Protein AF-0000000065845397 (afdb_homodimer)

pLDDT: mean 84.78, std 12.1, range [24.19, 98.25]

Nearest PDB structures (foldseek):
  8qfi-assembly1_A  TM=8.437E-01  e=6.221E-17  Oscillatoria acuminata PCC 6304
  1wc5-assembly1_A  TM=8.731E-01  e=7.091E-16  Limnospira platensis
  5m2a-assembly1_A  TM=8.513E-01  e=1.008E-14  Beggiatoa sp. PS
  4yut-assembly1_B  TM=5.796E-01  e=1.650E-17  Oscillatoria acuminata PCC 6304
  7r65-assembly1_A  TM=7.921E-01  e=8.008E-10  Burkholderia cepacia

Structure (mmCIF, N/CA/C/O backbone):
data_AF-0000000065845397-model_v1
#
loop_
_entity.id
_entity.type
_entity.pdbx_description
1 polymer 'Adenylate cyclase'
#
loop_
_atom_site.group_PDB
_atom_site.id
_atom_site.type_symbol
_atom_site.label_atom_id
_atom_site.label_alt_id
_atom_site.label_comp_id
_atom_site.label_asym_id
_atom_site.label_entity_id
_atom_site.label_seq_id
_atom_site.pdbx_PDB_ins_code
_atom_site.Cartn_x
_atom_site.Cartn_y
_atom_site.Cartn_z
_atom_site.occupancy
_atom_site.B_iso_or_equiv
_atom_site.auth_seq_id
_atom_site.auth_comp_id
_atom_site.auth_asym_id
_atom_site.auth_atom_id
_atom_site.pdbx_PDB_model_num
ATOM 1 N N . MET A 1 1 ? -15.75 -18.953 -36.594 1 24.19 1 MET A N 1
ATOM 2 C CA . MET A 1 1 ? -15.672 -20.234 -35.875 1 24.19 1 MET A CA 1
ATOM 3 C C . MET A 1 1 ? -14.656 -20.172 -34.75 1 24.19 1 MET A C 1
ATOM 5 O O . MET A 1 1 ? -14.633 -21.031 -33.875 1 24.19 1 MET A O 1
ATOM 9 N N . GLY A 1 2 ? -13.594 -19.281 -34.969 1 28.52 2 GLY A N 1
ATOM 10 C CA . GLY A 1 2 ? -12.391 -19.016 -34.219 1 28.52 2 GLY A CA 1
ATOM 11 C C . GLY A 1 2 ? -12.68 -18.297 -32.906 1 28.52 2 GLY A C 1
ATOM 12 O O . GLY A 1 2 ? -11.844 -18.312 -31.984 1 28.52 2 GLY A O 1
ATOM 13 N N . ASP A 1 3 ? -13.586 -17.359 -32.906 1 33.88 3 ASP A N 1
ATOM 14 C CA . ASP A 1 3 ? -13.891 -16.422 -31.812 1 33.88 3 ASP A CA 1
ATOM 15 C C . ASP A 1 3 ? -14.57 -17.141 -30.656 1 33.88 3 ASP A C 1
ATOM 17 O O . ASP A 1 3 ? -14.672 -16.594 -29.547 1 33.88 3 ASP A O 1
ATOM 21 N N . PHE A 1 4 ? -15.391 -18.156 -30.984 1 29.31 4 PHE A N 1
ATOM 22 C CA . PHE A 1 4 ? -16.297 -18.797 -30.047 1 29.31 4 PHE A CA 1
ATOM 23 C C . PHE A 1 4 ? -15.539 -19.641 -29.031 1 29.31 4 PHE A C 1
ATOM 25 O O . PHE A 1 4 ? -15.945 -19.75 -27.875 1 29.31 4 PHE A O 1
ATOM 32 N N . CYS A 1 5 ? -14.531 -20.375 -29.438 1 28.42 5 CYS A N 1
ATOM 33 C CA . CYS A 1 5 ? -13.82 -21.297 -28.562 1 28.42 5 CYS A CA 1
ATOM 34 C C . CYS A 1 5 ? -13.062 -20.531 -27.469 1 28.42 5 CYS A C 1
ATOM 36 O O . CYS A 1 5 ? -12.43 -21.141 -26.609 1 28.42 5 CYS A O 1
ATOM 38 N N . ARG A 1 6 ? -12.719 -19.25 -27.719 1 33.47 6 ARG A N 1
ATOM 39 C CA . ARG A 1 6 ? -11.938 -18.516 -26.734 1 33.47 6 ARG A CA 1
ATOM 40 C C . ARG A 1 6 ? -12.758 -18.219 -25.484 1 33.47 6 ARG A C 1
ATOM 42 O O . ARG A 1 6 ? -12.211 -18.109 -24.375 1 33.47 6 ARG A O 1
ATOM 49 N N . ARG A 1 7 ? -14.133 -17.969 -25.766 1 36.69 7 ARG A N 1
ATOM 50 C CA . ARG A 1 7 ? -14.961 -17.5 -24.656 1 36.69 7 ARG A CA 1
ATOM 51 C C . ARG A 1 7 ? -15.297 -18.656 -23.703 1 36.69 7 ARG A C 1
ATOM 53 O O . ARG A 1 7 ? -15.508 -18.438 -22.516 1 36.69 7 ARG A O 1
ATOM 60 N N . VAL A 1 8 ? -15.648 -19.719 -24.391 1 34.25 8 VAL A N 1
ATOM 61 C CA . VAL A 1 8 ? -16.188 -20.781 -23.547 1 34.25 8 VAL A CA 1
ATOM 62 C C . VAL A 1 8 ? -15.102 -21.297 -22.609 1 34.25 8 VAL A C 1
ATOM 64 O O . VAL A 1 8 ? -15.375 -21.594 -21.438 1 34.25 8 VAL A O 1
ATOM 67 N N . ASP A 1 9 ? -13.906 -21.625 -23.141 1 36.47 9 ASP A N 1
ATOM 68 C CA . ASP A 1 9 ? -12.867 -22.266 -22.344 1 36.47 9 ASP A CA 1
ATOM 69 C C . ASP A 1 9 ? -12.32 -21.312 -21.281 1 36.47 9 ASP A C 1
ATOM 71 O O . ASP A 1 9 ? -11.812 -21.766 -20.25 1 36.47 9 ASP A O 1
ATOM 75 N N . CYS A 1 10 ? -12.375 -20.016 -21.641 1 35.22 10 CYS A N 1
ATOM 76 C CA . CYS A 1 10 ? -11.938 -19.031 -20.672 1 35.22 10 CYS A CA 1
ATOM 77 C C . CYS A 1 10 ? -12.945 -18.891 -19.531 1 35.22 10 CYS A C 1
ATOM 79 O O . CYS A 1 10 ? -12.586 -18.5 -18.422 1 35.22 10 CYS A O 1
ATOM 81 N N . LYS A 1 11 ? -14.242 -19.125 -19.812 1 40.41 11 LYS A N 1
ATOM 82 C CA . LYS A 1 11 ? -15.273 -19.016 -18.797 1 40.41 11 LYS A CA 1
ATOM 83 C C . LYS A 1 11 ? -15.242 -20.219 -17.844 1 40.41 11 LYS A C 1
ATOM 85 O O . LYS A 1 11 ? -15.539 -20.078 -16.656 1 40.41 11 LYS A O 1
ATOM 90 N N . ALA A 1 12 ? -15.156 -21.344 -18.328 1 38.56 12 ALA A N 1
ATOM 91 C CA . ALA A 1 12 ? -15.188 -22.5 -17.422 1 38.56 12 ALA A CA 1
ATOM 92 C C . ALA A 1 12 ? -14.023 -22.469 -16.438 1 38.56 12 ALA A C 1
ATOM 94 O O . ALA A 1 12 ? -14.195 -22.797 -15.266 1 38.56 12 ALA A O 1
ATOM 95 N N . MET A 1 13 ? -12.82 -22.25 -16.891 1 36.28 13 MET A N 1
ATOM 96 C CA . MET A 1 13 ? -11.695 -22.078 -15.977 1 36.28 13 MET A CA 1
ATOM 97 C C . MET A 1 13 ? -11.906 -20.859 -15.086 1 36.28 13 MET A C 1
ATOM 99 O O . MET A 1 13 ? -11.344 -20.766 -13.992 1 36.28 13 MET A O 1
ATOM 103 N N . LYS A 1 14 ? -12.57 -19.891 -15.609 1 45.41 14 LYS A N 1
ATOM 104 C CA . LYS A 1 14 ? -12.859 -18.719 -14.789 1 45.41 14 LYS A CA 1
ATOM 105 C C . LYS A 1 14 ? -13.734 -19.078 -13.594 1 45.41 14 LYS A C 1
ATOM 107 O O . LYS A 1 14 ? -13.562 -18.531 -12.5 1 45.41 14 LYS A O 1
ATOM 112 N N . PHE A 1 15 ? -14.734 -19.844 -13.836 1 41.88 15 PHE A N 1
ATOM 113 C CA . PHE A 1 15 ? -15.719 -20.094 -12.797 1 41.88 15 PHE A CA 1
ATOM 114 C C . PHE A 1 15 ? -15.062 -20.75 -11.578 1 41.88 15 PHE A C 1
ATOM 116 O O . PHE A 1 15 ? -15.406 -20.438 -10.438 1 41.88 15 PHE A O 1
ATOM 123 N N . PHE A 1 16 ? -14.406 -21.922 -11.734 1 41.47 16 PHE A N 1
ATOM 124 C CA . PHE A 1 16 ? -13.93 -22.562 -10.508 1 41.47 16 PHE A CA 1
ATOM 125 C C . PHE A 1 16 ? -12.836 -21.719 -9.859 1 41.47 16 PHE A C 1
ATOM 127 O O . PHE A 1 16 ? -12.633 -21.781 -8.641 1 41.47 16 PHE A O 1
ATOM 134 N N . ALA A 1 17 ? -11.945 -21.094 -10.578 1 46.97 17 ALA A N 1
ATOM 135 C CA . ALA A 1 17 ? -10.68 -20.5 -10.156 1 46.97 17 ALA A CA 1
ATOM 136 C C . ALA A 1 17 ? -10.914 -19.188 -9.398 1 46.97 17 ALA A C 1
ATOM 138 O O . ALA A 1 17 ? -10.094 -18.797 -8.562 1 46.97 17 ALA A O 1
ATOM 139 N N . LEU A 1 18 ? -11.75 -18.281 -9.797 1 48.84 18 LEU A N 1
ATOM 140 C CA . LEU A 1 18 ? -11.727 -16.859 -9.477 1 48.84 18 LEU A CA 1
ATOM 141 C C . LEU A 1 18 ? -12.062 -16.625 -8.008 1 48.84 18 LEU A C 1
ATOM 143 O O . LEU A 1 18 ? -11.688 -15.594 -7.438 1 48.84 18 LEU A O 1
ATOM 147 N N . ARG A 1 19 ? -12.898 -17.594 -7.562 1 55.25 19 ARG A N 1
ATOM 148 C CA . ARG A 1 19 ? -13.398 -17.172 -6.262 1 55.25 19 ARG A CA 1
ATOM 149 C C . ARG A 1 19 ? -12.594 -17.797 -5.129 1 55.25 19 ARG A C 1
ATOM 151 O O . ARG A 1 19 ? -13 -1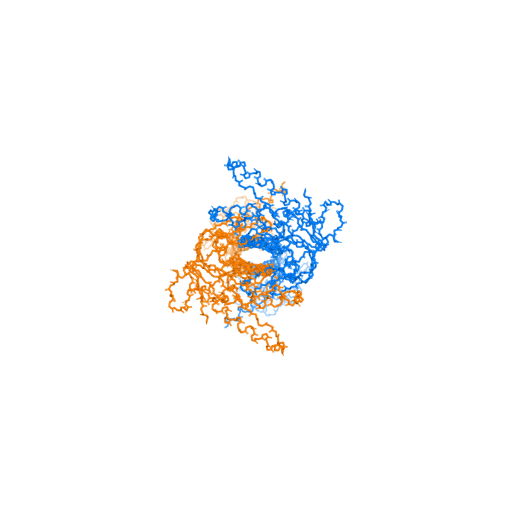7.75 -3.967 1 55.25 19 ARG A O 1
ATOM 158 N N . SER A 1 20 ? -11.477 -18.438 -5.504 1 70.25 20 SER A N 1
ATOM 159 C CA . SER A 1 20 ? -10.852 -19.141 -4.395 1 70.25 20 SER A CA 1
ATOM 160 C C . SER A 1 20 ? -9.43 -18.641 -4.145 1 70.25 20 SER A C 1
ATOM 162 O O . SER A 1 20 ? -8.938 -17.781 -4.879 1 70.25 20 SER A O 1
ATOM 164 N N . SER A 1 21 ? -8.844 -19.125 -3.115 1 76.75 21 SER A N 1
ATOM 165 C CA . SER A 1 21 ? -7.496 -18.797 -2.668 1 76.75 21 SER A CA 1
ATOM 166 C C . SER A 1 21 ? -6.453 -19.156 -3.719 1 76.75 21 SER A C 1
ATOM 168 O O . SER A 1 21 ? -6.727 -19.969 -4.617 1 76.75 21 SER A O 1
ATOM 170 N N . ILE A 1 22 ? -5.406 -18.453 -3.891 1 80.44 22 ILE A N 1
ATOM 171 C CA . ILE A 1 22 ? -4.293 -18.75 -4.781 1 80.44 22 ILE A CA 1
ATOM 172 C C . ILE A 1 22 ? -3.889 -20.219 -4.617 1 80.44 22 ILE A C 1
ATOM 174 O O . ILE A 1 22 ? -3.586 -20.906 -5.602 1 80.44 22 ILE A O 1
ATOM 178 N N . ARG A 1 23 ? -4.055 -20.672 -3.414 1 80.38 23 ARG A N 1
ATOM 179 C CA . ARG A 1 23 ? -3.721 -22.062 -3.129 1 80.38 23 ARG A CA 1
ATOM 180 C C . ARG A 1 23 ? -4.656 -23.016 -3.871 1 80.38 23 ARG A C 1
ATOM 182 O O . ARG A 1 23 ? -4.203 -23.953 -4.516 1 80.38 23 ARG A O 1
ATOM 189 N N . THR A 1 24 ? -5.879 -22.734 -3.783 1 80.94 24 THR A N 1
ATOM 190 C CA . THR A 1 24 ? -6.859 -23.594 -4.43 1 80.94 24 THR A CA 1
ATOM 191 C C . THR A 1 24 ? -6.734 -23.516 -5.949 1 80.94 24 THR A C 1
ATOM 193 O O . THR A 1 24 ? -6.918 -24.5 -6.648 1 80.94 24 THR A O 1
ATOM 196 N N . GLN A 1 25 ? -6.363 -22.375 -6.398 1 80.38 25 GLN A N 1
ATOM 197 C CA . GLN A 1 25 ? -6.211 -22.203 -7.84 1 80.38 25 GLN A CA 1
ATOM 198 C C . GLN A 1 25 ? -5.02 -23 -8.359 1 80.38 25 GLN A C 1
ATOM 200 O O . GLN A 1 25 ? -5.125 -23.688 -9.383 1 80.38 25 GLN A O 1
ATOM 205 N N . ILE A 1 26 ? -3.936 -22.969 -7.617 1 82.19 26 ILE A N 1
ATOM 206 C CA . ILE A 1 26 ? -2.732 -23.688 -8.016 1 82.19 26 ILE A CA 1
ATOM 207 C C . ILE A 1 26 ? -2.975 -25.188 -7.906 1 82.19 26 ILE A C 1
ATOM 209 O O . ILE A 1 26 ? -2.629 -25.953 -8.812 1 82.19 26 ILE A O 1
ATOM 213 N N . MET A 1 27 ? -3.672 -25.578 -6.922 1 81.69 27 MET A N 1
ATOM 214 C CA . MET A 1 27 ? -3.949 -27 -6.715 1 81.69 27 MET A CA 1
ATOM 215 C C . MET A 1 27 ? -4.906 -27.531 -7.781 1 81.69 27 MET A C 1
ATOM 217 O O . MET A 1 27 ? -4.719 -28.625 -8.297 1 81.69 27 MET A O 1
ATOM 221 N N . ALA A 1 28 ? -5.895 -26.734 -8.047 1 80.44 28 ALA A N 1
ATOM 222 C CA . ALA A 1 28 ? -6.875 -27.141 -9.047 1 80.44 28 ALA A CA 1
ATOM 223 C C . ALA A 1 28 ? -6.246 -27.234 -10.438 1 80.44 28 ALA A C 1
ATOM 225 O O . ALA A 1 28 ? -6.492 -28.188 -11.18 1 80.44 28 ALA A O 1
ATOM 226 N N . SER A 1 29 ? -5.406 -26.281 -10.758 1 80.94 29 SER A N 1
ATOM 227 C CA . SER A 1 29 ? -4.762 -26.281 -12.07 1 80.94 29 SER A CA 1
ATOM 228 C C . SER A 1 29 ? -3.791 -27.453 -12.211 1 80.94 29 SER A C 1
ATOM 230 O O . SER A 1 29 ? -3.729 -28.078 -13.266 1 80.94 29 SER A O 1
ATOM 232 N N . THR A 1 30 ? -3.1 -27.734 -11.148 1 80.75 30 THR A N 1
ATOM 233 C CA . THR A 1 30 ? -2.158 -28.844 -11.18 1 80.75 30 THR A CA 1
ATOM 234 C C . THR A 1 30 ? -2.896 -30.172 -11.297 1 80.75 30 THR A C 1
ATOM 236 O O . THR A 1 30 ? -2.471 -31.062 -12.031 1 80.75 30 THR A O 1
ATOM 239 N N . THR A 1 31 ? -4.008 -30.234 -10.555 1 79.88 31 THR A N 1
ATOM 240 C CA . THR A 1 31 ? -4.801 -31.453 -10.609 1 79.88 31 THR A CA 1
ATOM 241 C C . THR A 1 31 ? -5.355 -31.672 -12.016 1 79.88 31 THR A C 1
ATOM 243 O O . THR A 1 31 ? -5.289 -32.781 -12.547 1 79.88 31 THR A O 1
ATOM 246 N N . LEU A 1 32 ? -5.82 -30.656 -12.586 1 79.19 32 LEU A N 1
ATOM 247 C CA . LEU A 1 32 ? -6.391 -30.766 -13.93 1 79.19 32 LEU A CA 1
ATOM 248 C C . LEU A 1 32 ? -5.316 -31.125 -14.953 1 79.19 32 LEU A C 1
ATOM 250 O O . LEU A 1 32 ? -5.562 -31.922 -15.852 1 79.19 32 LEU A O 1
ATOM 254 N N . LEU A 1 33 ? -4.141 -30.562 -14.781 1 79.5 33 LEU A N 1
ATOM 255 C CA . LEU A 1 33 ? -3.033 -30.844 -15.688 1 79.5 33 LEU A CA 1
ATOM 256 C C . LEU A 1 33 ? -2.594 -32.312 -15.586 1 79.5 33 LEU A C 1
ATOM 258 O O . LEU A 1 33 ? -2.402 -32.969 -16.594 1 79.5 33 LEU A O 1
ATOM 262 N N . ILE A 1 34 ? -2.533 -32.781 -14.375 1 80.38 34 ILE A N 1
ATOM 263 C CA . ILE A 1 34 ? -2.072 -34.156 -14.148 1 80.38 34 ILE A CA 1
ATOM 264 C C . ILE A 1 34 ? -3.107 -35.125 -14.68 1 80.38 34 ILE A C 1
ATOM 266 O O . ILE A 1 34 ? -2.756 -36.125 -15.344 1 80.38 34 ILE A O 1
ATOM 270 N N . LEU A 1 35 ? -4.391 -34.844 -14.43 1 79.81 35 LEU A N 1
ATOM 271 C CA . LEU A 1 35 ? -5.453 -35.719 -14.898 1 79.81 35 LEU A CA 1
ATOM 272 C C . LEU A 1 35 ? -5.488 -35.781 -16.422 1 79.81 35 LEU A C 1
ATOM 274 O O . LEU A 1 35 ? -5.676 -36.844 -17 1 79.81 35 LEU A O 1
ATOM 278 N N . ALA A 1 36 ? -5.254 -34.688 -17.031 1 77.62 36 ALA A N 1
ATOM 279 C CA . ALA A 1 36 ? -5.246 -34.625 -18.484 1 77.62 36 ALA A CA 1
ATOM 280 C C . ALA A 1 36 ? -4.055 -35.375 -19.062 1 77.62 36 ALA A C 1
ATOM 282 O O . ALA A 1 36 ? -4.191 -36.125 -20.047 1 77.62 36 ALA A O 1
ATOM 283 N N . LEU A 1 37 ? -2.918 -35.219 -18.406 1 77.25 37 LEU A N 1
ATOM 284 C CA . LEU A 1 37 ? -1.708 -35.875 -18.875 1 77.25 37 LEU A CA 1
ATOM 285 C C . LEU A 1 37 ? -1.805 -37.406 -18.688 1 77.25 37 LEU A C 1
ATOM 287 O O . LEU A 1 37 ? -1.451 -38.156 -19.594 1 77.25 37 LEU A O 1
ATOM 291 N N . ILE A 1 38 ? -2.354 -37.75 -17.547 1 76.44 38 ILE A N 1
ATOM 292 C CA . ILE A 1 38 ? -2.498 -39.188 -17.266 1 76.44 38 ILE A CA 1
ATOM 293 C C . ILE A 1 38 ? -3.531 -39.781 -18.203 1 76.44 38 ILE A C 1
ATOM 295 O O . ILE A 1 38 ? -3.324 -40.875 -18.734 1 76.44 38 ILE A O 1
ATOM 299 N N . GLY A 1 39 ? -4.617 -39.125 -18.375 1 76.44 39 GLY A N 1
ATOM 300 C CA . GLY A 1 39 ? -5.641 -39.594 -19.297 1 76.44 39 GLY A CA 1
ATOM 301 C C . GLY A 1 39 ? -5.137 -39.812 -20.703 1 76.44 39 GLY A C 1
ATOM 302 O O . GLY A 1 39 ? -5.418 -40.812 -21.328 1 76.44 39 GLY A O 1
ATOM 303 N N . ALA A 1 40 ? -4.336 -38.906 -21.188 1 76.69 40 ALA A N 1
ATOM 304 C CA . ALA A 1 40 ? -3.783 -38.969 -22.531 1 76.69 40 ALA A CA 1
ATOM 305 C C . ALA A 1 40 ? -2.787 -40.125 -22.656 1 76.69 40 ALA A C 1
ATOM 307 O O . ALA A 1 40 ? -2.824 -40.906 -23.609 1 76.69 40 ALA A O 1
ATOM 308 N N . ILE A 1 41 ? -1.988 -40.312 -21.656 1 75.19 41 ILE A N 1
ATOM 309 C CA . ILE A 1 41 ? -0.961 -41.344 -21.656 1 75.19 41 ILE A CA 1
ATOM 310 C C . ILE A 1 41 ? -1.618 -42.719 -21.609 1 75.19 41 ILE A C 1
ATOM 312 O O . ILE A 1 41 ? -1.226 -43.625 -22.344 1 75.19 41 ILE A O 1
ATOM 316 N N . VAL A 1 42 ? -2.67 -42.812 -20.797 1 75.19 42 VAL A N 1
ATOM 317 C CA . VAL A 1 42 ? -3.354 -44.094 -20.625 1 75.19 42 VAL A CA 1
ATOM 318 C C . VAL A 1 42 ? -4.059 -44.5 -21.922 1 75.19 42 VAL A C 1
ATOM 320 O O . VAL A 1 42 ? -4.039 -45.656 -22.328 1 75.19 42 VAL A O 1
ATOM 323 N N . THR A 1 43 ? -4.598 -43.531 -22.547 1 76.75 43 THR A N 1
ATOM 324 C CA . THR A 1 43 ? -5.332 -43.812 -23.781 1 76.75 43 THR A CA 1
ATOM 325 C C . THR A 1 43 ? -4.387 -44.281 -24.875 1 76.75 43 THR A C 1
ATOM 327 O O . THR A 1 43 ? -4.66 -45.25 -25.578 1 76.75 43 THR A O 1
ATOM 330 N N . VAL A 1 44 ? -3.281 -43.656 -25.031 1 75.12 44 VAL A N 1
ATOM 331 C CA . VAL A 1 44 ? -2.316 -44 -26.062 1 75.12 44 VAL A CA 1
ATOM 332 C C . VAL A 1 44 ? -1.705 -45.344 -25.766 1 75.12 44 VAL A C 1
ATOM 334 O O . VAL A 1 44 ? -1.539 -46.188 -26.656 1 75.12 44 VAL A O 1
ATOM 337 N N . TRP A 1 45 ? -1.467 -45.562 -24.469 1 75.56 45 TRP A N 1
ATOM 338 C CA . TRP A 1 45 ? -0.873 -46.844 -24.047 1 75.56 45 TRP A CA 1
ATOM 339 C C . TRP A 1 45 ? -1.834 -48 -24.281 1 75.56 45 TRP A C 1
ATOM 341 O O . TRP A 1 45 ? -1.438 -49.062 -24.781 1 75.56 45 TRP A O 1
ATOM 351 N N . ALA A 1 46 ? -3.023 -47.781 -23.953 1 75.5 46 ALA A N 1
ATOM 352 C CA . ALA A 1 46 ? -4.023 -48.844 -24.109 1 75.5 46 ALA A CA 1
ATOM 353 C C . ALA A 1 46 ? -4.227 -49.188 -25.594 1 75.5 46 ALA A C 1
ATOM 355 O O . ALA A 1 46 ? -4.301 -50.344 -25.953 1 75.5 46 ALA A O 1
ATOM 356 N N . LYS A 1 47 ? -4.227 -48.219 -26.406 1 77.12 47 LYS A N 1
ATOM 357 C CA . LYS A 1 47 ? -4.438 -48.438 -27.828 1 77.12 47 LYS A CA 1
ATOM 358 C C . LYS A 1 47 ? -3.223 -49.094 -28.469 1 77.12 47 LYS A C 1
ATOM 360 O O . LYS A 1 47 ? -3.365 -50.031 -29.281 1 77.12 47 LYS A O 1
ATOM 365 N N . SER A 1 48 ? -2.066 -48.688 -28.047 1 75.38 48 SER A N 1
ATOM 366 C CA . SER A 1 48 ? -0.835 -49.25 -28.594 1 75.38 48 SER A CA 1
ATOM 367 C C . SER A 1 48 ? -0.66 -50.719 -28.172 1 75.38 48 SER A C 1
ATOM 369 O O . SER A 1 48 ? -0.315 -51.562 -29 1 75.38 48 SER A O 1
ATOM 371 N N . GLU A 1 49 ? -1.001 -51 -26.953 1 74.38 49 GLU A N 1
ATOM 372 C CA . GLU A 1 49 ? -0.85 -52.375 -26.438 1 74.38 49 GLU A CA 1
ATOM 373 C C . GLU A 1 49 ? -1.844 -53.312 -27.094 1 74.38 49 GLU A C 1
ATOM 375 O O . GLU A 1 49 ? -1.489 -54.438 -27.453 1 74.38 49 GLU A O 1
ATOM 380 N N . SER A 1 50 ? -3.002 -52.938 -27.281 1 77.81 50 SER A N 1
ATOM 381 C CA . SER A 1 50 ? -4.051 -53.75 -27.859 1 77.81 50 SER A CA 1
ATOM 382 C C . SER A 1 50 ? -3.73 -54.094 -29.312 1 77.81 50 SER A C 1
ATOM 384 O O . SER A 1 50 ? -3.848 -55.281 -29.719 1 77.81 50 SER A O 1
ATOM 386 N N . THR A 1 51 ? -3.266 -53.125 -30.031 1 77.19 51 THR A N 1
ATOM 387 C CA . THR A 1 51 ? -2.99 -53.344 -31.453 1 77.19 51 THR A CA 1
ATOM 388 C C . THR A 1 51 ? -1.77 -54.25 -31.641 1 77.19 51 THR A C 1
ATOM 390 O O . THR A 1 51 ? -1.783 -55.156 -32.469 1 77.19 51 THR A O 1
ATOM 393 N N . LEU A 1 52 ? -0.777 -54.031 -30.859 1 74.31 52 LEU A N 1
ATOM 394 C CA . LEU A 1 52 ? 0.449 -54.812 -30.984 1 74.31 52 LEU A CA 1
ATOM 395 C C . LEU A 1 52 ? 0.209 -56.281 -30.594 1 74.31 52 LEU A C 1
ATOM 397 O O . LEU A 1 52 ? 0.636 -57.188 -31.297 1 74.31 52 LEU A O 1
ATOM 401 N N . TYR A 1 53 ? -0.479 -56.469 -29.516 1 76.88 53 TYR A N 1
ATOM 402 C CA . TYR A 1 53 ? -0.74 -57.844 -29.031 1 76.88 53 TYR A CA 1
ATOM 403 C C . TYR A 1 53 ? -1.635 -58.594 -30.016 1 76.88 53 TYR A C 1
ATOM 405 O O . TYR A 1 53 ? -1.412 -59.75 -30.281 1 76.88 53 TYR A O 1
ATOM 413 N N . HIS A 1 54 ? -2.598 -57.938 -30.531 1 81.06 54 HIS A N 1
ATOM 414 C CA . HIS A 1 54 ? -3.512 -58.531 -31.5 1 81.06 54 HIS A CA 1
ATOM 415 C C . HIS A 1 54 ? -2.771 -58.969 -32.75 1 81.06 54 HIS A C 1
ATOM 417 O O . HIS A 1 54 ? -2.951 -60.094 -33.25 1 81.06 54 HIS A O 1
ATOM 423 N N . GLN A 1 55 ? -1.971 -58.094 -33.25 1 80 55 GLN A N 1
ATOM 424 C CA . GLN A 1 55 ? -1.244 -58.375 -34.5 1 80 55 GLN A CA 1
ATOM 425 C C . GLN A 1 55 ? -0.238 -59.5 -34.281 1 80 55 GLN A C 1
ATOM 427 O O . GLN A 1 55 ? -0.061 -60.344 -35.156 1 80 55 GLN A O 1
ATOM 432 N N . GLU A 1 56 ? 0.401 -59.469 -33.188 1 77.44 56 GLU A N 1
ATOM 433 C CA . GLU A 1 56 ? 1.381 -60.531 -32.906 1 77.44 56 GLU A CA 1
ATOM 434 C C . GLU A 1 56 ? 0.711 -61.875 -32.781 1 77.44 56 GLU A C 1
ATOM 436 O O . GLU A 1 56 ? 1.214 -62.875 -33.312 1 77.44 56 GLU A O 1
ATOM 441 N N . LYS A 1 57 ? -0.378 -61.938 -32.094 1 81.25 57 LYS A N 1
ATOM 442 C CA . LYS A 1 57 ? -1.094 -63.188 -31.922 1 81.25 57 LYS A CA 1
ATOM 443 C C . LYS A 1 57 ? -1.587 -63.719 -33.281 1 81.25 57 LYS A C 1
ATOM 445 O O . LYS A 1 57 ? -1.539 -64.938 -33.531 1 81.25 57 LYS A O 1
ATOM 450 N N . LEU A 1 58 ? -2.043 -62.844 -34.094 1 83.31 58 LEU A N 1
ATOM 451 C CA . LEU A 1 58 ? -2.51 -63.219 -35.438 1 83.31 58 LEU A CA 1
ATOM 452 C C . LEU A 1 58 ? -1.375 -63.812 -36.25 1 83.31 58 LEU A C 1
ATOM 454 O O . LEU A 1 58 ? -1.542 -64.875 -36.875 1 83.31 58 LEU A O 1
ATOM 458 N N . ASN A 1 59 ? -0.3 -63.125 -36.188 1 82.25 59 ASN A N 1
ATOM 459 C CA . ASN A 1 59 ? 0.848 -63.594 -36.969 1 82.25 59 ASN A CA 1
ATOM 460 C C . ASN A 1 59 ? 1.337 -64.938 -36.469 1 82.25 59 ASN A C 1
ATOM 462 O O . ASN A 1 59 ? 1.618 -65.812 -37.281 1 82.25 59 ASN A O 1
ATOM 466 N N . ASP A 1 60 ? 1.405 -65.062 -35.188 1 81.31 60 ASP A N 1
ATOM 467 C CA . ASP A 1 60 ? 1.843 -66.312 -34.594 1 81.31 60 ASP A CA 1
ATOM 468 C C . ASP A 1 60 ? 0.883 -67.438 -34.938 1 81.31 60 ASP A C 1
ATOM 470 O O . ASP A 1 60 ? 1.316 -68.562 -35.25 1 81.31 60 ASP A O 1
ATOM 474 N N . ALA A 1 61 ? -0.373 -67.188 -34.875 1 84.56 61 ALA A N 1
ATOM 475 C CA . ALA A 1 61 ? -1.382 -68.188 -35.156 1 84.56 61 ALA A CA 1
ATOM 476 C C . ALA A 1 61 ? -1.304 -68.625 -36.625 1 84.56 61 ALA A C 1
ATOM 478 O O . ALA A 1 61 ? -1.437 -69.812 -36.938 1 84.56 61 ALA A O 1
ATOM 479 N N . LYS A 1 62 ? -1.102 -67.75 -37.5 1 87.94 62 LYS A N 1
ATOM 480 C CA . LYS A 1 62 ? -0.976 -68.062 -38.938 1 87.94 62 LYS A CA 1
ATOM 481 C C . LYS A 1 62 ? 0.216 -68.938 -39.188 1 87.94 62 LYS A C 1
ATOM 483 O O . LYS A 1 62 ? 0.094 -69.938 -39.938 1 87.94 62 LYS A O 1
ATOM 488 N N . ILE A 1 63 ? 1.287 -68.562 -38.562 1 85 63 ILE A N 1
ATOM 489 C CA . ILE A 1 63 ? 2.512 -69.375 -38.781 1 85 63 ILE A CA 1
ATOM 490 C C . ILE A 1 63 ? 2.326 -70.75 -38.25 1 85 63 ILE A C 1
ATOM 492 O O . ILE A 1 63 ? 2.643 -71.75 -38.938 1 85 63 ILE A O 1
ATOM 496 N N . LEU A 1 64 ? 1.862 -70.812 -37.062 1 86.62 64 LEU A N 1
ATOM 497 C CA . LEU A 1 64 ? 1.646 -72.125 -36.469 1 86.62 64 LEU A CA 1
ATOM 498 C C . LEU A 1 64 ? 0.717 -73 -37.312 1 86.62 64 LEU A C 1
ATOM 500 O O . LEU A 1 64 ? 0.991 -74.125 -37.562 1 86.62 64 LEU A O 1
ATOM 504 N N . SER A 1 65 ? -0.354 -72.438 -37.75 1 90.69 65 SER A N 1
ATOM 505 C CA . SER A 1 65 ? -1.316 -73.188 -38.594 1 90.69 65 SER A CA 1
ATOM 506 C C . SER A 1 65 ? -0.676 -73.688 -39.875 1 90.69 65 SER A C 1
ATOM 508 O O . SER A 1 65 ? -0.876 -74.812 -40.281 1 90.69 65 SER A O 1
ATOM 510 N N . LYS A 1 66 ? 0.085 -72.875 -40.5 1 88.38 66 LYS A N 1
ATOM 511 C CA . LYS A 1 66 ? 0.747 -73.188 -41.75 1 88.38 66 LYS A CA 1
ATOM 512 C C . LYS A 1 66 ? 1.745 -74.375 -41.531 1 88.38 66 LYS A C 1
ATOM 514 O O . LYS A 1 66 ? 1.778 -75.312 -42.312 1 88.38 66 LYS A O 1
ATOM 519 N N . VAL A 1 67 ? 2.479 -74.188 -40.5 1 86.19 67 VAL A N 1
ATOM 520 C CA . VAL A 1 67 ? 3.51 -75.188 -40.219 1 86.19 67 VAL A CA 1
ATOM 521 C C . VAL A 1 67 ? 2.859 -76.5 -39.844 1 86.19 67 VAL A C 1
ATOM 523 O O . VAL A 1 67 ? 3.225 -77.562 -40.406 1 86.19 67 VAL A O 1
ATOM 526 N N . LEU A 1 68 ? 1.932 -76.5 -39.094 1 89.5 68 LEU A N 1
ATOM 527 C CA . LEU A 1 68 ? 1.257 -77.688 -38.656 1 89.5 68 LEU A CA 1
ATOM 528 C C . LEU A 1 68 ? 0.554 -78.375 -39.844 1 89.5 68 LEU A C 1
ATOM 530 O O . LEU A 1 68 ? 0.594 -79.562 -40 1 89.5 68 LEU A O 1
ATOM 534 N N . SER A 1 69 ? -0.112 -77.562 -40.625 1 91.44 69 SER A N 1
ATOM 535 C CA . SER A 1 69 ? -0.792 -78.062 -41.812 1 91.44 69 SER A CA 1
ATOM 536 C C . SER A 1 69 ? 0.183 -78.812 -42.719 1 91.44 69 SER A C 1
ATOM 538 O O . SER A 1 69 ? -0.14 -79.875 -43.281 1 91.44 69 SER A O 1
ATOM 540 N N . SER A 1 70 ? 1.324 -78.25 -42.844 1 86.81 70 SER A N 1
ATOM 541 C CA . SER A 1 70 ? 2.344 -78.875 -43.688 1 86.81 70 SER A CA 1
ATOM 542 C C . SER A 1 70 ? 2.861 -80.188 -43.062 1 86.81 70 SER A C 1
ATOM 544 O O . SER A 1 70 ? 3.141 -81.125 -43.781 1 86.81 70 SER A O 1
ATOM 546 N N . THR A 1 71 ? 2.941 -80.188 -41.812 1 87 71 THR A N 1
ATOM 547 C CA . THR A 1 71 ? 3.453 -81.375 -41.125 1 87 71 THR A CA 1
ATOM 548 C C . THR A 1 71 ? 2.434 -82.5 -41.156 1 87 71 THR A C 1
ATOM 550 O O . THR A 1 71 ? 2.805 -83.688 -41.094 1 87 71 THR A O 1
ATOM 553 N N . TYR A 1 72 ? 1.169 -82.188 -41.344 1 90 72 TYR A N 1
ATOM 554 C CA . TYR A 1 72 ? 0.112 -83.188 -41.281 1 90 72 TYR A CA 1
ATOM 555 C C . TYR A 1 72 ? -0.128 -83.75 -42.656 1 90 72 TYR A C 1
ATOM 557 O O . TYR A 1 72 ? -0.919 -84.688 -42.812 1 90 72 TYR A O 1
ATOM 565 N N . ALA A 1 73 ? 0.51 -83.312 -43.656 1 87.62 73 ALA A N 1
ATOM 566 C CA . ALA A 1 73 ? 0.247 -83.75 -45.031 1 87.62 73 ALA A CA 1
ATOM 567 C C . ALA A 1 73 ? 0.418 -85.25 -45.156 1 87.62 73 ALA A C 1
ATOM 569 O O . ALA A 1 73 ? -0.469 -85.938 -45.688 1 87.62 73 ALA A O 1
ATOM 570 N N . ASN A 1 74 ? 1.531 -85.75 -44.625 1 84.62 74 ASN A N 1
ATOM 571 C CA . ASN A 1 74 ? 1.802 -87.188 -44.75 1 84.62 74 ASN A CA 1
ATOM 572 C C . ASN A 1 74 ? 0.824 -88 -43.906 1 84.62 74 ASN A C 1
ATOM 574 O O . ASN A 1 74 ? 0.361 -89.062 -44.344 1 84.62 74 ASN A O 1
ATOM 578 N N . GLU A 1 75 ? 0.54 -87.562 -42.812 1 87.75 75 GLU A N 1
ATOM 579 C CA . GLU A 1 75 ? -0.378 -88.25 -41.938 1 87.75 75 GLU A CA 1
ATOM 580 C C . GLU A 1 75 ? -1.787 -88.312 -42.531 1 87.75 75 GLU A C 1
ATOM 582 O O . GLU A 1 75 ? -2.49 -89.312 -42.375 1 87.75 75 GLU A O 1
ATOM 587 N N . VAL A 1 76 ? -2.213 -87.25 -43.125 1 89.69 76 VAL A N 1
ATOM 588 C CA . VAL A 1 76 ? -3.537 -87.188 -43.719 1 89.69 76 VAL A CA 1
ATOM 589 C C . VAL A 1 76 ? -3.59 -88.125 -44.938 1 89.69 76 VAL A C 1
ATOM 591 O O . VAL A 1 76 ? -4.582 -88.812 -45.156 1 89.69 76 VAL A O 1
ATOM 594 N N . SER A 1 77 ? -2.541 -88.125 -45.688 1 87 77 SER A N 1
ATOM 595 C CA . SER A 1 77 ? -2.473 -89 -46.844 1 87 77 SER A CA 1
ATOM 596 C C . SER A 1 77 ? -2.537 -90.438 -46.469 1 87 77 SER A C 1
ATOM 598 O O . SER A 1 77 ? -3.146 -91.25 -47.188 1 87 77 SER A O 1
ATOM 600 N N . GLU A 1 78 ? -1.956 -90.75 -45.344 1 87.5 78 GLU A N 1
ATOM 601 C CA . GLU A 1 78 ? -1.921 -92.125 -44.875 1 87.5 78 GLU A CA 1
ATOM 602 C C . GLU A 1 78 ? -3.104 -92.438 -43.969 1 87.5 78 GLU A C 1
ATOM 604 O O . GLU A 1 78 ? -3.215 -93.562 -43.438 1 87.5 78 GLU A O 1
ATOM 609 N N . GLU A 1 79 ? -4.008 -91.5 -43.719 1 89.75 79 GLU A N 1
ATOM 610 C CA . GLU A 1 79 ? -5.195 -91.562 -42.875 1 89.75 79 GLU A CA 1
ATOM 611 C C . GLU A 1 79 ? -4.824 -92 -41.438 1 89.75 79 GLU A C 1
ATOM 613 O O . GLU A 1 79 ? -5.48 -92.812 -40.844 1 89.75 79 GLU A O 1
ATOM 618 N N . ASN A 1 80 ? -3.695 -91.5 -41 1 88.75 80 ASN A N 1
ATOM 619 C CA . ASN A 1 80 ? -3.287 -91.688 -39.625 1 88.75 80 ASN A CA 1
ATOM 620 C C . ASN A 1 80 ? -3.926 -90.625 -38.688 1 88.75 80 ASN A C 1
ATOM 622 O O . ASN A 1 80 ? -3.229 -89.812 -38.125 1 88.75 80 ASN A O 1
ATOM 626 N N . TRP A 1 81 ? -5.203 -90.812 -38.531 1 90.94 81 TRP A N 1
ATOM 627 C CA . TRP A 1 81 ? -5.977 -89.812 -37.812 1 90.94 81 TRP A CA 1
ATOM 628 C C . TRP A 1 81 ? -5.641 -89.812 -36.344 1 90.94 81 TRP A C 1
ATOM 630 O O . TRP A 1 81 ? -5.68 -88.75 -35.656 1 90.94 81 TRP A O 1
ATOM 640 N N . SER A 1 82 ? -5.266 -90.938 -35.781 1 88.06 82 SER A N 1
ATOM 641 C CA . SER A 1 82 ? -4.949 -91.062 -34.375 1 88.06 82 SER A CA 1
ATOM 642 C C . SER A 1 82 ? -3.732 -90.188 -34 1 88.06 82 SER A C 1
ATOM 644 O O . SER A 1 82 ? -3.721 -89.562 -32.969 1 88.06 82 SER A O 1
ATOM 646 N N . GLN A 1 83 ? -2.736 -90.188 -34.906 1 85.81 83 GLN A N 1
ATOM 647 C CA . GLN A 1 83 ? -1.539 -89.438 -34.656 1 85.81 83 GLN A CA 1
ATOM 648 C C . GLN A 1 83 ? -1.847 -87.938 -34.719 1 85.81 83 GLN A C 1
ATOM 650 O O . GLN A 1 83 ? -1.349 -87.125 -33.906 1 85.81 83 GLN A O 1
ATOM 655 N N . ILE A 1 84 ? -2.617 -87.5 -35.656 1 90.5 84 ILE A N 1
ATOM 656 C CA . ILE A 1 84 ? -2.992 -86.125 -35.781 1 90.5 84 ILE A CA 1
ATOM 657 C C . ILE A 1 84 ? -3.764 -85.688 -34.531 1 90.5 84 ILE A C 1
ATOM 659 O O . ILE A 1 84 ? -3.5 -84.625 -34 1 90.5 84 ILE A O 1
ATOM 663 N N . ARG A 1 85 ? -4.699 -86.5 -34.125 1 91.81 85 ARG A N 1
ATOM 664 C CA . ARG A 1 85 ? -5.488 -86.188 -32.938 1 91.81 85 ARG A CA 1
ATOM 665 C C . ARG A 1 85 ? -4.598 -86.062 -31.703 1 91.81 85 ARG A C 1
ATOM 667 O O . ARG A 1 85 ? -4.832 -85.188 -30.875 1 91.81 85 ARG A O 1
ATOM 674 N N . LEU A 1 86 ? -3.637 -86.812 -31.562 1 87.94 86 LEU A N 1
ATOM 675 C CA . LEU A 1 86 ? -2.707 -86.75 -30.438 1 87.94 86 LEU A CA 1
ATOM 676 C C . LEU A 1 86 ? -1.938 -85.438 -30.484 1 87.94 86 LEU A C 1
ATOM 678 O O . LEU A 1 86 ? -1.744 -84.812 -29.453 1 87.94 86 LEU A O 1
ATOM 682 N N . ASN A 1 87 ? -1.556 -85.125 -31.656 1 87.19 87 ASN A N 1
ATOM 683 C CA . ASN A 1 87 ? -0.792 -83.875 -31.812 1 87.19 87 ASN A CA 1
ATOM 684 C C . ASN A 1 87 ? -1.639 -82.625 -31.5 1 87.19 87 ASN A C 1
ATOM 686 O O . ASN A 1 87 ? -1.181 -81.75 -30.812 1 87.19 87 ASN A O 1
ATOM 690 N N . ILE A 1 88 ? -2.811 -82.562 -32.031 1 91.94 88 ILE A N 1
ATOM 691 C CA . ILE A 1 88 ? -3.662 -81.375 -31.797 1 91.94 88 ILE A CA 1
ATOM 692 C C . ILE A 1 88 ? -4.098 -81.312 -30.344 1 91.94 88 ILE A C 1
ATOM 694 O O . ILE A 1 88 ? -4.23 -80.25 -29.75 1 91.94 88 ILE A O 1
ATOM 698 N N . ASP A 1 89 ? -4.293 -82.5 -29.75 1 91.5 89 ASP A N 1
ATOM 699 C CA . ASP A 1 89 ? -4.598 -82.562 -28.312 1 91.5 89 ASP A CA 1
ATOM 700 C C . ASP A 1 89 ? -3.445 -82 -27.5 1 91.5 89 ASP A C 1
ATOM 702 O O . ASP A 1 89 ? -3.668 -81.312 -26.5 1 91.5 89 ASP A O 1
ATOM 706 N N . LEU A 1 90 ? -2.238 -82.25 -27.875 1 87.75 90 LEU A N 1
ATOM 707 C CA . LEU A 1 90 ? -1.062 -81.75 -27.188 1 87.75 90 LEU A CA 1
ATOM 708 C C . LEU A 1 90 ? -1.004 -80.25 -27.312 1 87.75 90 LEU A C 1
ATOM 710 O O . LEU A 1 90 ? -0.629 -79.5 -26.375 1 87.75 90 LEU A O 1
ATOM 714 N N . LEU A 1 91 ? -1.341 -79.75 -28.453 1 88.56 91 LEU A N 1
ATOM 715 C CA . LEU A 1 91 ? -1.377 -78.312 -28.688 1 88.56 91 LEU A CA 1
ATOM 716 C C . LEU A 1 91 ? -2.318 -77.625 -27.703 1 88.56 91 LEU A C 1
ATOM 718 O O . LEU A 1 91 ? -1.953 -76.625 -27.078 1 88.56 91 LEU A O 1
ATOM 722 N N . LEU A 1 92 ? -3.502 -78.125 -27.516 1 91.69 92 LEU A N 1
ATOM 723 C CA . LEU A 1 92 ? -4.488 -77.562 -26.625 1 91.69 92 LEU A CA 1
ATOM 724 C C . LEU A 1 92 ? -4.059 -77.75 -25.172 1 91.69 92 LEU A C 1
ATOM 726 O O . LEU A 1 92 ? -4.316 -76.875 -24.328 1 91.69 92 LEU A O 1
ATOM 730 N N . ARG A 1 93 ? -3.426 -78.812 -24.859 1 89.62 93 ARG A N 1
ATOM 731 C CA . ARG A 1 93 ? -3.018 -79.062 -23.484 1 89.62 93 ARG A CA 1
ATOM 732 C C . ARG A 1 93 ? -1.889 -78.125 -23.047 1 89.62 93 ARG A C 1
ATOM 734 O O . ARG A 1 93 ? -1.855 -77.688 -21.906 1 89.62 93 ARG A O 1
ATOM 741 N N . GLU A 1 94 ? -0.996 -77.875 -23.938 1 85.69 94 GLU A N 1
ATOM 742 C CA . GLU A 1 94 ? 0.191 -77.062 -23.609 1 85.69 94 GLU A CA 1
ATOM 743 C C . GLU A 1 94 ? -0.121 -75.562 -23.594 1 85.69 94 GLU A C 1
ATOM 745 O O . GLU A 1 94 ? 0.573 -74.812 -22.938 1 85.69 94 GLU A O 1
ATOM 750 N N . ASN A 1 95 ? -1.079 -75.25 -24.359 1 86.62 95 ASN A N 1
ATOM 751 C CA . ASN A 1 95 ? -1.396 -73.812 -24.422 1 86.62 95 ASN A CA 1
ATOM 752 C C . ASN A 1 95 ? -2.893 -73.562 -24.25 1 86.62 95 ASN A C 1
ATOM 754 O O . ASN A 1 95 ? -3.691 -73.938 -25.109 1 86.62 95 ASN A O 1
ATOM 758 N N . GLU A 1 96 ? -3.186 -72.812 -23.328 1 86.75 96 GLU A N 1
ATOM 759 C CA . GLU A 1 96 ? -4.582 -72.562 -22.984 1 86.75 96 GLU A CA 1
ATOM 760 C C . GLU A 1 96 ? -5.207 -71.562 -23.953 1 86.75 96 GLU A C 1
ATOM 762 O O . GLU A 1 96 ? -6.43 -71.438 -24 1 86.75 96 GLU A O 1
ATOM 767 N N . ASP A 1 97 ? -4.434 -71 -24.812 1 86.75 97 ASP A N 1
ATOM 768 C CA . ASP A 1 97 ? -4.973 -70 -25.75 1 86.75 97 ASP A CA 1
ATOM 769 C C . ASP A 1 97 ? -5.664 -70.688 -26.922 1 86.75 97 ASP A C 1
ATOM 771 O O . ASP A 1 97 ? -6.5 -70.062 -27.594 1 86.75 97 ASP A O 1
ATOM 775 N N . PHE A 1 98 ? -5.301 -71.875 -27.188 1 90.38 98 PHE A N 1
ATOM 776 C CA . PHE A 1 98 ? -5.918 -72.625 -28.266 1 90.38 98 PHE A CA 1
ATOM 777 C C . PHE A 1 98 ? -7.203 -73.312 -27.797 1 90.38 98 PHE A C 1
ATOM 779 O O . PHE A 1 98 ? -7.188 -74.125 -26.875 1 90.38 98 PHE A O 1
ATOM 786 N N . LEU A 1 99 ? -8.234 -73.062 -28.422 1 93.06 99 LEU A N 1
ATOM 787 C CA . LEU A 1 99 ? -9.547 -73.5 -27.984 1 93.06 99 LEU A CA 1
ATOM 788 C C . LEU A 1 99 ? -9.953 -74.75 -28.688 1 93.06 99 LEU A C 1
ATOM 790 O O . LEU A 1 99 ? -10.531 -75.688 -28.062 1 93.06 99 LEU A O 1
ATOM 794 N N . TYR A 1 100 ? -9.688 -74.75 -29.938 1 94 100 TYR A N 1
ATOM 795 C CA . TYR A 1 100 ? -10.016 -75.938 -30.719 1 94 100 TYR A CA 1
ATOM 796 C C . TYR A 1 100 ? -9.125 -76.062 -31.953 1 94 100 TYR A C 1
ATOM 798 O O . TYR A 1 100 ? -8.5 -75.062 -32.344 1 94 100 TYR A O 1
ATOM 806 N N . ALA A 1 101 ? -8.977 -77.188 -32.375 1 94.88 101 ALA A N 1
ATOM 807 C CA . ALA A 1 101 ? -8.281 -77.5 -33.625 1 94.88 101 ALA A CA 1
ATOM 808 C C . ALA A 1 101 ? -9.031 -78.562 -34.406 1 94.88 101 ALA A C 1
ATOM 810 O O . ALA A 1 101 ? -9.406 -79.625 -33.844 1 94.88 101 ALA A O 1
ATOM 811 N N . LEU A 1 102 ? -9.32 -78.312 -35.625 1 95.31 102 LEU A N 1
ATOM 812 C CA . LEU A 1 102 ? -10.094 -79.188 -36.5 1 95.31 102 LEU A CA 1
ATOM 813 C C . LEU A 1 102 ? -9.328 -79.5 -37.781 1 95.31 102 LEU A C 1
ATOM 815 O O . LEU A 1 102 ? -8.742 -78.625 -38.375 1 95.31 102 LEU A O 1
ATOM 819 N N . VAL A 1 103 ? -9.305 -80.75 -38.062 1 94.88 103 VAL A N 1
ATOM 820 C CA . VAL A 1 103 ? -8.727 -81.188 -39.312 1 94.88 103 VAL A CA 1
ATOM 821 C C . VAL A 1 103 ? -9.797 -81.812 -40.188 1 94.88 103 VAL A C 1
ATOM 823 O O . VAL A 1 103 ? -10.375 -82.875 -39.812 1 94.88 103 VAL A O 1
ATOM 826 N N . SER A 1 104 ? -10.016 -81.25 -41.312 1 93.56 104 SER A N 1
ATOM 827 C CA . SER A 1 104 ? -11.023 -81.75 -42.219 1 93.56 104 SER A CA 1
ATOM 828 C C . SER A 1 104 ? -10.375 -82.438 -43.406 1 93.56 104 SER A C 1
ATOM 830 O O . SER A 1 104 ? -9.305 -82.062 -43.875 1 93.56 104 SER A O 1
ATOM 832 N N . ASP A 1 105 ? -11.07 -83.5 -43.875 1 91.38 105 ASP A N 1
ATOM 833 C CA . ASP A 1 105 ? -10.602 -84.25 -45 1 91.38 105 ASP A CA 1
ATOM 834 C C . ASP A 1 105 ? -11.336 -83.875 -46.281 1 91.38 105 ASP A C 1
ATOM 836 O O . ASP A 1 105 ? -12.555 -84 -46.375 1 91.38 105 ASP A O 1
ATOM 840 N N . SER A 1 106 ? -10.578 -83.5 -47.219 1 88.06 106 SER A N 1
ATOM 841 C CA . SER A 1 106 ? -11.18 -83.062 -48.5 1 88.06 106 SER A CA 1
ATOM 842 C C . SER A 1 106 ? -11.781 -84.25 -49.25 1 88.06 106 SER A C 1
ATOM 844 O O . SER A 1 106 ? -12.727 -84.125 -50.031 1 88.06 106 SER A O 1
ATOM 846 N N . ASN A 1 107 ? -11.266 -85.438 -49.031 1 86.94 107 ASN A N 1
ATOM 847 C CA . ASN A 1 107 ? -11.758 -86.625 -49.719 1 86.94 107 ASN A CA 1
ATOM 848 C C . ASN A 1 107 ? -13.102 -87.062 -49.156 1 86.94 107 ASN A C 1
ATOM 850 O O . ASN A 1 107 ? -13.844 -87.812 -49.812 1 86.94 107 ASN A O 1
ATOM 854 N N . GLN A 1 108 ? -13.359 -86.75 -47.969 1 88.44 108 GLN A N 1
ATOM 855 C CA . GLN A 1 108 ? -14.617 -87.125 -47.344 1 88.44 108 GLN A CA 1
ATOM 856 C C . GLN A 1 108 ? -15.523 -85.875 -47.156 1 88.44 108 GLN A C 1
ATOM 858 O O . GLN A 1 108 ? -16.016 -85.625 -46.062 1 88.44 108 GLN A O 1
ATOM 863 N N . LYS A 1 109 ? -15.727 -85.062 -48.25 1 87.12 109 LYS A N 1
ATOM 864 C CA . LYS A 1 109 ? -16.578 -83.875 -48.281 1 87.12 109 LYS A CA 1
ATOM 865 C C . LYS A 1 109 ? -16.281 -82.938 -47.125 1 87.12 109 LYS A C 1
ATOM 867 O O . LYS A 1 109 ? -17.188 -82.375 -46.5 1 87.12 109 LYS A O 1
ATOM 872 N N . ASN A 1 110 ? -15.109 -82.938 -46.719 1 88.75 110 ASN A N 1
ATOM 873 C CA . ASN A 1 110 ? -14.609 -82 -45.688 1 88.75 110 ASN A CA 1
ATOM 874 C C . ASN A 1 110 ? -15.18 -82.312 -44.312 1 88.75 110 ASN A C 1
ATOM 876 O O . ASN A 1 110 ? -15.453 -81.438 -43.531 1 88.75 110 ASN A O 1
ATOM 880 N N . GLN A 1 111 ? -15.375 -83.562 -44.094 1 91.44 111 GLN A N 1
ATOM 881 C CA . GLN A 1 111 ? -15.727 -84 -42.75 1 91.44 111 GLN A CA 1
ATOM 882 C C . GLN A 1 111 ? -14.539 -83.875 -41.781 1 91.44 111 GLN A C 1
ATOM 884 O O . GLN A 1 111 ? -13.391 -84.125 -42.188 1 91.44 111 GLN A O 1
ATOM 889 N N . ILE A 1 112 ? -14.836 -83.5 -40.562 1 93.5 112 ILE A N 1
ATOM 890 C CA . ILE A 1 112 ? -13.781 -83.375 -39.562 1 93.5 112 ILE A CA 1
ATOM 891 C C . ILE A 1 112 ? -13.281 -84.75 -39.156 1 93.5 112 ILE A C 1
ATOM 893 O O . ILE A 1 112 ? -13.984 -85.5 -38.5 1 93.5 112 ILE A O 1
ATOM 897 N N . ALA A 1 113 ? -12.125 -85 -39.594 1 91.44 113 ALA A N 1
ATOM 898 C CA . ALA A 1 113 ? -11.562 -86.375 -39.375 1 91.44 113 ALA A CA 1
ATOM 899 C C . ALA A 1 113 ? -10.859 -86.438 -38.031 1 91.44 113 ALA A C 1
ATOM 901 O O . ALA A 1 113 ? -10.828 -87.5 -37.406 1 91.44 113 ALA A O 1
ATOM 902 N N . ALA A 1 114 ? -10.328 -85.312 -37.625 1 88.62 114 ALA A N 1
ATOM 903 C CA . ALA A 1 114 ? -9.656 -85.188 -36.312 1 88.62 114 ALA A CA 1
ATOM 904 C C . ALA A 1 114 ? -9.945 -83.875 -35.656 1 88.62 114 ALA A C 1
ATOM 906 O O . ALA A 1 114 ? -9.969 -82.812 -36.312 1 88.62 114 ALA A O 1
ATOM 907 N N . SER A 1 115 ? -10.234 -83.938 -34.469 1 91.38 115 SER A N 1
ATOM 908 C CA . SER A 1 115 ? -10.539 -82.688 -33.75 1 91.38 115 SER A CA 1
ATOM 909 C C . SER A 1 115 ? -10.156 -82.812 -32.281 1 91.38 115 SER A C 1
ATOM 911 O O . SER A 1 115 ? -10.047 -83.875 -31.734 1 91.38 115 SER A O 1
ATOM 913 N N . SER A 1 116 ? -9.797 -81.688 -31.75 1 92 116 SER A N 1
ATOM 914 C CA . SER A 1 116 ? -9.664 -81.5 -30.312 1 92 116 SER A CA 1
ATOM 915 C C . SER A 1 116 ? -10.359 -80.25 -29.875 1 92 116 SER A C 1
ATOM 917 O O . SER A 1 116 ? -10.023 -79.125 -30.359 1 92 116 SER A O 1
ATOM 919 N N . PRO A 1 117 ? -11.344 -80.312 -29.031 1 90.25 117 PRO A N 1
ATOM 920 C CA . PRO A 1 117 ? -11.906 -81.5 -28.344 1 90.25 117 PRO A CA 1
ATOM 921 C C . PRO A 1 117 ? -12.484 -82.5 -29.312 1 90.25 117 PRO A C 1
ATOM 923 O O . PRO A 1 117 ? -12.891 -82.188 -30.438 1 90.25 117 PRO A O 1
ATOM 926 N N . ASP A 1 118 ? -12.602 -83.75 -28.859 1 90.25 118 ASP A N 1
ATOM 927 C CA . ASP A 1 118 ? -12.945 -84.875 -29.719 1 90.25 118 ASP A CA 1
ATOM 928 C C . ASP A 1 118 ? -14.422 -84.875 -30.094 1 90.25 118 ASP A C 1
ATOM 930 O O . ASP A 1 118 ? -14.844 -85.562 -31.031 1 90.25 118 ASP A O 1
ATOM 934 N N . GLU A 1 119 ? -15.211 -84.062 -29.469 1 88.56 119 GLU A N 1
ATOM 935 C CA . GLU A 1 119 ? -16.656 -84.062 -29.688 1 88.56 119 GLU A CA 1
ATOM 936 C C . GLU A 1 119 ? -16.984 -83.562 -31.094 1 88.56 119 GLU A C 1
ATOM 938 O O . GLU A 1 119 ? -18.094 -83.812 -31.594 1 88.56 119 GLU A O 1
ATOM 943 N N . PHE A 1 120 ? -16.047 -83.062 -31.766 1 89.56 120 PHE A N 1
ATOM 944 C CA . PHE A 1 120 ? -16.344 -82.5 -33.062 1 89.56 120 PHE A CA 1
ATOM 945 C C . PHE A 1 120 ? -15.984 -83.438 -34.188 1 89.56 120 PHE A C 1
ATOM 947 O O . PHE A 1 120 ? -16.25 -83.188 -35.344 1 89.56 120 PHE A O 1
ATOM 954 N N . GLN A 1 121 ? -15.469 -84.5 -33.781 1 89.69 121 GLN A N 1
ATOM 955 C CA . GLN A 1 121 ? -15.047 -85.5 -34.781 1 89.69 121 GLN A CA 1
ATOM 956 C C . GLN A 1 121 ? -16.234 -86.062 -35.531 1 89.69 121 GLN A C 1
ATOM 958 O O . GLN A 1 121 ? -17.297 -86.312 -34.938 1 89.69 121 GLN A O 1
ATOM 963 N N . ASN A 1 122 ? -16.062 -86.312 -36.781 1 88.19 122 ASN A N 1
ATOM 964 C CA . ASN A 1 122 ? -17.031 -86.938 -37.656 1 88.19 122 ASN A CA 1
ATOM 965 C C . ASN A 1 122 ? -18.219 -86 -37.938 1 88.19 122 ASN A C 1
ATOM 967 O O . ASN A 1 122 ? -19.281 -86.438 -38.344 1 88.19 122 ASN A O 1
ATOM 971 N N . ASN A 1 123 ? -18.047 -84.812 -37.594 1 88.44 123 ASN A N 1
ATOM 972 C CA . ASN A 1 123 ? -19.031 -83.75 -37.938 1 88.44 123 ASN A CA 1
ATOM 973 C C . ASN A 1 123 ? -18.531 -82.875 -39.094 1 88.44 123 ASN A C 1
ATOM 975 O O . ASN A 1 123 ? -17.344 -82.875 -39.406 1 88.44 123 ASN A O 1
ATOM 979 N N . TYR A 1 124 ? -19.484 -82.312 -39.75 1 83.94 124 TYR A N 1
ATOM 980 C CA . TYR A 1 124 ? -19.109 -81.438 -40.875 1 83.94 124 TYR A CA 1
ATOM 981 C C . TYR A 1 124 ? -18.969 -80 -40.406 1 83.94 124 TYR A C 1
ATOM 983 O O . TYR A 1 124 ? -18.062 -79.25 -40.812 1 83.94 124 TYR A O 1
ATOM 991 N N . ILE A 1 125 ? -19.922 -79.562 -39.562 1 82.06 125 ILE A N 1
ATOM 992 C CA . ILE A 1 125 ? -19.938 -78.25 -39.031 1 82.06 125 ILE A CA 1
ATOM 993 C C . ILE A 1 125 ? -19.844 -78.25 -37.531 1 82.06 125 ILE A C 1
ATOM 995 O O . ILE A 1 125 ? -20.719 -78.812 -36.844 1 82.06 125 ILE A O 1
ATOM 999 N N . PRO A 1 126 ? -18.734 -77.688 -37.094 1 83.69 126 PRO A N 1
ATOM 1000 C CA . PRO A 1 126 ? -18.688 -77.625 -35.625 1 83.69 126 PRO A CA 1
ATOM 1001 C C . PRO A 1 126 ? -19.672 -76.562 -35.062 1 83.69 126 PRO A C 1
ATOM 1003 O O . PRO A 1 126 ? -19.922 -75.562 -35.656 1 83.69 126 PRO A O 1
ATOM 1006 N N . ASP A 1 127 ? -20.406 -76.875 -34.031 1 87.06 127 ASP A N 1
ATOM 1007 C CA . ASP A 1 127 ? -21.453 -76 -33.438 1 87.06 127 ASP A CA 1
ATOM 1008 C C . ASP A 1 127 ? -20.844 -74.938 -32.5 1 87.06 127 ASP A C 1
ATOM 1010 O O . ASP A 1 127 ? -21.562 -74.312 -31.719 1 87.06 127 ASP A O 1
ATOM 1014 N N . ILE A 1 128 ? -19.625 -74.688 -32.656 1 90.88 128 ILE A N 1
ATOM 1015 C CA . ILE A 1 128 ? -18.969 -73.75 -31.75 1 90.88 128 ILE A CA 1
ATOM 1016 C C . ILE A 1 128 ? -18.766 -72.375 -32.438 1 90.88 128 ILE A C 1
ATOM 1018 O O . ILE A 1 128 ? -18.562 -71.375 -31.766 1 90.88 128 ILE A O 1
ATOM 1022 N N . VAL A 1 129 ? -18.766 -72.375 -33.781 1 90.31 129 VAL A N 1
ATOM 1023 C CA . VAL A 1 129 ? -18.625 -71.188 -34.531 1 90.31 129 VAL A CA 1
ATOM 1024 C C . VAL A 1 129 ? -19.734 -71.062 -35.594 1 90.31 129 VAL A C 1
ATOM 1026 O O . VAL A 1 129 ? -20.391 -72.062 -35.906 1 90.31 129 VAL A O 1
ATOM 1029 N N . SER A 1 130 ? -19.953 -69.875 -36.094 1 90.94 130 SER A N 1
ATOM 1030 C CA . SER A 1 130 ? -21 -69.688 -37.094 1 90.94 130 SER A CA 1
ATOM 1031 C C . SER A 1 130 ? -20.688 -70.375 -38.406 1 90.94 130 SER A C 1
ATOM 1033 O O . SER A 1 130 ? -19.531 -70.625 -38.719 1 90.94 130 SER A O 1
ATOM 1035 N N . LEU A 1 131 ? -21.734 -70.75 -39.125 1 89.56 131 LEU A N 1
ATOM 1036 C CA . LEU A 1 131 ? -21.625 -71.438 -40.406 1 89.56 131 LEU A CA 1
ATOM 1037 C C . LEU A 1 131 ? -20.828 -70.562 -41.406 1 89.56 131 LEU A C 1
ATOM 1039 O O . LEU A 1 131 ? -20.094 -71.125 -42.219 1 89.56 131 LEU A O 1
ATOM 1043 N N . SER A 1 132 ? -20.969 -69.312 -41.219 1 90.25 132 SER A N 1
ATOM 1044 C CA . SER A 1 132 ? -20.266 -68.438 -42.156 1 90.25 132 SER A CA 1
ATOM 1045 C C . SER A 1 132 ? -18.766 -68.562 -42 1 90.25 132 SER A C 1
ATOM 1047 O O . SER A 1 132 ? -18.016 -68.5 -42.969 1 90.25 132 SER A O 1
ATOM 1049 N N . VAL A 1 133 ? -18.312 -68.875 -40.781 1 90.81 133 VAL A N 1
ATOM 1050 C CA . VAL A 1 133 ? -16.891 -69 -40.5 1 90.81 133 VAL A CA 1
ATOM 1051 C C . VAL A 1 133 ? -16.375 -70.312 -41.094 1 90.81 133 VAL A C 1
ATOM 1053 O O . VAL A 1 133 ? -15.312 -70.312 -41.75 1 90.81 133 VAL A O 1
ATOM 1056 N N . THR A 1 134 ? -17.109 -71.375 -40.969 1 89.25 134 THR A N 1
ATOM 1057 C CA . THR A 1 134 ? -16.75 -72.688 -41.531 1 89.25 134 THR A CA 1
ATOM 1058 C C . THR A 1 134 ? -16.703 -72.625 -43.031 1 89.25 134 THR A C 1
ATOM 1060 O O . THR A 1 134 ? -15.758 -73.062 -43.656 1 89.25 134 THR A O 1
ATOM 1063 N N . ASN A 1 135 ? -17.734 -72 -43.562 1 88.94 135 ASN A N 1
ATOM 1064 C CA . ASN A 1 135 ? -17.797 -71.875 -45.031 1 88.94 135 ASN A CA 1
ATOM 1065 C C . ASN A 1 135 ? -16.625 -71.062 -45.562 1 88.94 135 ASN A C 1
ATOM 1067 O O . ASN A 1 135 ? -16.047 -71.438 -46.594 1 88.94 135 ASN A O 1
ATOM 1071 N N . ALA A 1 136 ? -16.359 -70.125 -44.875 1 89.62 136 ALA A N 1
ATOM 1072 C CA . ALA A 1 136 ? -15.242 -69.25 -45.312 1 89.62 136 ALA A CA 1
ATOM 1073 C C . ALA A 1 136 ? -13.922 -70 -45.281 1 89.62 136 ALA A C 1
ATOM 1075 O O . ALA A 1 136 ? -13.07 -69.875 -46.156 1 89.62 136 ALA A O 1
ATOM 1076 N N . ALA A 1 137 ? -13.75 -70.812 -44.25 1 88.94 137 ALA A N 1
ATOM 1077 C CA . ALA A 1 137 ? -12.523 -71.562 -44.094 1 88.94 137 ALA A CA 1
ATOM 1078 C C . ALA A 1 137 ? -12.398 -72.625 -45.188 1 88.94 137 ALA A C 1
ATOM 1080 O O . ALA A 1 137 ? -11.328 -72.812 -45.812 1 88.94 137 ALA A O 1
ATOM 1081 N N . ILE A 1 138 ? -13.461 -73.312 -45.469 1 86.62 138 ILE A N 1
ATOM 1082 C CA . ILE A 1 138 ? -13.453 -74.438 -46.375 1 86.62 138 ILE A CA 1
ATOM 1083 C C . ILE A 1 138 ? -13.359 -73.938 -47.812 1 86.62 138 ILE A C 1
ATOM 1085 O O . ILE A 1 138 ? -12.625 -74.438 -48.625 1 86.62 138 ILE A O 1
ATOM 1089 N N . ASN A 1 139 ? -14.016 -72.75 -48.094 1 83.75 139 ASN A N 1
ATOM 1090 C CA . ASN A 1 139 ? -14.117 -72.312 -49.469 1 83.75 139 ASN A CA 1
ATOM 1091 C C . ASN A 1 139 ? -13.031 -71.25 -49.812 1 83.75 139 ASN A C 1
ATOM 1093 O O . ASN A 1 139 ? -12.953 -70.812 -50.938 1 83.75 139 ASN A O 1
ATOM 1097 N N . SER A 1 140 ? -12.289 -71 -48.844 1 84.25 140 SER A N 1
ATOM 1098 C CA . SER A 1 140 ? -11.273 -70 -49.094 1 84.25 140 SER A CA 1
ATOM 1099 C C . SER A 1 140 ? -10.25 -70.438 -50.125 1 84.25 140 SER A C 1
ATOM 1101 O O . SER A 1 140 ? -9.852 -71.625 -50.125 1 84.25 140 SER A O 1
ATOM 1103 N N . SER A 1 141 ? -9.891 -69.5 -51 1 78.81 141 SER A N 1
ATOM 1104 C CA . SER A 1 141 ? -8.875 -69.812 -52 1 78.81 141 SER A CA 1
ATOM 1105 C C . SER A 1 141 ? -7.469 -69.625 -51.469 1 78.81 141 SER A C 1
ATOM 1107 O O . SER A 1 141 ? -6.496 -70.062 -52.031 1 78.81 141 SER A O 1
ATOM 1109 N N . GLU A 1 142 ? -7.473 -68.938 -50.344 1 82.94 142 GLU A N 1
ATOM 1110 C CA . GLU A 1 142 ? -6.168 -68.625 -49.75 1 82.94 142 GLU A CA 1
ATOM 1111 C C . GLU A 1 142 ? -5.648 -69.875 -48.969 1 82.94 142 GLU A C 1
ATOM 1113 O O . GLU A 1 142 ? -6.426 -70.562 -48.344 1 82.94 142 GLU A O 1
ATOM 1118 N N . LYS A 1 143 ? -4.391 -70 -48.969 1 85.38 143 LYS A N 1
ATOM 1119 C CA . LYS A 1 143 ? -3.766 -71.125 -48.25 1 85.38 143 LYS A CA 1
ATOM 1120 C C . LYS A 1 143 ? -3.951 -71 -46.75 1 85.38 143 LYS A C 1
ATOM 1122 O O . LYS A 1 143 ? -4.094 -72 -46.031 1 85.38 143 LYS A O 1
ATOM 1127 N N . THR A 1 144 ? -3.93 -69.75 -46.344 1 89.31 144 THR A N 1
ATOM 1128 C CA . THR A 1 144 ? -4.18 -69.438 -44.938 1 89.31 144 THR A CA 1
ATOM 1129 C C . THR A 1 144 ? -5.18 -68.312 -44.781 1 89.31 144 THR A C 1
ATOM 1131 O O . THR A 1 144 ? -5.004 -67.25 -45.375 1 89.31 144 THR A O 1
ATOM 1134 N N . HIS A 1 145 ? -6.23 -68.5 -44.031 1 92.12 145 HIS A N 1
ATOM 1135 C CA . HIS A 1 145 ? -7.301 -67.562 -43.844 1 92.12 145 HIS A CA 1
ATOM 1136 C C . HIS A 1 145 ? -7.562 -67.312 -42.375 1 92.12 145 HIS A C 1
ATOM 1138 O O . HIS A 1 145 ? -7.539 -68.25 -41.562 1 92.12 145 HIS A O 1
ATOM 1144 N N . VAL A 1 146 ? -7.754 -66.062 -42.062 1 91.94 146 VAL A N 1
ATOM 1145 C CA . VAL A 1 146 ? -8.008 -65.688 -40.688 1 91.94 146 VAL A CA 1
ATOM 1146 C C . VAL A 1 146 ? -9.359 -65 -40.562 1 91.94 146 VAL A C 1
ATOM 1148 O O . VAL A 1 146 ? -9.672 -64.125 -41.375 1 91.94 146 VAL A O 1
ATOM 1151 N N . VAL A 1 147 ? -10.172 -65.375 -39.594 1 92.19 147 VAL A N 1
ATOM 1152 C CA . VAL A 1 147 ? -11.461 -64.75 -39.344 1 92.19 147 VAL A CA 1
ATOM 1153 C C . VAL A 1 147 ? -11.656 -64.562 -37.812 1 92.19 147 VAL A C 1
ATOM 1155 O O . VAL A 1 147 ? -11.344 -65.438 -37.031 1 92.19 147 VAL A O 1
ATOM 1158 N N . GLU A 1 148 ? -12.008 -63.406 -37.5 1 90.81 148 GLU A N 1
ATOM 1159 C CA . GLU A 1 148 ? -12.383 -63.156 -36.125 1 90.81 148 GLU A CA 1
ATOM 1160 C C . GLU A 1 148 ? -13.867 -63.406 -35.906 1 90.81 148 GLU A C 1
ATOM 1162 O O . GLU A 1 148 ? -14.703 -63.031 -36.719 1 90.81 148 GLU A O 1
ATOM 1167 N N . THR A 1 149 ? -14.133 -64.125 -34.844 1 92 149 THR A N 1
ATOM 1168 C CA . THR A 1 149 ? -15.508 -64.5 -34.5 1 92 149 THR A CA 1
ATOM 1169 C C . THR A 1 149 ? -15.695 -64.688 -33 1 92 149 THR A C 1
ATOM 1171 O O . THR A 1 149 ? -14.898 -64.188 -32.219 1 92 149 THR A O 1
ATOM 1174 N N . PHE A 1 150 ? -16.859 -65.188 -32.625 1 93.06 150 PHE A N 1
ATOM 1175 C CA . PHE A 1 150 ? -17.156 -65.5 -31.234 1 93.06 150 PHE A CA 1
ATOM 1176 C C . PHE A 1 150 ? -17.672 -66.938 -31.078 1 93.06 150 PHE A C 1
ATOM 1178 O O . PHE A 1 150 ? -18.219 -67.5 -32.031 1 93.06 150 PHE A O 1
ATOM 1185 N N . ILE A 1 151 ? -17.391 -67.375 -29.922 1 93 151 ILE A N 1
ATOM 1186 C CA . ILE A 1 151 ? -17.781 -68.812 -29.641 1 93 151 ILE A CA 1
ATOM 1187 C C . ILE A 1 151 ? -19.266 -68.812 -29.328 1 93 151 ILE A C 1
ATOM 1189 O O . ILE A 1 151 ? -19.797 -68 -28.609 1 93 151 ILE A O 1
ATOM 1193 N N . LEU A 1 152 ? -19.984 -69.875 -29.938 1 93.19 152 LEU A N 1
ATOM 1194 C CA . LEU A 1 152 ? -21.438 -69.938 -29.859 1 93.19 152 LEU A CA 1
ATOM 1195 C C . LEU A 1 152 ? -21.859 -70.75 -28.641 1 93.19 152 LEU A C 1
ATOM 1197 O O . LEU A 1 152 ? -23 -70.688 -28.188 1 93.19 152 LEU A O 1
ATOM 1201 N N . ARG A 1 153 ? -20.984 -71.625 -28.188 1 92.25 153 ARG A N 1
ATOM 1202 C CA . ARG A 1 153 ? -21.281 -72.438 -27 1 92.25 153 ARG A CA 1
ATOM 1203 C C . ARG A 1 153 ? -20.016 -72.625 -26.172 1 92.25 153 ARG A C 1
ATOM 1205 O O . ARG A 1 153 ? -18.906 -72.375 -26.656 1 92.25 153 ARG A O 1
ATOM 1212 N N . ASP A 1 154 ? -20.25 -73.125 -24.953 1 92.56 154 ASP A N 1
ATOM 1213 C CA . ASP A 1 154 ? -19.109 -73.438 -24.078 1 92.56 154 ASP A CA 1
ATOM 1214 C C . ASP A 1 154 ? -18.266 -74.562 -24.641 1 92.56 154 ASP A C 1
ATOM 1216 O O . ASP A 1 154 ? -18.797 -75.562 -25.172 1 92.56 154 ASP A O 1
ATOM 1220 N N . ILE A 1 155 ? -17.016 -74.312 -24.562 1 92.25 155 ILE A N 1
ATOM 1221 C CA . ILE A 1 155 ? -16.078 -75.375 -24.969 1 92.25 155 ILE A CA 1
ATOM 1222 C C . ILE A 1 155 ? -15.367 -75.938 -23.75 1 92.25 155 ILE A C 1
ATOM 1224 O O . ILE A 1 155 ? -14.812 -75.125 -22.953 1 92.25 155 ILE A O 1
ATOM 1228 N N . TYR A 1 156 ? -15.438 -77.25 -23.656 1 91.81 156 TYR A N 1
ATOM 1229 C CA . TYR A 1 156 ? -14.75 -77.938 -22.562 1 91.81 156 TYR A CA 1
ATOM 1230 C C . TYR A 1 156 ? -13.594 -78.75 -23.078 1 91.81 156 TYR A C 1
ATOM 1232 O O . TYR A 1 156 ? -13.68 -79.375 -24.141 1 91.81 156 TYR A O 1
ATOM 1240 N N . PHE A 1 157 ? -12.43 -78.688 -22.469 1 89.69 157 PHE A N 1
ATOM 1241 C CA . PHE A 1 157 ? -11.273 -79.5 -22.75 1 89.69 157 PHE A CA 1
ATOM 1242 C C . PHE A 1 157 ? -10.695 -80.062 -21.469 1 89.69 157 PHE A C 1
ATOM 1244 O O . PHE A 1 157 ? -10.359 -79.312 -20.547 1 89.69 157 PHE A O 1
ATOM 1251 N N . ALA A 1 158 ? -10.531 -81.375 -21.391 1 88.31 158 ALA A N 1
ATOM 1252 C CA . ALA A 1 158 ? -10.039 -82.062 -20.219 1 88.31 158 ALA A CA 1
ATOM 1253 C C . ALA A 1 158 ? -10.836 -81.688 -18.969 1 88.31 158 ALA A C 1
ATOM 1255 O O . ALA A 1 158 ? -10.266 -81.375 -17.938 1 88.31 158 ALA A O 1
ATOM 1256 N N . ASP A 1 159 ? -12.219 -81.438 -19.047 1 86.06 159 ASP A N 1
ATOM 1257 C CA . ASP A 1 159 ? -13.18 -81.188 -17.984 1 86.06 159 ASP A CA 1
ATOM 1258 C C . ASP A 1 159 ? -13.016 -79.812 -17.422 1 86.06 159 ASP A C 1
ATOM 1260 O O . ASP A 1 159 ? -13.43 -79.5 -16.297 1 86.06 159 ASP A O 1
ATOM 1264 N N . LYS A 1 160 ? -12.32 -79.125 -18.125 1 91.12 160 LYS A N 1
ATOM 1265 C CA . LYS A 1 160 ? -12.172 -77.688 -17.719 1 91.12 160 LYS A CA 1
ATOM 1266 C C . LYS A 1 160 ? -12.742 -76.75 -18.766 1 91.12 160 LYS A C 1
ATOM 1268 O O . LYS A 1 160 ? -12.602 -77 -19.969 1 91.12 160 LYS A O 1
ATOM 1273 N N . LEU A 1 161 ? -13.414 -75.75 -18.328 1 90.94 161 LEU A N 1
ATOM 1274 C CA . LEU A 1 161 ? -13.984 -74.75 -19.219 1 90.94 161 LEU A CA 1
ATOM 1275 C C . LEU A 1 161 ? -12.883 -74 -19.922 1 90.94 161 LEU A C 1
ATOM 1277 O O . LEU A 1 161 ? -12.055 -73.312 -19.25 1 90.94 161 LEU A O 1
ATOM 1281 N N . ARG A 1 162 ? -12.773 -74.062 -21.219 1 90.31 162 ARG A N 1
ATOM 1282 C CA . ARG A 1 162 ? -11.742 -73.375 -22 1 90.31 162 ARG A CA 1
ATOM 1283 C C . ARG A 1 162 ? -12.234 -72 -22.5 1 90.31 162 ARG A C 1
ATOM 1285 O O . ARG A 1 162 ? -11.477 -71.062 -22.5 1 90.31 162 ARG A O 1
ATOM 1292 N N . ALA A 1 163 ? -13.461 -72 -22.953 1 92.44 163 ALA A N 1
ATOM 1293 C CA . ALA A 1 163 ? -14.031 -70.75 -23.453 1 92.44 163 ALA A CA 1
ATOM 1294 C C . ALA A 1 163 ? -15.523 -70.688 -23.172 1 92.44 163 ALA A C 1
ATOM 1296 O O . ALA A 1 163 ? -16.234 -71.688 -23.266 1 92.44 163 ALA A O 1
ATOM 1297 N N . LYS A 1 164 ? -15.961 -69.562 -22.797 1 92.38 164 LYS A N 1
ATOM 1298 C CA . LYS A 1 164 ? -17.375 -69.312 -22.531 1 92.38 164 LYS A CA 1
ATOM 1299 C C . LYS A 1 164 ? -18.078 -68.75 -23.766 1 92.38 164 LYS A C 1
ATOM 1301 O O . LYS A 1 164 ? -17.438 -68.125 -24.625 1 92.38 164 LYS A O 1
ATOM 1306 N N . ARG A 1 165 ? -19.312 -68.938 -23.75 1 92.94 165 ARG A N 1
ATOM 1307 C CA . ARG A 1 165 ? -20.141 -68.438 -24.828 1 92.94 165 ARG A CA 1
ATOM 1308 C C . ARG A 1 165 ? -19.953 -66.938 -24.938 1 92.94 165 ARG A C 1
ATOM 1310 O O . ARG A 1 165 ? -19.984 -66.188 -23.922 1 92.94 165 ARG A O 1
ATOM 1317 N N . GLY A 1 166 ? -19.641 -66.562 -26.156 1 91.19 166 GLY A N 1
ATOM 1318 C CA . GLY A 1 166 ? -19.531 -65.125 -26.391 1 91.19 166 GLY A CA 1
ATOM 1319 C C . GLY A 1 166 ? -18.094 -64.625 -26.406 1 91.19 166 GLY A C 1
ATOM 1320 O O . GLY A 1 166 ? -17.844 -63.469 -26.734 1 91.19 166 GLY A O 1
ATOM 1321 N N . GLU A 1 167 ? -17.234 -65.5 -26.062 1 91.94 167 GLU A N 1
ATOM 1322 C CA . GLU A 1 167 ? -15.836 -65.062 -26.062 1 91.94 167 GLU A CA 1
ATOM 1323 C C . GLU A 1 167 ? -15.305 -64.875 -27.469 1 91.94 167 GLU A C 1
ATOM 1325 O O . GLU A 1 167 ? -15.648 -65.625 -28.391 1 91.94 167 GLU A O 1
ATOM 1330 N N . LYS A 1 168 ? -14.539 -63.781 -27.578 1 90.94 168 LYS A N 1
ATOM 1331 C CA . LYS A 1 168 ? -13.984 -63.5 -28.906 1 90.94 168 LYS A CA 1
ATOM 1332 C C . LYS A 1 168 ? -12.844 -64.5 -29.234 1 90.94 168 LYS A C 1
ATOM 1334 O O . LYS A 1 168 ? -12.023 -64.812 -28.375 1 90.94 168 LYS A O 1
ATOM 1339 N N . VAL A 1 169 ? -12.883 -65 -30.469 1 92.56 169 VAL A N 1
ATOM 1340 C CA . VAL A 1 169 ? -11.891 -65.938 -30.922 1 92.56 169 VAL A CA 1
ATOM 1341 C C . VAL A 1 169 ? -11.43 -65.625 -32.344 1 92.56 169 VAL A C 1
ATOM 1343 O O . VAL A 1 169 ? -12.164 -65 -33.094 1 92.56 169 VAL A O 1
ATOM 1346 N N . MET A 1 170 ? -10.25 -65.938 -32.594 1 92.44 170 MET A N 1
ATOM 1347 C CA . MET A 1 170 ? -9.695 -65.812 -33.938 1 92.44 170 MET A CA 1
ATOM 1348 C C . MET A 1 170 ? -9.477 -67.25 -34.5 1 92.44 170 MET A C 1
ATOM 1350 O O . MET A 1 170 ? -8.773 -68.062 -33.906 1 92.44 170 MET A O 1
ATOM 1354 N N . GLU A 1 171 ? -10.078 -67.562 -35.562 1 94.25 171 GLU A N 1
ATOM 1355 C CA . GLU A 1 171 ? -9.883 -68.812 -36.219 1 94.25 171 GLU A CA 1
ATOM 1356 C C . GLU A 1 171 ? -8.945 -68.688 -37.406 1 94.25 171 GLU A C 1
ATOM 1358 O O . GLU A 1 171 ? -9.117 -67.812 -38.25 1 94.25 171 GLU A O 1
ATOM 1363 N N . VAL A 1 172 ? -7.977 -69.5 -37.438 1 94.69 172 VAL A N 1
ATOM 1364 C CA . VAL A 1 172 ? -7.023 -69.562 -38.531 1 94.69 172 VAL A CA 1
ATOM 1365 C C . VAL A 1 172 ? -7.172 -70.875 -39.25 1 94.69 172 VAL A C 1
ATOM 1367 O O . VAL A 1 172 ? -7.207 -71.938 -38.625 1 94.69 172 VAL A O 1
ATOM 1370 N N . SER A 1 173 ? -7.332 -70.875 -40.531 1 95.12 173 SER A N 1
ATOM 1371 C CA . SER A 1 173 ? -7.461 -72.062 -41.344 1 95.12 173 SER A CA 1
ATOM 1372 C C . SER A 1 173 ? -6.359 -72.125 -42.406 1 95.12 173 SER A C 1
ATOM 1374 O O . SER A 1 173 ? -6.016 -71.125 -43.031 1 95.12 173 SER A O 1
ATOM 1376 N N . SER A 1 174 ? -5.762 -73.25 -42.469 1 94.81 174 SER A N 1
ATOM 1377 C CA . SER A 1 174 ? -4.715 -73.5 -43.469 1 94.81 174 SER A CA 1
ATOM 1378 C C . SER A 1 174 ? -4.965 -74.812 -44.25 1 94.81 174 SER A C 1
ATOM 1380 O O . SER A 1 174 ? -5.434 -75.75 -43.688 1 94.81 174 SER A O 1
ATOM 1382 N N . ASP A 1 175 ? -4.574 -74.75 -45.469 1 93.88 175 ASP A N 1
ATOM 1383 C CA . ASP A 1 175 ? -4.73 -75.938 -46.312 1 93.88 175 ASP A CA 1
ATOM 1384 C C . ASP A 1 175 ? -3.641 -77 -46.062 1 93.88 175 ASP A C 1
ATOM 1386 O O . ASP A 1 175 ? -2.48 -76.625 -45.844 1 93.88 175 ASP A O 1
ATOM 1390 N N . ILE A 1 176 ? -4.062 -78.188 -45.938 1 92.75 176 ILE A N 1
ATOM 1391 C CA . ILE A 1 176 ? -3.113 -79.312 -45.906 1 92.75 176 ILE A CA 1
ATOM 1392 C C . ILE A 1 176 ? -2.869 -79.812 -47.312 1 92.75 176 ILE A C 1
ATOM 1394 O O . ILE A 1 176 ? -3.771 -80.375 -47.938 1 92.75 176 ILE A O 1
ATOM 1398 N N . GLN A 1 177 ? -1.709 -79.625 -47.75 1 88.81 177 GLN A N 1
ATOM 1399 C CA . GLN A 1 177 ? -1.416 -80 -49.156 1 88.81 177 GLN A CA 1
ATOM 1400 C C . GLN A 1 177 ? -0.143 -80.812 -49.219 1 88.81 177 GLN A C 1
ATOM 1402 O O . GLN A 1 177 ? 0.735 -80.75 -48.375 1 88.81 177 GLN A O 1
ATOM 1407 N N . THR A 1 178 ? -0.18 -81.688 -50.219 1 81.12 178 THR A N 1
ATOM 1408 C CA . THR A 1 178 ? 1.027 -82.438 -50.531 1 81.12 178 THR A CA 1
ATOM 1409 C C . THR A 1 178 ? 2.066 -81.562 -51.219 1 81.12 178 THR A C 1
ATOM 1411 O O . THR A 1 178 ? 1.782 -80.438 -51.562 1 81.12 178 THR A O 1
ATOM 1414 N N . LEU A 1 179 ? 3.312 -82.062 -51.312 1 75 179 LEU A N 1
ATOM 1415 C CA . LEU A 1 179 ? 4.395 -81.375 -51.969 1 75 179 LEU A CA 1
ATOM 1416 C C . LEU A 1 179 ? 4.035 -81.062 -53.438 1 75 179 LEU A C 1
ATOM 1418 O O . LEU A 1 179 ? 4.52 -80.062 -54 1 75 179 LEU A O 1
ATOM 1422 N N . SER A 1 180 ? 3.117 -81.875 -53.969 1 76.81 180 SER A N 1
ATOM 1423 C CA . SER A 1 180 ? 2.697 -81.75 -55.375 1 76.81 180 SER A CA 1
ATOM 1424 C C . SER A 1 180 ? 1.608 -80.688 -55.5 1 76.81 180 SER A C 1
ATOM 1426 O O . SER A 1 180 ? 1.221 -80.312 -56.594 1 76.81 180 SER A O 1
ATOM 1428 N N . GLY A 1 181 ? 1.094 -80.188 -54.344 1 78.69 181 GLY A N 1
ATOM 1429 C CA . GLY A 1 181 ? 0.097 -79.125 -54.375 1 78.69 181 GLY A CA 1
ATOM 1430 C C . GLY A 1 181 ? -1.324 -79.625 -54.25 1 78.69 181 GLY A C 1
ATOM 1431 O O . GLY A 1 181 ? -2.279 -78.875 -54.312 1 78.69 181 GLY A O 1
ATOM 1432 N N . ARG A 1 182 ? -1.509 -80.875 -54.094 1 86 182 ARG A N 1
ATOM 1433 C CA . ARG A 1 182 ? -2.848 -81.438 -53.969 1 86 182 ARG A CA 1
ATOM 1434 C C . ARG A 1 182 ? -3.406 -81.188 -52.562 1 86 182 ARG A C 1
ATOM 1436 O O . ARG A 1 182 ? -2.748 -81.5 -51.562 1 86 182 ARG A O 1
ATOM 1443 N N . LYS A 1 183 ? -4.555 -80.75 -52.594 1 89.88 183 LYS A N 1
ATOM 1444 C CA . LYS A 1 183 ? -5.219 -80.438 -51.344 1 89.88 183 LYS A CA 1
ATOM 1445 C C . LYS A 1 183 ? -5.758 -81.75 -50.688 1 89.88 183 LYS A C 1
ATOM 1447 O O . LYS A 1 183 ? -6.551 -82.438 -51.312 1 89.88 183 LYS A O 1
ATOM 1452 N N . LEU A 1 184 ? -5.309 -82 -49.5 1 92.5 184 LEU A N 1
ATOM 1453 C CA . LEU A 1 184 ? -5.715 -83.188 -48.812 1 92.5 184 LEU A CA 1
ATOM 1454 C C . LEU A 1 184 ? -6.77 -82.875 -47.75 1 92.5 184 LEU A C 1
ATOM 1456 O O . LEU A 1 184 ? -7.594 -83.75 -47.406 1 92.5 184 LEU A O 1
ATOM 1460 N N . GLY A 1 185 ? -6.648 -81.688 -47.25 1 92.69 185 GLY A N 1
ATOM 1461 C CA . GLY A 1 185 ? -7.543 -81.312 -46.156 1 92.69 185 GLY A CA 1
ATOM 1462 C C . GLY A 1 185 ? -7.301 -79.875 -45.656 1 92.69 185 GLY A C 1
ATOM 1463 O O . GLY A 1 185 ? -6.656 -79.062 -46.344 1 92.69 185 GLY A O 1
ATOM 1464 N N . LYS A 1 186 ? -8.031 -79.562 -44.562 1 94 186 LYS A N 1
ATOM 1465 C CA . LYS A 1 186 ? -7.922 -78.25 -43.969 1 94 186 LYS A CA 1
ATOM 1466 C C . LYS A 1 186 ? -7.734 -78.312 -42.469 1 94 186 LYS A C 1
ATOM 1468 O O . LYS A 1 186 ? -8.383 -79.125 -41.812 1 94 186 LYS A O 1
ATOM 1473 N N . LEU A 1 187 ? -6.793 -77.5 -42 1 95 187 LEU A N 1
ATOM 1474 C CA . LEU A 1 187 ? -6.586 -77.375 -40.562 1 95 187 LEU A CA 1
ATOM 1475 C C . LEU A 1 187 ? -7.188 -76.062 -40.062 1 95 187 LEU A C 1
ATOM 1477 O O . LEU A 1 187 ? -6.914 -75 -40.625 1 95 187 LEU A O 1
ATOM 1481 N N . ARG A 1 188 ? -8.055 -76.062 -39.156 1 95.06 188 ARG A N 1
ATOM 1482 C CA . ARG A 1 188 ? -8.664 -74.938 -38.531 1 95.06 188 ARG A CA 1
ATOM 1483 C C . ARG A 1 188 ? -8.336 -74.875 -37.031 1 95.06 188 ARG A C 1
ATOM 1485 O O . ARG A 1 188 ? -8.555 -75.812 -36.312 1 95.06 188 ARG A O 1
ATOM 1492 N N . ILE A 1 189 ? -7.801 -73.75 -36.625 1 94.38 189 ILE A N 1
ATOM 1493 C CA . ILE A 1 189 ? -7.418 -73.562 -35.219 1 94.38 189 ILE A CA 1
ATOM 1494 C C . ILE A 1 189 ? -8.109 -72.312 -34.656 1 94.38 189 ILE A C 1
ATOM 1496 O O . ILE A 1 189 ? -8.094 -71.25 -35.281 1 94.38 189 ILE A O 1
ATOM 1500 N N . GLY A 1 190 ? -8.695 -72.438 -33.5 1 93.88 190 GLY A N 1
ATOM 1501 C CA . GLY A 1 190 ? -9.297 -71.312 -32.812 1 93.88 190 GLY A CA 1
ATOM 1502 C C . GLY A 1 190 ? -8.461 -70.875 -31.641 1 93.88 190 GLY A C 1
ATOM 1503 O O . GLY A 1 190 ? -8.102 -71.625 -30.75 1 93.88 190 GLY A O 1
ATOM 1504 N N . ILE A 1 191 ? -8.195 -69.5 -31.578 1 92.5 191 ILE A N 1
ATOM 1505 C CA . ILE A 1 191 ? -7.359 -68.938 -30.531 1 92.5 191 ILE A CA 1
ATOM 1506 C C . ILE A 1 191 ? -8.164 -67.875 -29.75 1 92.5 191 ILE A C 1
ATOM 1508 O O . ILE A 1 191 ? -8.852 -67.062 -30.344 1 92.5 191 ILE A O 1
ATOM 1512 N N . SER A 1 192 ? -7.906 -67.938 -28.453 1 91.12 192 SER A N 1
ATOM 1513 C CA . SER A 1 192 ? -8.617 -67 -27.578 1 91.12 192 SER A CA 1
ATOM 1514 C C . SER A 1 192 ? -7.969 -65.625 -27.578 1 91.12 192 SER A C 1
ATOM 1516 O O . SER A 1 192 ? -6.742 -65.5 -27.578 1 91.12 192 SER A O 1
ATOM 1518 N N . LEU A 1 193 ? -8.805 -64.625 -27.547 1 88.31 193 LEU A N 1
ATOM 1519 C CA . LEU A 1 193 ? -8.312 -63.25 -27.469 1 88.31 193 LEU A CA 1
ATOM 1520 C C . LEU A 1 193 ? -8.438 -62.688 -26.047 1 88.31 193 LEU A C 1
ATOM 1522 O O . LEU A 1 193 ? -8.312 -61.5 -25.828 1 88.31 193 LEU A O 1
ATOM 1526 N N . ARG A 1 194 ? -8.656 -63.594 -25.156 1 83.88 194 ARG A N 1
ATOM 1527 C CA . ARG A 1 194 ? -8.805 -63.219 -23.75 1 83.88 194 ARG A CA 1
ATOM 1528 C C . ARG A 1 194 ? -7.516 -62.594 -23.219 1 83.88 194 ARG A C 1
ATOM 1530 O O . ARG A 1 194 ? -7.555 -61.594 -22.484 1 83.88 194 ARG A O 1
ATOM 1537 N N . LYS A 1 195 ? -6.371 -63.125 -23.547 1 77.12 195 LYS A N 1
ATOM 1538 C CA . LYS A 1 195 ? -5.09 -62.656 -23.031 1 77.12 195 LYS A CA 1
ATOM 1539 C C . LYS A 1 195 ? -4.766 -61.25 -23.578 1 77.12 195 LYS A C 1
ATOM 1541 O O . LYS A 1 195 ? -4.082 -60.469 -22.922 1 77.12 195 LYS A O 1
ATOM 1546 N N . VAL A 1 196 ? -5.344 -60.969 -24.797 1 77.06 196 VAL A N 1
ATOM 1547 C CA . VAL A 1 196 ? -5.16 -59.656 -25.344 1 77.06 196 VAL A CA 1
ATOM 1548 C C . VAL A 1 196 ? -5.883 -58.625 -24.469 1 77.06 196 VAL A C 1
ATOM 1550 O O . VAL A 1 196 ? -5.324 -57.562 -24.125 1 77.06 196 VAL A O 1
ATOM 1553 N N . ASN A 1 197 ? -7.078 -59 -24 1 78.69 197 ASN A N 1
ATOM 1554 C CA . ASN A 1 197 ? -7.863 -58.094 -23.172 1 78.69 197 ASN A CA 1
ATOM 1555 C C . ASN A 1 197 ? -7.258 -57.969 -21.766 1 78.69 197 ASN A C 1
ATOM 1557 O O . ASN A 1 197 ? -7.289 -56.875 -21.188 1 78.69 197 ASN A O 1
ATOM 1561 N N . LEU A 1 198 ? -6.637 -59.031 -21.312 1 77.56 198 LEU A N 1
ATOM 1562 C CA . LEU A 1 198 ? -5.996 -58.969 -20 1 77.56 198 LEU A CA 1
ATOM 1563 C C . LEU A 1 198 ? -4.762 -58.094 -20.031 1 77.56 198 LEU A C 1
ATOM 1565 O O . LEU A 1 198 ? -4.492 -57.344 -19.078 1 77.56 198 LEU A O 1
ATOM 1569 N N . ALA A 1 199 ? -4.113 -58.094 -21.141 1 73 199 ALA A N 1
ATOM 1570 C CA . ALA A 1 199 ? -2.949 -57.219 -21.312 1 73 199 ALA A CA 1
ATOM 1571 C C . ALA A 1 199 ? -3.352 -55.75 -21.266 1 73 199 ALA A C 1
ATOM 1573 O O . ALA A 1 199 ? -2.658 -54.938 -20.672 1 73 199 ALA A O 1
ATOM 1574 N N . VAL A 1 200 ? -4.496 -55.5 -21.812 1 77.44 200 VAL A N 1
ATOM 1575 C CA . VAL A 1 200 ? -4.996 -54.125 -21.844 1 77.44 200 VAL A CA 1
ATOM 1576 C C . VAL A 1 200 ? -5.414 -53.688 -20.438 1 77.44 200 VAL A C 1
ATOM 1578 O O . VAL A 1 200 ? -5.094 -52.594 -20 1 77.44 200 VAL A O 1
ATOM 1581 N N . THR A 1 201 ? -6.09 -54.562 -19.75 1 81.5 201 THR A N 1
ATOM 1582 C CA . THR A 1 201 ? -6.539 -54.219 -18.406 1 81.5 201 THR A CA 1
ATOM 1583 C C . THR A 1 201 ? -5.352 -54.031 -17.469 1 81.5 201 THR A C 1
ATOM 1585 O O . THR A 1 201 ? -5.371 -53.125 -16.625 1 81.5 201 THR A O 1
ATOM 1588 N N . ASN A 1 202 ? -4.332 -54.812 -17.656 1 76.12 202 ASN A N 1
ATOM 1589 C CA . ASN A 1 202 ? -3.127 -54.625 -16.859 1 76.12 202 ASN A CA 1
ATOM 1590 C C . ASN A 1 202 ? -2.426 -53.312 -17.156 1 76.12 202 ASN A C 1
ATOM 1592 O O . ASN A 1 202 ? -1.931 -52.656 -16.25 1 76.12 202 ASN A O 1
ATOM 1596 N N . ALA A 1 203 ? -2.482 -52.938 -18.391 1 73.31 203 ALA A N 1
ATOM 1597 C CA . ALA A 1 203 ? -1.894 -51.656 -18.797 1 73.31 203 ALA A CA 1
ATOM 1598 C C . ALA A 1 203 ? -2.65 -50.5 -18.188 1 73.31 203 ALA A C 1
ATOM 1600 O O . ALA A 1 203 ? -2.037 -49.531 -17.703 1 73.31 203 ALA A O 1
ATOM 1601 N N . VAL A 1 204 ? -3.967 -50.625 -18.156 1 78.31 204 VAL A N 1
ATOM 1602 C CA . VAL A 1 204 ? -4.801 -49.562 -17.594 1 78.31 204 VAL A CA 1
ATOM 1603 C C . VAL A 1 204 ? -4.559 -49.469 -16.094 1 78.31 204 VAL A C 1
ATOM 1605 O O . VAL A 1 204 ? -4.426 -48.344 -15.555 1 78.31 204 VAL A O 1
ATOM 1608 N N . ASN A 1 205 ? -4.445 -50.625 -15.461 1 82.19 205 ASN A N 1
ATOM 1609 C CA . ASN A 1 205 ? -4.215 -50.625 -14.023 1 82.19 205 ASN A CA 1
ATOM 1610 C C . ASN A 1 205 ? -2.855 -50.031 -13.672 1 82.19 205 ASN A C 1
ATOM 1612 O O . ASN A 1 205 ? -2.736 -49.25 -12.703 1 82.19 205 ASN A O 1
ATOM 1616 N N . GLN A 1 206 ? -1.871 -50.312 -14.391 1 77.31 206 GLN A N 1
ATOM 1617 C CA . GLN A 1 206 ? -0.553 -49.75 -14.164 1 77.31 206 GLN A CA 1
ATOM 1618 C C . GLN A 1 206 ? -0.572 -48.219 -14.383 1 77.31 206 GLN A C 1
ATOM 1620 O O . GLN A 1 206 ? 0.044 -47.469 -13.625 1 77.31 206 GLN A O 1
ATOM 1625 N N . ALA A 1 207 ? -1.303 -47.781 -15.398 1 74.19 207 ALA A N 1
ATOM 1626 C CA . ALA A 1 207 ? -1.416 -46.375 -15.688 1 74.19 207 ALA A CA 1
ATOM 1627 C C . ALA A 1 207 ? -2.121 -45.625 -14.547 1 74.19 207 ALA A C 1
ATOM 1629 O O . ALA A 1 207 ? -1.741 -44.531 -14.188 1 74.19 207 ALA A O 1
ATOM 1630 N N . LEU A 1 208 ? -3.102 -46.312 -13.969 1 77.88 208 LEU A N 1
ATOM 1631 C CA . LEU A 1 208 ? -3.844 -45.688 -12.867 1 77.88 208 LEU A CA 1
ATOM 1632 C C . LEU A 1 208 ? -2.969 -45.562 -11.633 1 77.88 208 LEU A C 1
ATOM 1634 O O . LEU A 1 208 ? -3.047 -44.562 -10.914 1 77.88 208 LEU A O 1
ATOM 1638 N N . VAL A 1 209 ? -2.092 -46.531 -11.43 1 82.19 209 VAL A N 1
ATOM 1639 C CA . VAL A 1 209 ? -1.193 -46.469 -10.281 1 82.19 209 VAL A CA 1
ATOM 1640 C C . VAL A 1 209 ? -0.185 -45.344 -10.461 1 82.19 209 VAL A C 1
ATOM 1642 O O . VAL A 1 209 ? 0.049 -44.562 -9.539 1 82.19 209 VAL A O 1
ATOM 1645 N N . VAL A 1 210 ? 0.366 -45.219 -11.625 1 75.62 210 VAL A N 1
ATOM 1646 C CA . VAL A 1 210 ? 1.324 -44.156 -11.906 1 75.62 210 VAL A CA 1
ATOM 1647 C C . VAL A 1 210 ? 0.625 -42.781 -11.836 1 75.62 210 VAL A C 1
ATOM 1649 O O . VAL A 1 210 ? 1.192 -41.812 -11.328 1 75.62 210 VAL A O 1
ATOM 1652 N N . GLY A 1 211 ? -0.61 -42.812 -12.367 1 76.44 211 GLY A N 1
ATOM 1653 C CA . GLY A 1 211 ? -1.383 -41.562 -12.289 1 76.44 211 GLY A CA 1
ATOM 1654 C C . GLY A 1 211 ? -1.671 -41.125 -10.867 1 76.44 211 GLY A C 1
ATOM 1655 O O . GLY A 1 211 ? -1.556 -39.969 -10.539 1 76.44 211 GLY A O 1
ATOM 1656 N N . PHE A 1 212 ? -1.996 -42.062 -10.031 1 83.31 212 PHE A N 1
ATOM 1657 C CA . PHE A 1 212 ? -2.277 -41.781 -8.633 1 83.31 212 PHE A CA 1
ATOM 1658 C C . PHE A 1 212 ? -1.025 -41.25 -7.926 1 83.31 212 PHE A C 1
ATOM 1660 O O . PHE A 1 212 ? -1.085 -40.312 -7.152 1 83.31 212 PHE A O 1
ATOM 1667 N N . ALA A 1 213 ? 0.077 -41.906 -8.18 1 81.25 213 ALA A N 1
ATOM 1668 C CA . ALA A 1 213 ? 1.342 -41.469 -7.602 1 81.25 213 ALA A CA 1
ATOM 1669 C C . ALA A 1 213 ? 1.701 -40.062 -8.102 1 81.25 213 ALA A C 1
ATOM 1671 O O . ALA A 1 213 ? 2.137 -39.219 -7.32 1 81.25 213 ALA A O 1
ATOM 1672 N N . GLY A 1 214 ? 1.472 -39.875 -9.422 1 78.19 214 GLY A N 1
ATOM 1673 C CA . GLY A 1 214 ? 1.733 -38.562 -9.992 1 78.19 214 GLY A CA 1
ATOM 1674 C C . GLY A 1 214 ? 0.856 -37.469 -9.398 1 78.19 214 GLY A C 1
ATOM 1675 O O . GLY A 1 214 ? 1.321 -36.344 -9.164 1 78.19 214 GLY A O 1
ATOM 1676 N N . LEU A 1 215 ? -0.36 -37.812 -9.094 1 83.19 215 LEU A N 1
ATOM 1677 C CA . LEU A 1 215 ? -1.289 -36.875 -8.5 1 83.19 215 LEU A CA 1
ATOM 1678 C C . LEU A 1 215 ? -0.846 -36.5 -7.09 1 83.19 215 LEU A C 1
ATOM 1680 O O . LEU A 1 215 ? -0.896 -35.312 -6.719 1 83.19 215 LEU A O 1
ATOM 1684 N N . ASN A 1 216 ? -0.422 -37.406 -6.332 1 85.31 216 ASN A N 1
ATOM 1685 C CA . ASN A 1 216 ? 0.023 -37.156 -4.973 1 85.31 216 ASN A CA 1
ATOM 1686 C C . ASN A 1 216 ? 1.278 -36.281 -4.953 1 85.31 216 ASN A C 1
ATOM 1688 O O . ASN A 1 216 ? 1.358 -35.312 -4.199 1 85.31 216 ASN A O 1
ATOM 1692 N N . ILE A 1 217 ? 2.168 -36.625 -5.797 1 79.81 217 ILE A N 1
ATOM 1693 C CA . ILE A 1 217 ? 3.396 -35.844 -5.875 1 79.81 217 ILE A CA 1
ATOM 1694 C C . ILE A 1 217 ? 3.078 -34.438 -6.363 1 79.81 217 ILE A C 1
ATOM 1696 O O . ILE A 1 217 ? 3.609 -33.438 -5.84 1 79.81 217 ILE A O 1
ATOM 1700 N N . GLY A 1 218 ? 2.189 -34.406 -7.414 1 81 218 GLY A N 1
ATOM 1701 C CA . GLY A 1 218 ? 1.76 -33.125 -7.914 1 81 218 GLY A CA 1
ATOM 1702 C C . GLY A 1 218 ? 1.095 -32.25 -6.855 1 81 218 GLY A C 1
ATOM 1703 O O . GLY A 1 218 ? 1.345 -31.047 -6.777 1 81 218 GLY A O 1
ATOM 1704 N N . TRP A 1 219 ? 0.373 -32.938 -6.016 1 84.06 219 TRP A N 1
ATOM 1705 C CA . TRP A 1 219 ? -0.33 -32.219 -4.957 1 84.06 219 TRP A CA 1
ATOM 1706 C C . TRP A 1 219 ? 0.649 -31.688 -3.918 1 84.06 219 TRP A C 1
ATOM 1708 O O . TRP A 1 219 ? 0.484 -30.562 -3.418 1 84.06 219 TRP A O 1
ATOM 1718 N N . ILE A 1 220 ? 1.618 -32.406 -3.602 1 82.75 220 ILE A N 1
ATOM 1719 C CA . ILE A 1 220 ? 2.627 -31.969 -2.639 1 82.75 220 ILE A CA 1
ATOM 1720 C C . ILE A 1 220 ? 3.393 -30.766 -3.191 1 82.75 220 ILE A C 1
ATOM 1722 O O . ILE A 1 220 ? 3.576 -29.766 -2.496 1 82.75 220 ILE A O 1
ATOM 1726 N N . CYS A 1 221 ? 3.707 -30.812 -4.477 1 78.44 221 CYS A N 1
ATOM 1727 C CA . CYS A 1 221 ? 4.434 -29.719 -5.113 1 78.44 221 CYS A CA 1
ATOM 1728 C C . CYS A 1 221 ? 3.561 -28.469 -5.211 1 78.44 221 CYS A C 1
ATOM 1730 O O . CYS A 1 221 ? 4.023 -27.359 -4.938 1 78.44 221 CYS A O 1
ATOM 1732 N N . ALA A 1 222 ? 2.326 -28.734 -5.574 1 81.5 222 ALA A N 1
ATOM 1733 C CA . ALA A 1 222 ? 1.391 -27.625 -5.703 1 81.5 222 ALA A CA 1
ATOM 1734 C C . ALA A 1 222 ? 1.172 -26.938 -4.359 1 81.5 222 ALA A C 1
ATOM 1736 O O . ALA A 1 222 ? 1.062 -25.703 -4.297 1 81.5 222 ALA A O 1
ATOM 1737 N N . TYR A 1 223 ? 1.168 -27.656 -3.312 1 81.06 223 TYR A N 1
ATOM 1738 C CA . TYR A 1 223 ? 0.979 -27.109 -1.975 1 81.06 223 TYR A CA 1
ATOM 1739 C C . TYR A 1 223 ? 2.152 -26.234 -1.577 1 81.06 223 TYR A C 1
ATOM 1741 O O . TYR A 1 223 ? 1.959 -25.125 -1.048 1 81.06 223 TYR A O 1
ATOM 1749 N N . PHE A 1 224 ? 3.273 -26.703 -1.891 1 82.69 224 PHE A N 1
ATOM 1750 C CA . PHE A 1 224 ? 4.461 -25.922 -1.558 1 82.69 224 PHE A CA 1
ATOM 1751 C C . PHE A 1 224 ? 4.52 -24.656 -2.385 1 82.69 224 PHE A C 1
ATOM 1753 O O . PHE A 1 224 ? 4.871 -23.594 -1.867 1 82.69 224 PHE A O 1
ATOM 1760 N N . LEU A 1 225 ? 4.168 -24.797 -3.635 1 80.44 225 LEU A N 1
ATOM 1761 C CA . LEU A 1 225 ? 4.156 -23.609 -4.496 1 80.44 225 LEU A CA 1
ATOM 1762 C C . LEU A 1 225 ? 3.109 -22.609 -4.023 1 80.44 225 LEU A C 1
ATOM 1764 O O . LEU A 1 225 ? 3.371 -21.406 -3.992 1 80.44 225 LEU A O 1
ATOM 1768 N N . ALA A 1 226 ? 2.01 -23.156 -3.684 1 81.38 226 ALA A N 1
ATOM 1769 C CA . ALA A 1 226 ? 0.915 -22.312 -3.207 1 81.38 226 ALA A CA 1
ATOM 1770 C C . ALA A 1 226 ? 1.315 -21.547 -1.944 1 81.38 226 ALA A C 1
ATOM 1772 O O . ALA A 1 226 ? 1.04 -20.359 -1.815 1 81.38 226 ALA A O 1
ATOM 1773 N N . GLN A 1 227 ? 1.938 -22.234 -1.056 1 81.56 227 GLN A N 1
ATOM 1774 C CA . GLN A 1 227 ? 2.365 -21.594 0.19 1 81.56 227 GLN A CA 1
ATOM 1775 C C . GLN A 1 227 ? 3.447 -20.547 -0.062 1 81.56 227 GLN A C 1
ATOM 1777 O O . GLN A 1 227 ? 3.449 -19.484 0.563 1 81.56 227 GLN A O 1
ATOM 1782 N N . HIS A 1 228 ? 4.262 -20.859 -0.979 1 82.06 228 HIS A N 1
ATOM 1783 C CA . HIS A 1 228 ? 5.375 -19.984 -1.298 1 82.06 228 HIS A CA 1
ATOM 1784 C C . HIS A 1 228 ? 4.883 -18.688 -1.955 1 82.06 228 HIS A C 1
ATOM 1786 O O . HIS A 1 228 ? 5.484 -17.625 -1.778 1 82.06 228 HIS A O 1
ATOM 1792 N N . LEU A 1 229 ? 3.783 -18.734 -2.568 1 81.19 229 LEU A N 1
ATOM 1793 C CA . LEU A 1 229 ? 3.279 -17.578 -3.293 1 81.19 229 LEU A CA 1
ATOM 1794 C C . LEU A 1 229 ? 2.188 -16.859 -2.496 1 81.19 229 LEU A C 1
ATOM 1796 O O . LEU A 1 229 ? 2.1 -15.633 -2.512 1 81.19 229 LEU A O 1
ATOM 1800 N N . SER A 1 230 ? 1.363 -17.562 -1.76 1 83 230 SER A N 1
ATOM 1801 C CA . SER A 1 230 ? 0.194 -17.016 -1.085 1 83 230 SER A CA 1
ATOM 1802 C C . SER A 1 230 ? 0.571 -16.391 0.258 1 83 230 SER A C 1
ATOM 1804 O O . SER A 1 230 ? 0.047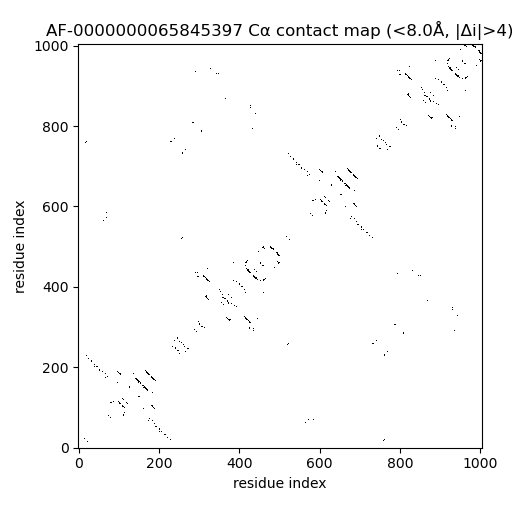 -15.352 0.634 1 83 230 SER A O 1
ATOM 1806 N N . ASP A 1 231 ? 1.545 -16.953 0.964 1 86.06 231 ASP A N 1
ATOM 1807 C CA . ASP A 1 231 ? 1.857 -16.516 2.32 1 86.06 231 ASP A CA 1
ATOM 1808 C C . ASP A 1 231 ? 2.439 -15.102 2.32 1 86.06 231 ASP A C 1
ATOM 1810 O O . ASP A 1 231 ? 1.998 -14.242 3.09 1 86.06 231 ASP A O 1
ATOM 1814 N N . PRO A 1 232 ? 3.396 -14.938 1.432 1 86.31 232 PRO A N 1
ATOM 1815 C CA . PRO A 1 232 ? 3.938 -13.578 1.42 1 86.31 232 PRO A CA 1
ATOM 1816 C C . PRO A 1 232 ? 2.895 -12.531 1.042 1 86.31 232 PRO A C 1
ATOM 1818 O O . PRO A 1 232 ? 2.928 -11.406 1.552 1 86.31 232 PRO A O 1
ATOM 1821 N N . VAL A 1 233 ? 1.984 -12.812 0.245 1 86.94 233 VAL A N 1
ATOM 1822 C CA . VAL A 1 233 ? 0.937 -11.883 -0.171 1 86.94 233 VAL A CA 1
ATOM 1823 C C . VAL A 1 233 ? 0.007 -11.594 1.006 1 86.94 233 VAL A C 1
ATOM 1825 O O . VAL A 1 233 ? -0.392 -10.445 1.221 1 86.94 233 VAL A O 1
ATOM 1828 N N . ARG A 1 234 ? -0.237 -12.586 1.744 1 85.94 234 ARG A N 1
ATOM 1829 C CA . ARG A 1 234 ? -1.084 -12.414 2.92 1 85.94 234 ARG A CA 1
ATOM 1830 C C . ARG A 1 234 ? -0.397 -11.547 3.969 1 85.94 234 ARG A C 1
ATOM 1832 O O . ARG A 1 234 ? -1.035 -10.695 4.594 1 85.94 234 ARG A O 1
ATOM 1839 N N . ARG A 1 235 ? 0.85 -11.758 4.145 1 87.06 235 ARG A N 1
ATOM 1840 C CA . ARG A 1 235 ? 1.607 -10.945 5.094 1 87.06 235 ARG A CA 1
ATOM 1841 C C . ARG A 1 235 ? 1.654 -9.492 4.652 1 87.06 235 ARG A C 1
ATOM 1843 O O . ARG A 1 235 ? 1.582 -8.578 5.484 1 87.06 235 ARG A O 1
ATOM 1850 N N . LEU A 1 236 ? 1.805 -9.305 3.381 1 88.94 236 LEU A N 1
ATOM 1851 C CA . LEU A 1 236 ? 1.803 -7.945 2.842 1 88.94 236 LEU A CA 1
ATOM 1852 C C . LEU A 1 236 ? 0.458 -7.27 3.082 1 88.94 236 LEU A C 1
ATOM 1854 O O . LEU A 1 236 ? 0.407 -6.078 3.398 1 88.94 236 LEU A O 1
ATOM 1858 N N . GLN A 1 237 ? -0.578 -8.062 2.922 1 89.56 237 GLN A N 1
ATOM 1859 C CA . GLN A 1 237 ? -1.918 -7.547 3.178 1 89.56 237 GLN A CA 1
ATOM 1860 C C . GLN A 1 237 ? -2.055 -7.059 4.617 1 89.56 237 GLN A C 1
ATOM 1862 O O . GLN A 1 237 ? -2.615 -5.988 4.867 1 89.56 237 GLN A O 1
ATOM 1867 N N . ILE A 1 238 ? -1.532 -7.805 5.535 1 88.5 238 ILE A N 1
ATOM 1868 C CA . ILE A 1 238 ? -1.598 -7.445 6.945 1 88.5 238 ILE A CA 1
ATOM 1869 C C . ILE A 1 238 ? -0.771 -6.188 7.199 1 88.5 238 ILE A C 1
ATOM 1871 O O . ILE A 1 238 ? -1.202 -5.289 7.926 1 88.5 238 ILE A O 1
ATOM 1875 N N . SER A 1 239 ? 0.369 -6.094 6.562 1 89.44 239 SER A N 1
ATOM 1876 C CA . SER A 1 239 ? 1.231 -4.93 6.723 1 89.44 239 SER A CA 1
ATOM 1877 C C . SER A 1 239 ? 0.558 -3.666 6.195 1 89.44 239 SER A C 1
ATOM 1879 O O . SER A 1 239 ? 0.585 -2.621 6.852 1 89.44 239 SER A O 1
ATOM 1881 N N . VAL A 1 240 ? -0.079 -3.752 5.105 1 90.38 240 VAL A N 1
ATOM 1882 C CA . VAL A 1 240 ? -0.765 -2.617 4.496 1 90.38 240 VAL A CA 1
ATOM 1883 C C . VAL A 1 240 ? -1.93 -2.18 5.379 1 90.38 240 VAL A C 1
ATOM 1885 O O . VAL A 1 240 ? -2.176 -0.982 5.543 1 90.38 240 VAL A O 1
ATOM 1888 N N . ALA A 1 241 ? -2.543 -3.164 5.977 1 87.06 241 ALA A N 1
ATOM 1889 C CA . ALA A 1 241 ? -3.654 -2.848 6.871 1 87.06 241 ALA A CA 1
ATOM 1890 C C . ALA A 1 241 ? -3.166 -2.096 8.102 1 87.06 241 ALA A C 1
ATOM 1892 O O . ALA A 1 241 ? -3.83 -1.17 8.578 1 87.06 241 ALA A O 1
ATOM 1893 N N . LYS A 1 242 ? -2.027 -2.453 8.555 1 88.81 242 LYS A N 1
ATOM 1894 C CA . LYS A 1 242 ? -1.447 -1.769 9.703 1 88.81 242 LYS A CA 1
ATOM 1895 C C . LYS A 1 242 ? -1.053 -0.337 9.352 1 88.81 242 LYS A C 1
ATOM 1897 O O . LYS A 1 242 ? -1.26 0.582 10.148 1 88.81 242 LYS A O 1
ATOM 1902 N N . ILE A 1 243 ? -0.542 -0.124 8.242 1 86.75 243 ILE A N 1
ATOM 1903 C CA . ILE A 1 243 ? -0.174 1.206 7.766 1 86.75 243 ILE A CA 1
ATOM 1904 C C . ILE A 1 243 ? -1.429 2.062 7.605 1 86.75 243 ILE A C 1
ATOM 1906 O O . ILE A 1 243 ? -1.452 3.223 8.023 1 86.75 243 ILE A O 1
ATOM 1910 N N . ALA A 1 244 ? -2.461 1.399 7.117 1 83.12 244 ALA A N 1
ATOM 1911 C CA . ALA A 1 244 ? -3.742 2.084 6.957 1 83.12 244 ALA A CA 1
ATOM 1912 C C . ALA A 1 244 ? -4.316 2.488 8.312 1 83.12 244 ALA A C 1
ATOM 1914 O O . ALA A 1 244 ? -5.004 3.508 8.422 1 83.12 244 ALA A O 1
ATOM 1915 N N . GLY A 1 245 ? -4.023 1.689 9.273 1 82.44 245 GLY A N 1
ATOM 1916 C CA . GLY A 1 245 ? -4.52 1.959 10.617 1 82.44 245 GLY A CA 1
ATOM 1917 C C . GLY A 1 245 ? -3.721 3.023 11.344 1 82.44 245 GLY A C 1
ATOM 1918 O O . GLY A 1 245 ? -4.035 3.371 12.484 1 82.44 245 GLY A O 1
ATOM 1919 N N . GLY A 1 246 ? -2.67 3.525 10.812 1 81.44 246 GLY A N 1
ATOM 1920 C CA . GLY A 1 246 ? -1.966 4.648 11.414 1 81.44 246 GLY A CA 1
ATOM 1921 C C . GLY A 1 246 ? -0.525 4.328 11.766 1 81.44 246 GLY A C 1
ATOM 1922 O O . GLY A 1 246 ? 0.234 5.215 12.164 1 81.44 246 GLY A O 1
ATOM 1923 N N . ASP A 1 247 ? -0.16 3.086 11.641 1 87.06 247 ASP A N 1
ATOM 1924 C CA . ASP A 1 247 ? 1.218 2.709 11.938 1 87.06 247 ASP A CA 1
ATOM 1925 C C . ASP A 1 247 ? 2.121 2.926 10.727 1 87.06 247 ASP A C 1
ATOM 1927 O O . ASP A 1 247 ? 2.484 1.971 10.039 1 87.06 247 ASP A O 1
ATOM 1931 N N . LEU A 1 248 ? 2.549 4.109 10.531 1 87.19 248 LEU A N 1
ATOM 1932 C CA . LEU A 1 248 ? 3.336 4.445 9.352 1 87.19 248 LEU A CA 1
ATOM 1933 C C . LEU A 1 248 ? 4.777 3.965 9.5 1 87.19 248 LEU A C 1
ATOM 1935 O O . LEU A 1 248 ? 5.531 3.934 8.523 1 87.19 248 LEU A O 1
ATOM 1939 N N . GLN A 1 249 ? 5.141 3.5 10.742 1 87.75 249 GLN A N 1
ATOM 1940 C CA . GLN A 1 249 ? 6.5 3.021 10.977 1 87.75 249 GLN A CA 1
ATOM 1941 C C . GLN A 1 249 ? 6.625 1.539 10.633 1 87.75 249 GLN A C 1
ATOM 1943 O O . GLN A 1 249 ? 7.738 1.021 10.492 1 87.75 249 GLN A O 1
ATOM 1948 N N . HIS A 1 250 ? 5.461 0.958 10.406 1 88.69 250 HIS A N 1
ATOM 1949 C CA . HIS A 1 250 ? 5.477 -0.467 10.094 1 88.69 250 HIS A CA 1
ATOM 1950 C C . HIS A 1 250 ? 6.074 -0.724 8.711 1 88.69 250 HIS A C 1
ATOM 1952 O O . HIS A 1 250 ? 5.844 0.049 7.781 1 88.69 250 HIS A O 1
ATOM 1958 N N . ARG A 1 251 ? 6.902 -1.796 8.594 1 89.69 251 ARG A N 1
ATOM 1959 C CA . ARG A 1 251 ? 7.504 -2.225 7.336 1 89.69 251 ARG A CA 1
ATOM 1960 C C . ARG A 1 251 ? 7.164 -3.682 7.035 1 89.69 251 ARG A C 1
ATOM 1962 O O . ARG A 1 251 ? 7.098 -4.508 7.949 1 89.69 251 ARG A O 1
ATOM 1969 N N . ALA A 1 252 ? 6.758 -3.855 5.809 1 85.81 252 ALA A N 1
ATOM 1970 C CA . ALA A 1 252 ? 6.504 -5.238 5.406 1 85.81 252 ALA A CA 1
ATOM 1971 C C . ALA A 1 252 ? 7.781 -6.07 5.477 1 85.81 252 ALA A C 1
ATOM 1973 O O . ALA A 1 252 ? 8.789 -5.73 4.852 1 85.81 252 ALA A O 1
ATOM 1974 N N . ASP A 1 253 ? 7.762 -7.141 6.352 1 81.25 253 ASP A N 1
ATOM 1975 C CA . ASP A 1 253 ? 8.906 -8.023 6.527 1 81.25 253 ASP A CA 1
ATOM 1976 C C . ASP A 1 253 ? 8.867 -9.18 5.531 1 81.25 253 ASP A C 1
ATOM 1978 O O . ASP A 1 253 ? 8.461 -10.289 5.879 1 81.25 253 ASP A O 1
ATOM 1982 N N . ILE A 1 254 ? 8.945 -8.82 4.316 1 76.19 254 ILE A N 1
ATOM 1983 C CA . ILE A 1 254 ? 9.039 -9.852 3.293 1 76.19 254 ILE A CA 1
ATOM 1984 C C . ILE A 1 254 ? 10.492 -10 2.842 1 76.19 254 ILE A C 1
ATOM 1986 O O . ILE A 1 254 ? 11.102 -9.039 2.379 1 76.19 254 ILE A O 1
ATOM 1990 N N . HIS A 1 255 ? 11.109 -11.039 3.309 1 66.12 255 HIS A N 1
ATOM 1991 C CA . HIS A 1 255 ? 12.5 -11.352 3.016 1 66.12 255 HIS A CA 1
ATOM 1992 C C . HIS A 1 255 ? 12.836 -11.062 1.558 1 66.12 255 HIS A C 1
ATOM 1994 O O . HIS A 1 255 ? 11.945 -11.023 0.706 1 66.12 255 HIS A O 1
ATOM 2000 N N . SER A 1 256 ? 14.016 -10.734 1.213 1 66.56 256 SER A N 1
ATOM 2001 C CA . SER A 1 256 ? 14.578 -10.273 -0.055 1 66.56 256 SER A CA 1
ATOM 2002 C C . SER A 1 256 ? 14.195 -11.211 -1.197 1 66.56 256 SER A C 1
ATOM 2004 O O . SER A 1 256 ? 14.891 -12.195 -1.462 1 66.56 256 SER A O 1
ATOM 2006 N N . ARG A 1 257 ? 12.914 -11.133 -1.463 1 77.06 257 ARG A N 1
ATOM 2007 C CA . ARG A 1 257 ? 12.445 -11.828 -2.656 1 77.06 257 ARG A CA 1
ATOM 2008 C C . ARG A 1 257 ? 12.695 -10.992 -3.91 1 77.06 257 ARG A C 1
ATOM 2010 O O . ARG A 1 257 ? 12.586 -9.766 -3.877 1 77.06 257 ARG A O 1
ATOM 2017 N N . ALA A 1 258 ? 13.164 -11.656 -4.906 1 77.38 258 ALA A N 1
ATOM 2018 C CA . ALA A 1 258 ? 13.484 -10.922 -6.129 1 77.38 258 ALA A CA 1
ATOM 2019 C C . ALA A 1 258 ? 12.32 -10.969 -7.113 1 77.38 258 ALA A C 1
ATOM 2021 O O . ALA A 1 258 ? 12.43 -10.477 -8.242 1 77.38 258 ALA A O 1
ATOM 2022 N N . ASP A 1 259 ? 11.141 -11.461 -6.738 1 83.75 259 ASP A N 1
ATOM 2023 C CA . ASP A 1 259 ? 10.008 -11.547 -7.652 1 83.75 259 ASP A CA 1
ATOM 2024 C C . ASP A 1 259 ? 9.07 -10.359 -7.492 1 83.75 259 ASP A C 1
ATOM 2026 O O . ASP A 1 259 ? 9.445 -9.352 -6.887 1 83.75 259 ASP A O 1
ATOM 2030 N N . GLU A 1 260 ? 7.938 -10.406 -8.07 1 85.75 260 GLU A N 1
ATOM 2031 C CA . GLU A 1 260 ? 6.965 -9.32 -8.055 1 85.75 260 GLU A CA 1
ATOM 2032 C C . GLU A 1 260 ? 6.449 -9.062 -6.641 1 85.75 260 GLU A C 1
ATOM 2034 O O . GLU A 1 260 ? 6.121 -7.926 -6.293 1 85.75 260 GLU A O 1
ATOM 2039 N N . ILE A 1 261 ? 6.449 -10.07 -5.859 1 85.94 261 ILE A N 1
ATOM 2040 C CA . ILE A 1 261 ? 5.984 -9.922 -4.484 1 85.94 261 ILE A CA 1
ATOM 2041 C C . ILE A 1 261 ? 7.012 -9.133 -3.676 1 85.94 261 ILE A C 1
ATOM 2043 O O . ILE A 1 261 ? 6.652 -8.258 -2.889 1 85.94 261 ILE A O 1
ATOM 2047 N N . GLY A 1 262 ? 8.211 -9.477 -3.959 1 86.25 262 GLY A N 1
ATOM 2048 C CA . GLY A 1 262 ? 9.266 -8.711 -3.316 1 86.25 262 GLY A CA 1
ATOM 2049 C C . GLY A 1 262 ? 9.273 -7.25 -3.73 1 86.25 262 GLY A C 1
ATOM 2050 O O . GLY A 1 262 ? 9.453 -6.363 -2.893 1 86.25 262 GLY A O 1
ATOM 2051 N N . ALA A 1 263 ? 9.102 -7.027 -4.953 1 84.12 263 ALA A N 1
ATOM 2052 C CA . ALA A 1 263 ? 9.039 -5.66 -5.465 1 84.12 263 ALA A CA 1
ATOM 2053 C C . ALA A 1 263 ? 7.863 -4.898 -4.863 1 84.12 263 ALA A C 1
ATOM 2055 O O . ALA A 1 263 ? 7.98 -3.717 -4.535 1 84.12 263 ALA A O 1
ATOM 2056 N N . LEU A 1 264 ? 6.805 -5.574 -4.723 1 87.69 264 LEU A N 1
ATOM 2057 C CA . LEU A 1 264 ? 5.625 -4.969 -4.105 1 87.69 264 LEU A CA 1
ATOM 2058 C C . LEU A 1 264 ? 5.895 -4.629 -2.645 1 87.69 264 LEU A C 1
ATOM 2060 O O . LEU A 1 264 ? 5.523 -3.551 -2.176 1 87.69 264 LEU A O 1
ATOM 2064 N N . ALA A 1 265 ? 6.492 -5.512 -1.996 1 90.19 265 ALA A N 1
ATOM 2065 C CA . ALA A 1 265 ? 6.832 -5.277 -0.594 1 90.19 265 ALA A CA 1
ATOM 2066 C C . ALA A 1 265 ? 7.727 -4.051 -0.444 1 90.19 265 ALA A C 1
ATOM 2068 O O . ALA A 1 265 ? 7.512 -3.227 0.448 1 90.19 265 ALA A O 1
ATOM 2069 N N . THR A 1 266 ? 8.688 -3.93 -1.336 1 87.62 266 THR A N 1
ATOM 2070 C CA . THR A 1 266 ? 9.578 -2.779 -1.33 1 87.62 266 THR A CA 1
ATOM 2071 C C . THR A 1 266 ? 8.812 -1.492 -1.608 1 87.62 266 THR A C 1
ATOM 2073 O O . THR A 1 266 ? 9.039 -0.471 -0.957 1 87.62 266 THR A O 1
ATOM 2076 N N . SER A 1 267 ? 7.898 -1.563 -2.504 1 87.38 267 SER A N 1
ATOM 2077 C CA . SER A 1 267 ? 7.09 -0.394 -2.834 1 87.38 267 SER A CA 1
ATOM 2078 C C . SER A 1 267 ? 6.203 0.014 -1.663 1 87.38 267 SER A C 1
ATOM 2080 O O . SER A 1 267 ? 6.027 1.205 -1.397 1 87.38 267 SER A O 1
ATOM 2082 N N . VAL A 1 268 ? 5.707 -0.916 -0.99 1 90.25 268 VAL A N 1
ATOM 2083 C CA . VAL A 1 268 ? 4.879 -0.642 0.178 1 90.25 268 VAL A CA 1
ATOM 2084 C C . VAL A 1 268 ? 5.719 0.022 1.266 1 90.25 268 VAL A C 1
ATOM 2086 O O . VAL A 1 268 ? 5.285 0.998 1.884 1 90.25 268 VAL A O 1
ATOM 2089 N N . ASN A 1 269 ? 6.875 -0.478 1.438 1 89.75 269 ASN A N 1
ATOM 2090 C CA . ASN A 1 269 ? 7.77 0.103 2.436 1 89.75 269 ASN A CA 1
ATOM 2091 C C . ASN A 1 269 ? 8.18 1.524 2.062 1 89.75 269 ASN A C 1
ATOM 2093 O O . ASN A 1 269 ? 8.25 2.402 2.924 1 89.75 269 ASN A O 1
ATOM 2097 N N . GLU A 1 270 ? 8.461 1.714 0.842 1 87.25 270 GLU A N 1
ATOM 2098 C CA . GLU A 1 270 ? 8.789 3.053 0.36 1 87.25 270 GLU A CA 1
ATOM 2099 C C . GLU A 1 270 ? 7.617 4.012 0.545 1 87.25 270 GLU A C 1
ATOM 2101 O O . GLU A 1 270 ? 7.809 5.172 0.915 1 87.25 270 GLU A O 1
ATOM 2106 N N . MET A 1 271 ? 6.488 3.598 0.326 1 88.25 271 MET A N 1
ATOM 2107 C CA . MET A 1 271 ? 5.285 4.398 0.525 1 88.25 271 MET A CA 1
ATOM 2108 C C . MET A 1 271 ? 5.113 4.766 1.995 1 88.25 271 MET A C 1
ATOM 2110 O O . MET A 1 271 ? 4.883 5.934 2.322 1 88.25 271 MET A O 1
ATOM 2114 N N . SER A 1 272 ? 5.23 3.771 2.814 1 88.81 272 SER A N 1
ATOM 2115 C CA . SER A 1 272 ? 5.105 4.012 4.25 1 88.81 272 SER A CA 1
ATOM 2116 C C . SER A 1 272 ? 6.125 5.035 4.73 1 88.81 272 SER A C 1
ATOM 2118 O O . SER A 1 272 ? 5.797 5.922 5.523 1 88.81 272 SER A O 1
ATOM 2120 N N . ALA A 1 273 ? 7.285 4.93 4.191 1 88.75 273 ALA A N 1
ATOM 2121 C CA . ALA A 1 273 ? 8.344 5.867 4.555 1 88.75 273 ALA A CA 1
ATOM 2122 C C . ALA A 1 273 ? 8.031 7.273 4.059 1 88.75 273 ALA A C 1
ATOM 2124 O O . ALA A 1 273 ? 8.203 8.25 4.789 1 88.75 273 ALA A O 1
ATOM 2125 N N . ALA A 1 274 ? 7.605 7.367 2.891 1 85.94 274 ALA A N 1
ATOM 2126 C CA . ALA A 1 274 ? 7.266 8.656 2.297 1 85.94 274 ALA A CA 1
ATOM 2127 C C . ALA A 1 274 ? 6.109 9.32 3.045 1 85.94 274 ALA A C 1
ATOM 2129 O O . ALA A 1 274 ? 6.148 10.516 3.324 1 85.94 274 ALA A O 1
ATOM 2130 N N . LEU A 1 275 ? 5.203 8.562 3.385 1 86.38 275 LEU A N 1
ATOM 2131 C CA . LEU A 1 275 ? 4.047 9.07 4.121 1 86.38 275 LEU A CA 1
ATOM 2132 C C . LEU A 1 275 ? 4.449 9.516 5.523 1 86.38 275 LEU A C 1
ATOM 2134 O O . LEU A 1 275 ? 3.967 10.539 6.016 1 86.38 275 LEU A O 1
ATOM 2138 N N . GLN A 1 276 ? 5.285 8.828 6.105 1 87.88 276 GLN A N 1
ATOM 2139 C CA . GLN A 1 276 ? 5.781 9.188 7.43 1 87.88 276 GLN A CA 1
ATOM 2140 C C . GLN A 1 276 ? 6.496 10.531 7.406 1 87.88 276 GLN A C 1
ATOM 2142 O O . GLN A 1 276 ? 6.281 11.375 8.289 1 87.88 276 GLN A O 1
ATOM 2147 N N . ILE A 1 277 ? 7.281 10.711 6.422 1 86.69 277 ILE A N 1
ATOM 2148 C CA . ILE A 1 277 ? 8.016 11.961 6.273 1 86.69 277 ILE A CA 1
ATOM 2149 C C . ILE A 1 277 ? 7.039 13.117 6.059 1 86.69 277 ILE A C 1
ATOM 2151 O O . ILE A 1 277 ? 7.145 14.156 6.711 1 86.69 277 ILE A O 1
ATOM 2155 N N . SER A 1 278 ? 6.086 12.898 5.219 1 85.19 278 SER A N 1
ATOM 2156 C CA . SER A 1 278 ? 5.098 13.93 4.926 1 85.19 278 SER A CA 1
ATOM 2157 C C . SER A 1 278 ? 4.254 14.25 6.152 1 85.19 278 SER A C 1
ATOM 2159 O O . SER A 1 278 ? 4.016 15.422 6.457 1 85.19 278 SER A O 1
ATOM 2161 N N . PHE A 1 279 ? 3.863 13.273 6.941 1 84.75 279 PHE A N 1
ATOM 2162 C CA . PHE A 1 279 ? 3.061 13.461 8.148 1 84.75 279 PHE A CA 1
ATOM 2163 C C . PHE A 1 279 ? 3.861 14.18 9.219 1 84.75 279 PHE A C 1
ATOM 2165 O O . PHE A 1 279 ? 3.334 15.055 9.906 1 84.75 279 PHE A O 1
ATOM 2172 N N . ASN A 1 280 ? 5.055 13.789 9.312 1 86.75 280 ASN A N 1
ATOM 2173 C CA . ASN A 1 280 ? 5.914 14.438 10.297 1 86.75 280 ASN A CA 1
ATOM 2174 C C . ASN A 1 280 ? 6.117 15.914 9.984 1 86.75 280 ASN A C 1
ATOM 2176 O O . ASN A 1 280 ? 6.117 16.75 10.883 1 86.75 280 ASN A O 1
ATOM 2180 N N . LYS A 1 281 ? 6.246 16.172 8.734 1 85.31 281 LYS A N 1
ATOM 2181 C CA . LYS A 1 281 ? 6.402 17.547 8.305 1 85.31 281 LYS A CA 1
ATOM 2182 C C . LYS A 1 281 ? 5.152 18.375 8.617 1 85.31 281 LYS A C 1
ATOM 2184 O O . LYS A 1 281 ? 5.246 19.484 9.141 1 85.31 281 LYS A O 1
ATOM 2189 N N . LEU A 1 282 ? 4.02 17.766 8.336 1 84.88 282 LEU A N 1
ATOM 2190 C CA . LEU A 1 282 ? 2.762 18.453 8.594 1 84.88 282 LEU A CA 1
ATOM 2191 C C . LEU A 1 282 ? 2.541 18.641 10.094 1 84.88 282 LEU A C 1
ATOM 2193 O O . LEU A 1 282 ? 2.104 19.703 10.539 1 84.88 282 LEU A O 1
ATOM 2197 N N . LYS A 1 283 ? 2.875 17.641 10.812 1 86.5 283 LYS A N 1
ATOM 2198 C CA . LYS A 1 283 ? 2.709 17.703 12.266 1 86.5 283 LYS A CA 1
ATOM 2199 C C . LYS A 1 283 ? 3.643 18.75 12.875 1 86.5 283 LYS A C 1
ATOM 2201 O O . LYS A 1 283 ? 3.242 19.5 13.773 1 86.5 283 LYS A O 1
ATOM 2206 N N . LYS A 1 284 ? 4.84 18.812 12.414 1 85.81 284 LYS A N 1
ATOM 2207 C CA . LYS A 1 284 ? 5.793 19.812 12.906 1 85.81 284 LYS A CA 1
ATOM 2208 C C . LYS A 1 284 ? 5.328 21.219 12.578 1 85.81 284 LYS A C 1
ATOM 2210 O O . LYS A 1 284 ? 5.477 22.141 13.398 1 85.81 284 LYS A O 1
ATOM 2215 N N . THR A 1 285 ? 4.789 21.375 11.375 1 83.81 285 THR A N 1
ATOM 2216 C CA . THR A 1 285 ? 4.266 22.672 10.977 1 83.81 285 THR A CA 1
ATOM 2217 C C . THR A 1 285 ? 3.094 23.094 11.859 1 83.81 285 THR A C 1
ATOM 2219 O O . THR A 1 285 ? 3.008 24.234 12.297 1 83.81 285 THR A O 1
ATOM 2222 N N . LEU A 1 286 ? 2.299 22.172 12.164 1 83.75 286 LEU A N 1
ATOM 2223 C CA . LEU A 1 286 ? 1.15 22.438 13.023 1 83.75 286 LEU A CA 1
ATOM 2224 C C . LEU A 1 286 ? 1.6 22.797 14.43 1 83.75 286 LEU A C 1
ATOM 2226 O O . LEU A 1 286 ? 1.054 23.719 15.039 1 83.75 286 LEU A O 1
ATOM 2230 N N . ASP A 1 287 ? 2.582 22.109 14.922 1 82.94 287 ASP A N 1
ATOM 2231 C CA . ASP A 1 287 ? 3.121 22.406 16.25 1 82.94 287 ASP A CA 1
ATOM 2232 C C . ASP A 1 287 ? 3.678 23.828 16.312 1 82.94 287 ASP A C 1
ATOM 2234 O O . ASP A 1 287 ? 3.527 24.5 17.328 1 82.94 287 ASP A O 1
ATOM 2238 N N . SER A 1 288 ? 4.273 24.203 15.258 1 78.25 288 SER A N 1
ATOM 2239 C CA . SER A 1 288 ? 4.852 25.547 15.195 1 78.25 288 SER A CA 1
ATOM 2240 C C . SER A 1 288 ? 3.77 26.609 15.203 1 78.25 288 SER A C 1
ATOM 2242 O O . SER A 1 288 ? 3.906 27.641 15.883 1 78.25 288 SER A O 1
ATOM 2244 N N . PHE A 1 289 ? 2.645 26.375 14.555 1 77 289 PHE A N 1
ATOM 2245 C CA . PHE A 1 289 ? 1.569 27.359 14.445 1 77 289 PHE A CA 1
ATOM 2246 C C . PHE A 1 289 ? 0.754 27.422 15.734 1 77 289 PHE A C 1
ATOM 2248 O O . PHE A 1 289 ? 0.215 28.469 16.078 1 77 289 PHE A O 1
ATOM 2255 N N . GLU A 1 290 ? 0.72 26.344 16.406 1 79.12 290 GLU A N 1
ATOM 2256 C CA . GLU A 1 290 ? -0.023 26.297 17.656 1 79.12 290 GLU A CA 1
ATOM 2257 C C . GLU A 1 290 ? 0.565 27.25 18.688 1 79.12 290 GLU A C 1
ATOM 2259 O O . GLU A 1 290 ? -0.129 27.672 19.609 1 79.12 290 GLU A O 1
ATOM 2264 N N . ARG A 1 291 ? 1.804 27.625 18.484 1 78.62 291 ARG A N 1
ATOM 2265 C CA . ARG A 1 291 ? 2.477 28.516 19.422 1 78.62 291 ARG A CA 1
ATOM 2266 C C . ARG A 1 291 ? 2 29.953 19.25 1 78.62 291 ARG A C 1
ATOM 2268 O O . ARG A 1 291 ? 2.229 30.797 20.109 1 78.62 291 ARG A O 1
ATOM 2275 N N . PHE A 1 292 ? 1.293 30.188 18.188 1 77.19 292 PHE A N 1
ATOM 2276 C CA . PHE A 1 292 ? 0.81 31.531 17.906 1 77.19 292 PHE A CA 1
ATOM 2277 C C . PHE A 1 292 ? -0.588 31.734 18.484 1 77.19 292 PHE A C 1
ATOM 2279 O O . PHE A 1 292 ? -1.066 32.875 18.578 1 77.19 292 PHE A O 1
ATOM 2286 N N . VAL A 1 293 ? -1.244 30.656 18.75 1 76.5 293 VAL A N 1
ATOM 2287 C CA . VAL A 1 293 ? -2.59 30.734 19.312 1 76.5 293 VAL A CA 1
ATOM 2288 C C . VAL A 1 293 ? -2.604 30.141 20.719 1 76.5 293 VAL A C 1
ATOM 2290 O O . VAL A 1 293 ? -2.309 28.953 20.906 1 76.5 293 VAL A O 1
ATOM 2293 N N . PRO A 1 294 ? -2.934 30.969 21.672 1 72.56 294 PRO A N 1
ATOM 2294 C CA . PRO A 1 294 ? -3.006 30.391 23 1 72.56 294 PRO A CA 1
ATOM 2295 C C . PRO A 1 294 ? -4.023 29.25 23.094 1 72.56 294 PRO A C 1
ATOM 2297 O O . PRO A 1 294 ? -5.105 29.344 22.516 1 72.56 294 PRO A O 1
ATOM 2300 N N . ASN A 1 295 ? -3.67 28.172 23.734 1 74.75 295 ASN A N 1
ATOM 2301 C CA . ASN A 1 295 ? -4.465 26.953 23.828 1 74.75 295 ASN A CA 1
ATOM 2302 C C . ASN A 1 295 ? -5.855 27.219 24.391 1 74.75 295 ASN A C 1
ATOM 2304 O O . ASN A 1 295 ? -6.832 26.594 23.984 1 74.75 295 ASN A O 1
ATOM 2308 N N . LYS A 1 296 ? -5.914 28.188 25.297 1 74.88 296 LYS A N 1
ATOM 2309 C CA . LYS A 1 296 ? -7.191 28.453 25.953 1 7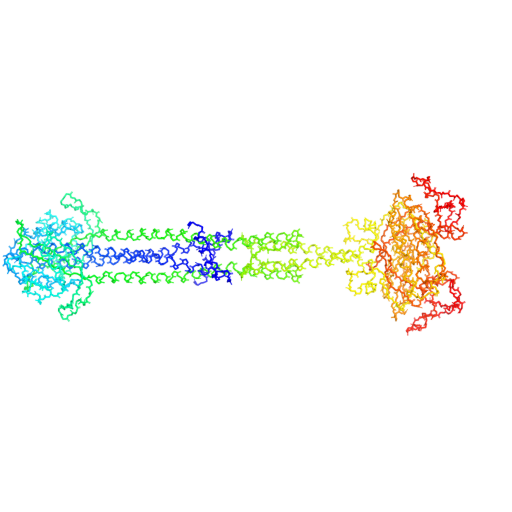4.88 296 LYS A CA 1
ATOM 2310 C C . LYS A 1 296 ? -8.18 29.094 24.984 1 74.88 296 LYS A C 1
ATOM 2312 O O . LYS A 1 296 ? -9.398 29.016 25.188 1 74.88 296 LYS A O 1
ATOM 2317 N N . PHE A 1 297 ? -7.66 29.688 23.953 1 78.06 297 PHE A N 1
ATOM 2318 C CA . PHE A 1 297 ? -8.531 30.297 22.953 1 78.06 297 PHE A CA 1
ATOM 2319 C C . PHE A 1 297 ? -9.133 29.25 22.031 1 78.06 297 PHE A C 1
ATOM 2321 O O . PHE A 1 297 ? -10.234 29.422 21.516 1 78.06 297 PHE A O 1
ATOM 2328 N N . ILE A 1 298 ? -8.406 28.188 21.859 1 77.12 298 ILE A N 1
ATOM 2329 C CA . ILE A 1 298 ? -8.797 27.188 20.891 1 77.12 298 ILE A CA 1
ATOM 2330 C C . ILE A 1 298 ? -10.164 26.609 21.266 1 77.12 298 ILE A C 1
ATOM 2332 O O . ILE A 1 298 ? -11.016 26.406 20.391 1 77.12 298 ILE A O 1
ATOM 2336 N N . SER A 1 299 ? -10.359 26.312 22.484 1 75.56 299 SER A N 1
ATOM 2337 C CA . SER A 1 299 ? -11.625 25.734 22.922 1 75.56 299 SER A CA 1
ATOM 2338 C C . SER A 1 299 ? -12.789 26.688 22.641 1 75.56 299 SER A C 1
ATOM 2340 O O . SER A 1 299 ? -13.922 26.25 22.438 1 75.56 299 SER A O 1
ATOM 2342 N N . VAL A 1 300 ? -12.469 27.938 22.594 1 74.81 300 VAL A N 1
ATOM 2343 C CA . VAL A 1 300 ? -13.508 28.938 22.422 1 74.81 300 VAL A CA 1
ATOM 2344 C C . VAL A 1 300 ? -13.75 29.172 20.938 1 74.81 300 VAL A C 1
ATOM 2346 O O . VAL A 1 300 ? -14.898 29.281 20.484 1 74.81 300 VAL A O 1
ATOM 2349 N N . ILE A 1 301 ? -12.68 29.188 20.234 1 73.88 301 ILE A N 1
ATOM 2350 C CA . ILE A 1 301 ? -12.789 29.656 18.844 1 73.88 301 ILE A CA 1
ATOM 2351 C C . ILE A 1 301 ? -13.062 28.484 17.922 1 73.88 301 ILE A C 1
ATOM 2353 O O . ILE A 1 301 ? -13.531 28.656 16.797 1 73.88 301 ILE A O 1
ATOM 2357 N N . ALA A 1 302 ? -12.711 27.328 18.344 1 76.5 302 ALA A N 1
ATOM 2358 C CA . ALA A 1 302 ? -12.922 26.141 17.531 1 76.5 302 ALA A CA 1
ATOM 2359 C C . ALA A 1 302 ? -13.633 25.047 18.312 1 76.5 302 ALA A C 1
ATOM 2361 O O . ALA A 1 302 ? -13.094 23.953 18.516 1 76.5 302 ALA A O 1
ATOM 2362 N N . PRO A 1 303 ? -14.938 25.344 18.578 1 72.75 303 PRO A N 1
ATOM 2363 C CA . PRO A 1 303 ? -15.656 24.328 19.375 1 72.75 303 PRO A CA 1
ATOM 2364 C C . PRO A 1 303 ? -15.773 22.984 18.656 1 72.75 303 PRO A C 1
ATOM 2366 O O . PRO A 1 303 ? -15.82 21.938 19.312 1 72.75 303 PRO A O 1
ATOM 2369 N N . GLN A 1 304 ? -15.859 23.047 17.359 1 75.31 304 GLN A N 1
ATOM 2370 C CA . GLN A 1 304 ? -16.031 21.812 16.594 1 75.31 304 GLN A CA 1
ATOM 2371 C C . GLN A 1 304 ? -14.68 21.266 16.125 1 75.31 304 GLN A C 1
ATOM 2373 O O . GLN A 1 304 ? -14.625 20.391 15.258 1 75.31 304 GLN A O 1
ATOM 2378 N N . GLY A 1 305 ? -13.734 21.906 16.609 1 74.75 305 GLY A N 1
ATOM 2379 C CA . GLY A 1 305 ? -12.414 21.453 16.219 1 74.75 305 GLY A CA 1
ATOM 2380 C C . GLY A 1 305 ? -11.586 22.531 15.539 1 74.75 305 GLY A C 1
ATOM 2381 O O . GLY A 1 305 ? -12.133 23.469 14.969 1 74.75 305 GLY A O 1
ATOM 2382 N N . ILE A 1 306 ? -10.328 22.359 15.578 1 73.38 306 ILE A N 1
ATOM 2383 C CA . ILE A 1 306 ? -9.359 23.359 15.148 1 73.38 306 ILE A CA 1
ATOM 2384 C C . ILE A 1 306 ? -9.422 23.531 13.633 1 73.38 306 ILE A C 1
ATOM 2386 O O . ILE A 1 306 ? -9.047 24.578 13.102 1 73.38 306 ILE A O 1
ATOM 2390 N N . GLU A 1 307 ? -10.062 22.516 13.016 1 76.56 307 GLU A N 1
ATOM 2391 C CA . GLU A 1 307 ? -10.164 22.578 11.562 1 76.56 307 GLU A CA 1
ATOM 2392 C C . GLU A 1 307 ? -11.234 23.562 11.109 1 76.56 307 GLU A C 1
ATOM 2394 O O . GLU A 1 307 ? -11.211 24.031 9.969 1 76.56 307 GLU A O 1
ATOM 2399 N N . ASN A 1 308 ? -12.086 23.828 12.062 1 77.62 308 ASN A N 1
ATOM 2400 C CA . ASN A 1 308 ? -13.195 24.703 11.719 1 77.62 308 ASN A CA 1
ATOM 2401 C C . ASN A 1 308 ? -13.188 25.969 12.578 1 77.62 308 ASN A C 1
ATOM 2403 O O . ASN A 1 308 ? -14.055 26.141 13.445 1 77.62 308 ASN A O 1
ATOM 2407 N N . ILE A 1 309 ? -12.188 26.797 12.305 1 74.69 309 ILE A N 1
ATOM 2408 C CA . ILE A 1 309 ? -12.156 28.047 13.039 1 74.69 309 ILE A CA 1
ATOM 2409 C C . ILE A 1 309 ? -13.188 29.016 12.453 1 74.69 309 ILE A C 1
ATOM 2411 O O . ILE A 1 309 ? -13.258 29.203 11.234 1 74.69 309 ILE A O 1
ATOM 2415 N N . GLU A 1 310 ? -14.078 29.391 13.242 1 75.56 310 GLU A N 1
ATOM 2416 C CA . GLU A 1 310 ? -15.109 30.344 12.82 1 75.56 310 GLU A CA 1
ATOM 2417 C C . GLU A 1 310 ? -14.742 31.766 13.219 1 75.56 310 GLU A C 1
ATOM 2419 O O . GLU A 1 310 ? -14.469 32.031 14.391 1 75.56 310 GLU A O 1
ATOM 2424 N N . VAL A 1 311 ? -14.703 32.594 12.258 1 77.81 311 VAL A N 1
ATOM 2425 C CA . VAL A 1 311 ? -14.516 34 12.547 1 77.81 311 VAL A CA 1
ATOM 2426 C C . VAL A 1 311 ? -15.75 34.562 13.25 1 77.81 311 VAL A C 1
ATOM 2428 O O . VAL A 1 311 ? -16.875 34.281 12.852 1 77.81 311 VAL A O 1
ATOM 2431 N N . GLY A 1 312 ? -15.547 35.156 14.336 1 81.25 312 GLY A N 1
ATOM 2432 C CA . GLY A 1 312 ? -16.672 35.75 15.047 1 81.25 312 GLY A CA 1
ATOM 2433 C C . GLY A 1 312 ? -17.156 34.906 16.203 1 81.25 312 GLY A C 1
ATOM 2434 O O . GLY A 1 312 ? -18.062 35.312 16.922 1 81.25 312 GLY A O 1
ATOM 2435 N N . ALA A 1 313 ? -16.562 33.75 16.297 1 83.25 313 ALA A N 1
ATOM 2436 C CA . ALA A 1 313 ? -16.922 32.938 17.469 1 83.25 313 ALA A CA 1
ATOM 2437 C C . ALA A 1 313 ? -16.5 33.625 18.75 1 83.25 313 ALA A C 1
ATOM 2439 O O . ALA A 1 313 ? -15.438 34.25 18.828 1 83.25 313 ALA A O 1
ATOM 2440 N N . ALA A 1 314 ? -17.422 33.656 19.75 1 88.12 314 ALA A N 1
ATOM 2441 C CA . ALA A 1 314 ? -17.141 34.375 20.984 1 88.12 314 ALA A CA 1
ATOM 2442 C C . ALA A 1 314 ? -17.828 33.719 22.172 1 88.12 314 ALA A C 1
ATOM 2444 O O . ALA A 1 314 ? -18.797 33 22.016 1 88.12 314 ALA A O 1
ATOM 2445 N N . SER A 1 315 ? -17.234 33.875 23.266 1 89.5 315 SER A N 1
ATOM 2446 C CA . SER A 1 315 ? -17.797 33.406 24.531 1 89.5 315 SER A CA 1
ATOM 2447 C C . SER A 1 315 ? -17.547 34.406 25.656 1 89.5 315 SER A C 1
ATOM 2449 O O . SER A 1 315 ? -16.469 35 25.734 1 89.5 315 SER A O 1
ATOM 2451 N N . THR A 1 316 ? -18.594 34.656 26.469 1 91.62 316 THR A N 1
ATOM 2452 C CA . THR A 1 316 ? -18.453 35.531 27.609 1 91.62 316 THR A CA 1
ATOM 2453 C C . THR A 1 316 ? -17.969 34.781 28.828 1 91.62 316 THR A C 1
ATOM 2455 O O . THR A 1 316 ? -18.438 33.688 29.125 1 91.62 316 THR A O 1
ATOM 2458 N N . ARG A 1 317 ? -16.984 35.344 29.438 1 90.88 317 ARG A N 1
ATOM 2459 C CA . ARG A 1 317 ? -16.422 34.688 30.609 1 90.88 317 ARG A CA 1
ATOM 2460 C C . ARG A 1 317 ? -15.984 35.75 31.641 1 90.88 317 ARG A C 1
ATOM 2462 O O . ARG A 1 317 ? -15.688 36.875 31.297 1 90.88 317 ARG A O 1
ATOM 2469 N N . ARG A 1 318 ? -16 35.375 32.906 1 94.44 318 ARG A N 1
ATOM 2470 C CA . ARG A 1 318 ? -15.367 36.156 33.969 1 94.44 318 ARG A CA 1
ATOM 2471 C C . ARG A 1 318 ? -13.898 35.781 34.125 1 94.44 318 ARG A C 1
ATOM 2473 O O . ARG A 1 318 ? -13.578 34.594 34.281 1 94.44 318 ARG A O 1
ATOM 2480 N N . MET A 1 319 ? -13 36.781 34 1 94.12 319 MET A N 1
ATOM 2481 C CA . MET A 1 319 ? -11.57 36.5 34.062 1 94.12 319 MET A CA 1
ATOM 2482 C C . MET A 1 319 ? -10.82 37.594 34.812 1 94.12 319 MET A C 1
ATOM 2484 O O . MET A 1 319 ? -11.367 38.688 35.031 1 94.12 319 MET A O 1
ATOM 2488 N N . THR A 1 320 ? -9.672 37.281 35.281 1 97.19 320 THR A N 1
ATOM 2489 C CA . THR A 1 320 ? -8.742 38.25 35.812 1 97.19 320 THR A CA 1
ATOM 2490 C C . THR A 1 320 ? -7.715 38.656 34.781 1 97.19 320 THR A C 1
ATOM 2492 O O . THR A 1 320 ? -7.062 37.812 34.156 1 97.19 320 THR A O 1
ATOM 2495 N N . ILE A 1 321 ? -7.66 39.969 34.562 1 97.19 321 ILE A N 1
ATOM 2496 C CA . ILE A 1 321 ? -6.824 40.531 33.5 1 97.19 321 ILE A CA 1
ATOM 2497 C C . ILE A 1 321 ? -5.613 41.219 34.125 1 97.19 321 ILE A C 1
ATOM 2499 O O . ILE A 1 321 ? -5.75 42 35.062 1 97.19 321 ILE A O 1
ATOM 2503 N N . LEU A 1 322 ? -4.457 40.906 33.594 1 98.06 322 LEU A N 1
ATOM 2504 C CA . LEU A 1 322 ? -3.205 41.5 34.031 1 98.06 322 LEU A CA 1
ATOM 2505 C C . LEU A 1 322 ? -2.545 42.281 32.906 1 98.06 322 LEU A C 1
ATOM 2507 O O . LEU A 1 322 ? -2.346 41.75 31.812 1 98.06 322 LEU A O 1
ATOM 2511 N N . PHE A 1 323 ? -2.301 43.5 33.156 1 97.94 323 PHE A N 1
ATOM 2512 C CA . PHE A 1 323 ? -1.525 44.344 32.219 1 97.94 323 PHE A CA 1
ATOM 2513 C C . PHE A 1 323 ? -0.175 44.688 32.844 1 97.94 323 PHE A C 1
ATOM 2515 O O . PHE A 1 323 ? -0.088 45.031 34.031 1 97.94 323 PHE A O 1
ATOM 2522 N N . CYS A 1 324 ? 0.805 44.594 32.062 1 97.94 324 CYS A N 1
ATOM 2523 C CA . CYS A 1 324 ? 2.16 44.938 32.438 1 97.94 324 CYS A CA 1
ATOM 2524 C C . CYS A 1 324 ? 2.828 45.812 31.375 1 97.94 324 CYS A C 1
ATOM 2526 O O . CYS A 1 324 ? 2.758 45.5 30.188 1 97.94 324 CYS A O 1
ATOM 2528 N N . ASP A 1 325 ? 3.486 46.844 31.75 1 96.31 325 ASP A N 1
ATOM 2529 C CA . ASP A 1 325 ? 4.145 47.75 30.812 1 96.31 325 ASP A CA 1
ATOM 2530 C C . ASP A 1 325 ? 5.449 48.281 31.406 1 96.31 325 ASP A C 1
ATOM 2532 O O . ASP A 1 325 ? 5.551 48.469 32.625 1 96.31 325 ASP A O 1
ATOM 2536 N N . ILE A 1 326 ? 6.402 48.531 30.578 1 95.12 326 ILE A N 1
ATOM 2537 C CA . ILE A 1 326 ? 7.699 49.031 31 1 95.12 326 ILE A CA 1
ATOM 2538 C C . ILE A 1 326 ? 7.598 50.562 31.219 1 95.12 326 ILE A C 1
ATOM 2540 O O . ILE A 1 326 ? 7.035 51.281 30.391 1 95.12 326 ILE A O 1
ATOM 2544 N N . ARG A 1 327 ? 8.203 51.031 32.344 1 93 327 ARG A N 1
ATOM 2545 C CA . ARG A 1 327 ? 8.25 52.469 32.594 1 93 327 ARG A CA 1
ATOM 2546 C C . ARG A 1 327 ? 9.305 53.156 31.75 1 93 327 ARG A C 1
ATOM 2548 O O . ARG A 1 327 ? 10.477 52.781 31.766 1 93 327 ARG A O 1
ATOM 2555 N N . GLY A 1 328 ? 8.852 54.094 30.938 1 85.31 328 GLY A N 1
ATOM 2556 C CA . GLY A 1 328 ? 9.781 54.875 30.141 1 85.31 328 GLY A CA 1
ATOM 2557 C C . GLY A 1 328 ? 10.266 54.156 28.906 1 85.31 328 GLY A C 1
ATOM 2558 O O . GLY A 1 328 ? 11.375 54.406 28.422 1 85.31 328 GLY A O 1
ATOM 2559 N N . TYR A 1 329 ? 9.539 53.219 28.375 1 86 329 TYR A N 1
ATOM 2560 C CA . TYR A 1 329 ? 9.914 52.406 27.203 1 86 329 TYR A CA 1
ATOM 2561 C C . TYR A 1 329 ? 10.109 53.281 25.984 1 86 329 TYR A C 1
ATOM 2563 O O . TYR A 1 329 ? 11.039 53.094 25.203 1 86 329 TYR A O 1
ATOM 2571 N N . THR A 1 330 ? 9.172 54.219 25.781 1 80.62 330 THR A N 1
ATOM 2572 C CA . THR A 1 330 ? 9.211 55.062 24.594 1 80.62 330 THR A CA 1
ATOM 2573 C C . THR A 1 330 ? 10.547 55.812 24.5 1 80.62 330 THR A C 1
ATOM 2575 O O . THR A 1 330 ? 11.164 55.875 23.438 1 80.62 330 THR A O 1
ATOM 2578 N N . SER A 1 331 ? 10.969 56.375 25.625 1 81.19 331 SER A N 1
ATOM 2579 C CA . SER A 1 331 ? 12.25 57.094 25.656 1 81.19 331 SER A CA 1
ATOM 2580 C C . SER A 1 331 ? 13.414 56.156 25.375 1 81.19 331 SER A C 1
ATOM 2582 O O . SER A 1 331 ? 14.352 56.5 24.672 1 81.19 331 SER A O 1
ATOM 2584 N N . MET A 1 332 ? 13.305 55 25.875 1 83 332 MET A N 1
ATOM 2585 C CA . MET A 1 332 ? 14.344 54 25.672 1 83 332 MET A CA 1
ATOM 2586 C C . MET A 1 332 ? 14.406 53.562 24.203 1 83 332 MET A C 1
ATOM 2588 O O . MET A 1 332 ? 15.492 53.406 23.656 1 83 332 MET A O 1
ATOM 2592 N N . SER A 1 333 ? 13.305 53.375 23.609 1 82.5 333 SER A N 1
ATOM 2593 C CA . SER A 1 333 ? 13.219 52.906 22.219 1 82.5 333 SER A CA 1
ATOM 2594 C C . SER A 1 333 ? 13.781 53.938 21.266 1 82.5 333 SER A C 1
ATOM 2596 O O . SER A 1 333 ? 14.297 53.594 20.203 1 82.5 333 SER A O 1
ATOM 2598 N N . GLU A 1 334 ? 13.719 55.156 21.609 1 80.06 334 GLU A N 1
ATOM 2599 C CA . GLU A 1 334 ? 14.242 56.219 20.781 1 80.06 334 GLU A CA 1
ATOM 2600 C C . GLU A 1 334 ? 15.766 56.281 20.844 1 80.06 334 GLU A C 1
ATOM 2602 O O . GLU A 1 334 ? 16.422 56.688 19.875 1 80.06 334 GLU A O 1
ATOM 2607 N N . ALA A 1 335 ? 16.234 55.875 21.953 1 79.44 335 ALA A N 1
ATOM 2608 C CA . ALA A 1 335 ? 17.672 56 22.188 1 79.44 335 ALA A CA 1
ATOM 2609 C C . ALA A 1 335 ? 18.453 54.812 21.625 1 79.44 335 ALA A C 1
ATOM 2611 O O . ALA A 1 335 ? 19.656 54.906 21.438 1 79.44 335 ALA A O 1
ATOM 2612 N N . MET A 1 336 ? 17.766 53.812 21.312 1 83.25 336 MET A N 1
ATOM 2613 C CA . MET A 1 336 ? 18.422 52.562 20.875 1 83.25 336 MET A CA 1
ATOM 2614 C C . MET A 1 336 ? 18.156 52.312 19.391 1 83.25 336 MET A C 1
ATOM 2616 O O . MET A 1 336 ? 17.156 52.781 18.844 1 83.25 336 MET A O 1
ATOM 2620 N N . GLU A 1 337 ? 19.016 51.5 18.766 1 87.06 337 GLU A N 1
ATOM 2621 C CA . GLU A 1 337 ? 18.766 51.031 17.422 1 87.06 337 GLU A CA 1
ATOM 2622 C C . GLU A 1 337 ? 17.625 50.031 17.375 1 87.06 337 GLU A C 1
ATOM 2624 O O . GLU A 1 337 ? 17.438 49.281 18.328 1 87.06 337 GLU A O 1
ATOM 2629 N N . PRO A 1 338 ? 16.922 50.031 16.312 1 85.94 338 PRO A N 1
ATOM 2630 C CA . PRO A 1 338 ? 15.742 49.188 16.219 1 85.94 338 PRO A CA 1
ATOM 2631 C C . PRO A 1 338 ? 16.062 47.719 16.562 1 85.94 338 PRO A C 1
ATOM 2633 O O . PRO A 1 338 ? 15.312 47.062 17.312 1 85.94 338 PRO A O 1
ATOM 2636 N N . ILE A 1 339 ? 17.156 47.188 16.109 1 88.25 339 ILE A N 1
ATOM 2637 C CA . ILE A 1 339 ? 17.484 45.781 16.344 1 88.25 339 ILE A CA 1
ATOM 2638 C C . ILE A 1 339 ? 17.859 45.562 17.797 1 88.25 339 ILE A C 1
ATOM 2640 O O . ILE A 1 339 ? 17.578 44.531 18.375 1 88.25 339 ILE A O 1
ATOM 2644 N N . GLU A 1 340 ? 18.516 46.562 18.375 1 88.75 340 GLU A N 1
ATOM 2645 C CA . GLU A 1 340 ? 18.891 46.469 19.781 1 88.75 340 GLU A CA 1
ATOM 2646 C C . GLU A 1 340 ? 17.656 46.469 20.688 1 88.75 340 GLU A C 1
ATOM 2648 O O . GLU A 1 340 ? 17.594 45.688 21.641 1 88.75 340 GLU A O 1
ATOM 2653 N N . ILE A 1 341 ? 16.75 47.281 20.422 1 88.88 341 ILE A N 1
ATOM 2654 C CA . ILE A 1 341 ? 15.523 47.344 21.219 1 88.88 341 ILE A CA 1
ATOM 2655 C C . ILE A 1 341 ? 14.734 46.031 21.047 1 88.88 341 ILE A C 1
ATOM 2657 O O . ILE A 1 341 ? 14.086 45.562 21.984 1 88.88 341 ILE A O 1
ATOM 2661 N N . PHE A 1 342 ? 14.797 45.5 19.891 1 90.31 342 PHE A N 1
ATOM 2662 C CA . PHE A 1 342 ? 14.109 44.25 19.641 1 90.31 342 PHE A CA 1
ATOM 2663 C C . PHE A 1 342 ? 14.695 43.125 20.5 1 90.31 342 PHE A C 1
ATOM 2665 O O . PHE A 1 342 ? 13.953 42.344 21.109 1 90.31 342 PHE A O 1
ATOM 2672 N N . ARG A 1 343 ? 15.969 43.031 20.484 1 89.94 343 ARG A N 1
ATOM 2673 C CA . ARG A 1 343 ? 16.625 42 21.266 1 89.94 343 ARG A CA 1
ATOM 2674 C C . ARG A 1 343 ? 16.328 42.156 22.75 1 89.94 343 ARG A C 1
ATOM 2676 O O . ARG A 1 343 ? 16.062 41.156 23.453 1 89.94 343 ARG A O 1
ATOM 2683 N N . PHE A 1 344 ? 16.359 43.406 23.109 1 89.31 344 PHE A N 1
ATOM 2684 C CA . PHE A 1 344 ? 16.016 43.719 24.5 1 89.31 344 PHE A CA 1
ATOM 2685 C C . PHE A 1 344 ? 14.602 43.25 24.828 1 89.31 344 PHE A C 1
ATOM 2687 O O . PHE A 1 344 ? 14.375 42.562 25.828 1 89.31 344 PHE A O 1
ATOM 2694 N N . LEU A 1 345 ? 13.711 43.688 24.016 1 92 345 LEU A N 1
ATOM 2695 C CA . LEU A 1 345 ? 12.297 43.406 24.234 1 92 345 LEU A CA 1
ATOM 2696 C C . LEU A 1 345 ? 12.039 41.906 24.219 1 92 345 LEU A C 1
ATOM 2698 O O . LEU A 1 345 ? 11.258 41.406 25.031 1 92 345 LEU A O 1
ATOM 2702 N N . ASN A 1 346 ? 12.664 41.281 23.344 1 91.38 346 ASN A N 1
ATOM 2703 C CA . ASN A 1 346 ? 12.492 39.844 23.25 1 91.38 346 ASN A CA 1
ATOM 2704 C C . ASN A 1 346 ? 12.938 39.125 24.516 1 91.38 346 ASN A C 1
ATOM 2706 O O . ASN A 1 346 ? 12.258 38.25 25.016 1 91.38 346 ASN A O 1
ATOM 2710 N N . ASP A 1 347 ? 14.078 39.5 25 1 92 347 ASP A N 1
ATOM 2711 C CA . ASP A 1 347 ? 14.594 38.938 26.25 1 92 347 ASP A CA 1
ATOM 2712 C C . ASP A 1 347 ? 13.672 39.25 27.422 1 92 347 ASP A C 1
ATOM 2714 O O . ASP A 1 347 ? 13.422 38.375 28.266 1 92 347 ASP A O 1
ATOM 2718 N N . TYR A 1 348 ? 13.227 40.438 27.406 1 93.06 348 TYR A N 1
ATOM 2719 C CA . TYR A 1 348 ? 12.32 40.906 28.453 1 93.06 348 TYR A CA 1
ATOM 2720 C C . TYR A 1 348 ? 11.016 40.094 28.438 1 93.06 348 TYR A C 1
ATOM 2722 O O . TYR A 1 348 ? 10.586 39.562 29.453 1 93.06 348 TYR A O 1
ATOM 2730 N N . LEU A 1 349 ? 10.438 40.031 27.297 1 94.44 349 LEU A N 1
ATOM 2731 C CA . LEU A 1 349 ? 9.148 39.344 27.172 1 94.44 349 LEU A CA 1
ATOM 2732 C C . LEU A 1 349 ? 9.281 37.875 27.469 1 94.44 349 LEU A C 1
ATOM 2734 O O . LEU A 1 349 ? 8.359 37.25 28 1 94.44 349 LEU A O 1
ATOM 2738 N N . ALA A 1 350 ? 10.391 37.281 27.094 1 92.06 350 ALA A N 1
ATOM 2739 C CA . ALA A 1 350 ? 10.641 35.875 27.406 1 92.06 350 ALA A CA 1
ATOM 2740 C C . ALA A 1 350 ? 10.656 35.656 28.922 1 92.06 350 ALA A C 1
ATOM 2742 O O . ALA A 1 350 ? 10.078 34.688 29.406 1 92.06 350 ALA A O 1
ATOM 2743 N N . CYS A 1 351 ? 11.297 36.531 29.562 1 94.12 351 CYS A N 1
ATOM 2744 C CA . CYS A 1 351 ? 11.422 36.438 31 1 94.12 351 CYS A CA 1
ATOM 2745 C C . CYS A 1 351 ? 10.062 36.625 31.688 1 94.12 351 CYS A C 1
ATOM 2747 O O . CYS A 1 351 ? 9.695 35.812 32.531 1 94.12 351 CYS A O 1
ATOM 2749 N N . MET A 1 352 ? 9.359 37.625 31.297 1 95.62 352 MET A N 1
ATOM 2750 C CA . MET A 1 352 ? 8.047 37.906 31.875 1 95.62 352 MET A CA 1
ATOM 2751 C C . MET A 1 352 ? 7.043 36.844 31.516 1 95.62 352 MET A C 1
ATOM 2753 O O . MET A 1 352 ? 6.227 36.438 32.344 1 95.62 352 MET A O 1
ATOM 2757 N N . GLY A 1 353 ? 7.113 36.438 30.281 1 93.25 353 GLY A N 1
ATOM 2758 C CA . GLY A 1 353 ? 6.219 35.375 29.828 1 93.25 353 GLY A CA 1
ATOM 2759 C C . GLY A 1 353 ? 6.363 34.094 30.609 1 93.25 353 GLY A C 1
ATOM 2760 O O . GLY A 1 353 ? 5.367 33.438 30.938 1 93.25 353 GLY A O 1
ATOM 2761 N N . LYS A 1 354 ? 7.559 33.688 30.875 1 93.88 354 LYS A N 1
ATOM 2762 C CA . LYS A 1 354 ? 7.828 32.5 31.656 1 93.88 354 LYS A CA 1
ATOM 2763 C C . LYS A 1 354 ? 7.199 32.594 33.062 1 93.88 354 LYS A C 1
ATOM 2765 O O . LYS A 1 354 ? 6.625 31.625 33.531 1 93.88 354 LYS A O 1
ATOM 2770 N N . ALA A 1 355 ? 7.305 33.75 33.625 1 95.75 355 ALA A N 1
ATOM 2771 C CA . ALA A 1 355 ? 6.73 33.969 34.938 1 95.75 355 ALA A CA 1
ATOM 2772 C C . ALA A 1 355 ? 5.215 33.812 34.906 1 95.75 355 ALA A C 1
ATOM 2774 O O . ALA A 1 355 ? 4.625 33.219 35.812 1 95.75 355 ALA A O 1
ATOM 2775 N N . ILE A 1 356 ? 4.59 34.344 33.938 1 95.69 356 ILE A N 1
ATOM 2776 C CA . ILE A 1 356 ? 3.139 34.25 33.812 1 95.69 356 ILE A CA 1
ATOM 2777 C C . ILE A 1 356 ? 2.711 32.812 33.594 1 95.69 356 ILE A C 1
ATOM 2779 O O . ILE A 1 356 ? 1.752 32.344 34.219 1 95.69 356 ILE A O 1
ATOM 2783 N N . ASP A 1 357 ? 3.436 32.125 32.812 1 92.44 357 ASP A N 1
ATOM 2784 C CA . ASP A 1 357 ? 3.137 30.734 32.5 1 92.44 357 ASP A CA 1
ATOM 2785 C C . ASP A 1 357 ? 3.281 29.859 33.75 1 92.44 357 ASP A C 1
ATOM 2787 O O . ASP A 1 357 ? 2.453 28.969 34 1 92.44 357 ASP A O 1
ATOM 2791 N N . GLU A 1 358 ? 4.305 30.062 34.438 1 94 358 GLU A N 1
ATOM 2792 C CA . GLU A 1 358 ? 4.566 29.312 35.656 1 94 358 GLU A CA 1
ATOM 2793 C C . GLU A 1 358 ? 3.453 29.5 36.688 1 94 358 GLU A C 1
ATOM 2795 O O . GLU A 1 358 ? 3.145 28.594 37.438 1 94 358 GLU A O 1
ATOM 2800 N N . ALA A 1 359 ? 2.848 30.672 36.625 1 95.06 359 ALA A N 1
ATOM 2801 C CA . ALA A 1 359 ? 1.791 31 37.594 1 95.06 359 ALA A CA 1
ATOM 2802 C C . ALA A 1 359 ? 0.434 30.516 37.094 1 95.06 359 ALA A C 1
ATOM 2804 O O . ALA A 1 359 ? -0.572 30.625 37.812 1 95.06 359 ALA A O 1
ATOM 2805 N N . GLY A 1 360 ? 0.413 30 35.906 1 90.94 360 GLY A N 1
ATOM 2806 C CA . GLY A 1 360 ? -0.811 29.406 35.406 1 90.94 360 GLY A CA 1
ATOM 2807 C C . GLY A 1 360 ? -1.626 30.359 34.562 1 90.94 360 GLY A C 1
ATOM 2808 O O . GLY A 1 360 ? -2.797 30.094 34.281 1 90.94 360 GLY A O 1
ATOM 2809 N N . GLY A 1 361 ? -1.039 31.469 34.188 1 91.94 361 GLY A N 1
ATOM 2810 C CA . GLY A 1 361 ? -1.705 32.406 33.312 1 91.94 361 GLY A CA 1
ATOM 2811 C C . GLY A 1 361 ? -1.382 32.188 31.844 1 91.94 361 GLY A C 1
ATOM 2812 O O . GLY A 1 361 ? -0.537 31.344 31.516 1 91.94 361 GLY A O 1
ATOM 2813 N N . PHE A 1 362 ? -2.215 32.781 30.969 1 88.88 362 PHE A N 1
ATOM 2814 C CA . PHE A 1 362 ? -1.867 32.719 29.562 1 88.88 362 PHE A CA 1
ATOM 2815 C C . PHE A 1 362 ? -1.851 34.125 28.953 1 88.88 362 PHE A C 1
ATOM 2817 O O . PHE A 1 362 ? -2.652 34.969 29.328 1 88.88 362 PHE A O 1
ATOM 2824 N N . ILE A 1 363 ? -0.914 34.25 28.062 1 90.81 363 ILE A N 1
ATOM 2825 C CA . ILE A 1 363 ? -0.715 35.562 27.438 1 90.81 363 ILE A CA 1
ATOM 2826 C C . ILE A 1 363 ? -1.65 35.719 26.234 1 90.81 363 ILE A C 1
ATOM 2828 O O . ILE A 1 363 ? -1.628 34.906 25.328 1 90.81 363 ILE A O 1
ATOM 2832 N N . ASP A 1 364 ? -2.5 36.688 26.25 1 89.5 364 ASP A N 1
ATOM 2833 C CA . ASP A 1 364 ? -3.363 37 25.125 1 89.5 364 ASP A CA 1
ATOM 2834 C C . ASP A 1 364 ? -2.555 37.562 23.953 1 89.5 364 ASP A C 1
ATOM 2836 O O . ASP A 1 364 ? -2.582 37 22.844 1 89.5 364 ASP A O 1
ATOM 2840 N N . LYS A 1 365 ? -1.85 38.656 24.203 1 88.38 365 LYS A N 1
ATOM 2841 C CA . LYS A 1 365 ? -1.028 39.25 23.156 1 88.38 365 LYS A CA 1
ATOM 2842 C C . LYS A 1 365 ? 0.041 40.156 23.75 1 88.38 365 LYS A C 1
ATOM 2844 O O . LYS A 1 365 ? -0.068 40.594 24.906 1 88.38 365 LYS A O 1
ATOM 2849 N N . TYR A 1 366 ? 1.032 40.375 22.969 1 89.5 366 TYR A N 1
ATOM 2850 C CA . TYR A 1 366 ? 2.057 41.406 23.234 1 89.5 366 TYR A CA 1
ATOM 2851 C C . TYR A 1 366 ? 1.788 42.688 22.453 1 89.5 366 TYR A C 1
ATOM 2853 O O . TYR A 1 366 ? 1.482 42.625 21.266 1 89.5 366 TYR A O 1
ATOM 2861 N N . ILE A 1 367 ? 1.821 43.719 23.078 1 87.69 367 ILE A N 1
ATOM 2862 C CA . ILE A 1 367 ? 1.64 45 22.438 1 87.69 367 ILE A CA 1
ATOM 2863 C C . ILE A 1 367 ? 2.875 45.875 22.672 1 87.69 367 ILE A C 1
ATOM 2865 O O . ILE A 1 367 ? 2.885 46.719 23.562 1 87.69 367 ILE A O 1
ATOM 2869 N N . GLY A 1 368 ? 3.77 45.719 21.859 1 87.62 368 GLY A N 1
ATOM 2870 C CA . GLY A 1 368 ? 5.055 46.344 22.141 1 87.62 368 GLY A CA 1
ATOM 2871 C C . GLY A 1 368 ? 5.711 45.812 23.391 1 87.62 368 GLY A C 1
ATOM 2872 O O . GLY A 1 368 ? 6.027 44.625 23.484 1 87.62 368 GLY A O 1
ATOM 2873 N N . ASP A 1 369 ? 5.809 46.75 24.328 1 90.69 369 ASP A N 1
ATOM 2874 C CA . ASP A 1 369 ? 6.422 46.375 25.594 1 90.69 369 ASP A CA 1
ATOM 2875 C C . ASP A 1 369 ? 5.367 45.906 26.609 1 90.69 369 ASP A C 1
ATOM 2877 O O . ASP A 1 369 ? 5.703 45.406 27.672 1 90.69 369 ASP A O 1
ATOM 2881 N N . ALA A 1 370 ? 4.156 46.062 26.219 1 93.56 370 ALA A N 1
ATOM 2882 C CA . ALA A 1 370 ? 3.068 45.719 27.125 1 93.56 370 ALA A CA 1
ATOM 2883 C C . ALA A 1 370 ? 2.666 44.25 26.984 1 93.56 370 ALA A C 1
ATOM 2885 O O . ALA A 1 370 ? 2.771 43.688 25.891 1 93.56 370 ALA A O 1
ATOM 2886 N N . ILE A 1 371 ? 2.27 43.656 28.062 1 94.81 371 ILE A N 1
ATOM 2887 C CA . ILE A 1 371 ? 1.787 42.281 28.078 1 94.81 371 ILE A CA 1
ATOM 2888 C C . ILE A 1 371 ? 0.364 42.25 28.641 1 94.81 371 ILE A C 1
ATOM 2890 O O . ILE A 1 371 ? 0.072 42.844 29.656 1 94.81 371 ILE A O 1
ATOM 2894 N N . MET A 1 372 ? -0.465 41.594 27.922 1 94.88 372 MET A N 1
ATOM 2895 C CA . MET A 1 372 ? -1.801 41.312 28.438 1 94.88 372 MET A CA 1
ATOM 2896 C C . MET A 1 372 ? -1.959 39.812 28.719 1 94.88 372 MET A C 1
ATOM 2898 O O . MET A 1 372 ? -1.863 39 27.797 1 94.88 372 MET A O 1
ATOM 2902 N N . ALA A 1 373 ? -2.182 39.5 29.922 1 95.38 373 ALA A N 1
ATOM 2903 C CA . ALA A 1 373 ? -2.344 38.094 30.328 1 95.38 373 ALA A CA 1
ATOM 2904 C C . ALA A 1 373 ? -3.695 37.875 31 1 95.38 373 ALA A C 1
ATOM 2906 O O . ALA A 1 373 ? -4.301 38.812 31.531 1 95.38 373 ALA A O 1
ATOM 2907 N N . LEU A 1 374 ? -4.09 36.688 30.906 1 94.56 374 LEU A N 1
ATOM 2908 C CA . LEU A 1 374 ? -5.41 36.344 31.422 1 94.56 374 LEU A CA 1
ATOM 2909 C C . LEU A 1 374 ? -5.324 35.156 32.344 1 94.56 374 LEU A C 1
ATOM 2911 O O . LEU A 1 374 ? -4.465 34.281 32.188 1 94.56 374 LEU A O 1
ATOM 2915 N N . PHE A 1 375 ? -6.176 35.156 33.312 1 95.44 375 PHE A N 1
ATOM 2916 C CA . PHE A 1 375 ? -6.316 34.094 34.281 1 95.44 375 PHE A CA 1
ATOM 2917 C C . PHE A 1 375 ? -7.773 33.688 34.406 1 95.44 375 PHE A C 1
ATOM 2919 O O . PHE A 1 375 ? -8.664 34.531 34.5 1 95.44 375 PHE A O 1
ATOM 2926 N N . ASP A 1 376 ? -8.023 32.375 34.375 1 91.12 376 ASP A N 1
ATOM 2927 C CA . ASP A 1 376 ? -9.375 31.828 34.406 1 91.12 376 ASP A CA 1
ATOM 2928 C C . ASP A 1 376 ? -10.086 32.25 35.688 1 91.12 376 ASP A C 1
ATOM 2930 O O . ASP A 1 376 ? -9.445 32.656 36.656 1 91.12 376 ASP A O 1
ATOM 2934 N N . ASP A 1 377 ? -11.359 31.766 35.5 1 85.06 377 ASP A N 1
ATOM 2935 C CA . ASP A 1 377 ? -12.203 32.062 36.656 1 85.06 377 ASP A CA 1
ATOM 2936 C C . ASP A 1 377 ? -11.742 31.266 37.875 1 85.06 377 ASP A C 1
ATOM 2938 O O . ASP A 1 377 ? -11.422 30.078 37.75 1 85.06 377 ASP A O 1
ATOM 2942 N N . GLY A 1 378 ? -11.484 31.766 38.969 1 86 378 GLY A N 1
ATOM 2943 C CA . GLY A 1 378 ? -11.047 31.109 40.188 1 86 378 GLY A CA 1
ATOM 2944 C C . GLY A 1 378 ? -9.547 31.188 40.406 1 86 378 GLY A C 1
ATOM 2945 O O . GLY A 1 378 ? -9.039 30.766 41.469 1 86 378 GLY A O 1
ATOM 2946 N N . ASN A 1 379 ? -8.844 31.641 39.438 1 91.81 379 ASN A N 1
ATOM 2947 C CA . ASN A 1 379 ? -7.391 31.703 39.562 1 91.81 379 ASN A CA 1
ATOM 2948 C C . ASN A 1 379 ? -6.902 33.125 39.781 1 91.81 379 ASN A C 1
ATOM 2950 O O . ASN A 1 379 ? -5.883 33.531 39.219 1 91.81 379 ASN A O 1
ATOM 2954 N N . THR A 1 380 ? -7.672 33.875 40.469 1 95.31 380 THR A N 1
ATOM 2955 C CA . THR A 1 380 ? -7.305 35.25 40.75 1 95.31 380 THR A CA 1
ATOM 2956 C C . THR A 1 380 ? -6.016 35.312 41.562 1 95.31 380 THR A C 1
ATOM 2958 O O . THR A 1 380 ? -5.188 36.188 41.375 1 95.31 380 THR A O 1
ATOM 2961 N N . ASP A 1 381 ? -5.848 34.344 42.469 1 96.62 381 ASP A N 1
ATOM 2962 C CA . ASP A 1 381 ? -4.625 34.281 43.25 1 96.62 381 ASP A CA 1
ATOM 2963 C C . ASP A 1 381 ? -3.4 34.094 42.344 1 96.62 381 ASP A C 1
ATOM 2965 O O . ASP A 1 381 ? -2.342 34.688 42.625 1 96.62 381 ASP A O 1
ATOM 2969 N N . CYS A 1 382 ? -3.596 33.344 41.344 1 96.38 382 CYS A N 1
ATOM 2970 C CA . CYS A 1 382 ? -2.498 33.094 40.406 1 96.38 382 CYS A CA 1
ATOM 2971 C C . CYS A 1 382 ? -2.047 34.375 39.719 1 96.38 382 CYS A C 1
ATOM 2973 O O . CYS A 1 382 ? -0.863 34.531 39.406 1 96.38 382 CYS A O 1
ATOM 2975 N N . ALA A 1 383 ? -2.975 35.219 39.469 1 97.44 383 ALA A N 1
ATOM 2976 C CA . ALA A 1 383 ? -2.627 36.5 38.844 1 97.44 383 ALA A CA 1
ATOM 2977 C C . ALA A 1 383 ? -1.705 37.312 39.75 1 97.44 383 ALA A C 1
ATOM 2979 O O . ALA A 1 383 ? -0.751 37.938 39.281 1 97.44 383 ALA A O 1
ATOM 2980 N N . LEU A 1 384 ? -2.01 37.312 41 1 97.38 384 LEU A N 1
ATOM 2981 C CA . LEU A 1 384 ? -1.153 38.031 41.938 1 97.38 384 LEU A CA 1
ATOM 2982 C C . LEU A 1 384 ? 0.205 37.344 42.062 1 97.38 384 LEU A C 1
ATOM 2984 O O . LEU A 1 384 ? 1.237 38 42.125 1 97.38 384 LEU A O 1
ATOM 2988 N N . HIS A 1 385 ? 0.122 36.062 42.156 1 97 385 HIS A N 1
ATOM 2989 C CA . HIS A 1 385 ? 1.374 35.312 42.188 1 97 385 HIS A CA 1
ATOM 2990 C C . HIS A 1 385 ? 2.223 35.625 40.938 1 97 385 HIS A C 1
ATOM 2992 O O . HIS A 1 385 ? 3.445 35.75 41.031 1 97 385 HIS A O 1
ATOM 2998 N N . ALA A 1 386 ? 1.579 35.688 39.781 1 97.5 386 ALA A N 1
ATOM 2999 C CA . ALA A 1 386 ? 2.277 36.031 38.531 1 97.5 386 ALA A CA 1
ATOM 3000 C C . ALA A 1 386 ? 2.932 37.406 38.625 1 97.5 386 ALA A C 1
ATOM 3002 O O . ALA A 1 386 ? 4.078 37.562 38.219 1 97.5 386 ALA A O 1
ATOM 3003 N N . ALA A 1 387 ? 2.213 38.344 39.156 1 98 387 ALA A N 1
ATOM 3004 C CA . ALA A 1 387 ? 2.723 39.688 39.312 1 98 387 ALA A CA 1
ATOM 3005 C C . ALA A 1 387 ? 3.977 39.719 40.156 1 98 387 ALA A C 1
ATOM 3007 O O . ALA A 1 387 ? 4.949 40.406 39.844 1 98 387 ALA A O 1
ATOM 3008 N N . ILE A 1 388 ? 3.936 39 41.25 1 96.88 388 ILE A N 1
ATOM 3009 C CA . ILE A 1 388 ? 5.066 38.938 42.156 1 96.88 388 ILE A CA 1
ATOM 3010 C C . ILE A 1 388 ? 6.246 38.25 41.469 1 96.88 388 ILE A C 1
ATOM 3012 O O . ILE A 1 388 ? 7.379 38.719 41.562 1 96.88 388 ILE A O 1
ATOM 3016 N N . LEU A 1 389 ? 5.949 37.156 40.844 1 96.94 389 LEU A N 1
ATOM 3017 C CA . LEU A 1 389 ? 6.988 36.438 40.156 1 96.94 389 LEU A CA 1
ATOM 3018 C C . LEU A 1 389 ? 7.605 37.312 39.062 1 96.94 389 LEU A C 1
ATOM 3020 O O . LEU A 1 389 ? 8.812 37.219 38.781 1 96.94 389 LEU A O 1
ATOM 3024 N N . MET A 1 390 ? 6.816 38.062 38.375 1 97.56 390 MET A N 1
ATOM 3025 C CA . MET A 1 390 ? 7.285 38.969 37.312 1 97.56 390 MET A CA 1
ATOM 3026 C C . MET A 1 390 ? 8.25 40 37.875 1 97.56 390 MET A C 1
ATOM 3028 O O . MET A 1 390 ? 9.281 40.281 37.281 1 97.56 390 MET A O 1
ATOM 3032 N N . GLN A 1 391 ? 7.922 40.5 39.031 1 96.75 391 GLN A N 1
ATOM 3033 C CA . GLN A 1 391 ? 8.797 41.469 39.688 1 96.75 391 GLN A CA 1
ATOM 3034 C C . GLN A 1 391 ? 10.141 40.844 40.062 1 96.75 391 GLN A C 1
ATOM 3036 O O . GLN A 1 391 ? 11.188 41.469 39.875 1 96.75 391 GLN A O 1
ATOM 3041 N N . GLN A 1 392 ? 10.078 39.688 40.531 1 96.12 392 GLN A N 1
ATOM 3042 C CA . GLN A 1 392 ? 11.305 38.969 40.875 1 96.12 392 GLN A CA 1
ATOM 3043 C C . GLN A 1 392 ? 12.141 38.688 39.656 1 96.12 392 GLN A C 1
ATOM 3045 O O . GLN A 1 392 ? 13.359 38.844 39.656 1 96.12 392 GLN A O 1
ATOM 3050 N N . ALA A 1 393 ? 11.461 38.25 38.625 1 95.88 393 ALA A N 1
ATOM 3051 C CA . ALA A 1 393 ? 12.133 37.969 37.375 1 95.88 393 ALA A CA 1
ATOM 3052 C C . ALA A 1 393 ? 12.781 39.219 36.812 1 95.88 393 ALA A C 1
ATOM 3054 O O . ALA A 1 393 ? 13.867 39.156 36.219 1 95.88 393 ALA A O 1
ATOM 3055 N N . LEU A 1 394 ? 12.086 40.312 36.906 1 95.75 394 LEU A N 1
ATOM 3056 C CA . LEU A 1 394 ? 12.602 41.594 36.406 1 95.75 394 LEU A CA 1
ATOM 3057 C C . LEU A 1 394 ? 13.875 41.969 37.156 1 95.75 394 LEU A C 1
ATOM 3059 O O . LEU A 1 394 ? 14.82 42.5 36.562 1 95.75 394 LEU A O 1
ATOM 3063 N N . ASP A 1 395 ? 13.867 41.75 38.438 1 94.62 395 ASP A N 1
ATOM 3064 C CA . ASP A 1 395 ? 15.055 42.062 39.219 1 94.62 395 ASP A CA 1
ATOM 3065 C C . ASP A 1 395 ? 16.25 41.25 38.75 1 94.62 395 ASP A C 1
ATOM 3067 O O . ASP A 1 395 ? 17.359 41.781 38.625 1 94.62 395 ASP A O 1
ATOM 3071 N N . LYS A 1 396 ? 16.031 40.062 38.562 1 94.25 396 LYS A N 1
ATOM 3072 C CA . LYS A 1 396 ? 17.094 39.188 38.062 1 94.25 396 LYS A CA 1
ATOM 3073 C C . LYS A 1 396 ? 17.562 39.625 36.688 1 94.25 396 LYS A C 1
ATOM 3075 O O . LYS A 1 396 ? 18.75 39.594 36.375 1 94.25 396 LYS A O 1
ATOM 3080 N N . PHE A 1 397 ? 16.641 39.969 35.844 1 93.62 397 PHE A N 1
ATOM 3081 C CA . PHE A 1 397 ? 16.922 40.438 34.5 1 93.62 397 PHE A CA 1
ATOM 3082 C C . PHE A 1 397 ? 17.812 41.688 34.531 1 93.62 397 PHE A C 1
ATOM 3084 O O . PHE A 1 397 ? 18.781 41.781 33.781 1 93.62 397 PHE A O 1
ATOM 3091 N N . ASN A 1 398 ? 17.469 42.594 35.375 1 93.62 398 ASN A N 1
ATOM 3092 C CA . ASN A 1 398 ? 18.234 43.812 35.531 1 93.62 398 ASN A CA 1
ATOM 3093 C C . ASN A 1 398 ? 19.656 43.531 36.031 1 93.62 398 ASN A C 1
ATOM 3095 O O . ASN A 1 398 ? 20.609 44.156 35.562 1 93.62 398 ASN A O 1
ATOM 3099 N N . ASP A 1 399 ? 19.75 42.656 36.906 1 91.5 399 ASP A N 1
ATOM 3100 C CA . ASP A 1 399 ? 21.047 42.281 37.469 1 91.5 399 ASP A CA 1
ATOM 3101 C C . ASP A 1 399 ? 21.938 41.656 36.406 1 91.5 399 ASP A C 1
ATOM 3103 O O . ASP A 1 399 ? 23.125 41.969 36.312 1 91.5 399 ASP A O 1
ATOM 3107 N N . GLU A 1 400 ? 21.406 40.812 35.625 1 90.12 400 GLU A N 1
ATOM 3108 C CA . GLU A 1 400 ? 22.156 40.156 34.562 1 90.12 400 GLU A CA 1
ATOM 3109 C C . GLU A 1 400 ? 22.594 41.156 33.5 1 90.12 400 GLU A C 1
ATOM 3111 O O . GLU A 1 400 ? 23.703 41.031 32.969 1 90.12 400 GLU A O 1
ATOM 3116 N N . ARG A 1 401 ? 21.703 41.969 33.125 1 86.62 401 ARG A N 1
ATOM 3117 C CA . ARG A 1 401 ? 22.016 42.969 32.125 1 86.62 401 ARG A CA 1
ATOM 3118 C C . ARG A 1 401 ? 23.172 43.875 32.594 1 86.62 401 ARG A C 1
ATOM 3120 O O . ARG A 1 401 ? 24.031 44.25 31.812 1 86.62 401 ARG A O 1
ATOM 3127 N N . SER A 1 402 ? 23.203 44.156 33.812 1 84 402 SER A N 1
ATOM 3128 C CA . SER A 1 402 ? 24.266 44.969 34.375 1 84 402 SER A CA 1
ATOM 3129 C C . SER A 1 402 ? 25.594 44.25 34.406 1 84 402 SER A C 1
ATOM 3131 O O . SER A 1 402 ? 26.641 44.875 34.188 1 84 402 SER A O 1
ATOM 3133 N N . MET A 1 403 ? 25.609 43.094 34.594 1 81.94 403 MET A N 1
ATOM 3134 C CA . MET A 1 403 ? 26.812 42.281 34.656 1 81.94 403 MET A CA 1
ATOM 3135 C C . MET A 1 403 ? 27.422 42.094 33.25 1 81.94 403 MET A C 1
ATOM 3137 O O . MET A 1 403 ? 28.641 42.094 33.094 1 81.94 403 MET A O 1
ATOM 3141 N N . GLN A 1 404 ? 26.688 41.812 32.25 1 75.06 404 GLN A N 1
ATOM 3142 C CA . GLN A 1 404 ? 27.141 41.531 30.906 1 75.06 404 GLN A CA 1
ATOM 3143 C C . GLN A 1 404 ? 27.719 42.781 30.25 1 75.06 404 GLN A C 1
ATOM 3145 O O . GLN A 1 404 ? 28.672 42.719 29.469 1 75.06 404 GLN A O 1
ATOM 3150 N N . THR A 1 405 ? 27.062 43.906 30.234 1 66.19 405 THR A N 1
ATOM 3151 C CA . THR A 1 405 ? 27.516 45.094 29.531 1 66.19 405 THR A CA 1
ATOM 3152 C C . THR A 1 405 ? 28.641 45.781 30.297 1 66.19 405 THR A C 1
ATOM 3154 O O . THR A 1 405 ? 29.375 46.594 29.734 1 66.19 405 THR A O 1
ATOM 3157 N N . GLY A 1 406 ? 29.109 45.281 31.391 1 58.16 406 GLY A N 1
ATOM 3158 C CA . GLY A 1 406 ? 30.156 45.875 32.188 1 58.16 406 GLY A CA 1
ATOM 3159 C C . GLY A 1 406 ? 29.875 47.312 32.594 1 58.16 406 GLY A C 1
ATOM 3160 O O . GLY A 1 406 ? 30.703 47.969 33.25 1 58.16 406 GLY A O 1
ATOM 3161 N N . LYS A 1 407 ? 28.922 48 31.922 1 56.78 407 LYS A N 1
ATOM 3162 C CA . LYS A 1 407 ? 28.656 49.406 32.188 1 56.78 407 LYS A CA 1
ATOM 3163 C C . LYS A 1 407 ? 27.656 49.594 33.312 1 56.78 407 LYS A C 1
ATOM 3165 O O . LYS A 1 407 ? 26.5 49.188 33.219 1 56.78 407 LYS A O 1
ATOM 3170 N N . THR A 1 408 ? 28.172 49.656 34.438 1 53.31 408 THR A N 1
ATOM 3171 C CA . THR A 1 408 ? 27.438 49.969 35.688 1 53.31 408 THR A CA 1
ATOM 3172 C C . THR A 1 408 ? 26.406 51.062 35.438 1 53.31 408 THR A C 1
ATOM 3174 O O . THR A 1 408 ? 25.641 51.406 36.344 1 53.31 408 THR A O 1
ATOM 3177 N N . GLY A 1 409 ? 26.109 51.406 34.188 1 56.59 409 GLY A N 1
ATOM 3178 C CA . GLY A 1 409 ? 25.344 52.625 34.031 1 56.59 409 GLY A CA 1
ATOM 3179 C C . GLY A 1 409 ? 24.078 52.438 33.219 1 56.59 409 GLY A C 1
ATOM 3180 O O . GLY A 1 409 ? 23.469 53.406 32.781 1 56.59 409 GLY A O 1
ATOM 3181 N N . LEU A 1 410 ? 23.734 51.125 32.969 1 67.31 410 LEU A N 1
ATOM 3182 C CA . LEU A 1 410 ? 22.484 51.094 32.219 1 67.31 410 LEU A CA 1
ATOM 3183 C C . LEU A 1 410 ? 21.297 51.312 33.125 1 67.31 410 LEU A C 1
ATOM 3185 O O . LEU A 1 410 ? 21.25 50.781 34.25 1 67.31 410 LEU A O 1
ATOM 3189 N N . PRO A 1 411 ? 20.453 52.156 32.781 1 74.94 411 PRO A N 1
ATOM 3190 C CA . PRO A 1 411 ? 19.281 52.406 33.625 1 74.94 411 PRO A CA 1
ATOM 3191 C C . PRO A 1 411 ? 18.438 51.188 33.844 1 74.94 411 PRO A C 1
ATOM 3193 O O . PRO A 1 411 ? 18.203 50.375 32.938 1 74.94 411 PRO A O 1
ATOM 3196 N N . ARG A 1 412 ? 18.234 50.844 35.219 1 87.31 412 ARG A N 1
ATOM 3197 C CA . ARG A 1 412 ? 17.359 49.719 35.594 1 87.31 412 ARG A CA 1
ATOM 3198 C C . ARG A 1 412 ? 15.945 49.938 35.062 1 87.31 412 ARG A C 1
ATOM 3200 O O . ARG A 1 412 ? 15.43 51.062 35.062 1 87.31 412 ARG A O 1
ATOM 3207 N N . ILE A 1 413 ? 15.383 48.906 34.594 1 91 413 ILE A N 1
ATOM 3208 C CA . ILE A 1 413 ? 14.039 48.938 34.031 1 91 413 ILE A CA 1
ATOM 3209 C C . ILE A 1 413 ? 13.016 48.656 35.125 1 91 413 ILE A C 1
ATOM 3211 O O . ILE A 1 413 ? 13.258 47.812 36.031 1 91 413 ILE A O 1
ATOM 3215 N N . SER A 1 414 ? 11.992 49.406 35.188 1 94.31 414 SER A N 1
ATOM 3216 C CA . SER A 1 414 ? 10.867 49.156 36.062 1 94.31 414 SER A CA 1
ATOM 3217 C C . SER A 1 414 ? 9.57 48.938 35.281 1 94.31 414 SER A C 1
ATOM 3219 O O . SER A 1 414 ? 9.43 49.438 34.156 1 94.31 414 SER A O 1
ATOM 3221 N N . VAL A 1 415 ? 8.688 48.219 35.906 1 96.38 415 VAL A N 1
ATOM 3222 C CA . VAL A 1 415 ? 7.426 47.969 35.219 1 96.38 415 VAL A CA 1
ATOM 3223 C C . VAL A 1 415 ? 6.262 48.281 36.156 1 96.38 415 VAL A C 1
ATOM 3225 O O . VAL A 1 415 ? 6.43 48.281 37.406 1 96.38 415 VAL A O 1
ATOM 3228 N N . GLY A 1 416 ? 5.152 48.594 35.594 1 97.19 416 GLY A N 1
ATOM 3229 C CA . GLY A 1 416 ? 3.877 48.688 36.281 1 97.19 416 GLY A CA 1
ATOM 3230 C C . GLY A 1 416 ? 2.92 47.562 35.938 1 97.19 416 GLY A C 1
ATOM 3231 O O . GLY A 1 416 ? 2.811 47.188 34.781 1 97.19 416 GLY A O 1
ATOM 3232 N N . ILE A 1 417 ? 2.318 47.031 37 1 98.25 417 ILE A N 1
ATOM 3233 C CA . ILE A 1 417 ? 1.371 45.938 36.781 1 98.25 417 ILE A CA 1
ATOM 3234 C C . ILE A 1 417 ? 0.002 46.344 37.344 1 98.25 417 ILE A C 1
ATOM 3236 O O . ILE A 1 417 ? -0.113 46.75 38.5 1 98.25 417 ILE A O 1
ATOM 3240 N N . GLY A 1 418 ? -0.951 46.25 36.469 1 97.88 418 GLY A N 1
ATOM 3241 C CA . GLY A 1 418 ? -2.334 46.438 36.875 1 97.88 418 GLY A CA 1
ATOM 3242 C C . GLY A 1 418 ? -3.201 45.219 36.688 1 97.88 418 GLY A C 1
ATOM 3243 O O . GLY A 1 418 ? -3.121 44.531 35.656 1 97.88 418 GLY A O 1
ATOM 3244 N N . ILE A 1 419 ? -4.027 44.906 37.719 1 98.06 419 ILE A N 1
ATOM 3245 C CA . ILE A 1 419 ? -4.855 43.719 37.656 1 98.06 419 ILE A CA 1
ATOM 3246 C C . ILE A 1 419 ? -6.301 44.062 38 1 98.06 419 ILE A C 1
ATOM 3248 O O . ILE A 1 419 ? -6.562 44.781 38.969 1 98.06 419 ILE A O 1
ATOM 3252 N N . HIS A 1 420 ? -7.133 43.562 37.188 1 96.75 420 HIS A N 1
ATOM 3253 C CA . HIS A 1 420 ? -8.562 43.75 37.375 1 96.75 420 HIS A CA 1
ATOM 3254 C C . HIS A 1 420 ? -9.344 42.5 37.031 1 96.75 420 HIS A C 1
ATOM 3256 O O . HIS A 1 420 ? -8.906 41.688 36.188 1 96.75 420 HIS A O 1
ATOM 3262 N N . ARG A 1 421 ? -10.406 42.25 37.719 1 96.62 421 ARG A N 1
ATOM 3263 C CA . ARG A 1 421 ? -11.281 41.125 37.438 1 96.62 421 ARG A CA 1
ATOM 3264 C C . ARG A 1 421 ? -12.648 41.594 36.969 1 96.62 421 ARG A C 1
ATOM 3266 O O . ARG A 1 421 ? -13.234 42.531 37.531 1 96.62 421 ARG A O 1
ATOM 3273 N N . GLY A 1 422 ? -13.07 41.031 35.844 1 93.38 422 GLY A N 1
ATOM 3274 C CA . GLY A 1 422 ? -14.391 41.344 35.344 1 93.38 422 GLY A CA 1
ATOM 3275 C C . GLY A 1 422 ? -14.828 40.469 34.188 1 93.38 422 GLY A C 1
ATOM 3276 O O . GLY A 1 422 ? -14.188 39.438 33.906 1 93.38 422 GLY A O 1
ATOM 3277 N N . THR A 1 423 ? -16 40.844 33.625 1 93 423 THR A N 1
ATOM 3278 C CA . THR A 1 423 ? -16.547 40.062 32.5 1 93 423 THR A CA 1
ATOM 3279 C C . THR A 1 423 ? -15.945 40.531 31.188 1 93 423 THR A C 1
ATOM 3281 O O . THR A 1 423 ? -15.836 41.75 30.922 1 93 423 THR A O 1
ATOM 3284 N N . VAL A 1 424 ? -15.461 39.5 30.406 1 91.94 424 VAL A N 1
ATOM 3285 C CA . VAL A 1 424 ? -14.875 39.812 29.094 1 91.94 424 VAL A CA 1
ATOM 3286 C C . VAL A 1 424 ? -15.469 38.875 28.031 1 91.94 424 VAL A C 1
ATOM 3288 O O . VAL A 1 424 ? -16.109 37.875 28.375 1 91.94 424 VAL A O 1
ATOM 3291 N N . VAL A 1 425 ? -15.414 39.25 26.812 1 92.31 425 VAL A N 1
ATOM 3292 C CA . VAL A 1 425 ? -15.75 38.375 25.688 1 92.31 425 VAL A CA 1
ATOM 3293 C C . VAL A 1 425 ? -14.477 37.938 24.969 1 92.31 425 VAL A C 1
ATOM 3295 O O . VAL A 1 425 ? -13.672 38.75 24.547 1 92.31 425 VAL A O 1
ATOM 3298 N N . MET A 1 426 ? -14.258 36.656 25 1 89.62 426 MET A N 1
ATOM 3299 C CA . MET A 1 426 ? -13.141 36.062 24.297 1 89.62 426 MET A CA 1
ATOM 3300 C C . MET A 1 426 ? -13.602 35.5 22.953 1 89.62 426 MET A C 1
ATOM 3302 O O . MET A 1 426 ? -14.609 34.781 22.875 1 89.62 426 MET A O 1
ATOM 3306 N N . GLY A 1 427 ? -12.914 35.844 21.953 1 87.25 427 GLY A N 1
ATOM 3307 C CA . GLY A 1 427 ? -13.305 35.375 20.641 1 87.25 427 GLY A CA 1
ATOM 3308 C C . GLY A 1 427 ? -12.297 35.719 19.562 1 87.25 427 GLY A C 1
ATOM 3309 O O . GLY A 1 427 ? -11.148 36.031 19.859 1 87.25 427 GLY A O 1
ATOM 3310 N N . THR A 1 428 ? -12.695 35.438 18.344 1 86.38 428 THR A N 1
ATOM 3311 C CA . THR A 1 428 ? -11.875 35.75 17.172 1 86.38 428 THR A CA 1
ATOM 3312 C C . THR A 1 428 ? -12.461 36.938 16.406 1 86.38 428 THR A C 1
ATOM 3314 O O . THR A 1 428 ? -13.68 37.094 16.297 1 86.38 428 THR A O 1
ATOM 3317 N N . VAL A 1 429 ? -11.5 37.781 16.016 1 86.44 429 VAL A N 1
ATOM 3318 C CA . VAL A 1 429 ? -11.93 38.969 15.258 1 86.44 429 VAL A CA 1
ATOM 3319 C C . VAL A 1 429 ? -11.125 39.062 13.953 1 86.44 429 VAL A C 1
ATOM 3321 O O . VAL A 1 429 ? -10.086 38.406 13.82 1 86.44 429 VAL A O 1
ATOM 3324 N N . GLY A 1 430 ? -11.742 39.844 13.078 1 83.75 430 GLY A N 1
ATOM 3325 C CA . GLY A 1 430 ? -11.039 40.094 11.828 1 83.75 430 GLY A CA 1
ATOM 3326 C C . GLY A 1 430 ? -11.812 39.625 10.609 1 83.75 430 GLY A C 1
ATOM 3327 O O . GLY A 1 430 ? -13.047 39.562 10.641 1 83.75 430 GLY A O 1
ATOM 3328 N N . PHE A 1 431 ? -11.023 39.562 9.547 1 78.5 431 PHE A N 1
ATOM 3329 C CA . PHE A 1 431 ? -11.648 39.156 8.289 1 78.5 431 PHE A CA 1
ATOM 3330 C C . PHE A 1 431 ? -11.016 37.875 7.758 1 78.5 431 PHE A C 1
ATOM 3332 O O . PHE A 1 431 ? -10.031 37.406 8.305 1 78.5 431 PHE A O 1
ATOM 3339 N N . THR A 1 432 ? -11.641 37.312 6.707 1 71.69 432 THR A N 1
ATOM 3340 C CA . THR A 1 432 ? -11.398 35.969 6.211 1 71.69 432 THR A CA 1
ATOM 3341 C C . THR A 1 432 ? -9.914 35.75 5.961 1 71.69 432 THR A C 1
ATOM 3343 O O . THR A 1 432 ? -9.398 34.656 6.199 1 71.69 432 THR A O 1
ATOM 3346 N N . SER A 1 433 ? -9.18 36.75 5.766 1 76.75 433 SER A N 1
ATOM 3347 C CA . SER A 1 433 ? -7.781 36.531 5.406 1 76.75 433 SER A CA 1
ATOM 3348 C C . SER A 1 433 ? -6.855 36.781 6.594 1 76.75 433 SER A C 1
ATOM 3350 O O . SER A 1 433 ? -5.684 36.406 6.57 1 76.75 433 SER A O 1
ATOM 3352 N N . ARG A 1 434 ? -7.375 37.406 7.664 1 83.62 434 ARG A N 1
ATOM 3353 C CA . ARG A 1 434 ? -6.586 37.719 8.859 1 83.62 434 ARG A CA 1
ATOM 3354 C C . ARG A 1 434 ? -7.461 37.688 10.109 1 83.62 434 ARG A C 1
ATOM 3356 O O . ARG A 1 434 ? -8.266 38.594 10.32 1 83.62 434 ARG A O 1
ATOM 3363 N N . ILE A 1 435 ? -7.223 36.594 10.828 1 82.31 435 ILE A N 1
ATOM 3364 C CA . ILE A 1 435 ? -8.008 36.438 12.047 1 82.31 435 ILE A CA 1
ATOM 3365 C C . ILE A 1 435 ? -7.098 36.562 13.266 1 82.31 435 ILE A C 1
ATOM 3367 O O . ILE A 1 435 ? -5.895 36.312 13.18 1 82.31 435 ILE A O 1
ATOM 3371 N N . ASP A 1 436 ? -7.609 37.156 14.289 1 85.38 436 ASP A N 1
ATOM 3372 C CA . ASP A 1 436 ? -6.875 37.281 15.547 1 85.38 436 ASP A CA 1
ATOM 3373 C C . ASP A 1 436 ? -7.746 36.906 16.734 1 85.38 436 ASP A C 1
ATOM 3375 O O . ASP A 1 436 ? -8.969 37.031 16.688 1 85.38 436 ASP A O 1
ATOM 3379 N N . SER A 1 437 ? -7.047 36.281 17.672 1 83.44 437 SER A N 1
ATOM 3380 C CA . SER A 1 437 ? -7.723 36.062 18.953 1 83.44 437 SER A CA 1
ATOM 3381 C C . SER A 1 437 ? -7.699 37.344 19.797 1 83.44 437 SER A C 1
ATOM 3383 O O . SER A 1 437 ? -6.711 38.094 19.797 1 83.44 437 SER A O 1
ATOM 3385 N N . THR A 1 438 ? -8.867 37.562 20.406 1 85.12 438 THR A N 1
ATOM 3386 C CA . THR A 1 438 ? -8.914 38.781 21.188 1 85.12 438 THR A CA 1
ATOM 3387 C C . THR A 1 438 ? -9.812 38.625 22.406 1 85.12 438 THR A C 1
ATOM 3389 O O . THR A 1 438 ? -10.586 37.656 22.484 1 85.12 438 THR A O 1
ATOM 3392 N N . VAL A 1 439 ? -9.539 39.438 23.312 1 89.75 439 VAL A N 1
ATOM 3393 C CA . VAL A 1 439 ? -10.383 39.594 24.484 1 89.75 439 VAL A CA 1
ATOM 3394 C C . VAL A 1 439 ? -10.859 41.031 24.594 1 89.75 439 VAL A C 1
ATOM 3396 O O . VAL A 1 439 ? -10.047 41.969 24.578 1 89.75 439 VAL A O 1
ATOM 3399 N N . ILE A 1 440 ? -12.18 41.062 24.625 1 88.31 440 ILE A N 1
ATOM 3400 C CA . ILE A 1 440 ? -12.758 42.406 24.625 1 88.31 440 ILE A CA 1
ATOM 3401 C C . ILE A 1 440 ? -13.703 42.562 25.812 1 88.31 440 ILE A C 1
ATOM 3403 O O . ILE A 1 440 ? -14.344 41.594 26.234 1 88.31 440 ILE A O 1
ATOM 3407 N N . GLY A 1 441 ? -13.758 43.875 26.281 1 87.88 441 GLY A N 1
ATOM 3408 C CA . GLY A 1 441 ? -14.656 44.188 27.375 1 87.88 441 GLY A CA 1
ATOM 3409 C C . GLY A 1 441 ? -14.195 45.406 28.188 1 87.88 441 GLY A C 1
ATOM 3410 O O . GLY A 1 441 ? -13.031 45.781 28.125 1 87.88 441 GLY A O 1
ATOM 3411 N N . ASP A 1 442 ? -15.086 45.906 28.906 1 87.75 442 ASP A N 1
ATOM 3412 C CA . ASP A 1 442 ? -14.773 47.031 29.781 1 87.75 442 ASP A CA 1
ATOM 3413 C C . ASP A 1 442 ? -13.711 46.656 30.812 1 87.75 442 ASP A C 1
ATOM 3415 O O . ASP A 1 442 ? -12.883 47.5 31.188 1 87.75 442 ASP A O 1
ATOM 3419 N N . ALA A 1 443 ? -13.797 45.5 31.234 1 91.38 443 ALA A N 1
ATOM 3420 C CA . ALA A 1 443 ? -12.844 45.031 32.219 1 91.38 443 ALA A CA 1
ATOM 3421 C C . ALA A 1 443 ? -11.414 45.125 31.719 1 91.38 443 ALA A C 1
ATOM 3423 O O . ALA A 1 443 ? -10.492 45.406 32.5 1 91.38 443 ALA A O 1
ATOM 3424 N N . VAL A 1 444 ? -11.234 44.938 30.469 1 92.88 444 VAL A N 1
ATOM 3425 C CA . VAL A 1 444 ? -9.914 45.031 29.859 1 92.88 444 VAL A CA 1
ATOM 3426 C C . VAL A 1 444 ? -9.422 46.469 29.938 1 92.88 444 VAL A C 1
ATOM 3428 O O . VAL A 1 444 ? -8.266 46.75 30.281 1 92.88 444 VAL A O 1
ATOM 3431 N N . ASN A 1 445 ? -10.281 47.375 29.656 1 89.19 445 ASN A N 1
ATOM 3432 C CA . ASN A 1 445 ? -9.93 48.781 29.703 1 89.19 445 ASN A CA 1
ATOM 3433 C C . ASN A 1 445 ? -9.555 49.219 31.125 1 89.19 445 ASN A C 1
ATOM 3435 O O . ASN A 1 445 ? -8.609 50 31.312 1 89.19 445 ASN A O 1
ATOM 3439 N N . VAL A 1 446 ? -10.305 48.719 31.984 1 92 446 VAL A N 1
ATOM 3440 C CA . VAL A 1 446 ? -10.039 49.062 33.375 1 92 446 VAL A CA 1
ATOM 3441 C C . VAL A 1 446 ? -8.664 48.562 33.781 1 92 446 VAL A C 1
ATOM 3443 O O . VAL A 1 446 ? -7.871 49.281 34.406 1 92 446 VAL A O 1
ATOM 3446 N N . ALA A 1 447 ? -8.406 47.375 33.469 1 94.81 447 ALA A N 1
ATOM 3447 C CA . ALA A 1 447 ? -7.113 46.781 33.812 1 94.81 447 ALA A CA 1
ATOM 3448 C C . ALA A 1 447 ? -5.969 47.594 33.219 1 94.81 447 ALA A C 1
ATOM 3450 O O . ALA A 1 447 ? -4.949 47.812 33.875 1 94.81 447 ALA A O 1
ATOM 3451 N N . SER A 1 448 ? -6.113 47.906 31.984 1 93.31 448 SER A N 1
ATOM 3452 C CA . SER A 1 448 ? -5.102 48.719 31.312 1 93.31 448 SER A CA 1
ATOM 3453 C C . SER A 1 448 ? -4.902 50.062 32 1 93.31 448 SER A C 1
ATOM 3455 O O . SER A 1 448 ? -3.77 50.5 32.188 1 93.31 448 SER A O 1
ATOM 3457 N N . ARG A 1 449 ? -5.922 50.625 32.438 1 91.31 449 ARG A N 1
ATOM 3458 C CA . ARG A 1 449 ? -5.855 51.938 33.094 1 91.31 449 ARG A CA 1
ATOM 3459 C C . ARG A 1 449 ? -5.203 51.781 34.469 1 91.31 449 ARG A C 1
ATOM 3461 O O . ARG A 1 449 ? -4.539 52.719 34.938 1 91.31 449 ARG A O 1
ATOM 3468 N N . ILE A 1 450 ? -5.559 50.781 35.125 1 94.69 450 ILE A N 1
ATOM 3469 C CA . ILE A 1 450 ? -4.965 50.531 36.438 1 94.69 450 ILE A CA 1
ATOM 3470 C C . ILE A 1 450 ? -3.447 50.406 36.312 1 94.69 450 ILE A C 1
ATOM 3472 O O . ILE A 1 450 ? -2.701 50.906 37.156 1 94.69 450 ILE A O 1
ATOM 3476 N N . GLU A 1 451 ? -3.062 49.719 35.281 1 95.69 451 GLU A N 1
ATOM 3477 C CA . GLU A 1 451 ? -1.632 49.656 35 1 95.69 451 GLU A CA 1
ATOM 3478 C C . GLU A 1 451 ? -1.044 51.062 34.812 1 95.69 451 GLU A C 1
ATOM 3480 O O . GLU A 1 451 ? 0.033 51.375 35.344 1 95.69 451 GLU A O 1
ATOM 3485 N N . GLY A 1 452 ? -1.68 51.906 34.125 1 92.75 452 GLY A N 1
ATOM 3486 C CA . GLY A 1 452 ? -1.231 53.281 33.938 1 92.75 452 GLY A CA 1
ATOM 3487 C C . GLY A 1 452 ? -1.125 54.062 35.25 1 92.75 452 GLY A C 1
ATOM 3488 O O . GLY A 1 452 ? -0.236 54.906 35.406 1 92.75 452 GLY A O 1
ATOM 3489 N N . LEU A 1 453 ? -1.977 53.781 36.125 1 93.44 453 LEU A N 1
ATOM 3490 C CA . LEU A 1 453 ? -2.027 54.469 37.406 1 93.44 453 LEU A CA 1
ATOM 3491 C C . LEU A 1 453 ? -0.824 54.125 38.281 1 93.44 453 LEU A C 1
ATOM 3493 O O . LEU A 1 453 ? -0.493 54.844 39.219 1 93.44 453 LEU A O 1
ATOM 3497 N N . THR A 1 454 ? -0.239 53.062 37.969 1 94.81 454 THR A N 1
ATOM 3498 C CA . THR A 1 454 ? 0.941 52.656 38.75 1 94.81 454 THR A CA 1
ATOM 3499 C C . THR A 1 454 ? 2.014 53.75 38.656 1 94.81 454 THR A C 1
ATOM 3501 O O . THR A 1 454 ? 2.783 53.938 39.594 1 94.81 454 THR A O 1
ATOM 3504 N N . LYS A 1 455 ? 2.066 54.406 37.562 1 91.5 455 LYS A N 1
ATOM 3505 C CA . LYS A 1 455 ? 3.033 55.5 37.375 1 91.5 455 LYS A CA 1
ATOM 3506 C C . LYS A 1 455 ? 2.703 56.688 38.281 1 91.5 455 LYS A C 1
ATOM 3508 O O . LYS A 1 455 ? 3.6 57.312 38.844 1 91.5 455 LYS A O 1
ATOM 3513 N N . GLN A 1 456 ? 1.521 56.938 38.406 1 90.5 456 GLN A N 1
ATOM 3514 C CA . GLN A 1 456 ? 1.061 58.094 39.156 1 90.5 456 GLN A CA 1
ATOM 3515 C C . GLN A 1 456 ? 1.251 57.875 40.656 1 90.5 456 GLN A C 1
ATOM 3517 O O . GLN A 1 456 ? 1.607 58.781 41.375 1 90.5 456 GLN A O 1
ATOM 3522 N N . TYR A 1 457 ? 0.994 56.688 41.062 1 92.88 457 TYR A N 1
ATOM 3523 C CA . TYR A 1 457 ? 1.041 56.406 42.5 1 92.88 457 TYR A CA 1
ATOM 3524 C C . TYR A 1 457 ? 2.408 55.844 42.906 1 92.88 457 TYR A C 1
ATOM 3526 O O . TYR A 1 457 ? 2.678 55.656 44.094 1 92.88 457 TYR A O 1
ATOM 3534 N N . GLY A 1 458 ? 3.268 55.625 41.969 1 92.25 458 GLY A N 1
ATOM 3535 C CA . GLY A 1 458 ? 4.605 55.125 42.25 1 92.25 458 GLY A CA 1
ATOM 3536 C C . GLY A 1 458 ? 4.621 53.719 42.781 1 92.25 458 GLY A C 1
ATOM 3537 O O . GLY A 1 458 ? 5.418 53.406 43.688 1 92.25 458 GLY A O 1
ATOM 3538 N N . CYS A 1 459 ? 3.605 52.938 42.375 1 93.81 459 CYS A N 1
ATOM 3539 C CA . CYS A 1 459 ? 3.504 51.531 42.781 1 93.81 459 CYS A CA 1
ATOM 3540 C C . CYS A 1 459 ? 3.869 50.594 41.656 1 93.81 459 CYS A C 1
ATOM 3542 O O . CYS A 1 459 ? 3.705 50.938 40.469 1 93.81 459 CYS A O 1
ATOM 3544 N N . ASN A 1 460 ? 4.344 49.438 42.125 1 95.56 460 ASN A N 1
ATOM 3545 C CA . ASN A 1 460 ? 4.715 48.469 41.125 1 95.56 460 ASN A CA 1
ATOM 3546 C C . ASN A 1 460 ? 3.531 47.594 40.719 1 95.56 460 ASN A C 1
ATOM 3548 O O . ASN A 1 460 ? 3.436 47.156 39.562 1 95.56 460 ASN A O 1
ATOM 3552 N N . ILE A 1 461 ? 2.693 47.312 41.688 1 97.56 461 ILE A N 1
ATOM 3553 C CA . ILE A 1 461 ? 1.539 46.469 41.438 1 97.56 461 ILE A CA 1
ATOM 3554 C C . ILE A 1 461 ? 0.286 47.094 42.062 1 97.56 461 ILE A C 1
ATOM 3556 O O . ILE A 1 461 ? 0.234 47.375 43.25 1 97.56 461 ILE A O 1
ATOM 3560 N N . LEU A 1 462 ? -0.674 47.281 41.219 1 97.62 462 LEU A N 1
ATOM 3561 C CA . LEU A 1 462 ? -1.964 47.781 41.656 1 97.62 462 LEU A CA 1
ATOM 3562 C C . LEU A 1 462 ? -3.09 46.844 41.281 1 97.62 462 LEU A C 1
ATOM 3564 O O . LEU A 1 462 ? -3.092 46.281 40.188 1 97.62 462 LEU A O 1
ATOM 3568 N N . ILE A 1 463 ? -4.023 46.625 42.188 1 97.25 463 ILE A N 1
ATOM 3569 C CA . ILE A 1 463 ? -5.168 45.781 41.906 1 97.25 463 ILE A CA 1
ATOM 3570 C C . ILE A 1 463 ? -6.457 46.469 42.312 1 97.25 463 ILE A C 1
ATOM 3572 O O . ILE A 1 463 ? -6.43 47.406 43.125 1 97.25 463 ILE A O 1
ATOM 3576 N N . THR A 1 464 ? -7.492 46.062 41.75 1 96.12 464 THR A N 1
ATOM 3577 C CA . THR A 1 464 ? -8.781 46.656 42.062 1 96.12 464 THR A CA 1
ATOM 3578 C C . THR A 1 464 ? -9.484 45.875 43.188 1 96.12 464 THR A C 1
ATOM 3580 O O . THR A 1 464 ? -9.078 44.781 43.531 1 96.12 464 THR A O 1
ATOM 3583 N N . GLU A 1 465 ? -10.562 46.5 43.625 1 94.69 465 GLU A N 1
ATOM 3584 C CA . GLU A 1 465 ? -11.375 45.875 44.656 1 94.69 465 GLU A CA 1
ATOM 3585 C C . GLU A 1 465 ? -11.969 44.562 44.188 1 94.69 465 GLU A C 1
ATOM 3587 O O . GLU A 1 465 ? -12.094 43.625 44.969 1 94.69 465 GLU A O 1
ATOM 3592 N N . SER A 1 466 ? -12.312 44.5 42.938 1 94.44 466 SER A N 1
ATOM 3593 C CA . SER A 1 466 ? -12.891 43.312 42.406 1 94.44 466 SER A CA 1
ATOM 3594 C C . SER A 1 466 ? -11.938 42.125 42.531 1 94.44 466 SER A C 1
ATOM 3596 O O . SER A 1 466 ? -12.375 40.969 42.719 1 94.44 466 SER A O 1
ATOM 3598 N N . VAL A 1 467 ? -10.672 42.375 42.438 1 96.94 467 VAL A N 1
ATOM 3599 C CA . VAL A 1 467 ? -9.656 41.312 42.594 1 96.94 467 VAL A CA 1
ATOM 3600 C C . VAL A 1 467 ? -9.555 40.906 44.062 1 96.94 467 VAL A C 1
ATOM 3602 O O . VAL A 1 467 ? -9.547 39.719 44.375 1 96.94 467 VAL A O 1
ATOM 3605 N N . VAL A 1 468 ? -9.555 41.844 44.938 1 95.44 468 VAL A N 1
ATOM 3606 C CA . VAL A 1 468 ? -9.398 41.594 46.375 1 95.44 468 VAL A CA 1
ATOM 3607 C C . VAL A 1 468 ? -10.562 40.75 46.875 1 95.44 468 VAL A C 1
ATOM 3609 O O . VAL A 1 468 ? -10.359 39.812 47.656 1 95.44 468 VAL A O 1
ATOM 3612 N N . ARG A 1 469 ? -11.703 41.062 46.406 1 94.06 469 ARG A N 1
ATOM 3613 C CA . ARG A 1 469 ? -12.914 40.375 46.875 1 94.06 469 ARG A CA 1
ATOM 3614 C C . ARG A 1 469 ? -12.953 38.938 46.375 1 94.06 469 ARG A C 1
ATOM 3616 O O . ARG A 1 469 ? -13.672 38.125 46.938 1 94.06 469 ARG A O 1
ATOM 3623 N N . ASN A 1 470 ? -12.164 38.625 45.406 1 95.25 470 ASN A N 1
ATOM 3624 C CA . ASN A 1 470 ? -12.25 37.281 44.781 1 95.25 470 ASN A CA 1
ATOM 3625 C C . ASN A 1 470 ? -10.977 36.5 45.031 1 95.25 470 ASN A C 1
ATOM 3627 O O . ASN A 1 470 ? -10.727 35.5 44.344 1 95.25 470 ASN A O 1
ATOM 3631 N N . LEU A 1 471 ? -10.188 36.875 45.969 1 95.31 471 LEU A N 1
ATOM 3632 C CA . LEU A 1 471 ? -9.008 36.125 46.375 1 95.31 471 LEU A CA 1
ATOM 3633 C C . LEU A 1 471 ? -9.398 34.938 47.25 1 95.31 471 LEU A C 1
ATOM 3635 O O . LEU A 1 471 ? -10.25 35.062 48.125 1 95.31 471 LEU A O 1
ATOM 3639 N N . SER A 1 472 ? -8.883 33.844 47.031 1 93.94 472 SER A N 1
ATOM 3640 C CA . SER A 1 472 ? -9.133 32.688 47.844 1 93.94 472 SER A CA 1
ATOM 3641 C C . SER A 1 472 ? -8.352 32.75 49.156 1 93.94 472 SER A C 1
ATOM 3643 O O . SER A 1 472 ? -8.844 32.344 50.219 1 93.94 472 SER A O 1
ATOM 3645 N N . CYS A 1 473 ? -7.117 33.25 49.094 1 92.44 473 CYS A N 1
ATOM 3646 C CA . CYS A 1 473 ? -6.27 33.375 50.25 1 92.44 473 CYS A CA 1
ATOM 3647 C C . CYS A 1 473 ? -5.703 34.781 50.375 1 92.44 473 CYS A C 1
ATOM 3649 O O . CYS A 1 473 ? -4.5 35 50.188 1 92.44 473 CYS A O 1
ATOM 3651 N N . PRO A 1 474 ? -6.449 35.688 50.781 1 91.31 474 PRO A N 1
ATOM 3652 C CA . PRO A 1 474 ? -5.992 37.094 50.844 1 91.31 474 PRO A CA 1
ATOM 3653 C C . PRO A 1 474 ? -4.844 37.281 51.812 1 91.31 474 PRO A C 1
ATOM 3655 O O . PRO A 1 474 ? -4.012 38.188 51.625 1 91.31 474 PRO A O 1
ATOM 3658 N N . GLU A 1 475 ? -4.703 36.438 52.781 1 91.06 475 GLU A N 1
ATOM 3659 C CA . GLU A 1 475 ? -3.684 3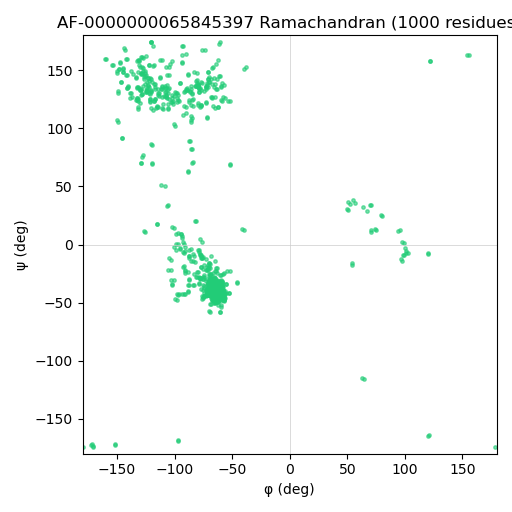6.562 53.844 1 91.06 475 GLU A CA 1
ATOM 3660 C C . GLU A 1 475 ? -2.295 36.25 53.281 1 91.06 475 GLU A C 1
ATOM 3662 O O . GLU A 1 475 ? -1.286 36.656 53.875 1 91.06 475 GLU A O 1
ATOM 3667 N N . SER A 1 476 ? -2.289 35.625 52.25 1 91.88 476 SER A N 1
ATOM 3668 C CA . SER A 1 476 ? -1.01 35.219 51.656 1 91.88 476 SER A CA 1
ATOM 3669 C C . SER A 1 476 ? -0.339 36.406 50.969 1 91.88 476 SER A C 1
ATOM 3671 O O . SER A 1 476 ? 0.837 36.344 50.594 1 91.88 476 SER A O 1
ATOM 3673 N N . PHE A 1 477 ? -1.111 37.5 50.812 1 94.31 477 PHE A N 1
ATOM 3674 C CA . PHE A 1 477 ? -0.588 38.656 50.125 1 94.31 477 PHE A CA 1
ATOM 3675 C C . PHE A 1 477 ? -0.606 39.875 51 1 94.31 477 PHE A C 1
ATOM 3677 O O . PHE A 1 477 ? -1.484 40.031 51.875 1 94.31 477 PHE A O 1
ATOM 3684 N N . SER A 1 478 ? 0.418 40.688 50.875 1 94.56 478 SER A N 1
ATOM 3685 C CA . SER A 1 478 ? 0.46 41.969 51.594 1 94.56 478 SER A CA 1
ATOM 3686 C C . SER A 1 478 ? -0.259 43.062 50.812 1 94.56 478 SER A C 1
ATOM 3688 O O . SER A 1 478 ? 0.291 43.625 49.844 1 94.56 478 SER A O 1
ATOM 3690 N N . LEU A 1 479 ? -1.485 43.469 51.25 1 94.69 479 LEU A N 1
ATOM 3691 C CA . LEU A 1 479 ? -2.322 44.438 50.531 1 94.69 479 LEU A CA 1
ATOM 3692 C C . LEU A 1 479 ? -2.434 45.719 51.312 1 94.69 479 LEU A C 1
ATOM 3694 O O . LEU A 1 479 ? -2.598 45.719 52.531 1 94.69 479 LEU A O 1
ATOM 3698 N N . ARG A 1 480 ? -2.248 46.812 50.594 1 94.94 480 ARG A N 1
ATOM 3699 C CA . ARG A 1 480 ? -2.393 48.125 51.188 1 94.94 480 ARG A CA 1
ATOM 3700 C C . ARG A 1 480 ? -3.342 49 50.344 1 94.94 480 ARG A C 1
ATOM 3702 O O . ARG A 1 480 ? -3.148 49.156 49.156 1 94.94 480 ARG A O 1
ATOM 3709 N N . LEU A 1 481 ? -4.344 49.625 51 1 94.44 481 LEU A N 1
ATOM 3710 C CA . LEU A 1 481 ? -5.27 50.5 50.312 1 94.44 481 LEU A CA 1
ATOM 3711 C C . LEU A 1 481 ? -4.586 51.812 49.938 1 94.44 481 LEU A C 1
ATOM 3713 O O . LEU A 1 481 ? -4.016 52.5 50.812 1 94.44 481 LEU A O 1
ATOM 3717 N N . ILE A 1 482 ? -4.566 52.156 48.688 1 93.06 482 ILE A N 1
ATOM 3718 C CA . ILE A 1 482 ? -3.885 53.344 48.188 1 93.06 482 ILE A CA 1
ATOM 3719 C C . ILE A 1 482 ? -4.898 54.469 47.969 1 93.06 482 ILE A C 1
ATOM 3721 O O . ILE A 1 482 ? -4.656 55.625 48.375 1 93.06 482 ILE A O 1
ATOM 3725 N N . ASP A 1 483 ? -6.008 54.094 47.312 1 92.19 483 ASP A N 1
ATOM 3726 C CA . ASP A 1 483 ? -7.051 55.062 47 1 92.19 483 ASP A CA 1
ATOM 3727 C C . ASP A 1 483 ? -8.43 54.406 46.969 1 92.19 483 ASP A C 1
ATOM 3729 O O . ASP A 1 483 ? -8.625 53.406 46.281 1 92.19 483 ASP A O 1
ATOM 3733 N N . LYS A 1 484 ? -9.367 55 47.656 1 87.06 484 LYS A N 1
ATOM 3734 C CA . LYS A 1 484 ? -10.695 54.406 47.812 1 87.06 484 LYS A CA 1
ATOM 3735 C C . LYS A 1 484 ? -11.578 54.719 46.594 1 87.06 484 LYS A C 1
ATOM 3737 O O . LYS A 1 484 ? -12.555 54 46.344 1 87.06 484 LYS A O 1
ATOM 3742 N N . SER A 1 485 ? -11.25 55.781 45.969 1 87.06 485 SER A N 1
ATOM 3743 C CA . SER A 1 485 ? -12.141 56.156 44.875 1 87.06 485 SER A CA 1
ATOM 3744 C C . SER A 1 485 ? -11.367 56.812 43.719 1 87.06 485 SER A C 1
ATOM 3746 O O . SER A 1 485 ? -11.125 58.031 43.781 1 87.06 485 SER A O 1
ATOM 3748 N N . VAL A 1 486 ? -10.961 56 42.812 1 86.31 486 VAL A N 1
ATOM 3749 C CA . VAL A 1 486 ? -10.234 56.562 41.656 1 86.31 486 VAL A CA 1
ATOM 3750 C C . VAL A 1 486 ? -11.125 56.531 40.406 1 86.31 486 VAL A C 1
ATOM 3752 O O . VAL A 1 486 ? -11.805 55.531 40.156 1 86.31 486 VAL A O 1
ATOM 3755 N N . LYS A 1 487 ? -11.188 57.688 39.812 1 79.06 487 LYS A N 1
ATOM 3756 C CA . LYS A 1 487 ? -11.93 57.75 38.562 1 79.06 487 LYS A CA 1
ATOM 3757 C C . LYS A 1 487 ? -11.062 57.375 37.375 1 79.06 487 LYS A C 1
ATOM 3759 O O . LYS A 1 487 ? -10.008 57.969 37.156 1 79.06 487 LYS A O 1
ATOM 3764 N N . VAL A 1 488 ? -11.352 56.344 36.875 1 70.81 488 VAL A N 1
ATOM 3765 C CA . VAL A 1 488 ? -10.648 55.875 35.688 1 70.81 488 VAL A CA 1
ATOM 3766 C C . VAL A 1 488 ? -11.305 56.469 34.438 1 70.81 488 VAL A C 1
ATOM 3768 O O . VAL A 1 488 ? -12.523 56.625 34.406 1 70.81 488 VAL A O 1
ATOM 3771 N N . LYS A 1 489 ? -10.477 56.938 33.594 1 62.91 489 LYS A N 1
ATOM 3772 C CA . LYS A 1 489 ? -10.992 57.594 32.375 1 62.91 489 LYS A CA 1
ATOM 3773 C C . LYS A 1 489 ? -11.992 56.688 31.656 1 62.91 489 LYS A C 1
ATOM 3775 O O . LYS A 1 489 ? -11.703 55.5 31.391 1 62.91 489 LYS A O 1
ATOM 3780 N N . GLY A 1 490 ? -13.227 57.188 31.438 1 58.59 490 GLY A N 1
ATOM 3781 C CA . GLY A 1 490 ? -14.258 56.5 30.688 1 58.59 490 GLY A CA 1
ATOM 3782 C C . GLY A 1 490 ? -15.25 55.75 31.562 1 58.59 490 GLY A C 1
ATOM 3783 O O . GLY A 1 490 ? -16.266 55.25 31.078 1 58.59 490 GLY A O 1
ATOM 3784 N N . LYS A 1 491 ? -14.781 55.625 32.875 1 65.44 491 LYS A N 1
ATOM 3785 C CA . LYS A 1 491 ? -15.695 54.938 33.781 1 65.44 491 LYS A CA 1
ATOM 3786 C C . LYS A 1 491 ? -16.391 55.906 34.719 1 65.44 491 LYS A C 1
ATOM 3788 O O . LYS A 1 491 ? -15.766 56.812 35.281 1 65.44 491 LYS A O 1
ATOM 3793 N N . ASP A 1 492 ? -17.594 55.719 34.844 1 61.94 492 ASP A N 1
ATOM 3794 C CA . ASP A 1 492 ? -18.375 56.562 35.719 1 61.94 492 ASP A CA 1
ATOM 3795 C C . ASP A 1 492 ? -18.203 56.156 37.188 1 61.94 492 ASP A C 1
ATOM 3797 O O . ASP A 1 492 ? -18.141 57.031 38.062 1 61.94 492 ASP A O 1
ATOM 3801 N N . GLU A 1 493 ? -18.047 54.875 37.344 1 72.12 493 GLU A N 1
ATOM 3802 C CA . GLU A 1 493 ? -18.016 54.438 38.719 1 72.12 493 GLU A CA 1
ATOM 3803 C C . GLU A 1 493 ? -16.578 54.438 39.25 1 72.12 493 GLU A C 1
ATOM 3805 O O . GLU A 1 493 ? -15.648 54 38.562 1 72.12 493 GLU A O 1
ATOM 3810 N N . ALA A 1 494 ? -16.406 55 40.406 1 83.81 494 ALA A N 1
ATOM 3811 C CA . ALA A 1 494 ? -15.102 55.031 41.062 1 83.81 494 ALA A CA 1
ATOM 3812 C C . ALA A 1 494 ? -14.719 53.656 41.562 1 83.81 494 ALA A C 1
ATOM 3814 O O . ALA A 1 494 ? -15.586 52.875 41.969 1 83.81 494 ALA A O 1
ATOM 3815 N N . ILE A 1 495 ? -13.43 53.312 41.469 1 88.38 495 ILE A N 1
ATOM 3816 C CA . ILE A 1 495 ? -12.93 52 41.875 1 88.38 495 ILE A CA 1
ATOM 3817 C C . ILE A 1 495 ? -11.844 52.156 42.906 1 88.38 495 ILE A C 1
ATOM 3819 O O . ILE A 1 495 ? -11.031 53.094 42.844 1 88.38 495 ILE A O 1
ATOM 3823 N N . SER A 1 496 ? -11.93 51.281 43.969 1 93.31 496 SER A N 1
ATOM 3824 C CA . SER A 1 496 ? -10.867 51.25 44.969 1 93.31 496 SER A CA 1
ATOM 3825 C C . SER A 1 496 ? -9.648 50.5 44.438 1 93.31 496 SER A C 1
ATOM 3827 O O . SER A 1 496 ? -9.797 49.469 43.781 1 93.31 496 SER A O 1
ATOM 3829 N N . ILE A 1 497 ? -8.484 51.031 44.75 1 95.38 497 ILE A N 1
ATOM 3830 C CA . ILE A 1 497 ? -7.266 50.375 44.281 1 95.38 497 ILE A CA 1
ATOM 3831 C C . ILE A 1 497 ? -6.363 50.031 45.438 1 95.38 497 ILE A C 1
ATOM 3833 O O . ILE A 1 497 ? -6.32 50.75 46.438 1 95.38 497 ILE A O 1
ATOM 3837 N N . TYR A 1 498 ? -5.719 48.938 45.344 1 96.56 498 TYR A N 1
ATOM 3838 C CA . TYR A 1 498 ? -4.828 48.406 46.375 1 96.56 498 TYR A CA 1
ATOM 3839 C C . TYR A 1 498 ? -3.438 48.125 45.781 1 96.56 498 TYR A C 1
ATOM 3841 O O . TYR A 1 498 ? -3.299 47.781 44.625 1 96.56 498 TYR A O 1
ATOM 3849 N N . GLU A 1 499 ? -2.422 48.344 46.594 1 96.94 499 GLU A N 1
ATOM 3850 C CA . GLU A 1 499 ? -1.054 47.969 46.25 1 96.94 499 GLU A CA 1
ATOM 3851 C C . GLU A 1 499 ? -0.679 46.625 46.812 1 96.94 499 GLU A C 1
ATOM 3853 O O . GLU A 1 499 ? -1.043 46.281 47.938 1 96.94 499 GLU A O 1
ATOM 3858 N N . VAL A 1 500 ? 0.022 45.844 46 1 95.31 500 VAL A N 1
ATOM 3859 C CA . VAL A 1 500 ? 0.562 44.562 46.469 1 95.31 500 VAL A CA 1
ATOM 3860 C C . VAL A 1 500 ? 2.072 44.688 46.656 1 95.31 500 VAL A C 1
ATOM 3862 O O . VAL A 1 50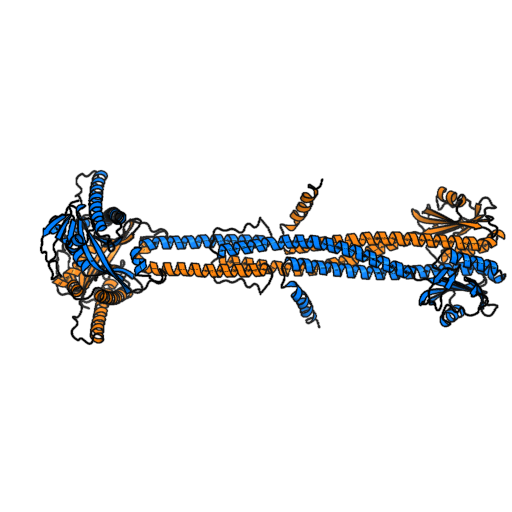0 ? 2.795 45.094 45.75 1 95.31 500 VAL A O 1
ATOM 3865 N N . LYS A 1 501 ? 2.541 44.375 47.75 1 88.5 501 LYS A N 1
ATOM 3866 C CA . LYS A 1 501 ? 3.977 44.438 48.031 1 88.5 501 LYS A CA 1
ATOM 3867 C C . LYS A 1 501 ? 4.641 43.094 47.719 1 88.5 501 LYS A C 1
ATOM 3869 O O . LYS A 1 501 ? 4.141 42.031 48.125 1 88.5 501 LYS A O 1
ATOM 3874 N N . ALA A 1 502 ? 5.555 43.125 46.812 1 75.81 502 ALA A N 1
ATOM 3875 C CA . ALA A 1 502 ? 6.305 41.938 46.375 1 75.81 502 ALA A CA 1
ATOM 3876 C C . ALA A 1 502 ? 7.324 41.531 47.438 1 75.81 502 ALA A C 1
ATOM 3878 O O . ALA A 1 502 ? 7.816 42.375 48.188 1 75.81 502 ALA A O 1
ATOM 3879 N N . MET B 1 1 ? 20.141 -38.906 10.172 1 24.34 1 MET B N 1
ATOM 3880 C CA . MET B 1 1 ? 20.094 -39.188 8.734 1 24.34 1 MET B CA 1
ATOM 3881 C C . MET B 1 1 ? 19 -38.344 8.078 1 24.34 1 MET B C 1
ATOM 3883 O O . MET B 1 1 ? 18.969 -38.219 6.852 1 24.34 1 MET B O 1
ATOM 3887 N N . GLY B 1 2 ? 17.891 -38.094 8.898 1 28.47 2 GLY B N 1
ATOM 3888 C CA . GLY B 1 2 ? 16.609 -37.469 8.594 1 28.47 2 GLY B CA 1
ATOM 3889 C C . GLY B 1 2 ? 16.734 -35.969 8.312 1 28.47 2 GLY B C 1
ATOM 3890 O O . GLY B 1 2 ? 15.859 -35.375 7.684 1 28.47 2 GLY B O 1
ATOM 3891 N N . ASP B 1 3 ? 17.547 -35.281 9.078 1 34.16 3 ASP B N 1
ATOM 3892 C CA . ASP B 1 3 ? 17.672 -33.812 9.117 1 34.16 3 ASP B CA 1
ATOM 3893 C C . ASP B 1 3 ? 18.328 -33.281 7.844 1 34.16 3 ASP B C 1
ATOM 3895 O O . ASP B 1 3 ? 18.281 -32.094 7.578 1 34.16 3 ASP B O 1
ATOM 3899 N N . PHE B 1 4 ? 19.266 -34.094 7.289 1 28.94 4 PHE B N 1
ATOM 3900 C CA . PHE B 1 4 ? 20.156 -33.656 6.223 1 28.94 4 PHE B CA 1
ATOM 3901 C C . PHE B 1 4 ? 19.391 -33.5 4.91 1 28.94 4 PHE B C 1
ATOM 3903 O O . PHE B 1 4 ? 19.703 -32.625 4.113 1 28.94 4 PHE B O 1
ATOM 3910 N N . CYS B 1 5 ? 18.516 -34.438 4.582 1 28.33 5 CYS B N 1
ATOM 3911 C CA . CYS B 1 5 ? 17.828 -34.406 3.293 1 28.33 5 CYS B CA 1
ATOM 3912 C C . CYS B 1 5 ? 16.922 -33.219 3.162 1 28.33 5 CYS B C 1
ATOM 3914 O O . CYS B 1 5 ? 16.281 -33 2.127 1 28.33 5 CYS B O 1
ATOM 3916 N N . ARG B 1 6 ? 16.484 -32.625 4.301 1 33.75 6 ARG B N 1
ATOM 3917 C CA . ARG B 1 6 ? 15.555 -31.516 4.207 1 33.75 6 ARG B CA 1
ATOM 3918 C C . ARG B 1 6 ? 16.234 -30.266 3.654 1 33.75 6 ARG B C 1
ATOM 3920 O O . ARG B 1 6 ? 15.602 -29.422 3.02 1 33.75 6 ARG B O 1
ATOM 3927 N N . ARG B 1 7 ? 17.609 -30.156 4.082 1 37.06 7 ARG B N 1
ATOM 3928 C CA . ARG B 1 7 ? 18.281 -28.906 3.754 1 37.06 7 ARG B CA 1
ATOM 3929 C C . ARG B 1 7 ? 18.641 -28.859 2.273 1 37.06 7 ARG B C 1
ATOM 3931 O O . ARG B 1 7 ? 18.719 -27.766 1.687 1 37.06 7 ARG B O 1
ATOM 3938 N N . VAL B 1 8 ? 19.172 -30 1.909 1 34 8 VAL B N 1
ATOM 3939 C CA . VAL B 1 8 ? 19.734 -29.953 0.569 1 34 8 VAL B CA 1
ATOM 3940 C C . VAL B 1 8 ? 18.641 -29.688 -0.458 1 34 8 VAL B C 1
ATOM 3942 O O . VAL B 1 8 ? 18.844 -28.938 -1.413 1 34 8 VAL B O 1
ATOM 3945 N N . ASP B 1 9 ? 17.531 -30.453 -0.399 1 36.69 9 ASP B N 1
ATOM 3946 C CA . ASP B 1 9 ? 16.516 -30.391 -1.438 1 36.69 9 ASP B CA 1
ATOM 3947 C C . ASP B 1 9 ? 15.781 -29.047 -1.4 1 36.69 9 ASP B C 1
ATOM 3949 O O . ASP B 1 9 ? 15.273 -28.578 -2.422 1 36.69 9 ASP B O 1
ATOM 3953 N N . CYS B 1 10 ? 15.742 -28.5 -0.166 1 35.44 10 CYS B N 1
ATOM 3954 C CA . CYS B 1 10 ? 15.117 -27.188 -0.034 1 35.44 10 CYS B CA 1
ATOM 3955 C C . CYS B 1 10 ? 16.016 -26.094 -0.589 1 35.44 10 CYS B C 1
ATOM 3957 O O . CYS B 1 10 ? 15.539 -25.031 -1.004 1 35.44 10 CYS B O 1
ATOM 3959 N N . LYS B 1 11 ? 17.328 -26.297 -0.563 1 41.38 11 LYS B N 1
ATOM 3960 C CA . LYS B 1 11 ? 18.266 -25.312 -1.08 1 41.38 11 LYS B CA 1
ATOM 3961 C C . LYS B 1 11 ? 18.297 -25.312 -2.605 1 41.38 11 LYS B C 1
ATOM 3963 O O . LYS B 1 11 ? 18.469 -24.266 -3.236 1 41.38 11 LYS B O 1
ATOM 3968 N N . ALA B 1 12 ? 18.375 -26.391 -3.188 1 38.88 12 ALA B N 1
ATOM 3969 C CA . ALA B 1 12 ? 18.469 -26.406 -4.645 1 38.88 12 ALA B CA 1
ATOM 3970 C C . ALA B 1 12 ? 17.219 -25.797 -5.277 1 38.88 12 ALA B C 1
ATOM 3972 O O . ALA B 1 12 ? 17.328 -25.047 -6.262 1 38.88 12 ALA B O 1
ATOM 3973 N N . MET B 1 13 ? 16.031 -26.172 -4.852 1 36.47 13 MET B N 1
ATOM 3974 C CA . MET B 1 13 ? 14.82 -25.531 -5.34 1 36.47 13 MET B CA 1
ATOM 3975 C C . MET B 1 13 ? 14.781 -24.062 -4.949 1 36.47 13 MET B C 1
ATOM 3977 O O . MET B 1 13 ? 14.117 -23.25 -5.605 1 36.47 13 MET B O 1
ATOM 3981 N N . LYS B 1 14 ? 15.375 -23.797 -3.852 1 46.69 14 LYS B N 1
ATOM 3982 C CA . LYS B 1 14 ? 15.445 -22.406 -3.445 1 46.69 14 LYS B CA 1
ATOM 3983 C C . LYS B 1 14 ? 16.297 -21.578 -4.422 1 46.69 14 LYS B C 1
ATOM 3985 O O . LYS B 1 14 ? 16.016 -20.406 -4.652 1 46.69 14 LYS B O 1
ATOM 3990 N N . PHE B 1 15 ? 17.375 -22.094 -4.805 1 42.06 15 PHE B N 1
ATOM 3991 C CA . PHE B 1 15 ? 18.328 -21.359 -5.637 1 42.06 15 PHE B CA 1
ATOM 3992 C C . PHE B 1 15 ? 17.688 -20.953 -6.957 1 42.06 15 PHE B C 1
ATOM 3994 O O . PHE B 1 15 ? 17.906 -19.844 -7.438 1 42.06 15 PHE B O 1
ATOM 4001 N N . PHE B 1 16 ? 17.172 -21.844 -7.793 1 43.66 16 PHE B N 1
ATOM 4002 C CA . PHE B 1 16 ? 16.656 -21.438 -9.102 1 43.66 16 PHE B CA 1
ATOM 4003 C C . PHE B 1 16 ? 15.43 -20.547 -8.953 1 43.66 16 PHE B C 1
ATOM 4005 O O . PHE B 1 16 ? 15.195 -19.656 -9.773 1 43.66 16 PHE B O 1
ATOM 4012 N N . ALA B 1 17 ? 14.531 -20.797 -8.078 1 47.25 17 ALA B N 1
ATOM 4013 C CA . ALA B 1 17 ? 13.188 -20.25 -7.926 1 47.25 17 ALA B CA 1
ATOM 4014 C C . ALA B 1 17 ? 13.242 -18.828 -7.383 1 47.25 17 ALA B C 1
ATOM 4016 O O . ALA B 1 17 ? 12.367 -18 -7.684 1 47.25 17 ALA B O 1
ATOM 4017 N N . LEU B 1 18 ? 14.094 -18.484 -6.508 1 48.72 18 LEU B N 1
ATOM 4018 C CA . LEU B 1 18 ? 13.938 -17.328 -5.629 1 48.72 18 LEU B CA 1
ATOM 4019 C C . LEU B 1 18 ? 14.203 -16.031 -6.387 1 48.72 18 LEU B C 1
ATOM 4021 O O . LEU B 1 18 ? 13.75 -14.961 -5.977 1 48.72 18 LEU B O 1
ATOM 4025 N N . ARG B 1 19 ? 15.055 -16.25 -7.402 1 55.16 19 ARG B N 1
ATOM 4026 C CA . ARG B 1 19 ? 15.5 -14.969 -7.938 1 55.16 19 ARG B CA 1
ATOM 4027 C C . ARG B 1 19 ? 14.711 -14.594 -9.188 1 55.16 19 ARG B C 1
ATOM 4029 O O . ARG B 1 19 ? 15.078 -13.664 -9.906 1 55.16 19 ARG B O 1
ATOM 4036 N N . SER B 1 20 ? 13.648 -15.375 -9.469 1 70.44 20 SER B N 1
ATOM 4037 C CA . SER B 1 20 ? 13.047 -15.055 -10.758 1 70.44 20 SER B CA 1
ATOM 4038 C C . SER B 1 20 ? 11.586 -14.648 -10.594 1 70.44 20 SER B C 1
ATOM 4040 O O . SER B 1 20 ? 11.047 -14.688 -9.492 1 70.44 20 SER B O 1
ATOM 4042 N N . SER B 1 21 ? 11.016 -14.242 -11.664 1 76.69 21 SER B N 1
ATOM 4043 C CA . SER B 1 21 ? 9.633 -13.789 -11.758 1 76.69 21 SER B CA 1
ATOM 4044 C C . SER B 1 21 ? 8.664 -14.906 -11.383 1 76.69 21 SER B C 1
ATOM 4046 O O . SER B 1 21 ? 9.023 -16.078 -11.391 1 76.69 21 SER B O 1
ATOM 4048 N N . ILE B 1 22 ? 7.566 -14.656 -10.766 1 80.62 22 ILE B N 1
ATOM 4049 C CA . ILE B 1 22 ? 6.508 -15.617 -10.461 1 80.62 22 ILE B CA 1
ATOM 4050 C C . ILE B 1 22 ? 6.215 -16.469 -11.688 1 80.62 22 ILE B C 1
ATOM 4052 O O . ILE B 1 22 ? 6.004 -17.688 -11.57 1 80.62 22 ILE B O 1
ATOM 4056 N N . ARG B 1 23 ? 6.387 -15.852 -12.812 1 80.25 23 ARG B N 1
ATOM 4057 C CA . ARG B 1 23 ? 6.156 -16.562 -14.062 1 80.25 23 ARG B CA 1
ATOM 4058 C C . ARG B 1 23 ? 7.188 -17.672 -14.258 1 80.25 23 ARG B C 1
ATOM 4060 O O . ARG B 1 23 ? 6.832 -18.812 -14.57 1 80.25 23 ARG B O 1
ATOM 4067 N N . THR B 1 24 ? 8.367 -17.328 -14.055 1 80.75 24 THR B N 1
ATOM 4068 C CA . THR B 1 24 ? 9.438 -18.312 -14.242 1 80.75 24 THR B CA 1
ATOM 4069 C C . THR B 1 24 ? 9.359 -19.406 -13.195 1 80.75 24 THR B C 1
ATOM 4071 O O . THR B 1 24 ? 9.641 -20.578 -13.484 1 80.75 24 THR B O 1
ATOM 4074 N N . GLN B 1 25 ? 8.906 -19.047 -12.062 1 80.19 25 GLN B N 1
ATOM 4075 C CA . GLN B 1 25 ? 8.789 -20.031 -11 1 80.19 25 GLN B CA 1
ATOM 4076 C C . GLN B 1 25 ? 7.684 -21.047 -11.305 1 80.19 25 GLN B C 1
ATOM 4078 O O . GLN B 1 25 ? 7.879 -22.25 -11.156 1 80.19 25 GLN B O 1
ATOM 4083 N N . ILE B 1 26 ? 6.578 -20.531 -11.805 1 82.31 26 ILE B N 1
ATOM 4084 C CA . ILE B 1 26 ? 5.453 -21.406 -12.141 1 82.31 26 ILE B CA 1
ATOM 4085 C C . ILE B 1 26 ? 5.812 -22.281 -13.344 1 82.31 26 ILE B C 1
ATOM 4087 O O . ILE B 1 26 ? 5.562 -23.484 -13.336 1 82.31 26 ILE B O 1
ATOM 4091 N N . MET B 1 27 ? 6.5 -21.734 -14.258 1 81.44 27 MET B N 1
ATOM 4092 C CA . MET B 1 27 ? 6.883 -22.469 -15.453 1 81.44 27 MET B CA 1
ATOM 4093 C C . MET B 1 27 ? 7.914 -23.547 -15.125 1 81.44 27 MET B C 1
ATOM 4095 O O . MET B 1 27 ? 7.832 -24.672 -15.625 1 81.44 27 MET B O 1
ATOM 4099 N N . ALA B 1 28 ? 8.844 -23.156 -14.312 1 80.19 28 ALA B N 1
ATOM 4100 C CA . ALA B 1 28 ? 9.891 -24.109 -13.938 1 80.19 28 ALA B CA 1
ATOM 4101 C C . ALA B 1 28 ? 9.312 -25.266 -13.125 1 80.19 28 ALA B C 1
ATOM 4103 O O . ALA B 1 28 ? 9.664 -26.422 -13.344 1 80.19 28 ALA B O 1
ATOM 4104 N N . SER B 1 29 ? 8.422 -24.953 -12.227 1 80.69 29 SER B N 1
ATOM 4105 C CA . SER B 1 29 ? 7.824 -26 -11.391 1 80.69 29 SER B CA 1
ATOM 4106 C C . SER B 1 29 ? 6.953 -26.938 -12.219 1 80.69 29 SER B C 1
ATOM 4108 O O . SER B 1 29 ? 6.977 -28.156 -12.016 1 80.69 29 SER B O 1
ATOM 4110 N N . THR B 1 30 ? 6.25 -26.375 -13.156 1 80.56 30 THR B N 1
ATOM 4111 C CA . THR B 1 30 ? 5.402 -27.188 -14.016 1 80.56 30 THR B CA 1
ATOM 4112 C C . THR B 1 30 ? 6.246 -28.078 -14.922 1 80.56 30 THR B C 1
ATOM 4114 O O . THR B 1 30 ? 5.918 -29.25 -15.141 1 80.56 30 THR B O 1
ATOM 4117 N N . THR B 1 31 ? 7.324 -27.469 -15.406 1 79.81 31 THR B N 1
ATOM 4118 C CA . THR B 1 31 ? 8.211 -28.25 -16.266 1 79.81 31 THR B CA 1
ATOM 4119 C C . THR B 1 31 ? 8.836 -29.406 -15.5 1 79.81 31 THR B C 1
ATOM 4121 O O . THR B 1 31 ? 8.875 -30.531 -15.992 1 79.81 31 THR B O 1
ATOM 4124 N N . LEU B 1 32 ? 9.242 -29.141 -14.336 1 79.25 32 LEU B N 1
ATOM 4125 C CA . LEU B 1 32 ? 9.859 -30.172 -13.523 1 79.25 32 LEU B CA 1
ATOM 4126 C C . LEU B 1 32 ? 8.859 -31.266 -13.172 1 79.25 32 LEU B C 1
ATOM 4128 O O . LEU B 1 32 ? 9.195 -32.469 -13.18 1 79.25 32 LEU B O 1
ATOM 4132 N N . LEU B 1 33 ? 7.633 -30.875 -12.906 1 79.5 33 LEU B N 1
ATOM 4133 C CA . LEU B 1 33 ? 6.586 -31.828 -12.562 1 79.5 33 LEU B CA 1
ATOM 4134 C C . LEU B 1 33 ? 6.258 -32.719 -13.758 1 79.5 33 LEU B C 1
ATOM 4136 O O . LEU B 1 33 ? 6.156 -33.938 -13.609 1 79.5 33 LEU B O 1
ATOM 4140 N N . ILE B 1 34 ? 6.199 -32.156 -14.906 1 80.38 34 ILE B N 1
ATOM 4141 C CA . ILE B 1 34 ? 5.84 -32.906 -16.109 1 80.38 34 ILE B CA 1
ATOM 4142 C C . ILE B 1 34 ? 6.969 -33.844 -16.469 1 80.38 34 ILE B C 1
ATOM 4144 O O . ILE B 1 34 ? 6.719 -35.031 -16.797 1 80.38 34 ILE B O 1
ATOM 4148 N N . LEU B 1 35 ? 8.219 -33.375 -16.359 1 80 35 LEU B N 1
ATOM 4149 C CA . LEU B 1 35 ? 9.359 -34.219 -16.688 1 80 35 LEU B CA 1
ATOM 4150 C C . LEU B 1 35 ? 9.445 -35.406 -15.727 1 80 35 LEU B C 1
ATOM 4152 O O . LEU B 1 35 ? 9.734 -36.531 -16.141 1 80 35 LEU B O 1
ATOM 4156 N N . ALA B 1 36 ? 9.141 -35.156 -14.516 1 77.56 36 ALA B N 1
ATOM 4157 C CA . ALA B 1 36 ? 9.18 -36.25 -13.516 1 77.56 36 ALA B CA 1
ATOM 4158 C C . ALA B 1 36 ? 8.07 -37.25 -13.758 1 77.56 36 ALA B C 1
ATOM 4160 O O . ALA B 1 36 ? 8.297 -38.469 -13.664 1 77.56 36 ALA B O 1
ATOM 4161 N N . LEU B 1 37 ? 6.918 -36.75 -14.117 1 77.25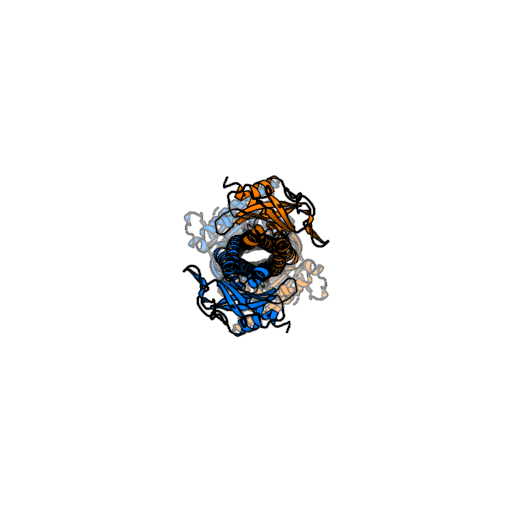 37 LEU B N 1
ATOM 4162 C CA . LEU B 1 37 ? 5.777 -37.625 -14.352 1 77.25 37 LEU B CA 1
ATOM 4163 C C . LEU B 1 37 ? 5.988 -38.438 -15.617 1 77.25 37 LEU B C 1
ATOM 4165 O O . LEU B 1 37 ? 5.727 -39.656 -15.625 1 77.25 37 LEU B O 1
ATOM 4169 N N . ILE B 1 38 ? 6.52 -37.781 -16.609 1 76.44 38 ILE B N 1
ATOM 4170 C CA . ILE B 1 38 ? 6.766 -38.469 -17.875 1 76.44 38 ILE B CA 1
ATOM 4171 C C . ILE B 1 38 ? 7.871 -39.5 -17.688 1 76.44 38 ILE B C 1
ATOM 4173 O O . ILE B 1 38 ? 7.766 -40.625 -18.172 1 76.44 38 ILE B O 1
ATOM 4177 N N . GLY B 1 39 ? 8.906 -39.125 -17.016 1 76.31 39 GLY B N 1
ATOM 4178 C CA . GLY B 1 39 ? 10 -40.031 -16.75 1 76.31 39 GLY B CA 1
ATOM 4179 C C . GLY B 1 39 ? 9.555 -41.281 -16 1 76.31 39 GLY B C 1
ATOM 4180 O O . GLY B 1 39 ? 9.93 -42.406 -16.359 1 76.31 39 GLY B O 1
ATOM 4181 N N . ALA B 1 40 ? 8.703 -41.125 -15.031 1 76.56 40 ALA B N 1
ATOM 4182 C CA . ALA B 1 40 ? 8.203 -42.25 -14.234 1 76.56 40 ALA B CA 1
ATOM 4183 C C . ALA B 1 40 ? 7.305 -43.156 -15.07 1 76.56 40 ALA B C 1
ATOM 4185 O O . ALA B 1 40 ? 7.434 -44.375 -15.023 1 76.56 40 ALA B O 1
ATOM 4186 N N . ILE B 1 41 ? 6.496 -42.562 -15.883 1 75.12 41 ILE B N 1
ATOM 4187 C CA . ILE B 1 41 ? 5.555 -43.312 -16.703 1 75.12 41 ILE B CA 1
ATOM 4188 C C . ILE B 1 41 ? 6.316 -44.125 -17.766 1 75.12 41 ILE B C 1
ATOM 4190 O O . ILE B 1 41 ? 6.023 -45.312 -17.984 1 75.12 41 ILE B O 1
ATOM 4194 N N . VAL B 1 42 ? 7.348 -43.5 -18.328 1 75 42 VAL B N 1
ATOM 4195 C CA . VAL B 1 42 ? 8.125 -44.156 -19.375 1 75 42 VAL B CA 1
ATOM 4196 C C . VAL B 1 42 ? 8.898 -45.344 -18.797 1 75 42 VAL B C 1
ATOM 4198 O O . VAL B 1 42 ? 8.984 -46.406 -19.422 1 75 42 VAL B O 1
ATOM 4201 N N . THR B 1 43 ? 9.383 -45.156 -17.656 1 76.69 43 THR B N 1
ATOM 4202 C CA . THR B 1 43 ? 10.18 -46.219 -17.047 1 76.69 43 THR B CA 1
ATOM 4203 C C . THR B 1 43 ? 9.305 -47.406 -16.703 1 76.69 43 THR B C 1
ATOM 4205 O O . THR B 1 43 ? 9.68 -48.562 -16.969 1 76.69 43 THR B O 1
ATOM 4208 N N . VAL B 1 44 ? 8.148 -47.219 -16.172 1 75.12 44 VAL B N 1
ATOM 4209 C CA . VAL B 1 44 ? 7.25 -48.281 -15.805 1 75.12 44 VAL B CA 1
ATOM 4210 C C . VAL B 1 44 ? 6.742 -49 -17.062 1 75.12 44 VAL B C 1
ATOM 4212 O O . VAL B 1 44 ? 6.672 -50.219 -17.109 1 75.12 44 VAL B O 1
ATOM 4215 N N . TRP B 1 45 ? 6.477 -48.156 -18.062 1 75.44 45 TRP B N 1
ATOM 4216 C CA . TRP B 1 45 ? 5.969 -48.688 -19.328 1 75.44 45 TRP B CA 1
ATOM 4217 C C . TRP B 1 45 ? 7.027 -49.562 -20.016 1 75.44 45 TRP B C 1
ATOM 4219 O O . TRP B 1 45 ? 6.73 -50.656 -20.5 1 75.44 45 TRP B O 1
ATOM 4229 N N . ALA B 1 46 ? 8.188 -49.094 -20.016 1 75.44 46 ALA B N 1
ATOM 4230 C CA . ALA B 1 46 ? 9.273 -49.812 -20.672 1 75.44 46 ALA B CA 1
ATOM 4231 C C . ALA B 1 46 ? 9.547 -51.156 -19.984 1 75.44 46 ALA B C 1
ATOM 4233 O O . ALA B 1 46 ? 9.727 -52.188 -20.641 1 75.44 46 ALA B O 1
ATOM 4234 N N . LYS B 1 47 ? 9.492 -51.125 -18.703 1 77 47 LYS B N 1
ATOM 4235 C CA . LYS B 1 47 ? 9.766 -52.344 -17.953 1 77 47 LYS B CA 1
ATOM 4236 C C . LYS B 1 47 ? 8.625 -53.375 -18.094 1 77 47 LYS B C 1
ATOM 4238 O O . LYS B 1 47 ? 8.867 -54.562 -18.266 1 77 47 LYS B O 1
ATOM 4243 N N . SER B 1 48 ? 7.441 -52.844 -18.109 1 75.38 48 SER B N 1
ATOM 4244 C CA . SER B 1 48 ? 6.277 -53.719 -18.219 1 75.38 48 SER B CA 1
ATOM 4245 C C . SER B 1 48 ? 6.199 -54.375 -19.609 1 75.38 48 SER B C 1
ATOM 4247 O O . SER B 1 48 ? 5.945 -55.562 -19.719 1 75.38 48 SER B O 1
ATOM 4249 N N . GLU B 1 49 ? 6.516 -53.625 -20.625 1 74.38 49 GLU B N 1
ATOM 4250 C CA . GLU B 1 49 ? 6.453 -54.125 -22 1 74.38 49 GLU B CA 1
ATOM 4251 C C . GLU B 1 49 ? 7.539 -55.156 -22.25 1 74.38 49 GLU B C 1
ATOM 4253 O O . GLU B 1 49 ? 7.281 -56.188 -22.891 1 74.38 49 GLU B O 1
ATOM 4258 N N . SER B 1 50 ? 8.664 -54.969 -21.781 1 77.56 50 SER B N 1
ATOM 4259 C CA . SER B 1 50 ? 9.797 -55.844 -22 1 77.56 50 SER B CA 1
ATOM 4260 C C . SER B 1 50 ? 9.547 -57.219 -21.328 1 77.56 50 SER B C 1
ATOM 4262 O O . SER B 1 50 ? 9.766 -58.25 -21.953 1 77.56 50 SER B O 1
ATOM 4264 N N . THR B 1 51 ? 9.047 -57.156 -20.141 1 76.94 51 THR B N 1
ATOM 4265 C CA . THR B 1 51 ? 8.836 -58.406 -19.391 1 76.94 51 THR B CA 1
ATOM 4266 C C . THR B 1 51 ? 7.695 -59.219 -20 1 76.94 51 THR B C 1
ATOM 4268 O O . THR B 1 51 ? 7.805 -60.438 -20.141 1 76.94 51 THR B O 1
ATOM 4271 N N . LEU B 1 52 ? 6.676 -58.562 -20.391 1 74.31 52 LEU B N 1
ATOM 4272 C CA . LEU B 1 52 ? 5.516 -59.25 -20.938 1 74.31 52 LEU B CA 1
ATOM 4273 C C . LEU B 1 52 ? 5.848 -59.875 -22.281 1 74.31 52 LEU B C 1
ATOM 4275 O O . LEU B 1 52 ? 5.516 -61.031 -22.531 1 74.31 52 LEU B O 1
ATOM 4279 N N . TYR B 1 53 ? 6.496 -59.125 -23.125 1 76.88 53 TYR B N 1
ATOM 4280 C CA . TYR B 1 53 ? 6.84 -59.625 -24.453 1 76.88 53 TYR B CA 1
ATOM 4281 C C . TYR B 1 53 ? 7.82 -60.781 -24.359 1 76.88 53 TYR B C 1
ATOM 4283 O O . TYR B 1 53 ? 7.691 -61.781 -25.094 1 76.88 53 TYR B O 1
ATOM 4291 N N . HIS B 1 54 ? 8.758 -60.719 -23.484 1 80.75 54 HIS B N 1
ATOM 4292 C CA . HIS B 1 54 ? 9.742 -61.75 -23.281 1 80.75 54 HIS B CA 1
ATOM 4293 C C . HIS B 1 54 ? 9.078 -63.062 -22.812 1 80.75 54 HIS B C 1
ATOM 4295 O O . HIS B 1 54 ? 9.352 -64.125 -23.359 1 80.75 54 HIS B O 1
ATOM 4301 N N . GLN B 1 55 ? 8.227 -62.906 -21.875 1 79.75 55 GLN B N 1
ATOM 4302 C CA . GLN B 1 55 ? 7.566 -64.062 -21.312 1 79.75 55 GLN B CA 1
ATOM 4303 C C . GLN B 1 55 ? 6.637 -64.75 -22.344 1 79.75 55 GLN B C 1
ATOM 4305 O O . GLN B 1 55 ? 6.547 -65.938 -22.422 1 79.75 55 GLN B O 1
ATOM 4310 N N . GLU B 1 56 ? 5.965 -63.938 -23.047 1 77.38 56 GLU B N 1
ATOM 4311 C CA . GLU B 1 56 ? 5.055 -64.438 -24.062 1 77.38 56 GLU B CA 1
ATOM 4312 C C . GLU B 1 56 ? 5.812 -65.188 -25.156 1 77.38 56 GLU B C 1
ATOM 4314 O O . GLU B 1 56 ? 5.402 -66.25 -25.578 1 77.38 56 GLU B O 1
ATOM 4319 N N . LYS B 1 57 ? 6.883 -64.625 -25.609 1 81.25 57 LYS B N 1
ATOM 4320 C CA . LYS B 1 57 ? 7.684 -65.25 -26.656 1 81.25 57 LYS B CA 1
ATOM 4321 C C . LYS B 1 57 ? 8.258 -66.562 -26.172 1 81.25 57 LYS B C 1
ATOM 4323 O O . LYS B 1 57 ? 8.297 -67.562 -26.938 1 81.25 57 LYS B O 1
ATOM 4328 N N . LEU B 1 58 ? 8.672 -66.625 -24.953 1 83.31 58 LEU B N 1
ATOM 4329 C CA . LEU B 1 58 ? 9.203 -67.812 -24.375 1 83.31 58 LEU B CA 1
ATOM 4330 C C . LEU B 1 58 ? 8.148 -68.938 -24.328 1 83.31 58 LEU B C 1
ATOM 4332 O O . LEU B 1 58 ? 8.406 -70.062 -24.734 1 83.31 58 LEU B O 1
ATOM 4336 N N . ASN B 1 59 ? 7.023 -68.5 -23.859 1 82.25 59 ASN B N 1
ATOM 4337 C CA . ASN B 1 59 ? 5.938 -69.5 -23.75 1 82.25 59 ASN B CA 1
ATOM 4338 C C . ASN B 1 59 ? 5.531 -70 -25.125 1 82.25 59 ASN B C 1
ATOM 4340 O O . ASN B 1 59 ? 5.344 -71.25 -25.297 1 82.25 59 ASN B O 1
ATOM 4344 N N . ASP B 1 60 ? 5.422 -69.125 -26.047 1 81.12 60 ASP B N 1
ATOM 4345 C CA . ASP B 1 60 ? 5.055 -69.5 -27.406 1 81.12 60 ASP B CA 1
ATOM 4346 C C . ASP B 1 60 ? 6.105 -70.438 -28.016 1 81.12 60 ASP B C 1
ATOM 4348 O O . ASP B 1 60 ? 5.762 -71.438 -28.656 1 81.12 60 ASP B O 1
ATOM 4352 N N . ALA B 1 61 ? 7.336 -70.125 -27.828 1 84.38 61 ALA B N 1
ATOM 4353 C CA . ALA B 1 61 ? 8.422 -70.938 -28.359 1 84.38 61 ALA B CA 1
ATOM 4354 C C . ALA B 1 61 ? 8.422 -72.312 -27.75 1 84.38 61 ALA B C 1
ATOM 4356 O O . ALA B 1 61 ? 8.648 -73.312 -28.438 1 84.38 61 ALA B O 1
ATOM 4357 N N . LYS B 1 62 ? 8.195 -72.438 -26.5 1 87.88 62 LYS B N 1
ATOM 4358 C CA . LYS B 1 62 ? 8.133 -73.75 -25.812 1 87.88 62 LYS B CA 1
ATOM 4359 C C . LYS B 1 62 ? 7.02 -74.625 -26.375 1 87.88 62 LYS B C 1
ATOM 4361 O O . LYS B 1 62 ? 7.238 -75.812 -26.656 1 87.88 62 LYS B O 1
ATOM 4366 N N . ILE B 1 63 ? 5.902 -73.938 -26.531 1 84.88 63 ILE B N 1
ATOM 4367 C CA . ILE B 1 63 ? 4.746 -74.688 -27.031 1 84.88 63 ILE B CA 1
ATOM 4368 C C . ILE B 1 63 ? 5.012 -75.188 -28.453 1 84.88 63 ILE B C 1
ATOM 4370 O O . ILE B 1 63 ? 4.793 -76.375 -28.75 1 84.88 63 ILE B O 1
ATOM 4374 N N . LEU B 1 64 ? 5.438 -74.312 -29.234 1 86.69 64 LEU B N 1
ATOM 4375 C CA . LEU B 1 64 ? 5.727 -74.688 -30.609 1 86.69 64 LEU B CA 1
ATOM 4376 C C . LEU B 1 64 ? 6.742 -75.812 -30.672 1 86.69 64 LEU B C 1
ATOM 4378 O O . LEU B 1 64 ? 6.562 -76.75 -31.422 1 86.69 64 LEU B O 1
ATOM 4382 N N . SER B 1 65 ? 7.797 -75.688 -29.953 1 90.56 65 SER B N 1
ATOM 4383 C CA . SER B 1 65 ? 8.836 -76.75 -29.938 1 90.56 65 SER B CA 1
ATOM 4384 C C . SER B 1 65 ? 8.273 -78.062 -29.484 1 90.56 65 SER B C 1
ATOM 4386 O O . SER B 1 65 ? 8.562 -79.125 -30.094 1 90.56 65 SER B O 1
ATOM 4388 N N . LYS B 1 66 ? 7.469 -78.062 -28.531 1 88.38 66 LYS B N 1
ATOM 4389 C CA . LYS B 1 66 ? 6.875 -79.312 -28 1 88.38 66 LYS B CA 1
ATOM 4390 C C . LYS B 1 66 ? 5.957 -79.938 -29.031 1 88.38 66 LYS B C 1
ATOM 4392 O O . LYS B 1 66 ? 6.02 -81.188 -29.25 1 88.38 66 LYS B O 1
ATOM 4397 N N . VAL B 1 67 ? 5.18 -79.125 -29.594 1 86.06 67 VAL B N 1
ATOM 4398 C CA . VAL B 1 67 ? 4.211 -79.625 -30.562 1 86.06 67 VAL B CA 1
ATOM 4399 C C . VAL B 1 67 ? 4.945 -80.125 -31.797 1 86.06 67 VAL B C 1
ATOM 4401 O O . VAL B 1 67 ? 4.672 -81.25 -32.25 1 86.06 67 VAL B O 1
ATOM 4404 N N . LEU B 1 68 ? 5.84 -79.5 -32.25 1 89.44 68 LEU B N 1
ATOM 4405 C CA . LEU B 1 68 ? 6.586 -79.875 -33.438 1 89.44 68 LEU B CA 1
ATOM 4406 C C . LEU B 1 68 ? 7.371 -81.188 -33.125 1 89.44 68 LEU B C 1
ATOM 4408 O O . LEU B 1 68 ? 7.426 -82.062 -33.969 1 89.44 68 LEU B O 1
ATOM 4412 N N . SER B 1 69 ? 8 -81.188 -32 1 91.38 69 SER B N 1
ATOM 4413 C CA . SER B 1 69 ? 8.75 -82.375 -31.625 1 91.38 69 SER B CA 1
ATOM 4414 C C . SER B 1 69 ? 7.863 -83.625 -31.625 1 91.38 69 SER B C 1
ATOM 4416 O O . SER B 1 69 ? 8.273 -84.688 -32.062 1 91.38 69 SER B O 1
ATOM 4418 N N . SER B 1 70 ? 6.691 -83.438 -31.156 1 86.69 70 SER B N 1
ATOM 4419 C CA . SER B 1 70 ? 5.746 -84.562 -31.125 1 86.69 70 SER B CA 1
ATOM 4420 C C . SER B 1 70 ? 5.301 -84.938 -32.531 1 86.69 70 SER B C 1
ATOM 4422 O O . SER B 1 70 ? 5.109 -86.125 -32.812 1 86.69 70 SER B O 1
ATOM 4424 N N . THR B 1 71 ? 5.176 -84 -33.344 1 86.94 71 THR B N 1
ATOM 4425 C CA . THR B 1 71 ? 4.727 -84.25 -34.719 1 86.94 71 THR B CA 1
ATOM 4426 C C . THR B 1 71 ? 5.82 -84.938 -35.531 1 86.94 71 THR B C 1
ATOM 4428 O O . THR B 1 71 ? 5.531 -85.688 -36.469 1 86.94 71 THR B O 1
ATOM 4431 N N . TYR B 1 72 ? 7.059 -84.812 -35.125 1 90.06 72 TYR B N 1
ATOM 4432 C CA . TYR B 1 72 ? 8.18 -85.312 -35.875 1 90.06 72 TYR B CA 1
ATOM 4433 C C . TYR B 1 72 ? 8.508 -86.75 -35.438 1 90.06 72 TYR B C 1
ATOM 4435 O O . TYR B 1 72 ? 9.367 -87.438 -36.031 1 90.06 72 TYR B O 1
ATOM 4443 N N . ALA B 1 73 ? 7.887 -87.25 -34.469 1 87.62 73 ALA B N 1
ATOM 4444 C CA . ALA B 1 73 ? 8.227 -88.562 -33.906 1 87.62 73 ALA B CA 1
ATOM 4445 C C . ALA B 1 73 ? 8.164 -89.625 -34.969 1 87.62 73 ALA B C 1
ATOM 4447 O O . ALA B 1 73 ? 9.109 -90.438 -35.125 1 87.62 73 ALA B O 1
ATOM 4448 N N . ASN B 1 74 ? 7.07 -89.625 -35.719 1 84.62 74 ASN B N 1
ATOM 4449 C CA . ASN B 1 74 ? 6.906 -90.688 -36.75 1 84.62 74 ASN B CA 1
ATOM 4450 C C . ASN B 1 74 ? 7.91 -90.5 -37.875 1 84.62 74 ASN B C 1
ATOM 4452 O O . ASN B 1 74 ? 8.461 -91.5 -38.375 1 84.62 74 ASN B O 1
ATOM 4456 N N . GLU B 1 75 ? 8.125 -89.375 -38.25 1 87.69 75 GLU B N 1
ATOM 4457 C CA . GLU B 1 75 ? 9.055 -89.062 -39.344 1 87.69 75 GLU B CA 1
ATOM 4458 C C . GLU B 1 75 ? 10.484 -89.438 -38.938 1 87.69 75 GLU B C 1
ATOM 4460 O O . GLU B 1 75 ? 11.25 -89.938 -39.75 1 87.69 75 GLU B O 1
ATOM 4465 N N . VAL B 1 76 ? 10.852 -89.188 -37.75 1 89.69 76 VAL B N 1
ATOM 4466 C CA . VAL B 1 76 ? 12.188 -89.5 -37.25 1 89.69 76 VAL B CA 1
ATOM 4467 C C . VAL B 1 76 ? 12.344 -91.062 -37.188 1 89.69 76 VAL B C 1
ATOM 4469 O O . VAL B 1 76 ? 13.391 -91.562 -37.562 1 89.69 76 VAL B O 1
ATOM 4472 N N . SER B 1 77 ? 11.328 -91.688 -36.719 1 87 77 SER B N 1
ATOM 4473 C CA . SER B 1 77 ? 11.359 -93.125 -36.625 1 87 77 SER B CA 1
ATOM 4474 C C . SER B 1 77 ? 11.516 -93.75 -38 1 87 77 SER B C 1
ATOM 4476 O O . SER B 1 77 ? 12.211 -94.812 -38.125 1 87 77 SER B O 1
ATOM 4478 N N . GLU B 1 78 ? 10.914 -93.125 -38.969 1 87.44 78 GLU B N 1
ATOM 4479 C CA . GLU B 1 78 ? 10.961 -93.688 -40.312 1 87.44 78 GLU B CA 1
ATOM 4480 C C . GLU B 1 78 ? 12.125 -93.125 -41.125 1 87.44 78 GLU B C 1
ATOM 4482 O O . GLU B 1 78 ? 12.305 -93.375 -42.281 1 87.44 78 GLU B O 1
ATOM 4487 N N . GLU B 1 79 ? 12.945 -92.25 -40.5 1 89.69 79 GLU B N 1
ATOM 4488 C CA . GLU B 1 79 ? 14.109 -91.562 -41.094 1 89.69 79 GLU B CA 1
ATOM 4489 C C . GLU B 1 79 ? 13.719 -90.75 -42.344 1 89.69 79 GLU B C 1
ATOM 4491 O O . GLU B 1 79 ? 14.414 -90.812 -43.344 1 89.69 79 GLU B O 1
ATOM 4496 N N . ASN B 1 80 ? 12.555 -90.188 -42.281 1 88.81 80 ASN B N 1
ATOM 4497 C CA . ASN B 1 80 ? 12.117 -89.312 -43.344 1 88.81 80 ASN B CA 1
ATOM 4498 C C . ASN B 1 80 ? 12.648 -87.875 -43.125 1 88.81 80 ASN B C 1
ATOM 4500 O O . ASN B 1 80 ? 11.875 -86.938 -42.875 1 88.81 80 ASN B O 1
ATOM 4504 N N . TRP B 1 81 ? 13.922 -87.812 -43.312 1 90.88 81 TRP B N 1
ATOM 4505 C CA . TRP B 1 81 ? 14.602 -86.562 -43 1 90.88 81 TRP B CA 1
ATOM 4506 C C . TRP B 1 81 ? 14.219 -85.438 -43.969 1 90.88 81 TRP B C 1
ATOM 4508 O O . TRP B 1 81 ? 14.164 -84.25 -43.594 1 90.88 81 TRP B O 1
ATOM 4518 N N . SER B 1 82 ? 13.922 -85.75 -45.188 1 88.06 82 SER B N 1
ATOM 4519 C CA . SER B 1 82 ? 13.562 -84.812 -46.219 1 88.06 82 SER B CA 1
ATOM 4520 C C . SER B 1 82 ? 12.281 -84.062 -45.844 1 88.06 82 SER B C 1
ATOM 4522 O O . SER B 1 82 ? 12.188 -82.812 -46.031 1 88.06 82 SER B O 1
ATOM 4524 N N . GLN B 1 83 ? 11.32 -84.812 -45.281 1 85.81 83 GLN B N 1
ATOM 4525 C CA . GLN B 1 83 ? 10.062 -84.188 -44.875 1 85.81 83 GLN B CA 1
ATOM 4526 C C . GLN B 1 83 ? 10.266 -83.25 -43.688 1 85.81 83 GLN B C 1
ATOM 4528 O O . GLN B 1 83 ? 9.688 -82.188 -43.656 1 85.81 83 GLN B O 1
ATOM 4533 N N . ILE B 1 84 ? 11.023 -83.625 -42.781 1 90.5 84 ILE B N 1
ATOM 4534 C CA . ILE B 1 84 ? 11.305 -82.812 -41.594 1 90.5 84 ILE B CA 1
ATOM 4535 C C . ILE B 1 84 ? 12 -81.562 -42.031 1 90.5 84 ILE B C 1
ATOM 4537 O O . ILE B 1 84 ? 11.641 -80.438 -41.562 1 90.5 84 ILE B O 1
ATOM 4541 N N . ARG B 1 85 ? 12.984 -81.688 -42.906 1 91.81 85 ARG B N 1
ATOM 4542 C CA . ARG B 1 85 ? 13.711 -80.5 -43.406 1 91.81 85 ARG B CA 1
ATOM 4543 C C . ARG B 1 85 ? 12.766 -79.562 -44.094 1 91.81 85 ARG B C 1
ATOM 4545 O O . ARG B 1 85 ? 12.914 -78.312 -43.969 1 91.81 85 ARG B O 1
ATOM 4552 N N . LEU B 1 86 ? 11.867 -80 -44.844 1 88.06 86 LEU B N 1
ATOM 4553 C CA . LEU B 1 86 ? 10.898 -79.188 -45.531 1 88.06 86 LEU B CA 1
ATOM 4554 C C . LEU B 1 86 ? 10.039 -78.438 -44.531 1 88.06 86 LEU B C 1
ATOM 4556 O O . LEU B 1 86 ? 9.766 -77.25 -44.688 1 88.06 86 LEU B O 1
ATOM 4560 N N . ASN B 1 87 ? 9.664 -79.125 -43.531 1 87.19 87 ASN B N 1
ATOM 4561 C CA . ASN B 1 87 ? 8.82 -78.5 -42.5 1 87.19 87 ASN B CA 1
ATOM 4562 C C . ASN B 1 87 ? 9.57 -77.375 -41.75 1 87.19 87 ASN B C 1
ATOM 4564 O O . ASN B 1 87 ? 9.023 -76.312 -41.5 1 87.19 87 ASN B O 1
ATOM 4568 N N . ILE B 1 88 ? 10.758 -77.688 -41.281 1 91.94 88 ILE B N 1
ATOM 4569 C CA . ILE B 1 88 ? 11.516 -76.688 -40.5 1 91.94 88 ILE B CA 1
ATOM 4570 C C . ILE B 1 88 ? 11.898 -75.5 -41.406 1 91.94 88 ILE B C 1
ATOM 4572 O O . ILE B 1 88 ? 11.938 -74.375 -40.969 1 91.94 88 ILE B O 1
ATOM 4576 N N . ASP B 1 89 ? 12.156 -75.812 -42.688 1 91.56 89 ASP B N 1
ATOM 4577 C CA . ASP B 1 89 ? 12.414 -74.75 -43.625 1 91.56 89 ASP B CA 1
ATOM 4578 C C . ASP B 1 89 ? 11.195 -73.812 -43.781 1 91.56 89 ASP B C 1
ATOM 4580 O O . ASP B 1 89 ? 11.336 -72.625 -43.875 1 91.56 89 ASP B O 1
ATOM 4584 N N . LEU B 1 90 ? 10.031 -74.375 -43.781 1 87.88 90 LEU B N 1
ATOM 4585 C CA . LEU B 1 90 ? 8.797 -73.625 -43.844 1 87.88 90 LEU B CA 1
ATOM 4586 C C . LEU B 1 90 ? 8.633 -72.75 -42.625 1 87.88 90 LEU B C 1
ATOM 4588 O O . LEU B 1 90 ? 8.18 -71.562 -42.719 1 87.88 90 LEU B O 1
ATOM 4592 N N . LEU B 1 91 ? 8.969 -73.25 -41.531 1 88.62 91 LEU B N 1
ATOM 4593 C CA . LEU B 1 91 ? 8.914 -72.5 -40.281 1 88.62 91 LEU B CA 1
ATOM 4594 C C . LEU B 1 91 ? 9.766 -71.25 -40.344 1 88.62 91 LEU B C 1
ATOM 4596 O O . LEU B 1 91 ? 9.312 -70.125 -40 1 88.62 91 LEU B O 1
ATOM 4600 N N . LEU B 1 92 ? 10.977 -71.375 -40.812 1 91.62 92 LEU B N 1
ATOM 4601 C CA . LEU B 1 92 ? 11.891 -70.188 -40.938 1 91.62 92 LEU B CA 1
ATOM 4602 C C . LEU B 1 92 ? 11.43 -69.25 -42 1 91.62 92 LEU B C 1
ATOM 4604 O O . LEU B 1 92 ? 11.594 -68.062 -41.875 1 91.62 92 LEU B O 1
ATOM 4608 N N . ARG B 1 93 ? 10.867 -69.75 -43.062 1 89.62 93 ARG B N 1
ATOM 4609 C CA . ARG B 1 93 ? 10.438 -68.938 -44.156 1 89.62 93 ARG B CA 1
ATOM 4610 C C . ARG B 1 93 ? 9.234 -68.062 -43.75 1 89.62 93 ARG B C 1
ATOM 4612 O O . ARG B 1 93 ? 9.125 -66.875 -44.156 1 89.62 93 ARG B O 1
ATOM 4619 N N . GLU B 1 94 ? 8.352 -68.625 -43 1 85.62 94 GLU B N 1
ATOM 4620 C CA . GLU B 1 94 ? 7.098 -67.938 -42.656 1 85.62 94 GLU B CA 1
ATOM 4621 C C . GLU B 1 94 ? 7.301 -66.938 -41.5 1 85.62 94 GLU B C 1
ATOM 4623 O O . GLU B 1 94 ? 6.531 -66 -41.375 1 85.62 94 GLU B O 1
ATOM 4628 N N . ASN B 1 95 ? 8.25 -67.25 -40.719 1 86.56 95 ASN B N 1
ATOM 4629 C CA . ASN B 1 95 ? 8.469 -66.375 -39.594 1 86.56 95 ASN B CA 1
ATOM 4630 C C . ASN B 1 95 ? 9.938 -65.938 -39.438 1 86.56 95 ASN B C 1
ATOM 4632 O O . ASN B 1 95 ? 10.789 -66.812 -39.156 1 86.56 95 ASN B O 1
ATOM 4636 N N . GLU B 1 96 ? 10.148 -64.75 -39.469 1 86.69 96 GLU B N 1
ATOM 4637 C CA . GLU B 1 96 ? 11.508 -64.25 -39.469 1 86.69 96 GLU B CA 1
ATOM 4638 C C . GLU B 1 96 ? 12.094 -64.312 -38.062 1 86.69 96 GLU B C 1
ATOM 4640 O O . GLU B 1 96 ? 13.305 -64.125 -37.875 1 86.69 96 GLU B O 1
ATOM 4645 N N . ASP B 1 97 ? 11.312 -64.625 -37.094 1 86.56 97 ASP B N 1
ATOM 4646 C CA . ASP B 1 97 ? 11.812 -64.625 -35.719 1 86.56 97 ASP B CA 1
ATOM 4647 C C . ASP B 1 97 ? 12.594 -65.938 -35.469 1 86.56 97 ASP B C 1
ATOM 4649 O O . ASP B 1 97 ? 13.406 -66 -34.531 1 86.56 97 ASP B O 1
ATOM 4653 N N . PHE B 1 98 ? 12.32 -66.938 -36.188 1 90.31 98 PHE B N 1
ATOM 4654 C CA . PHE B 1 98 ? 13.031 -68.188 -36.031 1 90.31 98 PHE B CA 1
ATOM 4655 C C . PHE B 1 98 ? 14.344 -68.188 -36.812 1 90.31 98 PHE B C 1
ATOM 4657 O O . PHE B 1 98 ? 14.352 -68 -38.031 1 90.31 98 PHE B O 1
ATOM 4664 N N . LEU B 1 99 ? 15.367 -68.438 -36.188 1 93 99 LEU B N 1
ATOM 4665 C CA . LEU B 1 99 ? 16.703 -68.312 -36.781 1 93 99 LEU B CA 1
ATOM 4666 C C . LEU B 1 99 ? 17.219 -69.625 -37.281 1 93 99 LEU B C 1
ATOM 4668 O O . LEU B 1 99 ? 17.828 -69.688 -38.344 1 93 99 LEU B O 1
ATOM 4672 N N . TYR B 1 100 ? 17 -70.562 -36.469 1 94 100 TYR B N 1
ATOM 4673 C CA . TYR B 1 100 ? 17.438 -71.938 -36.875 1 94 100 TYR B CA 1
ATOM 4674 C C . TYR B 1 100 ? 16.594 -73 -36.188 1 94 100 TYR B C 1
ATOM 4676 O O . TYR B 1 100 ? 15.922 -72.688 -35.188 1 94 100 TYR B O 1
ATOM 4684 N N . ALA B 1 101 ? 16.531 -74.062 -36.781 1 94.88 101 ALA B N 1
ATOM 4685 C CA . ALA B 1 101 ? 15.898 -75.25 -36.25 1 94.88 101 ALA B CA 1
ATOM 4686 C C . ALA B 1 101 ? 16.75 -76.5 -36.562 1 94.88 101 ALA B C 1
ATOM 4688 O O . ALA B 1 101 ? 17.172 -76.688 -37.688 1 94.88 101 ALA B O 1
ATOM 4689 N N . LEU B 1 102 ? 17.078 -77.25 -35.531 1 95.25 102 LEU B N 1
ATOM 4690 C CA . LEU B 1 102 ? 17.938 -78.438 -35.625 1 95.25 102 LEU B CA 1
ATOM 4691 C C . LEU B 1 102 ? 17.234 -79.625 -35.062 1 95.25 102 LEU B C 1
ATOM 4693 O O . LEU B 1 102 ? 16.609 -79.562 -34 1 95.25 102 LEU B O 1
ATOM 4697 N N . VAL B 1 103 ? 17.297 -80.625 -35.812 1 94.94 103 VAL B N 1
ATOM 4698 C CA . VAL B 1 103 ? 16.781 -81.938 -35.344 1 94.94 103 VAL B CA 1
ATOM 4699 C C . VAL B 1 103 ? 17.938 -82.938 -35.25 1 94.94 103 VAL B C 1
ATOM 4701 O O . VAL B 1 103 ? 18.562 -83.25 -36.25 1 94.94 103 VAL B O 1
ATOM 4704 N N . SER B 1 104 ? 18.156 -83.375 -34.062 1 93.5 104 SER B N 1
ATOM 4705 C CA . SER B 1 104 ? 19.234 -84.312 -33.844 1 93.5 104 SER B CA 1
ATOM 4706 C C . SER B 1 104 ? 18.672 -85.75 -33.625 1 93.5 104 SER B C 1
ATOM 4708 O O . SER B 1 104 ? 17.594 -85.875 -33.062 1 93.5 104 SER B O 1
ATOM 4710 N N . ASP B 1 105 ? 19.438 -86.688 -34.094 1 91.44 105 ASP B N 1
ATOM 4711 C CA . ASP B 1 105 ? 19.062 -88.125 -33.969 1 91.44 105 ASP B CA 1
ATOM 4712 C C . ASP B 1 105 ? 19.812 -88.812 -32.844 1 91.44 105 ASP B C 1
ATOM 4714 O O . ASP B 1 105 ? 21.047 -88.875 -32.844 1 91.44 105 ASP B O 1
ATOM 4718 N N . SER B 1 106 ? 19.078 -89.312 -31.953 1 88.06 106 SER B N 1
ATOM 4719 C CA . SER B 1 106 ? 19.688 -89.938 -30.797 1 88.06 106 SER B CA 1
ATOM 4720 C C . SER B 1 106 ? 20.391 -91.25 -31.203 1 88.06 106 SER B C 1
ATOM 4722 O O . SER B 1 106 ? 21.344 -91.688 -30.531 1 88.06 106 SER B O 1
ATOM 4724 N N . ASN B 1 107 ? 19.953 -91.875 -32.25 1 87 107 ASN B N 1
ATOM 4725 C CA . ASN B 1 107 ? 20.547 -93.125 -32.688 1 87 107 ASN B CA 1
ATOM 4726 C C . ASN B 1 107 ? 21.906 -92.938 -33.375 1 87 107 ASN B C 1
ATOM 4728 O O . ASN B 1 107 ? 22.719 -93.812 -33.469 1 87 107 ASN B O 1
ATOM 4732 N N . GLN B 1 108 ? 22.109 -91.75 -33.844 1 88.31 108 GLN B N 1
ATOM 4733 C CA . GLN B 1 108 ? 23.359 -91.438 -34.5 1 88.31 108 GLN B CA 1
ATOM 4734 C C . GLN B 1 108 ? 24.172 -90.438 -33.656 1 88.31 108 GLN B C 1
ATOM 4736 O O . GLN B 1 108 ? 24.609 -89.438 -34.156 1 88.31 108 GLN B O 1
ATOM 4741 N N . LYS B 1 109 ? 24.359 -90.75 -32.344 1 86.94 109 LYS B N 1
ATOM 4742 C CA . LYS B 1 109 ? 25.141 -89.938 -31.375 1 86.94 109 LYS B CA 1
ATOM 4743 C C . LYS B 1 109 ? 24.719 -88.5 -31.406 1 86.94 109 LYS B C 1
ATOM 4745 O O . LYS B 1 109 ? 25.562 -87.562 -31.359 1 86.94 109 LYS B O 1
ATOM 4750 N N . ASN B 1 110 ? 23.531 -88.25 -31.703 1 88.81 110 ASN B N 1
ATOM 4751 C CA . ASN B 1 110 ? 22.938 -86.938 -31.672 1 88.81 110 ASN B CA 1
ATOM 4752 C C . ASN B 1 110 ? 23.484 -86 -32.781 1 88.81 110 ASN B C 1
ATOM 4754 O O . ASN B 1 110 ? 23.672 -84.812 -32.594 1 88.81 110 ASN B O 1
ATOM 4758 N N . GLN B 1 111 ? 23.766 -86.625 -33.875 1 91.38 111 GLN B N 1
ATOM 4759 C CA . GLN B 1 111 ? 24.094 -85.875 -35.094 1 91.38 111 GLN B CA 1
ATOM 4760 C C . GLN B 1 111 ? 22.859 -85.125 -35.625 1 91.38 111 GLN B C 1
ATOM 4762 O O . GLN B 1 111 ? 21.75 -85.625 -35.594 1 91.38 111 GLN B O 1
ATOM 4767 N N . ILE B 1 112 ? 23.094 -83.938 -36.125 1 93.5 112 ILE B N 1
ATOM 4768 C CA . ILE B 1 112 ? 22 -83.188 -36.719 1 93.5 112 ILE B CA 1
ATOM 4769 C C . ILE B 1 112 ? 21.594 -83.812 -38.031 1 93.5 112 ILE B C 1
ATOM 4771 O O . ILE B 1 112 ? 22.328 -83.688 -39.031 1 93.5 112 ILE B O 1
ATOM 4775 N N . ALA B 1 113 ? 20.469 -84.375 -38 1 91.31 113 ALA B N 1
ATOM 4776 C CA . ALA B 1 113 ? 20 -85.062 -39.156 1 91.31 113 ALA B CA 1
ATOM 4777 C C . ALA B 1 113 ? 19.25 -84.188 -40.125 1 91.31 113 ALA B C 1
ATOM 4779 O O . ALA B 1 113 ? 19.281 -84.375 -41.344 1 91.31 113 ALA B O 1
ATOM 4780 N N . ALA B 1 114 ? 18.625 -83.188 -39.562 1 88.38 114 ALA B N 1
ATOM 4781 C CA . ALA B 1 114 ? 17.906 -82.188 -40.344 1 88.38 114 ALA B CA 1
ATOM 4782 C C . ALA B 1 114 ? 18.078 -80.75 -39.75 1 88.38 114 ALA B C 1
ATOM 4784 O O . ALA B 1 114 ? 18.062 -80.625 -38.531 1 88.38 114 ALA B O 1
ATOM 4785 N N . SER B 1 115 ? 18.328 -79.875 -40.562 1 91.06 115 SER B N 1
ATOM 4786 C CA . SER B 1 115 ? 18.531 -78.562 -40.062 1 91.06 115 SER B CA 1
ATOM 4787 C C . SER B 1 115 ? 18.094 -77.5 -41.094 1 91.06 115 SER B C 1
ATOM 4789 O O . SER B 1 115 ? 18.047 -77.812 -42.281 1 91.06 115 SER B O 1
ATOM 4791 N N . SER B 1 116 ? 17.641 -76.438 -40.625 1 91.81 116 SER B N 1
ATOM 4792 C CA . SER B 1 116 ? 17.438 -75.25 -41.406 1 91.81 116 SER B CA 1
ATOM 4793 C C . SER B 1 116 ? 18.031 -74 -40.688 1 91.81 116 SER B C 1
ATOM 4795 O O . SER B 1 116 ? 17.625 -73.688 -39.562 1 91.81 116 SER B O 1
ATOM 4797 N N . PRO B 1 117 ? 19 -73.375 -41.25 1 90.31 117 PRO B N 1
ATOM 4798 C CA . PRO B 1 117 ? 19.625 -73.5 -42.562 1 90.31 117 PRO B CA 1
ATOM 4799 C C . PRO B 1 117 ? 20.297 -74.875 -42.719 1 90.31 117 PRO B C 1
ATOM 4801 O O . PRO B 1 117 ? 20.719 -75.5 -41.719 1 90.31 117 PRO B O 1
ATOM 4804 N N . ASP B 1 118 ? 20.484 -75.375 -43.969 1 90.25 118 ASP B N 1
ATOM 4805 C CA . ASP B 1 118 ? 20.938 -76.688 -44.25 1 90.25 118 ASP B CA 1
ATOM 4806 C C . ASP B 1 118 ? 22.422 -76.875 -43.938 1 90.25 118 ASP B C 1
ATOM 4808 O O . ASP B 1 118 ? 22.906 -78 -43.844 1 90.25 118 ASP B O 1
ATOM 4812 N N . GLU B 1 119 ? 23.125 -75.875 -43.719 1 88.5 119 GLU B N 1
ATOM 4813 C CA . GLU B 1 119 ? 24.578 -75.875 -43.5 1 88.5 119 GLU B CA 1
ATOM 4814 C C . GLU B 1 119 ? 24.922 -76.625 -42.219 1 88.5 119 GLU B C 1
ATOM 4816 O O . GLU B 1 119 ? 26.062 -77.062 -42.031 1 88.5 119 GLU B O 1
ATOM 4821 N N . PHE B 1 120 ? 23.969 -76.875 -41.438 1 89.56 120 PHE B N 1
ATOM 4822 C CA . PHE B 1 120 ? 24.266 -77.5 -40.125 1 89.56 120 PHE B CA 1
ATOM 4823 C C . PHE B 1 120 ? 24.016 -79 -40.188 1 89.56 120 PHE B C 1
ATOM 4825 O O . PHE B 1 120 ? 24.297 -79.688 -39.188 1 89.56 120 PHE B O 1
ATOM 4832 N N . GLN B 1 121 ? 23.562 -79.375 -41.219 1 89.69 121 GLN B N 1
ATOM 4833 C CA . GLN B 1 121 ? 23.25 -80.812 -41.375 1 89.69 121 GLN B CA 1
ATOM 4834 C C . GLN B 1 121 ? 24.516 -81.625 -41.281 1 89.69 121 GLN B C 1
ATOM 4836 O O . GLN B 1 121 ? 25.562 -81.25 -41.812 1 89.69 121 GLN B O 1
ATOM 4841 N N . ASN B 1 122 ? 24.375 -82.75 -40.656 1 88.19 122 ASN B N 1
ATOM 4842 C CA . ASN B 1 122 ? 25.422 -83.75 -40.531 1 88.19 122 ASN B CA 1
ATOM 4843 C C . ASN B 1 122 ? 26.547 -83.312 -39.594 1 88.19 122 ASN B C 1
ATOM 4845 O O . ASN B 1 122 ? 27.656 -83.812 -39.656 1 88.19 122 ASN B O 1
ATOM 4849 N N . ASN B 1 123 ? 26.281 -82.25 -38.906 1 88.5 123 ASN B N 1
ATOM 4850 C CA . ASN B 1 123 ? 27.203 -81.812 -37.875 1 88.5 123 ASN B CA 1
ATOM 4851 C C . ASN B 1 123 ? 26.688 -82.188 -36.469 1 88.5 123 ASN B C 1
ATOM 4853 O O . ASN B 1 123 ? 25.5 -82.438 -36.312 1 88.5 123 ASN B O 1
ATOM 4857 N N . TYR B 1 124 ? 27.609 -82.25 -35.562 1 84 124 TYR B N 1
ATOM 4858 C CA . TYR B 1 124 ? 27.219 -82.5 -34.188 1 84 124 TYR B CA 1
ATOM 4859 C C . TYR B 1 124 ? 26.969 -81.25 -33.406 1 84 124 TYR B C 1
ATOM 4861 O O . TYR B 1 124 ? 26.031 -81.188 -32.625 1 84 124 TYR B O 1
ATOM 4869 N N . ILE B 1 125 ? 27.859 -80.312 -33.625 1 82.25 125 ILE B N 1
ATOM 4870 C CA . ILE B 1 125 ? 27.75 -79 -32.938 1 82.25 125 ILE B CA 1
ATOM 4871 C C . ILE B 1 125 ? 27.625 -77.875 -33.938 1 82.25 125 ILE B C 1
ATOM 4873 O O . ILE B 1 125 ? 28.5 -77.688 -34.781 1 82.25 125 ILE B O 1
ATOM 4877 N N . PRO B 1 126 ? 26.453 -77.25 -33.781 1 83.88 126 PRO B N 1
ATOM 4878 C CA . PRO B 1 126 ? 26.344 -76.125 -34.688 1 83.88 126 PRO B CA 1
ATOM 4879 C C . PRO B 1 126 ? 27.25 -74.938 -34.281 1 83.88 126 PRO B C 1
ATOM 4881 O O . PRO B 1 126 ? 27.438 -74.688 -33.062 1 83.88 126 PRO B O 1
ATOM 4884 N N . ASP B 1 127 ? 27.969 -74.25 -35.094 1 87.06 127 ASP B N 1
ATOM 4885 C CA . ASP B 1 127 ? 28.922 -73.188 -34.812 1 87.06 127 ASP B CA 1
ATOM 4886 C C . ASP B 1 127 ? 28.203 -71.875 -34.625 1 87.06 127 ASP B C 1
ATOM 4888 O O . ASP B 1 127 ? 28.844 -70.812 -34.656 1 87.06 127 ASP B O 1
ATOM 4892 N N . ILE B 1 128 ? 26.984 -71.875 -34.344 1 90.94 128 ILE B N 1
ATOM 4893 C CA . ILE B 1 128 ? 26.219 -70.625 -34.25 1 90.94 128 ILE B CA 1
ATOM 4894 C C . ILE B 1 128 ? 25.953 -70.312 -32.781 1 90.94 128 ILE B C 1
ATOM 4896 O O . ILE B 1 128 ? 25.656 -69.188 -32.438 1 90.94 128 ILE B O 1
ATOM 4900 N N . VAL B 1 129 ? 26 -71.312 -31.922 1 90.38 129 VAL B N 1
ATOM 4901 C CA . VAL B 1 129 ? 25.781 -71.125 -30.484 1 90.38 129 VAL B CA 1
ATOM 4902 C C . VAL B 1 129 ? 26.922 -71.75 -29.688 1 90.38 129 VAL B C 1
ATOM 4904 O O . VAL B 1 129 ? 27.656 -72.625 -30.219 1 90.38 129 VAL B O 1
ATOM 4907 N N . SER B 1 130 ? 27.094 -71.375 -28.469 1 90.88 130 SER B N 1
ATOM 4908 C CA . SER B 1 130 ? 28.156 -71.938 -27.625 1 90.88 130 SER B CA 1
ATOM 4909 C C . SER B 1 130 ? 27.938 -73.375 -27.328 1 90.88 130 SER B C 1
ATOM 4911 O O . SER B 1 130 ? 26.812 -73.875 -27.359 1 90.88 130 SER B O 1
ATOM 4913 N N . LEU B 1 131 ? 29.031 -74.125 -27.078 1 89.62 131 LEU B N 1
ATOM 4914 C CA . LEU B 1 131 ? 29 -75.562 -26.797 1 89.62 131 LEU B CA 1
ATOM 4915 C C . LEU B 1 131 ? 28.188 -75.812 -25.547 1 89.62 131 LEU B C 1
ATOM 4917 O O . LEU B 1 131 ? 27.516 -76.875 -25.453 1 89.62 131 LEU B O 1
ATOM 4921 N N . SER B 1 132 ? 28.234 -74.875 -24.672 1 90.31 132 SER B N 1
ATOM 4922 C CA . SER B 1 132 ? 27.5 -75.062 -23.422 1 90.31 132 SER B CA 1
ATOM 4923 C C . SER B 1 132 ? 26 -75.125 -23.672 1 90.31 132 SER B C 1
ATOM 4925 O O . SER B 1 132 ? 25.297 -75.875 -23 1 90.31 132 SER B O 1
ATOM 4927 N N . VAL B 1 133 ? 25.531 -74.438 -24.703 1 90.88 133 VAL B N 1
ATOM 4928 C CA . VAL B 1 133 ? 24.109 -74.375 -25.031 1 90.88 133 VAL B CA 1
ATOM 4929 C C . VAL B 1 133 ? 23.719 -75.75 -25.656 1 90.88 133 VAL B C 1
ATOM 4931 O O . VAL B 1 133 ? 22.688 -76.312 -25.312 1 90.88 133 VAL B O 1
ATOM 4934 N N . THR B 1 134 ? 24.516 -76.25 -26.531 1 89.19 134 THR B N 1
ATOM 4935 C CA . THR B 1 134 ? 24.266 -77.5 -27.188 1 89.19 134 THR B CA 1
ATOM 4936 C C . THR B 1 134 ? 24.281 -78.688 -26.172 1 89.19 134 THR B C 1
ATOM 4938 O O . THR B 1 134 ? 23.375 -79.5 -26.156 1 89.19 134 THR B O 1
ATOM 4941 N N . ASN B 1 135 ? 25.266 -78.625 -25.328 1 89 135 ASN B N 1
ATOM 4942 C CA . ASN B 1 135 ? 25.375 -79.625 -24.297 1 89 135 ASN B CA 1
ATOM 4943 C C . ASN B 1 135 ? 24.172 -79.625 -23.359 1 89 135 ASN B C 1
ATOM 4945 O O . ASN B 1 135 ? 23.656 -80.688 -22.969 1 89 135 ASN B O 1
ATOM 4949 N N . ALA B 1 136 ? 23.812 -78.5 -23.078 1 89.69 136 ALA B N 1
ATOM 4950 C CA . ALA B 1 136 ? 22.656 -78.312 -22.188 1 89.69 136 ALA B CA 1
ATOM 4951 C C . ALA B 1 136 ? 21.391 -78.875 -22.828 1 89.69 136 ALA B C 1
ATOM 4953 O O . ALA B 1 136 ? 20.562 -79.5 -22.156 1 89.69 136 ALA B O 1
ATOM 4954 N N . ALA B 1 137 ? 21.25 -78.625 -24.078 1 89 137 ALA B N 1
ATOM 4955 C CA . ALA B 1 137 ? 20.062 -79.125 -24.812 1 89 137 ALA B CA 1
ATOM 4956 C C . ALA B 1 137 ? 20.047 -80.625 -24.906 1 89 137 ALA B C 1
ATOM 4958 O O . ALA B 1 137 ? 19.016 -81.25 -24.672 1 89 137 ALA B O 1
ATOM 4959 N N . ILE B 1 138 ? 21.172 -81.188 -25.219 1 86.75 138 ILE B N 1
ATOM 4960 C CA . ILE B 1 138 ? 21.266 -82.625 -25.469 1 86.75 138 ILE B CA 1
ATOM 4961 C C . ILE B 1 138 ? 21.188 -83.375 -24.156 1 86.75 138 ILE B C 1
ATOM 4963 O O . ILE B 1 138 ? 20.516 -84.438 -24.078 1 86.75 138 ILE B O 1
ATOM 4967 N N . ASN B 1 139 ? 21.766 -82.812 -23.094 1 83.88 139 ASN B N 1
ATOM 4968 C CA . ASN B 1 139 ? 21.891 -83.562 -21.844 1 83.88 139 ASN B CA 1
ATOM 4969 C C . ASN B 1 139 ? 20.75 -83.188 -20.891 1 83.88 139 ASN B C 1
ATOM 4971 O O . ASN B 1 139 ? 20.672 -83.75 -19.781 1 83.88 139 ASN B O 1
ATOM 4975 N N . SER B 1 140 ? 19.953 -82.375 -21.297 1 84.38 140 SER B N 1
ATOM 4976 C CA . SER B 1 140 ? 18.875 -82 -20.391 1 84.38 140 SER B CA 1
ATOM 4977 C C . SER B 1 140 ? 17.922 -83.125 -20.141 1 84.38 140 SER B C 1
ATOM 4979 O O . SER B 1 140 ? 17.609 -83.875 -21.047 1 84.38 140 SER B O 1
ATOM 4981 N N . SER B 1 141 ? 17.531 -83.25 -18.859 1 79 141 SER B N 1
ATOM 4982 C CA . SER B 1 141 ? 16.562 -84.25 -18.469 1 79 141 SER B CA 1
ATOM 4983 C C . SER B 1 141 ? 15.133 -83.812 -18.719 1 79 141 SER B C 1
ATOM 4985 O O . SER B 1 141 ? 14.211 -84.625 -18.75 1 79 141 SER B O 1
ATOM 4987 N N . GLU B 1 142 ? 15.055 -82.5 -18.938 1 82.94 142 GLU B N 1
ATOM 4988 C CA . GLU B 1 142 ? 13.719 -82 -19.141 1 82.94 142 GLU B CA 1
ATOM 4989 C C . GLU B 1 142 ? 13.25 -82.188 -20.578 1 82.94 142 GLU B C 1
ATOM 4991 O O . GLU B 1 142 ? 14.055 -82.125 -21.516 1 82.94 142 GLU B O 1
ATOM 4996 N N . LYS B 1 143 ? 12.008 -82.375 -20.734 1 85.44 143 LYS B N 1
ATOM 4997 C CA . LYS B 1 143 ? 11.438 -82.625 -22.062 1 85.44 143 LYS B CA 1
ATOM 4998 C C . LYS B 1 143 ? 11.562 -81.375 -22.922 1 85.44 143 LYS B C 1
ATOM 5000 O O . LYS B 1 143 ? 11.742 -81.438 -24.141 1 85.44 143 LYS B O 1
ATOM 5005 N N . THR B 1 144 ? 11.438 -80.25 -22.234 1 89.31 144 THR B N 1
ATOM 5006 C CA . THR B 1 144 ? 11.625 -78.938 -22.922 1 89.31 144 THR B CA 1
ATOM 5007 C C . THR B 1 144 ? 12.539 -78.062 -22.109 1 89.31 144 THR B C 1
ATOM 5009 O O . THR B 1 144 ? 12.312 -77.812 -20.922 1 89.31 144 THR B O 1
ATOM 5012 N N . HIS B 1 145 ? 13.586 -77.562 -22.703 1 92.12 145 HIS B N 1
ATOM 5013 C CA . HIS B 1 145 ? 14.578 -76.688 -22.062 1 92.12 145 HIS B CA 1
ATOM 5014 C C . HIS B 1 145 ? 14.773 -75.375 -22.844 1 92.12 145 HIS B C 1
ATOM 5016 O O . HIS B 1 145 ? 14.789 -75.375 -24.078 1 92.12 145 HIS B O 1
ATOM 5022 N N . VAL B 1 146 ? 14.859 -74.312 -22.047 1 91.94 146 VAL B N 1
ATOM 5023 C CA . VAL B 1 146 ? 15.031 -73.062 -22.672 1 91.94 146 VAL B CA 1
ATOM 5024 C C . VAL B 1 146 ? 16.328 -72.375 -22.172 1 91.94 146 VAL B C 1
ATOM 5026 O O . VAL B 1 146 ? 16.609 -72.438 -20.969 1 91.94 146 VAL B O 1
ATOM 5029 N N . VAL B 1 147 ? 17.125 -71.812 -23.062 1 92.25 147 VAL B N 1
ATOM 5030 C CA . VAL B 1 147 ? 18.359 -71.125 -22.719 1 92.25 147 VAL B CA 1
ATOM 5031 C C . VAL B 1 147 ? 18.484 -69.875 -23.531 1 92.25 147 VAL B C 1
ATOM 5033 O O . VAL B 1 147 ? 18.203 -69.875 -24.734 1 92.25 147 VAL B O 1
ATOM 5036 N N . GLU B 1 148 ? 18.75 -68.875 -22.859 1 90.88 148 GLU B N 1
ATOM 5037 C CA . GLU B 1 148 ? 19.062 -67.625 -23.547 1 90.88 148 GLU B CA 1
ATOM 5038 C C . GLU B 1 148 ? 20.547 -67.5 -23.844 1 90.88 148 GLU B C 1
ATOM 5040 O O . GLU B 1 148 ? 21.375 -67.812 -22.984 1 90.88 148 GLU B O 1
ATOM 5045 N N . THR B 1 149 ? 20.844 -67.125 -25.078 1 92 149 THR B N 1
ATOM 5046 C CA . THR B 1 149 ? 22.234 -67.062 -25.516 1 92 149 THR B CA 1
ATOM 5047 C C . THR B 1 149 ? 22.375 -66 -26.625 1 92 149 THR B C 1
ATOM 5049 O O . THR B 1 149 ? 21.516 -65.125 -26.781 1 92 149 THR B O 1
ATOM 5052 N N . PHE B 1 150 ? 23.562 -65.938 -27.234 1 93.12 150 PHE B N 1
ATOM 5053 C CA . PHE B 1 150 ? 23.828 -65.062 -28.359 1 93.12 150 PHE B CA 1
ATOM 5054 C C . PHE B 1 150 ? 24.422 -65.812 -29.531 1 93.12 150 PHE B C 1
ATOM 5056 O O . PHE B 1 150 ? 25.047 -66.875 -29.344 1 93.12 150 PHE B O 1
ATOM 5063 N N . ILE B 1 151 ? 24.141 -65.25 -30.641 1 92.88 151 ILE B N 1
ATOM 5064 C CA . ILE B 1 151 ? 24.625 -65.938 -31.859 1 92.88 151 ILE B CA 1
ATOM 5065 C C . ILE B 1 151 ? 26.109 -65.625 -32.062 1 92.88 151 ILE B C 1
ATOM 5067 O O . ILE B 1 151 ? 26.547 -64.5 -31.875 1 92.88 151 ILE B O 1
ATOM 5071 N N . LEU B 1 152 ? 26.906 -66.688 -32.406 1 93.19 152 LEU B N 1
ATOM 5072 C CA . LEU B 1 152 ? 28.359 -66.562 -32.5 1 93.19 152 LEU B CA 1
ATOM 5073 C C . LEU B 1 152 ? 28.797 -66.125 -33.875 1 93.19 152 LEU B C 1
ATOM 5075 O O . LEU B 1 152 ? 29.922 -65.688 -34.062 1 93.19 152 LEU B O 1
ATOM 5079 N N . ARG B 1 153 ? 27.984 -66.375 -34.844 1 92.12 153 ARG B N 1
ATOM 5080 C CA . ARG B 1 153 ? 28.281 -66 -36.219 1 92.12 153 ARG B CA 1
ATOM 5081 C C . ARG B 1 153 ? 27.016 -65.562 -36.969 1 92.12 153 ARG B C 1
ATOM 5083 O O . ARG B 1 153 ? 25.906 -65.875 -36.5 1 92.12 153 ARG B O 1
ATOM 5090 N N . ASP B 1 154 ? 27.234 -65 -38.125 1 92.56 154 ASP B N 1
ATOM 5091 C CA . ASP B 1 154 ? 26.094 -64.562 -38.938 1 92.56 154 ASP B CA 1
ATOM 5092 C C . ASP B 1 154 ? 25.344 -65.812 -39.5 1 92.56 154 ASP B C 1
ATOM 5094 O O . ASP B 1 154 ? 25.969 -66.812 -39.875 1 92.56 154 ASP B O 1
ATOM 5098 N N . ILE B 1 155 ? 24.094 -65.688 -39.375 1 92.19 155 ILE B N 1
ATOM 5099 C CA . ILE B 1 155 ? 23.25 -66.688 -39.938 1 92.19 155 ILE B CA 1
ATOM 5100 C C . ILE B 1 155 ? 22.531 -66.188 -41.188 1 92.19 155 ILE B C 1
ATOM 5102 O O . ILE B 1 155 ? 21.891 -65.125 -41.156 1 92.19 155 ILE B O 1
ATOM 5106 N N . TYR B 1 156 ? 22.688 -67 -42.281 1 91.81 156 TYR B N 1
ATOM 5107 C CA . TYR B 1 156 ? 22.031 -66.625 -43.531 1 91.81 156 TYR B CA 1
ATOM 5108 C C . TYR B 1 156 ? 20.953 -67.625 -43.875 1 91.81 156 TYR B C 1
ATOM 5110 O O . TYR B 1 156 ? 21.125 -68.875 -43.625 1 91.81 156 TYR B O 1
ATOM 5118 N N . PHE B 1 157 ? 19.766 -67.188 -44.188 1 90 157 PHE B N 1
ATOM 5119 C CA . PHE B 1 157 ? 18.672 -68.062 -44.688 1 90 157 PHE B CA 1
ATOM 5120 C C . PHE B 1 157 ? 18.094 -67.438 -46 1 90 157 PHE B C 1
ATOM 5122 O O . PHE B 1 157 ? 17.688 -66.312 -46.031 1 90 157 PHE B O 1
ATOM 5129 N N . ALA B 1 158 ? 18.031 -68.312 -47.031 1 88.31 158 ALA B N 1
ATOM 5130 C CA . ALA B 1 158 ? 17.547 -67.875 -48.375 1 88.31 158 ALA B CA 1
ATOM 5131 C C . ALA B 1 158 ? 18.266 -66.625 -48.844 1 88.31 158 ALA B C 1
ATOM 5133 O O . ALA B 1 158 ? 17.641 -65.688 -49.281 1 88.31 158 ALA B O 1
ATOM 5134 N N . ASP B 1 159 ? 19.625 -66.438 -48.562 1 85.94 159 ASP B N 1
ATOM 5135 C CA . ASP B 1 159 ? 20.531 -65.375 -49.031 1 85.94 159 ASP B CA 1
ATOM 5136 C C . ASP B 1 159 ? 20.25 -64.062 -48.312 1 85.94 159 ASP B C 1
ATOM 5138 O O . ASP B 1 159 ? 20.594 -62.969 -48.812 1 85.94 159 ASP B O 1
ATOM 5142 N N . LYS B 1 160 ? 19.531 -64.188 -47.344 1 91.25 160 LYS B N 1
ATOM 5143 C CA . LYS B 1 160 ? 19.266 -63 -46.562 1 91.25 160 LYS B CA 1
ATOM 5144 C C . LYS B 1 160 ? 19.797 -63.156 -45.125 1 91.25 160 LYS B C 1
ATOM 5146 O O . LYS B 1 160 ? 19.719 -64.25 -44.531 1 91.25 160 LYS B O 1
ATOM 5151 N N . LEU B 1 161 ? 20.375 -62.125 -44.656 1 90.81 161 LEU B N 1
ATOM 5152 C CA . LEU B 1 161 ? 20.906 -62.125 -43.281 1 90.81 161 LEU B CA 1
ATOM 5153 C C . LEU B 1 161 ? 19.766 -62.219 -42.281 1 90.81 161 LEU B C 1
ATOM 5155 O O . LEU B 1 161 ? 18.875 -61.375 -42.25 1 90.81 161 LEU B O 1
ATOM 5159 N N . ARG B 1 162 ? 19.734 -63.25 -41.469 1 90.12 162 ARG B N 1
ATOM 5160 C CA . ARG B 1 162 ? 18.688 -63.5 -40.5 1 90.12 162 ARG B CA 1
ATOM 5161 C C . ARG B 1 162 ? 19.094 -62.969 -39.125 1 90.12 162 ARG B C 1
ATOM 5163 O O . ARG B 1 162 ? 18.266 -62.406 -38.406 1 90.12 162 ARG B O 1
ATOM 5170 N N . ALA B 1 163 ? 20.328 -63.219 -38.781 1 92.5 163 ALA B N 1
ATOM 5171 C CA . ALA B 1 163 ? 20.812 -62.75 -37.469 1 92.5 163 ALA B CA 1
ATOM 5172 C C . ALA B 1 163 ? 22.297 -62.375 -37.562 1 92.5 163 ALA B C 1
ATOM 5174 O O . ALA B 1 163 ? 23.078 -63.031 -38.25 1 92.5 163 ALA B O 1
ATOM 5175 N N . LYS B 1 164 ? 22.641 -61.344 -36.938 1 92.38 164 LYS B N 1
ATOM 5176 C CA . LYS B 1 164 ? 24.016 -60.875 -36.875 1 92.38 164 LYS B CA 1
ATOM 5177 C C . LYS B 1 164 ? 24.719 -61.406 -35.625 1 92.38 164 LYS B C 1
ATOM 5179 O O . LYS B 1 164 ? 24.062 -61.719 -34.625 1 92.38 164 LYS B O 1
ATOM 5184 N N . ARG B 1 165 ? 25.969 -61.438 -35.781 1 92.94 165 ARG B N 1
ATOM 5185 C CA . ARG B 1 165 ? 26.781 -61.844 -34.625 1 92.94 165 ARG B CA 1
ATOM 5186 C C . ARG B 1 165 ? 26.516 -60.969 -33.406 1 92.94 165 ARG B C 1
ATOM 5188 O O . ARG B 1 165 ? 26.453 -59.75 -33.531 1 92.94 165 ARG B O 1
ATOM 5195 N N . GLY B 1 166 ? 26.203 -61.688 -32.375 1 91.12 166 GLY B N 1
ATOM 5196 C CA . GLY B 1 166 ? 26 -60.938 -31.125 1 91.12 166 GLY B CA 1
ATOM 5197 C C . GLY B 1 166 ? 24.547 -60.75 -30.781 1 91.12 166 GLY B C 1
ATOM 5198 O O . GLY B 1 166 ? 24.219 -60.281 -29.688 1 91.12 166 GLY B O 1
ATOM 5199 N N . GLU B 1 167 ? 23.734 -61.125 -31.672 1 92 167 GLU B N 1
ATOM 5200 C CA . GLU B 1 167 ? 22.297 -60.938 -31.438 1 92 167 GLU B CA 1
ATOM 5201 C C . GLU B 1 167 ? 21.812 -61.938 -30.375 1 92 167 GLU B C 1
ATOM 5203 O O . GLU B 1 167 ? 22.234 -63.094 -30.359 1 92 167 GLU B O 1
ATOM 5208 N N . LYS B 1 168 ? 20.984 -61.375 -29.5 1 90.94 168 LYS B N 1
ATOM 5209 C CA . LYS B 1 168 ? 20.438 -62.219 -28.438 1 90.94 168 LYS B CA 1
ATOM 5210 C C . LYS B 1 168 ? 19.391 -63.188 -29 1 90.94 168 LYS B C 1
ATOM 5212 O O . LYS B 1 168 ? 18.562 -62.781 -29.812 1 90.94 168 LYS B O 1
ATOM 5217 N N . VAL B 1 169 ? 19.5 -64.438 -28.594 1 92.5 169 VAL B N 1
ATOM 5218 C CA . VAL B 1 169 ? 18.594 -65.5 -29.078 1 92.5 169 VAL B CA 1
ATOM 5219 C C . VAL B 1 169 ? 18.156 -66.375 -27.906 1 92.5 169 VAL B C 1
ATOM 5221 O O . VAL B 1 169 ? 18.859 -66.5 -26.906 1 92.5 169 VAL B O 1
ATOM 5224 N N . MET B 1 170 ? 17 -66.812 -28.016 1 92.38 170 MET B N 1
ATOM 5225 C CA . MET B 1 170 ? 16.484 -67.875 -27.109 1 92.38 170 MET B CA 1
ATOM 5226 C C . MET B 1 170 ? 16.391 -69.188 -27.797 1 92.38 170 MET B C 1
ATOM 5228 O O . MET B 1 170 ? 15.727 -69.312 -28.828 1 92.38 170 MET B O 1
ATOM 5232 N N . GLU B 1 171 ? 17.047 -70.188 -27.328 1 94.19 171 GLU B N 1
ATOM 5233 C CA . GLU B 1 171 ? 16.969 -71.5 -27.891 1 94.19 171 GLU B CA 1
ATOM 5234 C C . GLU B 1 171 ? 16.062 -72.438 -27.047 1 94.19 171 GLU B C 1
ATOM 5236 O O . GLU B 1 171 ? 16.203 -72.438 -25.828 1 94.19 171 GLU B O 1
ATOM 5241 N N . VAL B 1 172 ? 15.156 -73 -27.656 1 94.62 172 VAL B N 1
ATOM 5242 C CA . VAL B 1 172 ? 14.25 -73.938 -27.031 1 94.62 172 VAL B CA 1
ATOM 5243 C C . VAL B 1 172 ? 14.516 -75.375 -27.578 1 94.62 172 VAL B C 1
ATOM 5245 O O . VAL B 1 172 ? 14.602 -75.562 -28.797 1 94.62 172 VAL B O 1
ATOM 5248 N N . SER B 1 173 ? 14.719 -76.312 -26.719 1 95.06 173 SER B N 1
ATOM 5249 C CA . SER B 1 173 ? 14.961 -77.688 -27.109 1 95.06 173 SER B CA 1
ATOM 5250 C C . SER B 1 173 ? 13.906 -78.625 -26.531 1 95.06 173 SER B C 1
ATOM 5252 O O . SER B 1 173 ? 13.516 -78.438 -25.375 1 95.06 173 SER B O 1
ATOM 5254 N N . SER B 1 174 ? 13.398 -79.438 -27.344 1 94.81 174 SER B N 1
ATOM 5255 C CA . SER B 1 174 ? 12.406 -80.438 -26.922 1 94.81 174 SER B CA 1
ATOM 5256 C C . SER B 1 174 ? 12.773 -81.812 -27.391 1 94.81 174 SER B C 1
ATOM 5258 O O . SER B 1 174 ? 13.289 -82 -28.5 1 94.81 174 SER B O 1
ATOM 5260 N N . ASP B 1 175 ? 12.422 -82.75 -26.609 1 93.88 175 ASP B N 1
ATOM 5261 C CA . ASP B 1 175 ? 12.688 -84.188 -26.953 1 93.88 175 ASP B CA 1
ATOM 5262 C C . ASP B 1 175 ? 11.664 -84.688 -27.953 1 93.88 175 ASP B C 1
ATOM 5264 O O . ASP B 1 175 ? 10.477 -84.375 -27.844 1 93.88 175 ASP B O 1
ATOM 5268 N N . ILE B 1 176 ? 12.164 -85.375 -28.938 1 92.81 176 ILE B N 1
ATOM 5269 C CA . ILE B 1 176 ? 11.289 -86.125 -29.828 1 92.81 176 ILE B CA 1
ATOM 5270 C C . ILE B 1 176 ? 11.133 -87.562 -29.328 1 92.81 176 ILE B C 1
ATOM 5272 O O . ILE B 1 176 ? 12.094 -88.312 -29.328 1 92.81 176 ILE B O 1
ATOM 5276 N N . GLN B 1 177 ? 9.977 -87.812 -28.906 1 88.69 177 GLN B N 1
ATOM 5277 C CA . GLN B 1 177 ? 9.75 -89.125 -28.312 1 88.69 177 GLN B CA 1
ATOM 5278 C C . GLN B 1 177 ? 8.547 -89.875 -28.938 1 88.69 177 GLN B C 1
ATOM 5280 O O . GLN B 1 177 ? 7.637 -89.188 -29.438 1 88.69 177 GLN B O 1
ATOM 5285 N N . THR B 1 178 ? 8.68 -91.125 -28.922 1 81 178 THR B N 1
ATOM 5286 C CA . THR B 1 178 ? 7.543 -91.938 -29.344 1 81 178 THR B CA 1
ATOM 5287 C C . THR B 1 178 ? 6.469 -92 -28.266 1 81 178 THR B C 1
ATOM 5289 O O . THR B 1 178 ? 6.68 -91.5 -27.156 1 81 178 THR B O 1
ATOM 5292 N N . LEU B 1 179 ? 5.258 -92.5 -28.641 1 74.88 179 LEU B N 1
ATOM 5293 C CA . LEU B 1 179 ? 4.148 -92.625 -27.703 1 74.88 179 LEU B CA 1
ATOM 5294 C C . LEU B 1 179 ? 4.531 -93.5 -26.516 1 74.88 179 LEU B C 1
ATOM 5296 O O . LEU B 1 179 ? 3.996 -93.312 -25.422 1 74.88 179 LEU B O 1
ATOM 5300 N N . SER B 1 180 ? 5.516 -94.375 -26.781 1 76.62 180 SER B N 1
ATOM 5301 C CA . SER B 1 180 ? 5.969 -95.312 -25.75 1 76.62 180 SER B CA 1
ATOM 5302 C C . SER B 1 180 ? 6.984 -94.625 -24.828 1 76.62 180 SER B C 1
ATOM 5304 O O . SER B 1 180 ? 7.375 -95.25 -23.812 1 76.62 180 SER B O 1
ATOM 5306 N N . GLY B 1 181 ? 7.445 -93.438 -25.188 1 78.56 181 GLY B N 1
ATOM 5307 C CA . GLY B 1 181 ? 8.367 -92.688 -24.328 1 78.56 181 GLY B CA 1
ATOM 5308 C C . GLY B 1 181 ? 9.812 -92.812 -24.75 1 78.56 181 GLY B C 1
ATOM 5309 O O . GLY B 1 181 ? 10.719 -92.312 -24.078 1 78.56 181 GLY B O 1
ATOM 5310 N N . ARG B 1 182 ? 10.078 -93.5 -25.781 1 85.88 182 ARG B N 1
ATOM 5311 C CA . ARG B 1 182 ? 11.445 -93.688 -26.266 1 85.88 182 ARG B CA 1
ATOM 5312 C C . ARG B 1 182 ? 11.938 -92.375 -26.953 1 85.88 182 ARG B C 1
ATOM 5314 O O . ARG B 1 182 ? 11.273 -91.875 -27.844 1 85.88 182 ARG B O 1
ATOM 5321 N N . LYS B 1 183 ? 13.055 -92.062 -26.547 1 89.81 183 LYS B N 1
ATOM 5322 C CA . LYS B 1 183 ? 13.648 -90.875 -27.125 1 89.81 183 LYS B CA 1
ATOM 5323 C C . LYS B 1 183 ? 14.258 -91.125 -28.5 1 89.81 183 LYS B C 1
ATOM 5325 O O . LYS B 1 183 ? 15.117 -92 -28.625 1 89.81 183 LYS B O 1
ATOM 5330 N N . LEU B 1 184 ? 13.789 -90.438 -29.484 1 92.5 184 LEU B N 1
ATOM 5331 C CA . LEU B 1 184 ? 14.25 -90.625 -30.859 1 92.5 184 LEU B CA 1
ATOM 5332 C C . LEU B 1 184 ? 15.242 -89.562 -31.266 1 92.5 184 LEU B C 1
ATOM 5334 O O . LEU B 1 184 ? 16.109 -89.812 -32.094 1 92.5 184 LEU B O 1
ATOM 5338 N N . GLY B 1 185 ? 15.023 -88.438 -30.656 1 92.75 185 GLY B N 1
ATOM 5339 C CA . GLY B 1 185 ? 15.852 -87.312 -31.031 1 92.75 185 GLY B CA 1
ATOM 5340 C C . GLY B 1 185 ? 15.492 -86 -30.281 1 92.75 185 GLY B C 1
ATOM 5341 O O . GLY B 1 185 ? 14.812 -86.062 -29.266 1 92.75 185 GLY B O 1
ATOM 5342 N N . LYS B 1 186 ? 16.172 -84.938 -30.719 1 93.94 186 LYS B N 1
ATOM 5343 C CA . LYS B 1 186 ? 15.945 -83.625 -30.094 1 93.94 186 LYS B CA 1
ATOM 5344 C C . LYS B 1 186 ? 15.711 -82.562 -31.141 1 93.94 186 LYS B C 1
ATOM 5346 O O . LYS B 1 186 ? 16.391 -82.5 -32.156 1 93.94 186 LYS B O 1
ATOM 5351 N N . LEU B 1 187 ? 14.695 -81.75 -30.875 1 95.06 187 LEU B N 1
ATOM 5352 C CA . LEU B 1 187 ? 14.43 -80.562 -31.703 1 95.06 187 LEU B CA 1
ATOM 5353 C C . LEU B 1 187 ? 14.922 -79.312 -31.016 1 95.06 187 LEU B C 1
ATOM 5355 O O . LEU B 1 187 ? 14.594 -79.062 -29.844 1 95.06 187 LEU B O 1
ATOM 5359 N N . ARG B 1 188 ? 15.773 -78.562 -31.594 1 95.06 188 ARG B N 1
ATOM 5360 C CA . ARG B 1 188 ? 16.281 -77.312 -31.078 1 95.06 188 ARG B CA 1
ATOM 5361 C C . ARG B 1 188 ? 15.891 -76.125 -32 1 95.06 188 ARG B C 1
ATOM 5363 O O . ARG B 1 188 ? 16.156 -76.188 -33.219 1 95.06 188 ARG B O 1
ATOM 5370 N N . ILE B 1 189 ? 15.266 -75.125 -31.438 1 94.31 189 ILE B N 1
ATOM 5371 C CA . ILE B 1 189 ? 14.82 -74 -32.219 1 94.31 189 ILE B CA 1
ATOM 5372 C C . ILE B 1 189 ? 15.398 -72.688 -31.609 1 94.31 189 ILE B C 1
ATOM 5374 O O . ILE B 1 189 ? 15.336 -72.5 -30.391 1 94.31 189 ILE B O 1
ATOM 5378 N N . GLY B 1 190 ? 15.969 -71.875 -32.438 1 93.88 190 GLY B N 1
ATOM 5379 C CA . GLY B 1 190 ? 16.469 -70.562 -32.031 1 93.88 190 GLY B CA 1
ATOM 5380 C C . GLY B 1 190 ? 15.555 -69.438 -32.438 1 93.88 190 GLY B C 1
ATOM 5381 O O . GLY B 1 190 ? 15.219 -69.312 -33.625 1 93.88 190 GLY B O 1
ATOM 5382 N N . ILE B 1 191 ? 15.188 -68.562 -31.469 1 92.5 191 ILE B N 1
ATOM 5383 C CA . ILE B 1 191 ? 14.281 -67.438 -31.719 1 92.5 191 ILE B CA 1
ATOM 5384 C C . ILE B 1 191 ? 14.992 -66.125 -31.406 1 92.5 191 ILE B C 1
ATOM 5386 O O . ILE B 1 191 ? 15.633 -66 -30.359 1 92.5 191 ILE B O 1
ATOM 5390 N N . SER B 1 192 ? 14.688 -65.188 -32.312 1 91.06 192 SER B N 1
ATOM 5391 C CA . SER B 1 192 ? 15.305 -63.844 -32.125 1 91.06 192 SER B CA 1
ATOM 5392 C C . SER B 1 192 ? 14.555 -63 -31.109 1 91.06 192 SER B C 1
ATOM 5394 O O . SER B 1 192 ? 13.32 -63.031 -31.062 1 91.06 192 SER B O 1
ATOM 5396 N N . LEU B 1 193 ? 15.32 -62.281 -30.328 1 88.38 193 LEU B N 1
ATOM 5397 C CA . LEU B 1 193 ? 14.727 -61.375 -29.344 1 88.38 193 LEU B CA 1
ATOM 5398 C C . LEU B 1 193 ? 14.758 -59.938 -29.859 1 88.38 193 LEU B C 1
ATOM 5400 O O . LEU B 1 193 ? 14.547 -59 -29.078 1 88.38 193 LEU B O 1
ATOM 5404 N N . ARG B 1 194 ? 15.008 -59.812 -31.094 1 83.94 194 ARG B N 1
ATOM 5405 C CA . ARG B 1 194 ? 15.086 -58.5 -31.719 1 83.94 194 ARG B CA 1
ATOM 5406 C C . ARG B 1 194 ? 13.734 -57.781 -31.641 1 83.94 194 ARG B C 1
ATOM 5408 O O . ARG B 1 194 ? 13.68 -56.562 -31.344 1 83.94 194 ARG B O 1
ATOM 5415 N N . LYS B 1 195 ? 12.641 -58.469 -31.875 1 77.06 195 LYS B N 1
ATOM 5416 C CA . LYS B 1 195 ? 11.312 -57.844 -31.875 1 77.06 195 LYS B CA 1
ATOM 5417 C C . LYS B 1 195 ? 10.914 -57.406 -30.469 1 77.06 195 LYS B C 1
ATOM 5419 O O . LYS B 1 195 ? 10.148 -56.438 -30.312 1 77.06 195 LYS B O 1
ATOM 5424 N N . VAL B 1 196 ? 11.516 -58.094 -29.438 1 77.19 196 VAL B N 1
ATOM 5425 C CA . VAL B 1 196 ? 11.258 -57.656 -28.078 1 77.19 196 VAL B CA 1
ATOM 5426 C C . VAL B 1 196 ? 11.883 -56.281 -27.844 1 77.19 196 VAL B C 1
ATOM 5428 O O . VAL B 1 196 ? 11.25 -55.406 -27.266 1 77.19 196 VAL B O 1
ATOM 5431 N N . ASN B 1 197 ? 13.086 -56.094 -28.391 1 78.75 197 ASN B N 1
ATOM 5432 C CA . ASN B 1 197 ? 13.781 -54.812 -28.234 1 78.75 197 ASN B CA 1
ATOM 5433 C C . ASN B 1 197 ? 13.117 -53.719 -29.031 1 78.75 197 ASN B C 1
ATOM 5435 O O . ASN B 1 197 ? 13.055 -52.562 -28.594 1 78.75 197 ASN B O 1
ATOM 5439 N N . LEU B 1 198 ? 12.555 -54.094 -30.172 1 77.5 198 LEU B N 1
ATOM 5440 C CA . LEU B 1 198 ? 11.875 -53.125 -31 1 77.5 198 LEU B CA 1
ATOM 5441 C C . LEU B 1 198 ? 10.578 -52.656 -30.344 1 77.5 198 LEU B C 1
ATOM 5443 O O . LEU B 1 198 ? 10.234 -51.469 -30.406 1 77.5 198 LEU B O 1
ATOM 5447 N N . ALA B 1 199 ? 9.977 -53.562 -29.641 1 72.81 199 ALA B N 1
ATOM 5448 C CA . ALA B 1 199 ? 8.766 -53.188 -28.906 1 72.81 199 ALA B CA 1
ATOM 5449 C C . ALA B 1 199 ? 9.062 -52.188 -27.812 1 72.81 199 ALA B C 1
ATOM 5451 O O . ALA B 1 199 ? 8.289 -51.25 -27.594 1 72.81 199 ALA B O 1
ATOM 5452 N N . VAL B 1 200 ? 10.195 -52.344 -27.219 1 77.25 200 VAL B N 1
ATOM 5453 C CA . VAL B 1 200 ? 10.602 -51.438 -26.141 1 77.25 200 VAL B CA 1
ATOM 5454 C C . VAL B 1 200 ? 10.938 -50.062 -26.719 1 77.25 200 VAL B C 1
ATOM 5456 O O . VAL B 1 200 ? 10.523 -49.031 -26.172 1 77.25 200 VAL B O 1
ATOM 5459 N N . THR B 1 201 ? 11.641 -50.062 -27.812 1 81.31 201 THR B N 1
ATOM 5460 C CA . THR B 1 201 ? 12.016 -48.781 -28.422 1 81.31 201 THR B CA 1
ATOM 5461 C C . THR B 1 201 ? 10.781 -48.031 -28.906 1 81.31 201 THR B C 1
ATOM 5463 O O . THR B 1 201 ? 10.711 -46.812 -28.781 1 81.31 201 THR B O 1
ATOM 5466 N N . ASN B 1 202 ? 9.836 -48.75 -29.406 1 76.06 202 ASN B N 1
ATOM 5467 C CA . ASN B 1 202 ? 8.594 -48.125 -29.844 1 76.06 202 ASN B CA 1
ATOM 5468 C C . ASN B 1 202 ? 7.812 -47.562 -28.656 1 76.06 202 ASN B C 1
ATOM 5470 O O . ASN B 1 202 ? 7.238 -46.469 -28.75 1 76.06 202 ASN B O 1
ATOM 5474 N N . ALA B 1 203 ? 7.887 -48.25 -27.547 1 73.19 203 ALA B N 1
ATOM 5475 C CA . ALA B 1 203 ? 7.227 -47.75 -26.344 1 73.19 203 ALA B CA 1
ATOM 5476 C C . ALA B 1 203 ? 7.875 -46.469 -25.828 1 73.19 203 ALA B C 1
ATOM 5478 O O . ALA B 1 203 ? 7.18 -45.531 -25.438 1 73.19 203 ALA B O 1
ATOM 5479 N N . VAL B 1 204 ? 9.188 -46.438 -25.906 1 78.06 204 VAL B N 1
ATOM 5480 C CA . VAL B 1 204 ? 9.922 -45.281 -25.453 1 78.06 204 VAL B CA 1
ATOM 5481 C C . VAL B 1 204 ? 9.609 -44.094 -26.359 1 78.06 204 VAL B C 1
ATOM 5483 O O . VAL B 1 204 ? 9.383 -42.969 -25.875 1 78.06 204 VAL B O 1
ATOM 5486 N N . ASN B 1 205 ? 9.562 -44.375 -27.656 1 81.94 205 ASN B N 1
ATOM 5487 C CA . ASN B 1 205 ? 9.281 -43.281 -28.594 1 81.94 205 ASN B CA 1
ATOM 5488 C C . ASN B 1 205 ? 7.867 -42.75 -28.406 1 81.94 205 ASN B C 1
ATOM 5490 O O . ASN B 1 205 ? 7.66 -41.531 -28.469 1 81.94 205 ASN B O 1
ATOM 5494 N N . GLN B 1 206 ? 6.945 -43.562 -28.203 1 77 206 GLN B N 1
ATOM 5495 C CA . GLN B 1 206 ? 5.582 -43.125 -27.953 1 77 206 GLN B CA 1
ATOM 5496 C C . GLN B 1 206 ? 5.5 -42.312 -26.656 1 77 206 GLN B C 1
ATOM 5498 O O . GLN B 1 206 ? 4.801 -41.281 -26.609 1 77 206 GLN B O 1
ATOM 5503 N N . ALA B 1 207 ? 6.234 -42.719 -25.641 1 73.88 207 ALA B N 1
ATOM 5504 C CA . ALA B 1 207 ? 6.258 -42 -24.375 1 73.88 207 ALA B CA 1
ATOM 5505 C C . ALA B 1 207 ? 6.859 -40.625 -24.547 1 73.88 207 ALA B C 1
ATOM 5507 O O . ALA B 1 207 ? 6.391 -39.656 -23.938 1 73.88 207 ALA B O 1
ATOM 5508 N N . LEU B 1 208 ? 7.859 -40.531 -25.406 1 77.44 208 LEU B N 1
ATOM 5509 C CA . LEU B 1 208 ? 8.508 -39.25 -25.641 1 77.44 208 LEU B CA 1
ATOM 5510 C C . LEU B 1 208 ? 7.574 -38.281 -26.375 1 77.44 208 LEU B C 1
ATOM 5512 O O . LEU B 1 208 ? 7.551 -37.094 -26.078 1 77.44 208 LEU B O 1
ATOM 5516 N N . VAL B 1 209 ? 6.77 -38.844 -27.25 1 81.94 209 VAL B N 1
ATOM 5517 C CA . VAL B 1 209 ? 5.824 -38 -27.984 1 81.94 209 VAL B CA 1
ATOM 5518 C C . VAL B 1 209 ? 4.742 -37.5 -27.047 1 81.94 209 VAL B C 1
ATOM 5520 O O . VAL B 1 209 ? 4.418 -36.312 -27.062 1 81.94 209 VAL B O 1
ATOM 5523 N N . VAL B 1 210 ? 4.238 -38.344 -26.219 1 75.38 210 VAL B N 1
ATOM 5524 C CA . VAL B 1 210 ? 3.213 -37.938 -25.25 1 75.38 210 VAL B CA 1
ATOM 5525 C C . VAL B 1 210 ? 3.807 -36.938 -24.25 1 75.38 210 VAL B C 1
ATOM 5527 O O . VAL B 1 210 ? 3.148 -35.969 -23.859 1 75.38 210 VAL B O 1
ATOM 5530 N N . GLY B 1 211 ? 5.055 -37.25 -23.875 1 76.12 211 GLY B N 1
ATOM 5531 C CA . GLY B 1 211 ? 5.727 -36.344 -22.969 1 76.12 211 GLY B CA 1
ATOM 5532 C C . GLY B 1 211 ? 5.926 -34.938 -23.562 1 76.12 211 GLY B C 1
ATOM 5533 O O . GLY B 1 211 ? 5.703 -33.938 -22.875 1 76.12 211 GLY B O 1
ATOM 5534 N N . PHE B 1 212 ? 6.285 -34.906 -24.797 1 83.19 212 PHE B N 1
ATOM 5535 C CA . PHE B 1 212 ? 6.488 -33.625 -25.469 1 83.19 212 PHE B CA 1
ATOM 5536 C C . PHE B 1 212 ? 5.172 -32.875 -25.594 1 83.19 212 PHE B C 1
ATOM 5538 O O . PHE B 1 212 ? 5.129 -31.656 -25.359 1 83.19 212 PHE B O 1
ATOM 5545 N N . ALA B 1 213 ? 4.137 -33.562 -25.969 1 81.19 213 ALA B N 1
ATOM 5546 C CA . ALA B 1 213 ? 2.82 -32.938 -26.031 1 81.19 213 ALA B CA 1
ATOM 5547 C C . ALA B 1 213 ? 2.375 -32.438 -24.656 1 81.19 213 ALA B C 1
ATOM 5549 O O . ALA B 1 213 ? 1.845 -31.328 -24.531 1 81.19 213 ALA B O 1
ATOM 5550 N N . GLY B 1 214 ? 2.641 -33.281 -23.641 1 78.12 214 GLY B N 1
ATOM 5551 C CA . GLY B 1 214 ? 2.301 -32.906 -22.297 1 78.12 214 GLY B CA 1
ATOM 5552 C C . GLY B 1 214 ? 3.064 -31.672 -21.812 1 78.12 214 GLY B C 1
ATOM 5553 O O . GLY B 1 214 ? 2.504 -30.812 -21.141 1 78.12 214 GLY B O 1
ATOM 5554 N N . LEU B 1 215 ? 4.293 -31.562 -22.25 1 83.25 215 LEU B N 1
ATOM 5555 C CA . LEU B 1 215 ? 5.121 -30.422 -21.875 1 83.25 215 LEU B CA 1
ATOM 5556 C C . LEU B 1 215 ? 4.594 -29.141 -22.516 1 83.25 215 LEU B C 1
ATOM 5558 O O . LEU B 1 215 ? 4.539 -28.094 -21.875 1 83.25 215 LEU B O 1
ATOM 5562 N N . ASN B 1 216 ? 4.215 -29.219 -23.734 1 85.25 216 ASN B N 1
ATOM 5563 C CA . ASN B 1 216 ? 3.699 -28.047 -24.438 1 85.25 216 ASN B CA 1
ATOM 5564 C C . ASN B 1 216 ? 2.379 -27.578 -23.844 1 85.25 216 ASN B C 1
ATOM 5566 O O . ASN B 1 216 ? 2.193 -26.375 -23.594 1 85.25 216 ASN B O 1
ATOM 5570 N N . ILE B 1 217 ? 1.554 -28.5 -23.562 1 79.62 217 ILE B N 1
ATOM 5571 C CA . ILE B 1 217 ? 0.271 -28.156 -22.969 1 79.62 217 ILE B CA 1
ATOM 5572 C C . ILE B 1 217 ? 0.496 -27.578 -21.562 1 79.62 217 ILE B C 1
ATOM 5574 O O . ILE B 1 217 ? -0.131 -26.594 -21.188 1 79.62 217 ILE B O 1
ATOM 5578 N N . GLY B 1 218 ? 1.421 -28.297 -20.844 1 80.88 218 GLY B N 1
ATOM 5579 C CA . GLY B 1 218 ? 1.767 -27.797 -19.516 1 80.88 218 GLY B CA 1
ATOM 5580 C C . GLY B 1 218 ? 2.32 -26.391 -19.547 1 80.88 218 GLY B C 1
ATOM 5581 O O . GLY B 1 218 ? 1.976 -25.562 -18.688 1 80.88 218 GLY B O 1
ATOM 5582 N N . TRP B 1 219 ? 3.055 -26.141 -20.578 1 84.19 219 TRP B N 1
ATOM 5583 C CA . TRP B 1 219 ? 3.656 -24.828 -20.703 1 84.19 219 TRP B CA 1
ATOM 5584 C C . TRP B 1 219 ? 2.598 -23.766 -21.016 1 84.19 219 TRP B C 1
ATOM 5586 O O . TRP B 1 219 ? 2.654 -22.656 -20.484 1 84.19 219 TRP B O 1
ATOM 5596 N N . ILE B 1 220 ? 1.677 -24.062 -21.781 1 82.69 220 ILE B N 1
ATOM 5597 C CA . ILE B 1 220 ? 0.601 -23.141 -22.125 1 82.69 220 ILE B CA 1
ATOM 5598 C C . ILE B 1 220 ? -0.236 -22.828 -20.891 1 82.69 220 ILE B C 1
ATOM 5600 O O . ILE B 1 220 ? -0.524 -21.672 -20.594 1 82.69 220 ILE B O 1
ATOM 5604 N N . CYS B 1 221 ? -0.494 -23.875 -20.094 1 78.38 221 CYS B N 1
ATOM 5605 C CA . CYS B 1 221 ? -1.279 -23.703 -18.875 1 78.38 221 CYS B CA 1
ATOM 5606 C C . CYS B 1 221 ? -0.507 -22.891 -17.844 1 78.38 221 CYS B C 1
ATOM 5608 O O . CYS B 1 221 ? -1.067 -22 -17.188 1 78.38 221 CYS B O 1
ATOM 5610 N N . ALA B 1 222 ? 0.766 -23.234 -17.75 1 81.5 222 ALA B N 1
ATOM 5611 C CA . ALA B 1 222 ? 1.613 -22.531 -16.797 1 81.5 222 ALA B CA 1
ATOM 5612 C C . ALA B 1 222 ? 1.724 -21.047 -17.141 1 81.5 222 ALA B C 1
ATOM 5614 O O . ALA B 1 222 ? 1.733 -20.188 -16.25 1 81.5 222 ALA B O 1
ATOM 5615 N N . TYR B 1 223 ? 1.743 -20.734 -18.375 1 81.19 223 TYR B N 1
ATOM 5616 C CA . TYR B 1 223 ? 1.836 -19.344 -18.828 1 81.19 223 TYR B CA 1
ATOM 5617 C C . TYR B 1 223 ? 0.58 -18.562 -18.469 1 81.19 223 TYR B C 1
ATOM 5619 O O . TYR B 1 223 ? 0.664 -17.438 -17.969 1 81.19 223 TYR B O 1
ATOM 5627 N N . PHE B 1 224 ? -0.497 -19.203 -18.672 1 82.81 224 PHE B N 1
ATOM 5628 C CA . PHE B 1 224 ? -1.756 -18.547 -18.328 1 82.81 224 PHE B CA 1
ATOM 5629 C C . PHE B 1 224 ? -1.885 -18.344 -16.828 1 82.81 224 PHE B C 1
ATOM 5631 O O . PHE B 1 224 ? -2.34 -17.281 -16.375 1 82.81 224 PHE B O 1
ATOM 5638 N N . LEU B 1 225 ? -1.473 -19.359 -16.109 1 80.44 225 LEU B N 1
ATOM 5639 C CA . LEU B 1 225 ? -1.521 -19.234 -14.656 1 80.44 225 LEU B CA 1
ATOM 5640 C C . LEU B 1 225 ? -0.578 -18.141 -14.164 1 80.44 225 LEU B C 1
ATOM 5642 O O . LEU B 1 225 ? -0.936 -17.359 -13.289 1 80.44 225 LEU B O 1
ATOM 5646 N N . ALA B 1 226 ? 0.554 -18.156 -14.766 1 81.38 226 ALA B N 1
ATOM 5647 C CA . ALA B 1 226 ? 1.558 -17.172 -14.398 1 81.38 226 ALA B CA 1
ATOM 5648 C C . ALA B 1 226 ? 1.05 -15.75 -14.664 1 81.38 226 ALA B C 1
ATOM 5650 O O . ALA B 1 226 ? 1.226 -14.859 -13.836 1 81.38 226 ALA B O 1
ATOM 5651 N N . GLN B 1 227 ? 0.449 -15.555 -15.781 1 81.5 227 GLN B N 1
ATOM 5652 C CA . GLN B 1 227 ? -0.074 -14.242 -16.141 1 81.5 227 GLN B CA 1
ATOM 5653 C C . GLN B 1 227 ? -1.226 -13.844 -15.219 1 81.5 227 GLN B C 1
ATOM 5655 O O . GLN B 1 227 ? -1.334 -12.68 -14.82 1 81.5 227 GLN B O 1
ATOM 5660 N N . HIS B 1 228 ? -1.978 -14.812 -14.875 1 82.06 228 HIS B N 1
ATOM 5661 C CA . HIS B 1 228 ? -3.145 -14.562 -14.039 1 82.06 228 HIS B CA 1
ATOM 5662 C C . HIS B 1 228 ? -2.732 -14.188 -12.617 1 82.06 228 HIS B C 1
ATOM 5664 O O . HIS B 1 228 ? -3.422 -13.414 -11.945 1 82.06 228 HIS B O 1
ATOM 5670 N N . LEU B 1 229 ? -1.608 -14.602 -12.203 1 81.12 229 LEU B N 1
ATOM 5671 C CA . LEU B 1 229 ? -1.173 -14.352 -10.828 1 81.12 229 LEU B CA 1
ATOM 5672 C C . LEU B 1 229 ? -0.17 -13.203 -10.773 1 81.12 229 LEU B C 1
ATOM 5674 O O . LEU B 1 229 ? -0.175 -12.414 -9.828 1 81.12 229 LEU B O 1
ATOM 5678 N N . SER B 1 230 ? 0.676 -13.031 -11.758 1 83 230 SER B N 1
ATOM 5679 C CA . SER B 1 230 ? 1.771 -12.07 -11.742 1 83 230 SER B CA 1
ATOM 5680 C C . SER B 1 230 ? 1.294 -10.68 -12.164 1 83 230 SER B C 1
ATOM 5682 O O . SER B 1 230 ? 1.717 -9.672 -11.594 1 83 230 SER B O 1
ATOM 5684 N N . ASP B 1 231 ? 0.352 -10.578 -13.086 1 86.12 231 ASP B N 1
ATOM 5685 C CA . ASP B 1 231 ? -0.047 -9.289 -13.648 1 86.12 231 ASP B CA 1
ATOM 5686 C C . ASP B 1 231 ? -0.741 -8.422 -12.609 1 86.12 231 ASP B C 1
ATOM 5688 O O . ASP B 1 231 ? -0.402 -7.246 -12.445 1 86.12 231 ASP B O 1
ATOM 5692 N N . PRO B 1 232 ? -1.681 -9.07 -11.93 1 86.38 232 PRO B N 1
ATOM 5693 C CA . PRO B 1 232 ? -2.332 -8.234 -10.914 1 86.38 232 PRO B CA 1
ATOM 5694 C C . PRO B 1 232 ? -1.363 -7.754 -9.836 1 86.38 232 PRO B C 1
ATOM 5696 O O . PRO B 1 232 ? -1.508 -6.645 -9.328 1 86.38 232 PRO B O 1
ATOM 5699 N N . VAL B 1 233 ? -0.406 -8.469 -9.5 1 87 233 VAL B N 1
ATOM 5700 C CA . VAL B 1 233 ? 0.579 -8.102 -8.484 1 87 233 VAL B CA 1
ATOM 5701 C C . VAL B 1 233 ? 1.438 -6.945 -9 1 87 233 VAL B C 1
ATOM 5703 O O . VAL B 1 233 ? 1.734 -6.004 -8.266 1 87 233 VAL B O 1
ATOM 5706 N N . ARG B 1 234 ? 1.736 -7.008 -10.234 1 86.06 234 ARG B N 1
ATOM 5707 C CA . ARG B 1 234 ? 2.523 -5.941 -10.844 1 86.06 234 ARG B CA 1
ATOM 5708 C C . ARG B 1 234 ? 1.731 -4.637 -10.898 1 86.06 234 ARG B C 1
ATOM 5710 O O . ARG B 1 234 ? 2.275 -3.562 -10.633 1 86.06 234 ARG B O 1
ATOM 5717 N N . ARG B 1 235 ? 0.496 -4.746 -11.219 1 87.12 235 ARG B N 1
ATOM 5718 C CA . ARG B 1 235 ? -0.358 -3.562 -11.258 1 87.12 235 ARG B CA 1
ATOM 5719 C C . ARG B 1 235 ? -0.507 -2.951 -9.867 1 87.12 235 ARG B C 1
ATOM 5721 O O . ARG B 1 235 ? -0.538 -1.727 -9.719 1 87.12 235 ARG B O 1
ATOM 5728 N N . LEU B 1 236 ? -0.638 -3.807 -8.898 1 88.94 236 LEU B N 1
ATOM 5729 C CA . LEU B 1 236 ? -0.728 -3.332 -7.523 1 88.94 236 LEU B CA 1
ATOM 5730 C C . LEU B 1 236 ? 0.547 -2.602 -7.113 1 88.94 236 LEU B C 1
ATOM 5732 O O . LEU B 1 236 ? 0.49 -1.586 -6.418 1 88.94 236 LEU B O 1
ATOM 5736 N N . GLN B 1 237 ? 1.652 -3.15 -7.57 1 89.5 237 GLN B N 1
ATOM 5737 C CA . GLN B 1 237 ? 2.938 -2.514 -7.297 1 89.5 237 GLN B CA 1
ATOM 5738 C C . GLN B 1 237 ? 2.982 -1.1 -7.867 1 89.5 237 GLN B C 1
ATOM 5740 O O . GLN B 1 237 ? 3.447 -0.172 -7.199 1 89.5 237 GLN B O 1
ATOM 5745 N N . ILE B 1 238 ? 2.488 -0.939 -9.047 1 88.5 238 ILE B N 1
ATOM 5746 C CA . ILE B 1 238 ? 2.473 0.366 -9.695 1 88.5 238 ILE B CA 1
ATOM 5747 C C . ILE B 1 238 ? 1.538 1.309 -8.938 1 88.5 238 ILE B C 1
ATOM 5749 O O . ILE B 1 238 ? 1.867 2.477 -8.727 1 88.5 238 ILE B O 1
ATOM 5753 N N . SER B 1 239 ? 0.414 0.787 -8.5 1 89.38 239 SER B N 1
ATOM 5754 C CA . SER B 1 239 ? -0.545 1.597 -7.754 1 89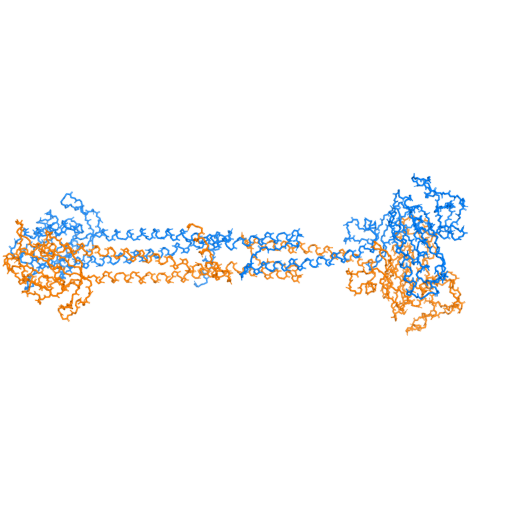.38 239 SER B CA 1
ATOM 5755 C C . SER B 1 239 ? 0.043 2.076 -6.43 1 89.38 239 SER B C 1
ATOM 5757 O O . SER B 1 239 ? -0.093 3.246 -6.07 1 89.38 239 SER B O 1
ATOM 5759 N N . VAL B 1 240 ? 0.726 1.249 -5.758 1 90.38 240 VAL B N 1
ATOM 5760 C CA . VAL B 1 240 ? 1.341 1.582 -4.48 1 90.38 240 VAL B CA 1
ATOM 5761 C C . VAL B 1 240 ? 2.432 2.631 -4.688 1 90.38 240 VAL B C 1
ATOM 5763 O O . VAL B 1 240 ? 2.574 3.555 -3.883 1 90.38 240 VAL B O 1
ATOM 5766 N N . ALA B 1 241 ? 3.102 2.49 -5.793 1 87 241 ALA B N 1
ATOM 5767 C CA . ALA B 1 241 ? 4.148 3.463 -6.098 1 87 241 ALA B CA 1
ATOM 5768 C C . ALA B 1 241 ? 3.553 4.844 -6.359 1 87 241 ALA B C 1
ATOM 5770 O O . ALA B 1 241 ? 4.121 5.859 -5.945 1 87 241 ALA B O 1
ATOM 5771 N N . LYS B 1 242 ? 2.43 4.859 -6.965 1 88.81 242 LYS B N 1
ATOM 5772 C CA . LYS B 1 242 ? 1.753 6.125 -7.227 1 88.81 242 LYS B CA 1
ATOM 5773 C C . LYS B 1 242 ? 1.256 6.758 -5.93 1 88.81 242 LYS B C 1
ATOM 5775 O O . LYS B 1 242 ? 1.355 7.977 -5.75 1 88.81 242 LYS B O 1
ATOM 5780 N N . ILE B 1 243 ? 0.769 6.016 -5.051 1 86.81 243 ILE B N 1
ATOM 5781 C CA . ILE B 1 243 ? 0.312 6.492 -3.752 1 86.81 243 ILE B CA 1
ATOM 5782 C C . ILE B 1 243 ? 1.498 7.031 -2.955 1 86.81 243 ILE B C 1
ATOM 5784 O O . ILE B 1 243 ? 1.412 8.102 -2.35 1 86.81 243 ILE B O 1
ATOM 5788 N N . ALA B 1 244 ? 2.6 6.312 -3.094 1 83.31 244 ALA B N 1
ATOM 5789 C CA . ALA B 1 244 ? 3.826 6.742 -2.426 1 83.31 244 ALA B CA 1
ATOM 5790 C C . ALA B 1 244 ? 4.316 8.078 -2.984 1 83.31 244 ALA B C 1
ATOM 5792 O O . ALA B 1 244 ? 4.918 8.875 -2.262 1 83.31 244 ALA B O 1
ATOM 5793 N N . GLY B 1 245 ? 4.047 8.266 -4.227 1 82.62 245 GLY B N 1
ATOM 5794 C CA . GLY B 1 245 ? 4.465 9.492 -4.883 1 82.62 245 GLY B CA 1
ATOM 5795 C C . GLY B 1 245 ? 3.553 10.672 -4.59 1 82.62 245 GLY B C 1
ATOM 5796 O O . GLY B 1 245 ? 3.787 11.781 -5.07 1 82.62 245 GLY B O 1
ATOM 5797 N N . GLY B 1 246 ? 2.492 10.508 -3.904 1 81.56 246 GLY B N 1
ATOM 5798 C CA . GLY B 1 246 ? 1.676 11.633 -3.479 1 81.56 246 GLY B CA 1
ATOM 5799 C C . GLY B 1 246 ? 0.255 11.578 -4.008 1 81.56 246 GLY B C 1
ATOM 5800 O O . GLY B 1 246 ? -0.589 12.391 -3.625 1 81.56 246 GLY B O 1
ATOM 5801 N N . ASP B 1 247 ? -0.012 10.641 -4.875 1 87.25 247 ASP B N 1
ATOM 5802 C CA . ASP B 1 247 ? -1.364 10.508 -5.41 1 87.25 247 ASP B CA 1
ATOM 5803 C C . ASP B 1 247 ? -2.238 9.656 -4.484 1 87.25 247 ASP B C 1
ATOM 5805 O O . ASP B 1 247 ? -2.49 8.484 -4.766 1 87.25 247 ASP B O 1
ATOM 5809 N N . LEU B 1 248 ? -2.754 10.242 -3.48 1 87.38 248 LEU B N 1
ATOM 5810 C CA . LEU B 1 248 ? -3.521 9.5 -2.48 1 87.38 248 LEU B CA 1
ATOM 5811 C C . LEU B 1 248 ? -4.922 9.188 -2.996 1 87.38 248 LEU B C 1
ATOM 5813 O O . LEU B 1 248 ? -5.633 8.367 -2.41 1 87.38 248 LEU B O 1
ATOM 5817 N N . GLN B 1 249 ? -5.289 9.797 -4.184 1 87.94 249 GLN B N 1
ATOM 5818 C CA . GLN B 1 249 ? -6.609 9.547 -4.75 1 87.94 249 GLN B CA 1
ATOM 5819 C C . GLN B 1 249 ? -6.605 8.312 -5.648 1 87.94 249 GLN B C 1
ATOM 5821 O O . GLN B 1 249 ? -7.66 7.781 -5.988 1 87.94 249 GLN B O 1
ATOM 5826 N N . HIS B 1 250 ? -5.383 7.848 -5.887 1 88.62 250 HIS B N 1
ATOM 5827 C CA . HIS B 1 250 ? -5.273 6.688 -6.758 1 88.62 250 HIS B CA 1
ATOM 5828 C C . HIS B 1 250 ? -5.801 5.43 -6.074 1 88.62 250 HIS B C 1
ATOM 5830 O O . HIS B 1 250 ? -5.605 5.246 -4.867 1 88.62 250 HIS B O 1
ATOM 5836 N N . ARG B 1 251 ? -6.527 4.578 -6.84 1 89.69 251 ARG B N 1
ATOM 5837 C CA . ARG B 1 251 ? -7.043 3.301 -6.363 1 89.69 251 ARG B CA 1
ATOM 5838 C C . ARG B 1 251 ? -6.578 2.154 -7.254 1 89.69 251 ARG B C 1
ATOM 5840 O O . ARG B 1 251 ? -6.48 2.307 -8.469 1 89.69 251 ARG B O 1
ATOM 5847 N N . ALA B 1 252 ? -6.113 1.145 -6.559 1 85.75 252 ALA B N 1
ATOM 5848 C CA . ALA B 1 252 ? -5.734 -0.038 -7.328 1 85.75 252 ALA B CA 1
ATOM 5849 C C . ALA B 1 252 ? -6.938 -0.635 -8.047 1 85.75 252 ALA B C 1
ATOM 5851 O O . ALA B 1 252 ? -7.941 -0.973 -7.414 1 85.75 252 ALA B O 1
ATOM 5852 N N . ASP B 1 253 ? -6.871 -0.66 -9.43 1 80.88 253 ASP B N 1
ATOM 5853 C CA . ASP B 1 253 ? -7.949 -1.2 -10.25 1 80.88 253 ASP B CA 1
ATOM 5854 C C . ASP B 1 253 ? -7.773 -2.701 -10.477 1 80.88 253 ASP B C 1
ATOM 5856 O O . ASP B 1 253 ? -7.289 -3.125 -11.523 1 80.88 253 ASP B O 1
ATOM 5860 N N . ILE B 1 254 ? -7.812 -3.389 -9.398 1 75.69 254 ILE B N 1
ATOM 5861 C CA . ILE B 1 254 ? -7.777 -4.844 -9.516 1 75.69 254 ILE B CA 1
ATOM 5862 C C . ILE B 1 254 ? -9.195 -5.402 -9.383 1 75.69 254 ILE B C 1
ATOM 5864 O O . ILE B 1 254 ? -9.859 -5.184 -8.367 1 75.69 254 ILE B O 1
ATOM 5868 N N . HIS B 1 255 ? -9.758 -5.742 -10.492 1 66.25 255 HIS B N 1
ATOM 5869 C CA . HIS B 1 255 ? -11.102 -6.285 -10.586 1 66.25 255 HIS B CA 1
ATOM 5870 C C . HIS B 1 255 ? -11.406 -7.227 -9.422 1 66.25 255 HIS B C 1
ATOM 5872 O O . HIS B 1 255 ? -10.484 -7.754 -8.797 1 66.25 255 HIS B O 1
ATOM 5878 N N . SER B 1 256 ? -12.625 -7.398 -9.023 1 66.44 256 SER B N 1
ATOM 5879 C CA . SER B 1 256 ? -13.18 -8.117 -7.879 1 66.44 256 SER B CA 1
ATOM 5880 C C . SER B 1 256 ? -12.664 -9.547 -7.816 1 66.44 256 SER B C 1
ATOM 5882 O O . SER B 1 256 ? -13.25 -10.453 -8.414 1 66.44 256 SER B O 1
ATOM 5884 N N . ARG B 1 257 ? -11.375 -9.578 -7.516 1 77.12 257 ARG B N 1
ATOM 5885 C CA . ARG B 1 257 ? -10.797 -10.891 -7.242 1 77.12 257 ARG B CA 1
ATOM 5886 C C . ARG B 1 257 ? -11.07 -11.312 -5.801 1 77.12 257 ARG B C 1
ATOM 5888 O O . ARG B 1 257 ? -11.07 -10.477 -4.895 1 77.12 257 ARG B O 1
ATOM 5895 N N . ALA B 1 258 ? -11.445 -12.539 -5.668 1 77.19 258 ALA B N 1
ATOM 5896 C CA . ALA B 1 258 ? -11.781 -13.016 -4.328 1 77.19 258 ALA B CA 1
ATOM 5897 C C . ALA B 1 258 ? -10.578 -13.688 -3.672 1 77.19 258 ALA B C 1
ATOM 5899 O O . ALA B 1 258 ? -10.68 -14.227 -2.566 1 77.19 258 ALA B O 1
ATOM 5900 N N . ASP B 1 259 ? -9.375 -13.617 -4.242 1 83.88 259 ASP B N 1
ATOM 5901 C CA . ASP B 1 259 ? -8.211 -14.281 -3.672 1 83.88 259 ASP B CA 1
ATOM 5902 C C . ASP B 1 259 ? -7.379 -13.305 -2.838 1 83.88 259 ASP B C 1
ATOM 5904 O O . ASP B 1 259 ? -7.852 -12.219 -2.486 1 83.88 259 ASP B O 1
ATOM 5908 N N . GLU B 1 260 ? -6.223 -13.688 -2.469 1 85.69 260 GLU B N 1
ATOM 5909 C CA . GLU B 1 260 ? -5.344 -12.891 -1.619 1 85.69 260 GLU B CA 1
ATOM 5910 C C . GLU B 1 260 ? -4.906 -11.609 -2.326 1 85.69 260 GLU B C 1
ATOM 5912 O O . GLU B 1 260 ? -4.68 -10.586 -1.683 1 85.69 260 GLU B O 1
ATOM 5917 N N . ILE B 1 261 ? -4.852 -11.672 -3.607 1 86 261 ILE B N 1
ATOM 5918 C CA . ILE B 1 261 ? -4.453 -10.5 -4.371 1 86 261 ILE B CA 1
ATOM 5919 C C . ILE B 1 261 ? -5.57 -9.461 -4.344 1 86 261 ILE B C 1
ATOM 5921 O O . ILE B 1 261 ? -5.312 -8.266 -4.176 1 86 261 ILE B O 1
ATOM 5925 N N . GLY B 1 262 ? -6.734 -9.992 -4.457 1 86.38 262 GLY B N 1
ATOM 5926 C CA . GLY B 1 262 ? -7.871 -9.094 -4.332 1 86.38 262 GLY B CA 1
ATOM 5927 C C . GLY B 1 262 ? -7.984 -8.461 -2.959 1 86.38 262 GLY B C 1
ATOM 5928 O O . GLY B 1 262 ? -8.266 -7.27 -2.84 1 86.38 262 GLY B O 1
ATOM 5929 N N . ALA B 1 263 ? -7.777 -9.234 -1.987 1 84.19 263 ALA B N 1
ATOM 5930 C CA . ALA B 1 263 ? -7.809 -8.727 -0.617 1 84.19 263 ALA B CA 1
ATOM 5931 C C . ALA B 1 263 ? -6.719 -7.68 -0.392 1 84.19 263 ALA B C 1
ATOM 5933 O O . ALA B 1 263 ? -6.949 -6.672 0.282 1 84.19 263 ALA B O 1
ATOM 5934 N N . LEU B 1 264 ? -5.617 -7.93 -0.959 1 87.81 264 LEU B N 1
ATOM 5935 C CA . LEU B 1 264 ? -4.52 -6.977 -0.86 1 87.81 264 LEU B CA 1
ATOM 5936 C C . LEU B 1 264 ? -4.871 -5.672 -1.57 1 87.81 264 LEU B C 1
ATOM 5938 O O . LEU B 1 264 ? -4.609 -4.586 -1.047 1 87.81 264 LEU B O 1
ATOM 5942 N N . ALA B 1 265 ? -5.414 -5.793 -2.682 1 90.19 265 ALA B N 1
ATOM 5943 C CA . ALA B 1 265 ? -5.824 -4.609 -3.434 1 90.19 265 ALA B CA 1
ATOM 5944 C C . ALA B 1 265 ? -6.82 -3.771 -2.637 1 90.19 265 ALA B C 1
ATOM 5946 O O . ALA B 1 265 ? -6.711 -2.545 -2.592 1 90.19 265 ALA B O 1
ATOM 5947 N N . THR B 1 266 ? -7.758 -4.449 -2 1 87.62 266 THR B N 1
ATOM 5948 C CA . THR B 1 266 ? -8.742 -3.768 -1.166 1 87.62 266 THR B CA 1
ATOM 5949 C C . THR B 1 266 ? -8.07 -3.078 0.016 1 87.62 266 THR B C 1
ATOM 5951 O O . THR B 1 266 ? -8.406 -1.94 0.353 1 87.62 266 THR B O 1
ATOM 5954 N N . SER B 1 267 ? -7.113 -3.723 0.578 1 87.38 267 SER B N 1
ATOM 5955 C CA . SER B 1 267 ? -6.391 -3.145 1.707 1 87.38 267 SER B CA 1
ATOM 5956 C C . SER B 1 267 ? -5.586 -1.923 1.28 1 87.38 267 SER B C 1
ATOM 5958 O O . SER B 1 267 ? -5.516 -0.933 2.012 1 87.38 267 SER B O 1
ATOM 5960 N N . VAL B 1 268 ? -5.047 -1.98 0.163 1 90.38 268 VAL B N 1
ATOM 5961 C CA . VAL B 1 268 ? -4.285 -0.852 -0.365 1 90.38 268 VAL B CA 1
ATOM 5962 C C . VAL B 1 268 ? -5.219 0.333 -0.605 1 90.38 268 VAL B C 1
ATOM 5964 O O . VAL B 1 268 ? -4.891 1.47 -0.258 1 90.38 268 VAL B O 1
ATOM 5967 N N . ASN B 1 269 ? -6.336 0.044 -1.145 1 89.75 269 ASN B N 1
ATOM 5968 C CA . ASN B 1 269 ? -7.312 1.102 -1.391 1 89.75 269 ASN B CA 1
ATOM 5969 C C . ASN B 1 269 ? -7.82 1.71 -0.087 1 89.75 269 ASN B C 1
ATOM 5971 O O . ASN B 1 269 ? -7.992 2.926 0.01 1 89.75 269 ASN B O 1
ATOM 5975 N N . GLU B 1 270 ? -8.07 0.891 0.844 1 87.31 270 GLU B N 1
ATOM 5976 C CA . GLU B 1 270 ? -8.492 1.37 2.158 1 87.31 270 GLU B CA 1
ATOM 5977 C C . GLU B 1 270 ? -7.406 2.229 2.803 1 87.31 270 GLU B C 1
ATOM 5979 O O . GLU B 1 270 ? -7.703 3.248 3.428 1 87.31 270 GLU B O 1
ATOM 5984 N N . MET B 1 271 ? -6.246 1.893 2.678 1 88.31 271 MET B N 1
ATOM 5985 C CA . MET B 1 271 ? -5.117 2.662 3.195 1 88.31 271 MET B CA 1
ATOM 5986 C C . MET B 1 271 ? -5.035 4.027 2.518 1 88.31 271 MET B C 1
ATOM 5988 O O . MET B 1 271 ? -4.91 5.051 3.189 1 88.31 271 MET B O 1
ATOM 5992 N N . SER B 1 272 ? -5.102 3.982 1.222 1 89 272 SER B N 1
ATOM 5993 C CA . SER B 1 272 ? -5.047 5.23 0.465 1 89 272 SER B CA 1
ATOM 5994 C C . SER B 1 272 ? -6.168 6.18 0.886 1 89 272 SER B C 1
ATOM 5996 O O . SER B 1 272 ? -5.941 7.379 1.046 1 89 272 SER B O 1
ATOM 5998 N N . ALA B 1 273 ? -7.293 5.605 1.116 1 88.75 273 ALA B N 1
ATOM 5999 C CA . ALA B 1 273 ? -8.438 6.406 1.544 1 88.75 273 ALA B CA 1
ATOM 6000 C C . ALA B 1 273 ? -8.219 6.973 2.943 1 88.75 273 ALA B C 1
ATOM 6002 O O . ALA B 1 273 ? -8.5 8.148 3.195 1 88.75 273 ALA B O 1
ATOM 6003 N N . ALA B 1 274 ? -7.762 6.184 3.795 1 86.06 274 ALA B N 1
ATOM 6004 C CA . ALA B 1 274 ? -7.508 6.605 5.168 1 86.06 274 ALA B CA 1
ATOM 6005 C C . ALA B 1 274 ? -6.438 7.695 5.219 1 86.06 274 ALA B C 1
ATOM 6007 O O . ALA B 1 274 ? -6.582 8.68 5.938 1 86.06 274 ALA B O 1
ATOM 6008 N N . LEU B 1 275 ? -5.484 7.539 4.465 1 86.5 275 LEU B N 1
ATOM 6009 C CA . LEU B 1 275 ? -4.402 8.516 4.41 1 86.5 275 LEU B CA 1
ATOM 6010 C C . LEU B 1 275 ? -4.887 9.836 3.811 1 86.5 275 LEU B C 1
ATOM 6012 O O . LEU B 1 275 ? -4.508 10.906 4.277 1 86.5 275 LEU B O 1
ATOM 6016 N N . GLN B 1 276 ? -5.691 9.758 2.875 1 87.94 276 GLN B N 1
ATOM 6017 C CA . GLN B 1 276 ? -6.258 10.945 2.254 1 87.94 276 GLN B CA 1
ATOM 6018 C C . GLN B 1 276 ? -7.078 11.75 3.26 1 87.94 276 GLN B C 1
ATOM 6020 O O . GLN B 1 276 ? -6.961 12.977 3.322 1 87.94 276 GLN B O 1
ATOM 6025 N N . ILE B 1 277 ? -7.84 11.062 4.008 1 86.81 277 ILE B N 1
ATOM 6026 C CA . ILE B 1 277 ? -8.672 11.703 5.02 1 86.81 277 ILE B CA 1
ATOM 6027 C C . ILE B 1 277 ? -7.781 12.375 6.066 1 86.81 277 ILE B C 1
ATOM 6029 O O . ILE B 1 277 ? -7.996 13.539 6.422 1 86.81 277 ILE B O 1
ATOM 6033 N N . SER B 1 278 ? -6.789 11.672 6.488 1 85.25 278 SER B N 1
ATOM 6034 C CA . SER B 1 278 ? -5.875 12.203 7.496 1 85.25 278 SER B CA 1
ATOM 6035 C C . SER B 1 278 ? -5.109 13.406 6.969 1 85.25 278 SER B C 1
ATOM 6037 O O . SER B 1 278 ? -4.977 14.422 7.664 1 85.25 278 SER B O 1
ATOM 6039 N N . PHE B 1 279 ? -4.66 13.398 5.734 1 84.62 279 PHE B N 1
ATOM 6040 C CA . PHE B 1 279 ? -3.918 14.492 5.117 1 84.62 279 PHE B CA 1
ATOM 6041 C C . PHE B 1 279 ? -4.812 15.711 4.926 1 84.62 279 PHE B C 1
ATOM 6043 O O . PHE B 1 279 ? -4.383 16.844 5.156 1 84.62 279 PHE B O 1
ATOM 6050 N N . ASN B 1 280 ? -5.973 15.438 4.527 1 86.75 280 ASN B N 1
ATOM 6051 C CA . ASN B 1 280 ? -6.918 16.531 4.336 1 86.75 280 ASN B CA 1
ATOM 6052 C C . ASN B 1 280 ? -7.23 17.234 5.648 1 86.75 280 ASN B C 1
ATOM 6054 O O . ASN B 1 280 ? -7.332 18.469 5.691 1 86.75 280 ASN B O 1
ATOM 6058 N N . LYS B 1 281 ? -7.344 16.438 6.652 1 85.38 281 LYS B N 1
ATOM 6059 C CA . LYS B 1 281 ? -7.598 17.016 7.969 1 85.38 281 LYS B CA 1
ATOM 6060 C C . LYS B 1 281 ? -6.43 17.875 8.43 1 85.38 281 LYS B C 1
ATOM 6062 O O . LYS B 1 281 ? -6.633 18.984 8.914 1 85.38 281 LYS B O 1
ATOM 6067 N N . LEU B 1 282 ? -5.238 17.375 8.211 1 84.94 282 LEU B N 1
ATOM 6068 C CA . LEU B 1 282 ? -4.051 18.109 8.602 1 84.94 282 LEU B CA 1
ATOM 6069 C C . LEU B 1 282 ? -3.904 19.391 7.766 1 84.94 282 LEU B C 1
ATOM 6071 O O . LEU B 1 282 ? -3.572 20.453 8.297 1 84.94 282 LEU B O 1
ATOM 6075 N N . LYS B 1 283 ? -4.18 19.25 6.527 1 86.5 283 LYS B N 1
ATOM 6076 C CA . LYS B 1 283 ? -4.074 20.406 5.629 1 86.5 283 LYS B CA 1
ATOM 6077 C C . LYS B 1 283 ? -5.113 21.469 5.977 1 86.5 283 LYS B C 1
ATOM 6079 O O . LYS B 1 283 ? -4.809 22.656 5.973 1 86.5 283 LYS B O 1
ATOM 6084 N N . LYS B 1 284 ? -6.293 21.062 6.293 1 85.81 284 LYS B N 1
ATOM 6085 C CA . LYS B 1 284 ? -7.344 22 6.688 1 85.81 284 LYS B CA 1
ATOM 6086 C C . LYS B 1 284 ? -6.98 22.719 7.988 1 85.81 284 LYS B C 1
ATOM 6088 O O . LYS B 1 284 ? -7.234 23.906 8.133 1 85.81 284 LYS B O 1
ATOM 6093 N N . THR B 1 285 ? -6.41 21.953 8.914 1 83.75 285 THR B N 1
ATOM 6094 C CA . THR B 1 285 ? -5.98 22.547 10.18 1 83.75 285 THR B CA 1
ATOM 6095 C C . THR B 1 285 ? -4.879 23.578 9.945 1 83.75 285 THR B C 1
ATOM 6097 O O . THR B 1 285 ? -4.902 24.656 10.531 1 83.75 285 THR B O 1
ATOM 6100 N N . LEU B 1 286 ? -4.027 23.266 9.086 1 83.69 286 LEU B N 1
ATOM 6101 C CA . LEU B 1 286 ? -2.936 24.188 8.766 1 83.69 286 LEU B CA 1
ATOM 6102 C C . LEU B 1 286 ? -3.467 25.453 8.102 1 83.69 286 LEU B C 1
ATOM 6104 O O . LEU B 1 286 ? -3.023 26.547 8.422 1 83.69 286 LEU B O 1
ATOM 6108 N N . ASP B 1 287 ? -4.414 25.297 7.227 1 83 287 ASP B N 1
ATOM 6109 C CA . ASP B 1 287 ? -5.02 26.438 6.551 1 83 287 ASP B CA 1
ATOM 6110 C C . ASP B 1 287 ? -5.695 27.359 7.555 1 83 287 ASP B C 1
ATOM 6112 O O . ASP B 1 287 ? -5.641 28.594 7.406 1 83 287 ASP B O 1
ATOM 6116 N N . SER B 1 288 ? -6.277 26.766 8.516 1 78.19 288 SER B N 1
ATOM 6117 C CA . SER B 1 288 ? -6.961 27.547 9.539 1 78.19 288 SER B CA 1
ATOM 6118 C C . SER B 1 288 ? -5.965 28.344 10.383 1 78.19 288 SER B C 1
ATOM 6120 O O . SER B 1 288 ? -6.207 29.5 10.703 1 78.19 288 SER B O 1
ATOM 6122 N N . PHE B 1 289 ? -4.805 27.781 10.672 1 76.88 289 PHE B N 1
ATOM 6123 C CA . PHE B 1 289 ? -3.807 28.422 11.523 1 76.88 289 PHE B CA 1
ATOM 6124 C C . PHE B 1 289 ? -3.047 29.5 10.758 1 76.88 289 PHE B C 1
ATOM 6126 O O . PHE B 1 289 ? -2.613 30.484 11.344 1 76.88 289 PHE B O 1
ATOM 6133 N N . GLU B 1 290 ? -2.953 29.312 9.516 1 79.12 290 GLU B N 1
ATOM 6134 C CA . GLU B 1 290 ? -2.252 30.281 8.68 1 79.12 290 GLU B CA 1
ATOM 6135 C C . GLU B 1 290 ? -2.953 31.625 8.695 1 79.12 290 GLU B C 1
ATOM 6137 O O . GLU B 1 290 ? -2.328 32.656 8.438 1 79.12 290 GLU B O 1
ATOM 6142 N N . ARG B 1 291 ? -4.203 31.625 9.062 1 78.5 291 ARG B N 1
ATOM 6143 C CA . ARG B 1 291 ? -4.98 32.875 9.102 1 78.5 291 ARG B CA 1
ATOM 6144 C C . ARG B 1 291 ? -4.617 33.688 10.32 1 78.5 291 ARG B C 1
ATOM 6146 O O . ARG B 1 291 ? -4.941 34.875 10.375 1 78.5 291 ARG B O 1
ATOM 6153 N N . PHE B 1 292 ? -3.902 33.094 11.219 1 77.12 292 PHE B N 1
ATOM 6154 C CA . PHE B 1 292 ? -3.521 33.812 12.43 1 77.12 292 PHE B CA 1
ATOM 6155 C C . PHE B 1 292 ? -2.166 34.5 12.266 1 77.12 292 PHE B C 1
ATOM 6157 O O . PHE B 1 292 ? -1.785 35.344 13.07 1 77.12 292 PHE B O 1
ATOM 6164 N N . VAL B 1 293 ? -1.433 34.031 11.281 1 76.56 293 VAL B N 1
ATOM 6165 C CA . VAL B 1 293 ? -0.119 34.625 11.023 1 76.56 293 VAL B CA 1
ATOM 6166 C C . VAL B 1 293 ? -0.111 35.312 9.656 1 76.56 293 VAL B C 1
ATOM 6168 O O . VAL B 1 293 ? -0.317 34.625 8.633 1 76.56 293 VAL B O 1
ATOM 6171 N N . PRO B 1 294 ? 0.12 36.594 9.672 1 72.62 294 PRO B N 1
ATOM 6172 C CA . PRO B 1 294 ? 0.188 37.219 8.352 1 72.62 294 PRO B CA 1
ATOM 6173 C C . PRO B 1 294 ? 1.289 36.625 7.469 1 72.62 294 PRO B C 1
ATOM 6175 O O . PRO B 1 294 ? 2.383 36.344 7.957 1 72.62 294 PRO B O 1
ATOM 6178 N N . ASN B 1 295 ? 0.988 36.375 6.219 1 74.75 295 ASN B N 1
ATOM 6179 C CA . ASN B 1 295 ? 1.873 35.719 5.27 1 74.75 295 ASN B CA 1
ATOM 6180 C C . ASN B 1 295 ? 3.217 36.438 5.156 1 74.75 295 ASN B C 1
ATOM 6182 O O . ASN B 1 295 ? 4.254 35.781 4.984 1 74.75 295 ASN B O 1
ATOM 6186 N N . LYS B 1 296 ? 3.166 37.75 5.293 1 74.81 296 LYS B N 1
ATOM 6187 C CA . LYS B 1 296 ? 4.391 38.5 5.113 1 74.81 296 LYS B CA 1
ATOM 6188 C C . LYS B 1 296 ? 5.363 38.281 6.266 1 74.81 296 LYS B C 1
ATOM 6190 O O . LYS B 1 296 ? 6.566 38.5 6.117 1 74.81 296 LYS B O 1
ATOM 6195 N N . PHE B 1 297 ? 4.836 37.844 7.367 1 78.19 297 PHE B N 1
ATOM 6196 C CA . PHE B 1 297 ? 5.691 37.562 8.516 1 78.19 297 PHE B CA 1
ATOM 6197 C C . PHE B 1 297 ? 6.41 36.25 8.344 1 78.19 297 PHE B C 1
ATOM 6199 O O . PHE B 1 297 ? 7.516 36.062 8.859 1 78.19 297 PHE B O 1
ATOM 6206 N N . ILE B 1 298 ? 5.781 35.375 7.633 1 77.38 298 ILE B N 1
ATOM 6207 C CA . ILE B 1 298 ? 6.289 34 7.523 1 77.38 298 ILE B CA 1
ATOM 6208 C C . ILE B 1 298 ? 7.684 34.031 6.902 1 77.38 298 ILE B C 1
ATOM 6210 O O . ILE B 1 298 ? 8.578 33.312 7.352 1 77.38 298 ILE B O 1
ATOM 6214 N N . SER B 1 299 ? 7.863 34.75 5.883 1 75.81 299 SER B N 1
ATOM 6215 C CA . SER B 1 299 ? 9.156 34.812 5.211 1 75.81 299 SER B CA 1
ATOM 6216 C C . SER B 1 299 ? 10.242 35.312 6.152 1 75.81 299 SER B C 1
ATOM 6218 O O . SER B 1 299 ? 11.414 34.969 6.004 1 75.81 299 SER B O 1
ATOM 6220 N N . VAL B 1 300 ? 9.828 36.062 7.117 1 74.94 300 VAL B N 1
ATOM 6221 C CA . VAL B 1 300 ? 10.789 36.688 8.031 1 74.94 300 VAL B CA 1
ATOM 6222 C C . VAL B 1 300 ? 11.062 35.719 9.195 1 74.94 300 VAL B C 1
ATOM 6224 O O . VAL B 1 300 ? 12.211 35.562 9.609 1 74.94 300 VAL B O 1
ATOM 6227 N N . ILE B 1 301 ? 10.008 35.125 9.617 1 74.12 301 ILE B N 1
ATOM 6228 C CA . ILE B 1 301 ? 10.133 34.406 10.875 1 74.12 301 ILE B CA 1
ATOM 6229 C C . ILE B 1 301 ? 10.531 32.938 10.609 1 74.12 301 ILE B C 1
ATOM 6231 O O . ILE B 1 301 ? 11.016 32.25 11.5 1 74.12 301 ILE B O 1
ATOM 6235 N N . ALA B 1 302 ? 10.266 32.5 9.445 1 76.62 302 ALA B N 1
ATOM 6236 C CA . ALA B 1 302 ? 10.602 31.109 9.102 1 76.62 302 ALA B CA 1
ATOM 6237 C C . ALA B 1 302 ? 11.383 31.047 7.789 1 76.62 302 ALA B C 1
ATOM 6239 O O . ALA B 1 302 ? 10.93 30.453 6.816 1 76.62 302 ALA B O 1
ATOM 6240 N N . PRO B 1 303 ? 12.656 31.547 7.891 1 72.88 303 PRO B N 1
ATOM 6241 C CA . PRO B 1 303 ? 13.43 31.547 6.648 1 72.88 303 PRO B CA 1
ATOM 6242 C C . PRO B 1 303 ? 13.68 30.141 6.109 1 72.88 303 PRO B C 1
ATOM 6244 O O . PRO B 1 303 ? 13.797 29.953 4.898 1 72.88 303 PRO B O 1
ATOM 6247 N N . GLN B 1 304 ? 13.789 29.203 7 1 75.62 304 GLN B N 1
ATOM 6248 C CA . GLN B 1 304 ? 14.086 27.828 6.59 1 75.62 304 GLN B CA 1
ATOM 6249 C C . GLN B 1 304 ? 12.805 27.016 6.418 1 75.62 304 GLN B C 1
ATOM 6251 O O . GLN B 1 304 ? 12.852 25.781 6.34 1 75.62 304 GLN B O 1
ATOM 6256 N N . GLY B 1 305 ? 11.789 27.734 6.551 1 74.94 305 GLY B N 1
ATOM 6257 C CA . GLY B 1 305 ? 10.523 27.031 6.414 1 74.94 305 GLY B CA 1
ATOM 6258 C C . GLY B 1 305 ? 9.633 27.156 7.637 1 74.94 305 GLY B C 1
ATOM 6259 O O . GLY B 1 305 ? 10.117 27.406 8.742 1 74.94 305 GLY B O 1
ATOM 6260 N N . ILE B 1 306 ? 8.398 26.969 7.441 1 73.5 306 ILE B N 1
ATOM 6261 C CA . ILE B 1 306 ? 7.371 27.234 8.438 1 73.5 306 ILE B CA 1
ATOM 6262 C C . ILE B 1 306 ? 7.469 26.203 9.562 1 73.5 306 ILE B C 1
ATOM 6264 O O . ILE B 1 306 ? 7.02 26.469 10.688 1 73.5 306 ILE B O 1
ATOM 6268 N N . GLU B 1 307 ? 8.211 25.125 9.227 1 76.75 307 GLU B N 1
ATOM 6269 C CA . GLU B 1 307 ? 8.352 24.078 10.227 1 76.75 307 GLU B CA 1
ATOM 6270 C C . GLU B 1 307 ? 9.352 24.469 11.312 1 76.75 307 GLU B C 1
ATOM 6272 O O . GLU B 1 307 ? 9.344 23.922 12.406 1 76.75 307 GLU B O 1
ATOM 6277 N N . ASN B 1 308 ? 10.156 25.438 10.922 1 77.81 308 ASN B N 1
ATOM 6278 C CA . ASN B 1 308 ? 11.195 25.844 11.852 1 77.81 308 ASN B CA 1
ATOM 6279 C C . ASN B 1 308 ? 11.055 27.312 12.234 1 77.81 308 ASN B C 1
ATOM 6281 O O . ASN B 1 308 ? 11.875 28.141 11.844 1 77.81 308 ASN B O 1
ATOM 6285 N N . ILE B 1 309 ? 10.008 27.547 13 1 74.88 309 ILE B N 1
ATOM 6286 C CA . ILE B 1 309 ? 9.844 28.922 13.469 1 74.88 309 ILE B CA 1
ATOM 6287 C C . ILE B 1 309 ? 10.812 29.203 14.609 1 74.88 309 ILE B C 1
ATOM 6289 O O . ILE B 1 309 ? 10.922 28.406 15.547 1 74.88 309 ILE B O 1
ATOM 6293 N N . GLU B 1 310 ? 11.625 30.141 14.406 1 75.88 310 GLU B N 1
ATOM 6294 C CA . GLU B 1 310 ? 12.602 30.516 15.422 1 75.88 310 GLU B CA 1
ATOM 6295 C C . GLU B 1 310 ? 12.109 31.719 16.234 1 75.88 310 GLU B C 1
ATOM 6297 O O . GLU B 1 310 ? 11.773 32.75 15.664 1 75.88 310 GLU B O 1
ATOM 6302 N N . VAL B 1 311 ? 12.039 31.516 17.484 1 78.25 311 VAL B N 1
ATOM 6303 C CA . VAL B 1 311 ? 11.727 32.625 18.359 1 78.25 311 VAL B CA 1
ATOM 6304 C C . VAL B 1 311 ? 12.891 33.625 18.359 1 78.25 311 VAL B C 1
ATOM 6306 O O . VAL B 1 311 ? 14.055 33.219 18.453 1 78.25 311 VAL B O 1
ATOM 6309 N N . GLY B 1 312 ? 12.609 34.812 18.094 1 81.69 312 GLY B N 1
ATOM 6310 C CA . GLY B 1 312 ? 13.648 35.844 18.109 1 81.69 312 GLY B CA 1
ATOM 6311 C C . GLY B 1 312 ? 14.164 36.188 16.734 1 81.69 312 GLY B C 1
ATOM 6312 O O . GLY B 1 312 ? 15.016 37.062 16.594 1 81.69 312 GLY B O 1
ATOM 6313 N N . ALA B 1 313 ? 13.656 35.469 15.781 1 83.44 313 ALA B N 1
ATOM 6314 C CA . ALA B 1 313 ? 14.023 35.844 14.422 1 83.44 313 ALA B CA 1
ATOM 6315 C C . ALA B 1 313 ? 13.508 37.25 14.078 1 83.44 313 ALA B C 1
ATOM 6317 O O . ALA B 1 313 ? 12.391 37.594 14.453 1 83.44 313 ALA B O 1
ATOM 6318 N N . ALA B 1 314 ? 14.383 38.062 13.484 1 88.44 314 ALA B N 1
ATOM 6319 C CA . ALA B 1 314 ? 14 39.469 13.203 1 88.44 314 ALA B CA 1
ATOM 6320 C C . ALA B 1 314 ? 14.688 39.969 11.945 1 88.44 314 ALA B C 1
ATOM 6322 O O . ALA B 1 314 ? 15.734 39.438 11.539 1 88.44 314 ALA B O 1
ATOM 6323 N N . SER B 1 315 ? 14.055 40.844 11.328 1 89.69 315 SER B N 1
ATOM 6324 C CA . SER B 1 315 ? 14.609 41.562 10.164 1 89.69 315 SER B CA 1
ATOM 6325 C C . SER B 1 315 ? 14.227 43.031 10.172 1 89.69 315 SER B C 1
ATOM 6327 O O . SER B 1 315 ? 13.102 43.375 10.516 1 89.69 315 SER B O 1
ATOM 6329 N N . THR B 1 316 ? 15.219 43.875 9.867 1 91.69 316 THR B N 1
ATOM 6330 C CA . THR B 1 316 ? 14.977 45.312 9.773 1 91.69 316 THR B CA 1
ATOM 6331 C C . THR B 1 316 ? 14.492 45.688 8.375 1 91.69 316 THR B C 1
ATOM 6333 O O . THR B 1 316 ? 15.055 45.219 7.379 1 91.69 316 THR B O 1
ATOM 6336 N N . ARG B 1 317 ? 13.461 46.438 8.375 1 90.94 317 ARG B N 1
ATOM 6337 C CA . ARG B 1 317 ? 12.891 46.875 7.098 1 90.94 317 ARG B CA 1
ATOM 6338 C C . ARG B 1 317 ? 12.344 48.281 7.18 1 90.94 317 ARG B C 1
ATOM 6340 O O . ARG B 1 317 ? 11.977 48.75 8.258 1 90.94 317 ARG B O 1
ATOM 6347 N N . ARG B 1 318 ? 12.344 49 6.082 1 94.44 318 ARG B N 1
ATOM 6348 C CA . ARG B 1 318 ? 11.609 50.25 5.961 1 94.44 318 ARG B CA 1
ATOM 6349 C C . ARG B 1 318 ? 10.18 50 5.508 1 94.44 318 ARG B C 1
ATOM 6351 O O . ARG B 1 318 ? 9.945 49.312 4.504 1 94.44 318 ARG B O 1
ATOM 6358 N N . MET B 1 319 ? 9.203 50.5 6.316 1 94.19 319 MET B N 1
ATOM 6359 C CA . MET B 1 319 ? 7.801 50.25 6 1 94.19 319 MET B CA 1
ATOM 6360 C C . MET B 1 319 ? 6.941 51.469 6.316 1 94.19 319 MET B C 1
ATOM 6362 O O . MET B 1 319 ? 7.383 52.375 7.012 1 94.19 319 MET B O 1
ATOM 6366 N N . THR B 1 320 ? 5.812 51.5 5.719 1 97.19 320 THR B N 1
ATOM 6367 C CA . THR B 1 320 ? 4.785 52.5 6.059 1 97.19 320 THR B CA 1
ATOM 6368 C C . THR B 1 320 ? 3.768 51.875 7.027 1 97.19 320 THR B C 1
ATOM 6370 O O . THR B 1 320 ? 3.211 50.812 6.766 1 97.19 320 THR B O 1
ATOM 6373 N N . ILE B 1 321 ? 3.605 52.562 8.125 1 97.19 321 ILE B N 1
ATOM 6374 C CA . ILE B 1 321 ? 2.766 52.062 9.211 1 97.19 321 ILE B CA 1
ATOM 6375 C C . ILE B 1 321 ? 1.479 52.875 9.281 1 97.19 321 ILE B C 1
ATOM 6377 O O . ILE B 1 321 ? 1.518 54.125 9.258 1 97.19 321 ILE B O 1
ATOM 6381 N N . LEU B 1 322 ? 0.378 52.188 9.344 1 98.06 322 LEU B N 1
ATOM 6382 C CA . LEU B 1 322 ? -0.935 52.812 9.461 1 98.06 322 LEU B CA 1
ATOM 6383 C C . LEU B 1 322 ? -1.614 52.406 10.766 1 98.06 322 LEU B C 1
ATOM 6385 O O . LEU B 1 322 ? -1.729 51.219 11.078 1 98.06 322 LEU B O 1
ATOM 6389 N N . PHE B 1 323 ? -1.974 53.375 11.547 1 97.94 323 PHE B N 1
ATOM 6390 C CA . PHE B 1 323 ? -2.779 53.156 12.742 1 97.94 323 PHE B CA 1
ATOM 6391 C C . PHE B 1 323 ? -4.176 53.75 12.562 1 97.94 323 PHE B C 1
ATOM 6393 O O . PHE B 1 323 ? -4.332 54.844 12.031 1 97.94 323 PHE B O 1
ATOM 6400 N N . CYS B 1 324 ? -5.109 53 12.945 1 97.94 324 CYS B N 1
ATOM 6401 C CA . CYS B 1 324 ? -6.504 53.438 12.906 1 97.94 324 CYS B CA 1
ATOM 6402 C C . CYS B 1 324 ? -7.203 53.125 14.234 1 97.94 324 CYS B C 1
ATOM 6404 O O . CYS B 1 324 ? -7.07 52.031 14.773 1 97.94 324 CYS B O 1
ATOM 6406 N N . ASP B 1 325 ? -7.949 54.031 14.742 1 96.31 325 ASP B N 1
ATOM 6407 C CA . ASP B 1 325 ? -8.641 53.844 16.016 1 96.31 325 ASP B CA 1
ATOM 6408 C C . ASP B 1 325 ? -10.008 54.531 15.984 1 96.31 325 ASP B C 1
ATOM 6410 O O . ASP B 1 325 ? -10.172 55.594 15.344 1 96.31 325 ASP B O 1
ATOM 6414 N N . ILE B 1 326 ? -10.945 54 16.672 1 95.12 326 ILE B N 1
ATOM 6415 C CA . ILE B 1 326 ? -12.297 54.562 16.75 1 95.12 326 ILE B CA 1
ATOM 6416 C C . ILE B 1 326 ? -12.328 55.719 17.734 1 95.12 326 ILE B C 1
ATOM 6418 O O . ILE B 1 326 ? -11.789 55.625 18.844 1 95.12 326 ILE B O 1
ATOM 6422 N N . ARG B 1 327 ? -13.016 56.812 17.359 1 93 327 ARG B N 1
ATOM 6423 C CA . ARG B 1 327 ? -13.195 57.969 18.25 1 93 327 ARG B CA 1
ATOM 6424 C C . ARG B 1 327 ? -14.273 57.688 19.297 1 93 327 ARG B C 1
ATOM 6426 O O . ARG B 1 327 ? -15.406 57.344 18.938 1 93 327 ARG B O 1
ATOM 6433 N N . GLY B 1 328 ? -13.867 57.719 20.547 1 85.19 328 GLY B N 1
ATOM 6434 C CA . GLY B 1 328 ? -14.828 57.562 21.625 1 85.19 328 GLY B CA 1
ATOM 6435 C C . GLY B 1 328 ? -15.203 56.125 21.875 1 85.19 328 GLY B C 1
ATOM 6436 O O . GLY B 1 328 ? -16.312 55.812 22.312 1 85.19 328 GLY B O 1
ATOM 6437 N N . TYR B 1 329 ? -14.383 55.156 21.531 1 85.94 329 TYR B N 1
ATOM 6438 C CA . TYR B 1 329 ? -14.656 53.719 21.672 1 85.94 329 TYR B CA 1
ATOM 6439 C C . TYR B 1 329 ? -14.867 53.375 23.141 1 85.94 329 TYR B C 1
ATOM 6441 O O . TYR B 1 329 ? -15.75 52.562 23.469 1 85.94 329 TYR B O 1
ATOM 6449 N N . THR B 1 330 ? -14.008 53.906 24.031 1 80.69 330 THR B N 1
ATOM 6450 C CA . THR B 1 330 ? -14.07 53.531 25.438 1 80.69 330 THR B CA 1
ATOM 6451 C C . THR B 1 330 ? -15.453 53.844 26.016 1 80.69 330 THR B C 1
ATOM 6453 O O . THR B 1 330 ? -16.031 53.031 26.719 1 80.69 330 THR B O 1
ATOM 6456 N N . SER B 1 331 ? -15.953 55.031 25.672 1 81.19 331 SER B N 1
ATOM 6457 C CA . SER B 1 331 ? -17.281 55.406 26.141 1 81.19 331 SER B CA 1
ATOM 6458 C C . SER B 1 331 ? -18.359 54.5 25.578 1 81.19 331 SER B C 1
ATOM 6460 O O . SER B 1 331 ? -19.297 54.125 26.281 1 81.19 331 SER B O 1
ATOM 6462 N N . MET B 1 332 ? -18.172 54.156 24.375 1 83.12 332 MET B N 1
ATOM 6463 C CA . MET B 1 332 ? -19.125 53.25 23.719 1 83.12 332 MET B CA 1
ATOM 6464 C C . MET B 1 332 ? -19.094 51.875 24.359 1 83.12 332 MET B C 1
ATOM 6466 O O . MET B 1 332 ? -20.141 51.25 24.531 1 83.12 332 MET B O 1
ATOM 6470 N N . SER B 1 333 ? -17.969 51.375 24.641 1 82.69 333 SER B N 1
ATOM 6471 C CA . SER B 1 333 ? -17.797 50.031 25.203 1 82.69 333 SER B CA 1
ATOM 6472 C C . SER B 1 333 ? -18.406 49.938 26.609 1 82.69 333 SER B C 1
ATOM 6474 O O . SER B 1 333 ? -18.859 48.875 27.016 1 82.69 333 SER B O 1
ATOM 6476 N N . GLU B 1 334 ? -18.453 51 27.281 1 80 334 GLU B N 1
ATOM 6477 C CA . GLU B 1 334 ? -19.031 51.031 28.625 1 80 334 GLU B CA 1
ATOM 6478 C C . GLU B 1 334 ? -20.547 50.969 28.562 1 80 334 GLU B C 1
ATOM 6480 O O . GLU B 1 334 ? -21.188 50.469 29.484 1 80 334 GLU B O 1
ATOM 6485 N N . ALA B 1 335 ? -21.031 51.5 27.484 1 79.44 335 ALA B N 1
ATOM 6486 C CA . ALA B 1 335 ? -22.484 51.656 27.391 1 79.44 335 ALA B CA 1
ATOM 6487 C C . ALA B 1 335 ? -23.141 50.406 26.828 1 79.44 335 ALA B C 1
ATOM 6489 O O . ALA B 1 335 ? -24.344 50.219 26.969 1 79.44 335 ALA B O 1
ATOM 6490 N N . MET B 1 336 ? -22.359 49.562 26.328 1 83.25 336 MET B N 1
ATOM 6491 C CA . MET B 1 336 ? -22.891 48.375 25.672 1 83.25 336 MET B CA 1
ATOM 6492 C C . MET B 1 336 ? -22.547 47.094 26.453 1 83.25 336 MET B C 1
ATOM 6494 O O . MET B 1 336 ? -21.562 47.094 27.203 1 83.25 336 MET B O 1
ATOM 6498 N N . GLU B 1 337 ? -23.312 46.062 26.219 1 86.94 337 GLU B N 1
ATOM 6499 C CA . GLU B 1 337 ? -22.969 44.75 26.766 1 86.94 337 GLU B CA 1
ATOM 6500 C C . GLU B 1 337 ? -21.75 44.156 26.078 1 86.94 337 GLU B C 1
ATOM 6502 O O . GLU B 1 337 ? -21.531 44.375 24.875 1 86.94 337 GLU B O 1
ATOM 6507 N N . PRO B 1 338 ? -21 43.406 26.812 1 85.81 338 PRO B N 1
ATOM 6508 C CA . PRO B 1 338 ? -19.75 42.875 26.266 1 85.81 338 PRO B CA 1
ATOM 6509 C C . PRO B 1 338 ? -19.969 42.156 24.938 1 85.81 338 PRO B C 1
ATOM 6511 O O . PRO B 1 338 ? -19.203 42.344 23.984 1 85.81 338 PRO B O 1
ATOM 6514 N N . ILE B 1 339 ? -21.016 41.375 24.797 1 88.06 339 ILE B N 1
ATOM 6515 C CA . ILE B 1 339 ? -21.234 40.625 23.578 1 88.06 339 ILE B CA 1
ATOM 6516 C C . ILE B 1 339 ? -21.625 41.562 22.438 1 88.06 339 ILE B C 1
ATOM 6518 O O . ILE B 1 339 ? -21.297 41.312 21.281 1 88.06 339 ILE B O 1
ATOM 6522 N N . GLU B 1 340 ? -22.406 42.562 22.781 1 88.75 340 GLU B N 1
ATOM 6523 C CA . GLU B 1 340 ? -22.828 43.562 21.781 1 88.75 340 GLU B CA 1
ATOM 6524 C C . GLU B 1 340 ? -21.625 44.312 21.219 1 88.75 340 GLU B C 1
ATOM 6526 O O . GLU B 1 340 ? -21.547 44.531 20.016 1 88.75 340 GLU B O 1
ATOM 6531 N N . ILE B 1 341 ? -20.766 44.719 22.047 1 88.88 341 ILE B N 1
ATOM 6532 C CA . ILE B 1 341 ? -19.578 45.469 21.594 1 88.88 341 ILE B CA 1
ATOM 6533 C C . ILE B 1 341 ? -18.688 44.531 20.766 1 88.88 341 ILE B C 1
ATOM 6535 O O . ILE B 1 341 ? -18.047 45 19.812 1 88.88 341 ILE B O 1
ATOM 6539 N N . PHE B 1 342 ? -18.656 43.312 21.109 1 90.31 342 PHE B N 1
ATOM 6540 C CA . PHE B 1 342 ? -17.859 42.375 20.344 1 90.31 342 PHE B CA 1
ATOM 6541 C C . PHE B 1 342 ? -18.391 42.25 18.922 1 90.31 342 PHE B C 1
ATOM 6543 O O . PHE B 1 342 ? -17.609 42.25 17.969 1 90.31 342 PHE B O 1
ATOM 6550 N N . ARG B 1 343 ? -19.656 42.062 18.812 1 89.88 343 ARG B N 1
ATOM 6551 C CA . ARG B 1 343 ? -20.266 41.906 17.5 1 89.88 343 ARG B CA 1
ATOM 6552 C C . ARG B 1 343 ? -20.031 43.156 16.656 1 89.88 343 ARG B C 1
ATOM 6554 O O . ARG B 1 343 ? -19.719 43.062 15.469 1 89.88 343 ARG B O 1
ATOM 6561 N N . PHE B 1 344 ? -20.172 44.25 17.344 1 89.31 344 PHE B N 1
ATOM 6562 C CA . PHE B 1 344 ? -19.906 45.531 16.688 1 89.31 344 PHE B CA 1
ATOM 6563 C C . PHE B 1 344 ? -18.469 45.594 16.188 1 89.31 344 PHE B C 1
ATOM 6565 O O . PHE B 1 344 ? -18.234 45.906 15.016 1 89.31 344 PHE B O 1
ATOM 6572 N N . LEU B 1 345 ? -17.594 45.312 17.078 1 92 345 LEU B N 1
ATOM 6573 C CA . LEU B 1 345 ? -16.172 45.406 16.766 1 92 345 LEU B CA 1
ATOM 6574 C C . LEU B 1 345 ? -15.797 44.438 15.656 1 92 345 LEU B C 1
ATOM 6576 O O . LEU B 1 345 ? -15 44.781 14.773 1 92 345 LEU B O 1
ATOM 6580 N N . ASN B 1 346 ? -16.344 43.344 15.742 1 91.25 346 ASN B N 1
ATOM 6581 C CA . ASN B 1 346 ? -16.047 42.344 14.727 1 91.25 346 ASN B CA 1
ATOM 6582 C C . ASN B 1 346 ? -16.484 42.812 13.344 1 91.25 346 ASN B C 1
ATOM 6584 O O . ASN B 1 346 ? -15.758 42.625 12.367 1 91.25 346 ASN B O 1
ATOM 6588 N N . ASP B 1 347 ? -17.672 43.312 13.258 1 91.94 347 ASP B N 1
ATOM 6589 C CA . ASP B 1 347 ? -18.172 43.812 11.992 1 91.94 347 ASP B CA 1
ATOM 6590 C C . ASP B 1 347 ? -17.328 45 11.484 1 91.94 347 ASP B C 1
ATOM 6592 O O . ASP B 1 347 ? -17.031 45.094 10.289 1 91.94 347 ASP B O 1
ATOM 6596 N N . TYR B 1 348 ? -16.969 45.781 12.406 1 93.06 348 TYR B N 1
ATOM 6597 C CA . TYR B 1 348 ? -16.141 46.969 12.094 1 93.06 348 TYR B CA 1
ATOM 6598 C C . TYR B 1 348 ? -14.781 46.531 11.57 1 93.06 348 TYR B C 1
ATOM 6600 O O . TYR B 1 348 ? -14.344 47 10.516 1 93.06 348 TYR B O 1
ATOM 6608 N N . LEU B 1 349 ? -14.156 45.656 12.281 1 94.38 349 LEU B N 1
ATOM 6609 C CA . LEU B 1 349 ? -12.812 45.219 11.906 1 94.38 349 LEU B CA 1
ATOM 6610 C C . LEU B 1 349 ? -12.836 44.469 10.586 1 94.38 349 LEU B C 1
ATOM 6612 O O . LEU B 1 349 ? -11.883 44.562 9.805 1 94.38 349 LEU B O 1
ATOM 6616 N N . ALA B 1 350 ? -13.883 43.75 10.352 1 91.94 350 ALA B N 1
ATOM 6617 C CA . ALA B 1 350 ? -14.023 43.031 9.078 1 91.94 350 ALA B CA 1
ATOM 6618 C C . ALA B 1 350 ? -14.078 44 7.91 1 91.94 350 ALA B C 1
ATOM 6620 O O . ALA B 1 350 ? -13.438 43.781 6.879 1 91.94 350 ALA B O 1
ATOM 6621 N N . CYS B 1 351 ? -14.812 45 8.133 1 94.06 351 CYS B N 1
ATOM 6622 C CA . CYS B 1 351 ? -14.984 46.031 7.102 1 94.06 351 CYS B CA 1
ATOM 6623 C C . CYS B 1 351 ? -13.672 46.781 6.836 1 94.06 351 CYS B C 1
ATOM 6625 O O . CYS B 1 351 ? -13.266 46.938 5.684 1 94.06 351 CYS B O 1
ATOM 6627 N N . MET B 1 352 ? -13.023 47.188 7.887 1 95.62 352 MET B N 1
ATOM 6628 C CA . MET B 1 352 ? -11.766 47.938 7.77 1 95.62 352 MET B CA 1
ATOM 6629 C C . MET B 1 352 ? -10.664 47.031 7.223 1 95.62 352 MET B C 1
ATOM 6631 O O . MET B 1 352 ? -9.852 47.469 6.41 1 95.62 352 MET B O 1
ATOM 6635 N N . GLY B 1 353 ? -10.672 45.844 7.73 1 93.25 353 GLY B N 1
ATOM 6636 C CA . GLY B 1 353 ? -9.672 44.875 7.273 1 93.25 353 GLY B CA 1
ATOM 6637 C C . GLY B 1 353 ? -9.742 44.625 5.781 1 93.25 353 GLY B C 1
ATOM 6638 O O . GLY B 1 353 ? -8.711 44.5 5.113 1 93.25 353 GLY B O 1
ATOM 6639 N N . LYS B 1 354 ? -10.906 44.438 5.254 1 93.81 354 LYS B N 1
ATOM 6640 C CA . LYS B 1 354 ? -11.109 44.219 3.822 1 93.81 354 LYS B CA 1
ATOM 6641 C C . LYS B 1 354 ? -10.539 45.375 3.01 1 93.81 354 LYS B C 1
ATOM 6643 O O . LYS B 1 354 ? -9.906 45.188 1.974 1 93.81 354 LYS B O 1
ATOM 6648 N N . ALA B 1 355 ? -10.758 46.562 3.498 1 95.69 355 ALA B N 1
ATOM 6649 C CA . ALA B 1 355 ? -10.25 47.75 2.82 1 95.69 355 ALA B CA 1
ATOM 6650 C C . ALA B 1 355 ? -8.727 47.75 2.781 1 95.69 355 ALA B C 1
ATOM 6652 O O . ALA B 1 355 ? -8.125 48.125 1.762 1 95.69 355 ALA B O 1
ATOM 6653 N N . ILE B 1 356 ? -8.109 47.406 3.84 1 95.62 356 ILE B N 1
ATOM 6654 C CA . ILE B 1 356 ? -6.652 47.375 3.936 1 95.62 356 ILE B CA 1
ATOM 6655 C C . ILE B 1 356 ? -6.098 46.312 2.988 1 95.62 356 ILE B C 1
ATOM 6657 O O . ILE B 1 356 ? -5.129 46.562 2.268 1 95.62 356 ILE B O 1
ATOM 6661 N N . ASP B 1 357 ? -6.738 45.219 2.971 1 92.31 357 ASP B N 1
ATOM 6662 C CA . ASP B 1 357 ? -6.316 44.094 2.127 1 92.31 357 ASP B CA 1
ATOM 6663 C C . ASP B 1 357 ? -6.434 44.469 0.647 1 92.31 357 ASP B C 1
ATOM 6665 O O . ASP B 1 357 ? -5.547 44.156 -0.148 1 92.31 357 ASP B O 1
ATOM 6669 N N . GLU B 1 358 ? -7.492 45.031 0.315 1 94 358 GLU B N 1
ATOM 6670 C CA . GLU B 1 358 ? -7.734 45.438 -1.066 1 94 358 GLU B CA 1
ATOM 6671 C C . GLU B 1 358 ? -6.68 46.406 -1.546 1 94 358 GLU B C 1
ATOM 6673 O O . GLU B 1 358 ? -6.324 46.438 -2.727 1 94 358 GLU B O 1
ATOM 6678 N N . ALA B 1 359 ? -6.172 47.219 -0.611 1 95.06 359 ALA B N 1
ATOM 6679 C CA . ALA B 1 359 ? -5.18 48.219 -0.958 1 95.06 359 ALA B CA 1
ATOM 6680 C C . ALA B 1 359 ? -3.771 47.656 -0.949 1 95.06 359 ALA B C 1
ATOM 6682 O O . ALA B 1 359 ? -2.805 48.344 -1.283 1 95.06 359 ALA B O 1
ATOM 6683 N N . GLY B 1 360 ? -3.672 46.406 -0.562 1 90.94 360 GLY B N 1
ATOM 6684 C CA . GLY B 1 360 ? -2.387 45.719 -0.622 1 90.94 360 GLY B CA 1
ATOM 6685 C C . GLY B 1 360 ? -1.622 45.781 0.688 1 90.94 360 GLY B C 1
ATOM 6686 O O . GLY B 1 360 ? -0.424 45.5 0.725 1 90.94 360 GLY B O 1
ATOM 6687 N N . GLY B 1 361 ? -2.281 46.219 1.733 1 91.88 361 GLY B N 1
ATOM 6688 C CA . GLY B 1 361 ? -1.663 46.188 3.049 1 91.88 361 GLY B CA 1
ATOM 6689 C C . GLY B 1 361 ? -1.91 44.906 3.82 1 91.88 361 GLY B C 1
ATOM 6690 O O . GLY B 1 361 ? -2.672 44.062 3.377 1 91.88 361 GLY B O 1
ATOM 6691 N N . PHE B 1 362 ? -1.087 44.719 4.871 1 88.81 362 PHE B N 1
ATOM 6692 C CA . PHE B 1 362 ? -1.376 43.594 5.746 1 88.81 362 PHE B CA 1
ATOM 6693 C C . PHE B 1 362 ? -1.488 44.031 7.199 1 88.81 362 PHE B C 1
ATOM 6695 O O . PHE B 1 362 ? -0.776 44.969 7.625 1 88.81 362 PHE B O 1
ATOM 6702 N N . ILE B 1 363 ? -2.406 43.406 7.867 1 90.81 363 ILE B N 1
ATOM 6703 C CA . ILE B 1 363 ? -2.689 43.75 9.25 1 90.81 363 ILE B CA 1
ATOM 6704 C C . ILE B 1 363 ? -1.729 43.031 10.188 1 90.81 363 ILE B C 1
ATOM 6706 O O . ILE B 1 363 ? -1.655 41.812 10.172 1 90.81 363 ILE B O 1
ATOM 6710 N N . ASP B 1 364 ? -0.966 43.75 10.938 1 89.5 364 ASP B N 1
ATOM 6711 C CA . ASP B 1 364 ? -0.086 43.156 11.945 1 89.5 364 ASP B CA 1
ATOM 6712 C C . ASP B 1 364 ? -0.891 42.594 13.102 1 89.5 364 ASP B C 1
ATOM 6714 O O . ASP B 1 364 ? -0.771 41.406 13.414 1 89.5 364 ASP B O 1
ATOM 6718 N N . LYS B 1 365 ? -1.693 43.438 13.734 1 88.38 365 LYS B N 1
ATOM 6719 C CA . LYS B 1 365 ? -2.516 42.969 14.852 1 88.38 365 LYS B CA 1
ATOM 6720 C C . LYS B 1 365 ? -3.68 43.938 15.109 1 88.38 365 LYS B C 1
ATOM 6722 O O . LYS B 1 365 ? -3.652 45.094 14.664 1 88.38 365 LYS B O 1
ATOM 6727 N N . TYR B 1 366 ? -4.656 43.406 15.758 1 89.56 366 TYR B N 1
ATOM 6728 C CA . TYR B 1 366 ? -5.77 44.188 16.297 1 89.56 366 TYR B CA 1
ATOM 6729 C C . TYR B 1 366 ? -5.574 44.438 17.781 1 89.56 366 TYR B C 1
ATOM 6731 O O . TYR B 1 366 ? -5.227 43.531 18.547 1 89.56 366 TYR B O 1
ATOM 6739 N N . ILE B 1 367 ? -5.715 45.594 18.141 1 87.81 367 ILE B N 1
ATOM 6740 C CA . ILE B 1 367 ? -5.613 46 19.547 1 87.81 367 ILE B CA 1
ATOM 6741 C C . ILE B 1 367 ? -6.922 46.625 20 1 87.81 367 ILE B C 1
ATOM 6743 O O . ILE B 1 367 ? -7.031 47.844 20.078 1 87.81 367 ILE B O 1
ATOM 6747 N N . GLY B 1 368 ? -7.766 45.812 20.391 1 87.75 368 GLY B N 1
ATOM 6748 C CA . GLY B 1 368 ? -9.102 46.344 20.641 1 87.75 368 GLY B CA 1
ATOM 6749 C C . GLY B 1 368 ? -9.766 46.875 19.375 1 87.75 368 GLY B C 1
ATOM 6750 O O . GLY B 1 368 ? -9.977 46.156 18.422 1 87.75 368 GLY B O 1
ATOM 6751 N N . ASP B 1 369 ? -9.977 48.188 19.469 1 90.81 369 ASP B N 1
ATOM 6752 C CA . ASP B 1 369 ? -10.609 48.844 18.328 1 90.81 369 ASP B CA 1
ATOM 6753 C C . ASP B 1 369 ? -9.562 49.406 17.359 1 90.81 369 ASP B C 1
ATOM 6755 O O . ASP B 1 369 ? -9.898 49.844 16.266 1 90.81 369 ASP B O 1
ATOM 6759 N N . ALA B 1 370 ? -8.344 49.312 17.781 1 93.62 370 ALA B N 1
ATOM 6760 C CA . ALA B 1 370 ? -7.27 49.844 16.953 1 93.62 370 ALA B CA 1
ATOM 6761 C C . ALA B 1 370 ? -6.746 48.812 15.961 1 93.62 370 ALA B C 1
ATOM 6763 O O . ALA B 1 370 ? -6.77 47.625 16.25 1 93.62 370 ALA B O 1
ATOM 6764 N N . ILE B 1 371 ? -6.344 49.281 14.812 1 94.81 371 ILE B N 1
ATOM 6765 C CA . ILE B 1 371 ? -5.75 48.438 13.781 1 94.81 371 ILE B CA 1
ATOM 6766 C C . ILE B 1 371 ? -4.352 48.938 13.445 1 94.81 371 ILE B C 1
ATOM 6768 O O . ILE B 1 371 ? -4.148 50.125 13.242 1 94.81 371 ILE B O 1
ATOM 6772 N N . MET B 1 372 ? -3.451 48.062 13.453 1 94.94 372 MET B N 1
ATOM 6773 C CA . MET B 1 372 ? -2.115 48.344 12.945 1 94.94 372 MET B CA 1
ATOM 6774 C C . MET B 1 372 ? -1.845 47.594 11.648 1 94.94 372 MET B C 1
ATOM 6776 O O . MET B 1 372 ? -1.841 46.375 11.625 1 94.94 372 MET B O 1
ATOM 6780 N N . ALA B 1 373 ? -1.641 48.312 10.609 1 95.31 373 ALA B N 1
ATOM 6781 C CA . ALA B 1 373 ? -1.383 47.719 9.297 1 95.31 373 ALA B CA 1
ATOM 6782 C C . ALA B 1 373 ? -0.04 48.188 8.742 1 95.31 373 ALA B C 1
ATOM 6784 O O . ALA B 1 373 ? 0.466 49.25 9.125 1 95.31 373 ALA B O 1
ATOM 6785 N N . LEU B 1 374 ? 0.459 47.375 7.934 1 94.56 374 LEU B N 1
ATOM 6786 C CA . LEU B 1 374 ? 1.783 47.656 7.379 1 94.56 374 LEU B CA 1
ATOM 6787 C C . LEU B 1 374 ? 1.762 47.562 5.855 1 94.56 374 LEU B C 1
ATOM 6789 O O . LEU B 1 374 ? 0.984 46.781 5.281 1 94.56 374 LEU B O 1
ATOM 6793 N N . PHE B 1 375 ? 2.566 48.375 5.309 1 95.44 375 PHE B N 1
ATOM 6794 C CA . PHE B 1 375 ? 2.76 48.406 3.863 1 95.44 375 PHE B CA 1
ATOM 6795 C C . PHE B 1 375 ? 4.242 48.344 3.514 1 95.44 375 PHE B C 1
ATOM 6797 O O . PHE B 1 375 ? 5.055 49.062 4.121 1 95.44 375 PHE B O 1
ATOM 6804 N N . ASP B 1 376 ? 4.582 47.5 2.555 1 91.19 376 ASP B N 1
ATOM 6805 C CA . ASP B 1 376 ? 5.973 47.281 2.17 1 91.19 376 ASP B CA 1
ATOM 6806 C C . ASP B 1 376 ? 6.602 48.562 1.647 1 91.19 376 ASP B C 1
ATOM 6808 O O . ASP B 1 376 ? 5.891 49.531 1.3 1 91.19 376 ASP B O 1
ATOM 6812 N N . ASP B 1 377 ? 7.926 48.219 1.498 1 85.38 377 ASP B N 1
ATOM 6813 C CA . ASP B 1 377 ? 8.695 49.344 0.986 1 85.38 377 ASP B CA 1
ATOM 6814 C C . ASP B 1 377 ? 8.258 49.719 -0.432 1 85.38 377 ASP B C 1
ATOM 6816 O O . ASP B 1 377 ? 8.031 48.812 -1.264 1 85.38 377 ASP B O 1
ATOM 6820 N N . GLY B 1 378 ? 7.914 50.844 -0.806 1 86.25 378 GLY B N 1
ATOM 6821 C CA . GLY B 1 378 ? 7.488 51.281 -2.121 1 86.25 378 GLY B CA 1
ATOM 6822 C C . GLY B 1 378 ? 5.98 51.375 -2.262 1 86.25 378 GLY B C 1
ATOM 6823 O O . GLY B 1 378 ? 5.473 51.844 -3.285 1 86.25 378 GLY B O 1
ATOM 6824 N N . ASN B 1 379 ? 5.277 50.906 -1.297 1 91.94 379 ASN B N 1
ATOM 6825 C CA . ASN B 1 379 ? 3.82 50.906 -1.385 1 91.94 379 ASN B CA 1
ATOM 6826 C C . ASN B 1 379 ? 3.213 51.969 -0.476 1 91.94 379 ASN B C 1
ATOM 6828 O O . ASN B 1 379 ? 2.184 51.75 0.159 1 91.94 379 ASN B O 1
ATOM 6832 N N . THR B 1 380 ? 3.896 53.031 -0.337 1 95.38 380 THR B N 1
ATOM 6833 C CA . THR B 1 380 ? 3.412 54.125 0.502 1 95.38 380 THR B CA 1
ATOM 6834 C C . THR B 1 380 ? 2.092 54.656 -0.033 1 95.38 380 THR B C 1
ATOM 6836 O O . THR B 1 380 ? 1.202 55.031 0.743 1 95.38 380 THR B O 1
ATOM 6839 N N . ASP B 1 381 ? 1.974 54.688 -1.344 1 96.62 381 ASP B N 1
ATOM 6840 C CA . ASP B 1 381 ? 0.733 55.156 -1.968 1 96.62 381 ASP B CA 1
ATOM 6841 C C . ASP B 1 381 ? -0.442 54.25 -1.552 1 96.62 381 ASP B C 1
ATOM 6843 O O . ASP B 1 381 ? -1.552 54.75 -1.344 1 96.62 381 ASP B O 1
ATOM 6847 N N . CYS B 1 382 ? -0.149 53 -1.446 1 96.38 382 CYS B N 1
ATOM 6848 C CA . CYS B 1 382 ? -1.188 52.062 -1.083 1 96.38 382 CYS B CA 1
ATOM 6849 C C . CYS B 1 382 ? -1.714 52.344 0.321 1 96.38 382 CYS B C 1
ATOM 6851 O O . CYS B 1 382 ? -2.896 52.125 0.597 1 96.38 382 CYS B O 1
ATOM 6853 N N . ALA B 1 383 ? -0.855 52.812 1.174 1 97.5 383 ALA B N 1
ATOM 6854 C CA . ALA B 1 383 ? -1.28 53.125 2.531 1 97.5 383 ALA B CA 1
ATOM 6855 C C . ALA B 1 383 ? -2.299 54.281 2.521 1 97.5 383 ALA B C 1
ATOM 6857 O O . ALA B 1 383 ? -3.281 54.25 3.268 1 97.5 383 ALA B O 1
ATOM 6858 N N . LEU B 1 384 ? -2.037 55.219 1.699 1 97.44 384 LEU B N 1
ATOM 6859 C CA . LEU B 1 384 ? -2.984 56.344 1.589 1 97.44 384 LEU B CA 1
ATOM 6860 C C . LEU B 1 384 ? -4.285 55.875 0.946 1 97.44 384 LEU B C 1
ATOM 6862 O O . LEU B 1 384 ? -5.371 56.281 1.371 1 97.44 384 LEU B O 1
ATOM 6866 N N . HIS B 1 385 ? -4.105 55.094 -0.087 1 97 385 HIS B N 1
ATOM 6867 C CA . HIS B 1 385 ? -5.293 54.531 -0.709 1 97 385 HIS B CA 1
ATOM 6868 C C . HIS B 1 385 ? -6.117 53.75 0.302 1 97 385 HIS B C 1
ATOM 6870 O O . HIS B 1 385 ? -7.352 53.781 0.281 1 97 385 HIS B O 1
ATOM 6876 N N . ALA B 1 386 ? -5.445 52.938 1.146 1 97.5 386 ALA B N 1
ATOM 6877 C CA . ALA B 1 386 ? -6.121 52.188 2.189 1 97.5 386 ALA B CA 1
ATOM 6878 C C . ALA B 1 386 ? -6.891 53.094 3.135 1 97.5 386 ALA B C 1
ATOM 6880 O O . ALA B 1 386 ? -8.031 52.812 3.5 1 97.5 386 ALA B O 1
ATOM 6881 N N . ALA B 1 387 ? -6.262 54.156 3.521 1 98 387 ALA B N 1
ATOM 6882 C CA . ALA B 1 387 ? -6.887 55.125 4.438 1 98 387 ALA B CA 1
ATOM 6883 C C . ALA B 1 387 ? -8.164 55.688 3.844 1 98 387 ALA B C 1
ATOM 6885 O O . ALA B 1 387 ? -9.18 55.812 4.535 1 98 387 ALA B O 1
ATOM 6886 N N . ILE B 1 388 ? -8.102 56.031 2.592 1 96.94 388 ILE B N 1
ATOM 6887 C CA . ILE B 1 388 ? -9.258 56.594 1.896 1 96.94 388 ILE B CA 1
ATOM 6888 C C . ILE B 1 388 ? -10.352 55.531 1.784 1 96.94 388 ILE B C 1
ATOM 6890 O O . ILE B 1 388 ? -11.523 55.812 2.059 1 96.94 388 ILE B O 1
ATOM 6894 N N . LEU B 1 389 ? -9.945 54.375 1.381 1 97 389 LEU B N 1
ATOM 6895 C CA . LEU B 1 389 ? -10.898 53.281 1.265 1 97 389 LEU B CA 1
ATOM 6896 C C . LEU B 1 389 ? -11.539 52.969 2.611 1 97 389 LEU B C 1
ATOM 6898 O O . LEU B 1 389 ? -12.727 52.625 2.674 1 97 389 LEU B O 1
ATOM 6902 N N . MET B 1 390 ? -10.789 53.031 3.664 1 97.56 390 MET B N 1
ATOM 6903 C CA . MET B 1 390 ? -11.297 52.781 5.016 1 97.56 390 MET B CA 1
ATOM 6904 C C . MET B 1 390 ? -12.359 53.812 5.391 1 97.56 390 MET B C 1
ATOM 6906 O O . MET B 1 390 ? -13.383 53.469 5.977 1 97.56 390 MET B O 1
ATOM 6910 N N . GLN B 1 391 ? -12.117 55.031 5.031 1 96.81 391 GLN B N 1
ATOM 6911 C CA . GLN B 1 391 ? -13.094 56.062 5.309 1 96.81 391 GLN B CA 1
ATOM 6912 C C . GLN B 1 391 ? -14.398 55.844 4.543 1 96.81 391 GLN B C 1
ATOM 6914 O O . GLN B 1 391 ? -15.484 56 5.09 1 96.81 391 GLN B O 1
ATOM 6919 N N . GLN B 1 392 ? -14.266 55.438 3.348 1 96.12 392 GLN B N 1
ATOM 6920 C CA . GLN B 1 392 ? -15.438 55.156 2.537 1 96.12 392 GLN B CA 1
ATOM 6921 C C . GLN B 1 392 ? -16.203 53.938 3.105 1 96.12 392 GLN B C 1
ATOM 6923 O O . GLN B 1 392 ? -17.438 53.969 3.168 1 96.12 392 GLN B O 1
ATOM 6928 N N . ALA B 1 393 ? -15.461 52.969 3.459 1 95.94 393 ALA B N 1
ATOM 6929 C CA . ALA B 1 393 ? -16.062 51.781 4.051 1 95.94 393 ALA B CA 1
ATOM 6930 C C . ALA B 1 393 ? -16.781 52.094 5.352 1 95.94 393 ALA B C 1
ATOM 6932 O O . ALA B 1 393 ? -17.828 51.531 5.648 1 95.94 393 ALA B O 1
ATOM 6933 N N . LEU B 1 394 ? -16.188 52.938 6.129 1 95.81 394 LEU B N 1
ATOM 6934 C CA . LEU B 1 394 ? -16.781 53.344 7.395 1 95.81 394 LEU B CA 1
ATOM 6935 C C . LEU B 1 394 ? -18.109 54.062 7.156 1 95.81 394 LEU B C 1
ATOM 6937 O O . LEU B 1 394 ? -19.062 53.875 7.902 1 95.81 394 LEU B O 1
ATOM 6941 N N . ASP B 1 395 ? -18.125 54.906 6.156 1 94.62 395 ASP B N 1
ATOM 6942 C CA . ASP B 1 395 ? -19.359 55.625 5.809 1 94.62 395 ASP B CA 1
ATOM 6943 C C . ASP B 1 395 ? -20.469 54.625 5.461 1 94.62 395 ASP B C 1
ATOM 6945 O O . ASP B 1 395 ? -21.609 54.781 5.914 1 94.62 395 ASP B O 1
ATOM 6949 N N . LYS B 1 396 ? -20.156 53.719 4.707 1 94.31 396 LYS B N 1
ATOM 6950 C CA . LYS B 1 396 ? -21.125 52.688 4.34 1 94.31 396 LYS B CA 1
ATOM 6951 C C . LYS B 1 396 ? -21.562 51.906 5.562 1 94.31 396 LYS B C 1
ATOM 6953 O O . LYS B 1 396 ? -22.734 51.562 5.684 1 94.31 396 LYS B O 1
ATOM 6958 N N . PHE B 1 397 ? -20.641 51.562 6.383 1 93.69 397 PHE B N 1
ATOM 6959 C CA . PHE B 1 397 ? -20.922 50.844 7.617 1 93.69 397 PHE B CA 1
ATOM 6960 C C . PHE B 1 397 ? -21.891 51.594 8.492 1 93.69 397 PHE B C 1
ATOM 6962 O O . PHE B 1 397 ? -22.844 51.031 9.031 1 93.69 397 PHE B O 1
ATOM 6969 N N . ASN B 1 398 ? -21.672 52.875 8.648 1 93.69 398 ASN B N 1
ATOM 6970 C CA . ASN B 1 398 ? -22.547 53.719 9.445 1 93.69 398 ASN B CA 1
ATOM 6971 C C . ASN B 1 398 ? -23.953 53.781 8.859 1 93.69 398 ASN B C 1
ATOM 6973 O O . ASN B 1 398 ? -24.938 53.781 9.594 1 93.69 398 ASN B O 1
ATOM 6977 N N . ASP B 1 399 ? -24 53.875 7.605 1 91.31 399 ASP B N 1
ATOM 6978 C CA . ASP B 1 399 ? -25.297 53.938 6.918 1 91.31 399 ASP B CA 1
ATOM 6979 C C . ASP B 1 399 ? -26.078 52.656 7.121 1 91.31 399 ASP B C 1
ATOM 6981 O O . ASP B 1 399 ? -27.297 52.688 7.367 1 91.31 399 ASP B O 1
ATOM 6985 N N . GLU B 1 400 ? -25.453 51.594 7.02 1 90.12 400 GLU B N 1
ATOM 6986 C CA . GLU B 1 400 ? -26.109 50.281 7.18 1 90.12 400 GLU B CA 1
ATOM 6987 C C . GLU B 1 400 ? -26.594 50.094 8.617 1 90.12 400 GLU B C 1
ATOM 6989 O O . GLU B 1 400 ? -27.656 49.5 8.844 1 90.12 400 GLU B O 1
ATOM 6994 N N . ARG B 1 401 ? -25.75 50.406 9.516 1 86.75 401 ARG B N 1
ATOM 6995 C CA . ARG B 1 401 ? -26.109 50.281 10.93 1 86.75 401 ARG B CA 1
ATOM 6996 C C . ARG B 1 401 ? -27.344 51.156 11.242 1 86.75 401 ARG B C 1
ATOM 6998 O O . ARG B 1 401 ? -28.203 50.75 12.023 1 86.75 401 ARG B O 1
ATOM 7005 N N . SER B 1 402 ? -27.453 52.219 10.656 1 83.94 402 SER B N 1
ATOM 7006 C CA . SER B 1 402 ? -28.594 53.125 10.867 1 83.94 402 SER B CA 1
ATOM 7007 C C . SER B 1 402 ? -29.859 52.531 10.258 1 83.94 402 SER B C 1
ATOM 7009 O O . SER B 1 402 ? -30.953 52.688 10.82 1 83.94 402 SER B O 1
ATOM 7011 N N . MET B 1 403 ? -29.781 51.938 9.242 1 81.88 403 MET B N 1
ATOM 7012 C CA . MET B 1 403 ? -30.938 51.344 8.555 1 81.88 403 MET B CA 1
ATOM 7013 C C . MET B 1 403 ? -31.453 50.125 9.305 1 81.88 403 MET B C 1
ATOM 7015 O O . MET B 1 403 ? -32.656 49.906 9.359 1 81.88 403 MET B O 1
ATOM 7019 N N . GLN B 1 404 ? -30.672 49.25 9.789 1 74.88 404 GLN B N 1
ATOM 7020 C CA . GLN B 1 404 ? -31.047 48 10.453 1 74.88 404 GLN B CA 1
ATOM 7021 C C . GLN B 1 404 ? -31.703 48.281 11.805 1 74.88 404 GLN B C 1
ATOM 7023 O O . GLN B 1 404 ? -32.625 47.562 12.211 1 74.88 404 GLN B O 1
ATOM 7028 N N . THR B 1 405 ? -31.141 49.062 12.68 1 66.06 405 THR B N 1
ATOM 7029 C CA . THR B 1 405 ? -31.672 49.25 14.023 1 66.06 405 THR B CA 1
ATOM 7030 C C . THR B 1 405 ? -32.875 50.219 13.992 1 66.06 405 THR B C 1
ATOM 7032 O O . THR B 1 405 ? -33.656 50.25 14.945 1 66.06 405 THR B O 1
ATOM 7035 N N . GLY B 1 406 ? -33.312 50.656 12.875 1 58.62 406 GLY B N 1
ATOM 7036 C CA . GLY B 1 406 ? -34.438 51.562 12.75 1 58.62 406 GLY B CA 1
ATOM 7037 C C . GLY B 1 406 ? -34.281 52.812 13.594 1 58.62 406 GLY B C 1
ATOM 7038 O O . GLY B 1 406 ? -35.188 53.656 13.625 1 58.62 406 GLY B O 1
ATOM 7039 N N . LYS B 1 407 ? -33.375 52.844 14.57 1 57.22 407 LYS B N 1
ATOM 7040 C CA . LYS B 1 407 ? -33.219 53.969 15.477 1 57.22 407 LYS B CA 1
ATOM 7041 C C . LYS B 1 407 ? -32.281 55.031 14.891 1 57.22 407 LYS B C 1
ATOM 7043 O O . LYS B 1 407 ? -31.094 54.781 14.703 1 57.22 407 LYS B O 1
ATOM 7048 N N . THR B 1 408 ? -32.844 55.906 14.195 1 53.38 408 THR B N 1
ATOM 7049 C CA . THR B 1 408 ? -32.188 57.094 13.648 1 53.38 408 THR B CA 1
ATOM 7050 C C . THR B 1 408 ? -31.25 57.719 14.672 1 53.38 408 THR B C 1
ATOM 7052 O O . THR B 1 408 ? -30.531 58.688 14.367 1 53.38 408 THR B O 1
ATOM 7055 N N . GLY B 1 409 ? -30.938 57.031 15.75 1 56.41 409 GLY B N 1
ATOM 7056 C CA . GLY B 1 409 ? -30.266 57.781 16.797 1 56.41 409 GLY B CA 1
ATOM 7057 C C . GLY B 1 409 ? -28.969 57.156 17.25 1 56.41 409 GLY B C 1
ATOM 7058 O O . GLY B 1 409 ? -28.422 57.5 18.281 1 56.41 409 GLY B O 1
ATOM 7059 N N . LEU B 1 410 ? -28.5 56.125 16.438 1 67.19 410 LEU B N 1
ATOM 7060 C CA . LEU B 1 410 ? -27.219 55.625 16.953 1 67.19 410 LEU B CA 1
ATOM 7061 C C . LEU B 1 410 ? -26.078 56.562 16.547 1 67.19 410 LEU B C 1
ATOM 7063 O O . LEU B 1 410 ? -26.047 57.062 15.422 1 67.19 410 LEU B O 1
ATOM 7067 N N . PRO B 1 411 ? -25.297 56.906 17.469 1 74.69 411 PRO B N 1
ATOM 7068 C CA . PRO B 1 411 ? -24.188 57.812 17.141 1 74.69 411 PRO B CA 1
ATOM 7069 C C . PRO B 1 411 ? -23.25 57.219 16.078 1 74.69 411 PRO B C 1
ATOM 7071 O O . PRO B 1 411 ? -22.922 56.031 16.094 1 74.69 411 PRO B O 1
ATOM 7074 N N . ARG B 1 412 ? -23.062 58.031 14.93 1 87.25 412 ARG B N 1
ATOM 7075 C CA . ARG B 1 412 ? -22.125 57.688 13.875 1 87.25 412 ARG B CA 1
ATOM 7076 C C . ARG B 1 412 ? -20.719 57.531 14.438 1 87.25 412 ARG B C 1
ATOM 7078 O O . ARG B 1 412 ? -20.297 58.312 15.289 1 87.25 412 ARG B O 1
ATOM 7085 N N . ILE B 1 413 ? -20.078 56.531 13.984 1 91 413 ILE B N 1
ATOM 7086 C CA . ILE B 1 413 ? -18.719 56.25 14.422 1 91 413 ILE B CA 1
ATOM 7087 C C . ILE B 1 413 ? -17.719 56.969 13.531 1 91 413 ILE B C 1
ATOM 7089 O O . ILE B 1 413 ? -17.922 57.094 12.32 1 91 413 ILE B O 1
ATOM 7093 N N . SER B 1 414 ? -16.75 57.594 14.109 1 94.31 414 SER B N 1
ATOM 7094 C CA . SER B 1 414 ? -15.641 58.188 13.383 1 94.31 414 SER B CA 1
ATOM 7095 C C . SER B 1 414 ? -14.312 57.562 13.789 1 94.31 414 SER B C 1
ATOM 7097 O O . SER B 1 414 ? -14.172 57.062 14.898 1 94.31 414 SER B O 1
ATOM 7099 N N . VAL B 1 415 ? -13.398 57.625 12.867 1 96.38 415 VAL B N 1
ATOM 7100 C CA . VAL B 1 415 ? -12.094 57.062 13.156 1 96.38 415 VAL B CA 1
ATOM 7101 C C . VAL B 1 415 ? -10.992 58.062 12.82 1 96.38 415 VAL B C 1
ATOM 7103 O O . VAL B 1 415 ? -11.211 58.969 12.023 1 96.38 415 VAL B O 1
ATOM 7106 N N . GLY B 1 416 ? -9.891 57.938 13.492 1 97.12 416 GLY B N 1
ATOM 7107 C CA . GLY B 1 416 ? -8.656 58.625 13.156 1 97.12 416 GLY B CA 1
ATOM 7108 C C . GLY B 1 416 ? -7.598 57.719 12.57 1 97.12 416 GLY B C 1
ATOM 7109 O O . GLY B 1 416 ? -7.41 56.594 13.039 1 97.12 416 GLY B O 1
ATOM 7110 N N . ILE B 1 417 ? -7 58.219 11.492 1 98.25 417 ILE B N 1
ATOM 7111 C CA . ILE B 1 417 ? -5.961 57.406 10.852 1 98.25 417 ILE B CA 1
ATOM 7112 C C . ILE B 1 417 ? -4.648 58.188 10.828 1 98.25 417 ILE B C 1
ATOM 7114 O O . ILE B 1 417 ? -4.613 59.344 10.398 1 98.25 417 ILE B O 1
ATOM 7118 N N . GLY B 1 418 ? -3.652 57.562 11.359 1 97.88 418 GLY B N 1
ATOM 7119 C CA . GLY B 1 418 ? -2.307 58.094 11.312 1 97.88 418 GLY B CA 1
ATOM 7120 C C . GLY B 1 418 ? -1.339 57.219 10.531 1 97.88 418 GLY B C 1
ATOM 7121 O O . GLY B 1 418 ? -1.325 56 10.688 1 97.88 418 GLY B O 1
ATOM 7122 N N . ILE B 1 419 ? -0.528 57.875 9.648 1 98.06 419 ILE B N 1
ATOM 7123 C CA . ILE B 1 419 ? 0.395 57.125 8.812 1 98.06 419 ILE B CA 1
ATOM 7124 C C . ILE B 1 419 ? 1.795 57.719 8.914 1 98.06 419 ILE B C 1
ATOM 7126 O O . ILE B 1 419 ? 1.959 58.938 8.844 1 98.06 419 ILE B O 1
ATOM 7130 N N . HIS B 1 420 ? 2.693 56.844 9.094 1 96.81 420 HIS B N 1
ATOM 7131 C CA . HIS B 1 420 ? 4.098 57.219 9.172 1 96.81 420 HIS B CA 1
ATOM 7132 C C . HIS B 1 420 ? 4.992 56.188 8.484 1 96.81 420 HIS B C 1
ATOM 7134 O O . HIS B 1 420 ? 4.652 55 8.43 1 96.81 420 HIS B O 1
ATOM 7140 N N . ARG B 1 421 ? 6.039 56.656 7.895 1 96.62 421 ARG B N 1
ATOM 7141 C CA . ARG B 1 421 ? 7.016 55.781 7.266 1 96.62 421 ARG B CA 1
ATOM 7142 C C . ARG B 1 421 ? 8.359 55.844 7.988 1 96.62 421 ARG B C 1
ATOM 7144 O O . ARG B 1 421 ? 8.836 56.938 8.32 1 96.62 421 ARG B O 1
ATOM 7151 N N . GLY B 1 422 ? 8.867 54.656 8.289 1 93.44 422 GLY B N 1
ATOM 7152 C CA . GLY B 1 422 ? 10.172 54.594 8.93 1 93.44 422 GLY B CA 1
ATOM 7153 C C . GLY B 1 422 ? 10.719 53.188 9.023 1 93.44 422 GLY B C 1
ATOM 7154 O O . GLY B 1 422 ? 10.172 52.25 8.406 1 93.44 422 GLY B O 1
ATOM 7155 N N . THR B 1 423 ? 11.875 53.094 9.727 1 93.06 423 THR B N 1
ATOM 7156 C CA . THR B 1 423 ? 12.531 51.812 9.906 1 93.06 423 THR B CA 1
ATOM 7157 C C . THR B 1 423 ? 11.945 51.062 11.102 1 93.06 423 THR B C 1
ATOM 7159 O O . THR B 1 423 ? 11.75 51.656 12.172 1 93.06 423 THR B O 1
ATOM 7162 N N . VAL B 1 424 ? 11.57 49.75 10.812 1 92.06 424 VAL B N 1
ATOM 7163 C CA . VAL B 1 424 ? 11.016 48.906 11.875 1 92.06 424 VAL B CA 1
ATOM 7164 C C . VAL B 1 424 ? 11.719 47.562 11.891 1 92.06 424 VAL B C 1
ATOM 7166 O O . VAL B 1 424 ? 12.422 47.219 10.938 1 92.06 424 VAL B O 1
ATOM 7169 N N . VAL B 1 425 ? 11.672 46.875 12.969 1 92.44 425 VAL B N 1
ATOM 7170 C CA . VAL B 1 425 ? 12.125 45.5 13.078 1 92.44 425 VAL B CA 1
ATOM 7171 C C . VAL B 1 425 ? 10.914 44.562 13.156 1 92.44 425 VAL B C 1
ATOM 7173 O O . VAL B 1 425 ? 10.062 44.719 14.039 1 92.44 425 VAL B O 1
ATOM 7176 N N . MET B 1 426 ? 10.805 43.75 12.18 1 89.69 426 MET B N 1
ATOM 7177 C CA . MET B 1 426 ? 9.773 42.719 12.141 1 89.69 426 MET B CA 1
ATOM 7178 C C . MET B 1 426 ? 10.32 41.375 12.617 1 89.69 426 MET B C 1
ATOM 7180 O O . MET B 1 426 ? 11.375 40.938 12.164 1 89.69 426 MET B O 1
ATOM 7184 N N . GLY B 1 427 ? 9.641 40.812 13.508 1 87.31 427 GLY B N 1
ATOM 7185 C CA . GLY B 1 427 ? 10.125 39.531 14.023 1 87.31 427 GLY B CA 1
ATOM 7186 C C . GLY B 1 427 ? 9.133 38.844 14.953 1 87.31 427 GLY B C 1
ATOM 7187 O O . GLY B 1 427 ? 7.953 39.219 14.977 1 87.31 427 GLY B O 1
ATOM 7188 N N . THR B 1 428 ? 9.602 37.781 15.578 1 86.56 428 THR B N 1
ATOM 7189 C CA . THR B 1 428 ? 8.805 37.062 16.547 1 86.56 428 THR B CA 1
ATOM 7190 C C . THR B 1 428 ? 9.32 37.281 17.969 1 86.56 428 THR B C 1
ATOM 7192 O O . THR B 1 428 ? 10.531 37.406 18.188 1 86.56 428 THR B O 1
ATOM 7195 N N . VAL B 1 429 ? 8.312 37.5 18.828 1 86.69 429 VAL B N 1
ATOM 7196 C CA . VAL B 1 429 ? 8.672 37.719 20.219 1 86.69 429 VAL B CA 1
ATOM 7197 C C . VAL B 1 429 ? 7.918 36.719 21.109 1 86.69 429 VAL B C 1
ATOM 7199 O O . VAL B 1 429 ? 6.934 36.125 20.688 1 86.69 429 VAL B O 1
ATOM 7202 N N . GLY B 1 430 ? 8.5 36.625 22.312 1 84.19 430 GLY B N 1
ATOM 7203 C CA . GLY B 1 430 ? 7.828 35.781 23.281 1 84.19 430 GLY B CA 1
ATOM 7204 C C . GLY B 1 430 ? 8.688 34.656 23.781 1 84.19 430 GLY B C 1
ATOM 7205 O O . GLY B 1 430 ? 9.914 34.719 23.75 1 84.19 430 GLY B O 1
ATOM 7206 N N . PHE B 1 431 ? 7.957 33.719 24.391 1 78.88 431 PHE B N 1
ATOM 7207 C CA . PHE B 1 431 ? 8.672 32.562 24.922 1 78.88 431 PHE B CA 1
ATOM 7208 C C . PHE B 1 431 ? 8.164 31.281 24.281 1 78.88 431 PHE B C 1
ATOM 7210 O O . PHE B 1 431 ? 7.215 31.297 23.5 1 78.88 431 PHE B O 1
ATOM 7217 N N . THR B 1 432 ? 8.828 30.172 24.594 1 72 432 THR B N 1
ATOM 7218 C CA . THR B 1 432 ? 8.719 28.891 23.891 1 72 432 THR B CA 1
ATOM 7219 C C . THR B 1 432 ? 7.266 28.438 23.812 1 72 432 THR B C 1
ATOM 7221 O O . THR B 1 432 ? 6.836 27.859 22.812 1 72 432 THR B O 1
ATOM 7224 N N . SER B 1 433 ? 6.453 28.906 24.688 1 77.12 433 SER B N 1
ATOM 7225 C CA . SER B 1 433 ? 5.094 28.375 24.703 1 77.12 433 SER B CA 1
ATOM 7226 C C . SER B 1 433 ? 4.109 29.375 24.094 1 77.12 433 SER B C 1
ATOM 7228 O O . SER B 1 433 ? 2.971 29.016 23.781 1 77.12 433 SER B O 1
ATOM 7230 N N . ARG B 1 434 ? 4.539 30.625 23.875 1 84.06 434 ARG B N 1
ATOM 7231 C CA . ARG B 1 434 ? 3.689 31.641 23.281 1 84.06 434 ARG B CA 1
ATOM 7232 C C . ARG B 1 434 ? 4.516 32.656 22.484 1 84.06 434 ARG B C 1
ATOM 7234 O O . ARG B 1 434 ? 5.238 33.469 23.062 1 84.06 434 ARG B O 1
ATOM 7241 N N . ILE B 1 435 ? 4.336 32.469 21.188 1 82.56 435 ILE B N 1
ATOM 7242 C CA . ILE B 1 435 ? 5.086 33.344 20.297 1 82.56 435 ILE B CA 1
ATOM 7243 C C . ILE B 1 435 ? 4.121 34.25 19.562 1 82.56 435 ILE B C 1
ATOM 7245 O O . ILE B 1 435 ? 2.953 33.938 19.359 1 82.56 435 ILE B O 1
ATOM 7249 N N . ASP B 1 436 ? 4.543 35.438 19.344 1 85.56 436 ASP B N 1
ATOM 7250 C CA . ASP B 1 436 ? 3.75 36.438 18.594 1 85.56 436 ASP B CA 1
ATOM 7251 C C . ASP B 1 436 ? 4.605 37.156 17.547 1 85.56 436 ASP B C 1
ATOM 7253 O O . ASP B 1 436 ? 5.812 37.312 17.734 1 85.56 436 ASP B O 1
ATOM 7257 N N . SER B 1 437 ? 3.92 37.406 16.453 1 83.75 437 SER B N 1
ATOM 7258 C CA . SER B 1 437 ? 4.562 38.281 15.492 1 83.75 437 SER B CA 1
ATOM 7259 C C . SER B 1 437 ? 4.41 39.75 15.891 1 83.75 437 SER B C 1
ATOM 7261 O O . SER B 1 437 ? 3.367 40.156 16.406 1 83.75 437 SER B O 1
ATOM 7263 N N . THR B 1 438 ? 5.535 40.438 15.68 1 85.44 438 THR B N 1
ATOM 7264 C CA . THR B 1 438 ? 5.457 41.812 16.109 1 85.44 438 THR B CA 1
ATOM 7265 C C . THR B 1 438 ? 6.32 42.719 15.211 1 85.44 438 THR B C 1
ATOM 7267 O O . THR B 1 438 ? 7.164 42.219 14.461 1 85.44 438 THR B O 1
ATOM 7270 N N . VAL B 1 439 ? 5.941 43.906 15.219 1 89.81 439 VAL B N 1
ATOM 7271 C CA . VAL B 1 439 ? 6.727 44.969 14.586 1 89.81 439 VAL B CA 1
ATOM 7272 C C . VAL B 1 439 ? 7.082 46.031 15.617 1 89.81 439 VAL B C 1
ATOM 7274 O O . VAL B 1 439 ? 6.203 46.562 16.312 1 89.81 439 VAL B O 1
ATOM 7277 N N . ILE B 1 440 ? 8.398 46.188 15.688 1 88.38 440 ILE B N 1
ATOM 7278 C CA . ILE B 1 440 ? 8.875 47.094 16.719 1 88.38 440 ILE B CA 1
ATOM 7279 C C . ILE B 1 440 ? 9.758 48.156 16.094 1 88.38 440 ILE B C 1
ATOM 7281 O O . ILE B 1 440 ? 10.445 47.906 15.102 1 88.38 440 ILE B O 1
ATOM 7285 N N . GLY B 1 441 ? 9.672 49.375 16.734 1 87.88 441 GLY B N 1
ATOM 7286 C CA . GLY B 1 441 ? 10.5 50.5 16.297 1 87.88 441 GLY B CA 1
ATOM 7287 C C . GLY B 1 441 ? 9.906 51.844 16.656 1 87.88 441 GLY B C 1
ATOM 7288 O O . GLY B 1 441 ? 8.719 51.938 16.953 1 87.88 441 GLY B O 1
ATOM 7289 N N . ASP B 1 442 ? 10.719 52.781 16.609 1 87.88 442 ASP B N 1
ATOM 7290 C CA . ASP B 1 442 ? 10.281 54.156 16.875 1 87.88 442 ASP B CA 1
ATOM 7291 C C . ASP B 1 442 ? 9.219 54.594 15.875 1 87.88 442 ASP B C 1
ATOM 7293 O O . ASP B 1 442 ? 8.312 55.375 16.219 1 87.88 442 ASP B O 1
ATOM 7297 N N . ALA B 1 443 ? 9.391 54.156 14.711 1 91.38 443 ALA B N 1
ATOM 7298 C CA . ALA B 1 443 ? 8.445 54.531 13.664 1 91.38 443 ALA B CA 1
ATOM 7299 C C . ALA B 1 443 ? 7.027 54.094 14.031 1 91.38 443 ALA B C 1
ATOM 7301 O O . ALA B 1 443 ? 6.059 54.781 13.688 1 91.38 443 ALA B O 1
ATOM 7302 N N . VAL B 1 444 ? 6.91 53 14.695 1 92.94 444 VAL B N 1
ATOM 7303 C CA . VAL B 1 444 ? 5.605 52.5 15.125 1 92.94 444 VAL B CA 1
ATOM 7304 C C . VAL B 1 444 ? 4.996 53.469 16.156 1 92.94 444 VAL B C 1
ATOM 7306 O O . VAL B 1 444 ? 3.812 53.812 16.062 1 92.94 444 VAL B O 1
ATOM 7309 N N . ASN B 1 445 ? 5.785 53.906 17.047 1 89.25 445 ASN B N 1
ATOM 7310 C CA . ASN B 1 445 ? 5.316 54.844 18.062 1 89.25 445 ASN B CA 1
ATOM 7311 C C . ASN B 1 445 ? 4.855 56.156 17.438 1 89.25 445 ASN B C 1
ATOM 7313 O O . ASN B 1 445 ? 3.846 56.75 17.859 1 89.25 445 ASN B O 1
ATOM 7317 N N . VAL B 1 446 ? 5.621 56.562 16.516 1 92 446 VAL B N 1
ATOM 7318 C CA . VAL B 1 446 ? 5.277 57.812 15.844 1 92 446 VAL B CA 1
ATOM 7319 C C . VAL B 1 446 ? 3.934 57.656 15.141 1 92 446 VAL B C 1
ATOM 7321 O O . VAL B 1 446 ? 3.064 58.531 15.266 1 92 446 VAL B O 1
ATOM 7324 N N . ALA B 1 447 ? 3.787 56.625 14.445 1 94.88 447 ALA B N 1
ATOM 7325 C CA . ALA B 1 447 ? 2.533 56.406 13.727 1 94.88 447 ALA B CA 1
ATOM 7326 C C . ALA B 1 447 ? 1.349 56.406 14.688 1 94.88 447 ALA B C 1
ATOM 7328 O O . ALA B 1 447 ? 0.291 56.938 14.391 1 94.88 447 ALA B O 1
ATOM 7329 N N . SER B 1 448 ? 1.509 55.688 15.758 1 93.38 448 SER B N 1
ATOM 7330 C CA . SER B 1 448 ? 0.462 55.625 16.781 1 93.38 448 SER B CA 1
ATOM 7331 C C . SER B 1 448 ? 0.129 57 17.312 1 93.38 448 SER B C 1
ATOM 7333 O O . SER B 1 448 ? -1.043 57.344 17.5 1 93.38 448 SER B O 1
ATOM 7335 N N . ARG B 1 449 ? 1.087 57.781 17.5 1 91.44 449 ARG B N 1
ATOM 7336 C CA . ARG B 1 449 ? 0.89 59.125 18.031 1 91.44 449 ARG B CA 1
ATOM 7337 C C . ARG B 1 449 ? 0.2 60.031 17 1 91.44 449 ARG B C 1
ATOM 7339 O O . ARG B 1 449 ? -0.561 60.938 17.359 1 91.44 449 ARG B O 1
ATOM 7346 N N . ILE B 1 450 ? 0.611 59.875 15.812 1 94.81 450 ILE B N 1
ATOM 7347 C CA . ILE B 1 450 ? -0.01 60.656 14.75 1 94.81 450 ILE B CA 1
ATOM 7348 C C . ILE B 1 450 ? -1.506 60.375 14.695 1 94.81 450 ILE B C 1
ATOM 7350 O O . ILE B 1 450 ? -2.32 61.25 14.484 1 94.81 450 ILE B O 1
ATOM 7354 N N . GLU B 1 451 ? -1.799 59.094 14.844 1 95.75 451 GLU B N 1
ATOM 7355 C CA . GLU B 1 451 ? -3.207 58.719 14.938 1 95.75 451 GLU B CA 1
ATOM 7356 C C . GLU B 1 451 ? -3.902 59.469 16.078 1 95.75 451 GLU B C 1
ATOM 7358 O O . GLU B 1 451 ? -5.016 59.969 15.906 1 95.75 451 GLU B O 1
ATOM 7363 N N . GLY B 1 452 ? -3.307 59.531 17.203 1 92.81 452 GLY B N 1
ATOM 7364 C CA . GLY B 1 452 ? -3.857 60.25 18.344 1 92.81 452 GLY B CA 1
ATOM 7365 C C . GLY B 1 452 ? -4.074 61.75 18.062 1 92.81 452 GLY B C 1
ATOM 7366 O O . GLY B 1 452 ? -5.035 62.344 18.562 1 92.81 452 GLY B O 1
ATOM 7367 N N . LEU B 1 453 ? -3.234 62.312 17.281 1 93.44 453 LEU B N 1
ATOM 7368 C CA . LEU B 1 453 ? -3.287 63.719 16.969 1 93.44 453 LEU B CA 1
ATOM 7369 C C . LEU B 1 453 ? -4.488 64.062 16.078 1 93.44 453 LEU B C 1
ATOM 7371 O O . LEU B 1 453 ? -4.914 65.188 16 1 93.44 453 LEU B O 1
ATOM 7375 N N . THR B 1 454 ? -4.973 63.062 15.469 1 94.88 454 THR B N 1
ATOM 7376 C CA . THR B 1 454 ? -6.141 63.281 14.633 1 94.88 454 THR B CA 1
ATOM 7377 C C . THR B 1 454 ? -7.297 63.844 15.453 1 94.88 454 THR B C 1
ATOM 7379 O O . THR B 1 454 ? -8.109 64.625 14.945 1 94.88 454 THR B O 1
ATOM 7382 N N . LYS B 1 455 ? -7.371 63.469 16.688 1 91.56 455 LYS B N 1
ATOM 7383 C CA . LYS B 1 455 ? -8.414 63.969 17.578 1 91.56 455 LYS B CA 1
ATOM 7384 C C . LYS B 1 455 ? -8.219 65.438 17.891 1 91.56 455 LYS B C 1
ATOM 7386 O O . LYS B 1 455 ? -9.18 66.188 17.953 1 91.56 455 LYS B O 1
ATOM 7391 N N . GLN B 1 456 ? -7.055 65.75 18.047 1 90.56 456 GLN B N 1
ATOM 7392 C CA . GLN B 1 456 ? -6.715 67.125 18.422 1 90.56 456 GLN B CA 1
ATOM 7393 C C . GLN B 1 456 ? -6.945 68.125 17.266 1 90.56 456 GLN B C 1
ATOM 7395 O O . GLN B 1 456 ? -7.402 69.25 17.484 1 90.56 456 GLN B O 1
ATOM 7400 N N . TYR B 1 457 ? -6.621 67.688 16.109 1 92.88 457 TYR B N 1
ATOM 7401 C CA . TYR B 1 457 ? -6.703 68.562 14.953 1 92.88 457 TYR B CA 1
ATOM 7402 C C . TYR B 1 457 ? -8.031 68.375 14.227 1 92.88 457 TYR B C 1
ATOM 7404 O O . TYR B 1 457 ? -8.328 69.125 13.281 1 92.88 457 TYR B O 1
ATOM 7412 N N . GLY B 1 458 ? -8.82 67.5 14.656 1 92.19 458 GLY B N 1
ATOM 7413 C CA . GLY B 1 458 ? -10.125 67.25 14.047 1 92.19 458 GLY B CA 1
ATOM 7414 C C . GLY B 1 458 ? -10.039 66.75 12.617 1 92.19 458 GLY B C 1
ATOM 7415 O O . GLY B 1 458 ? -10.844 67.125 11.773 1 92.19 458 GLY B O 1
ATOM 7416 N N . CYS B 1 459 ? -8.961 66 12.344 1 93.75 459 CYS B N 1
ATOM 7417 C CA . CYS B 1 459 ? -8.758 65.438 11.023 1 93.75 459 CYS B CA 1
ATOM 7418 C C . CYS B 1 459 ? -9.008 63.906 11.055 1 93.75 459 CYS B C 1
ATOM 7420 O O . CYS B 1 459 ? -8.82 63.25 12.086 1 93.75 459 CYS B O 1
ATOM 7422 N N . ASN B 1 460 ? -9.398 63.469 9.859 1 95.56 460 ASN B N 1
ATOM 7423 C CA . ASN B 1 460 ? -9.656 62.062 9.781 1 95.56 460 ASN B CA 1
ATOM 7424 C C . ASN B 1 460 ? -8.391 61.281 9.43 1 95.56 460 ASN B C 1
ATOM 7426 O O . ASN B 1 460 ? -8.211 60.125 9.859 1 95.56 460 ASN B O 1
ATOM 7430 N N . ILE B 1 461 ? -7.562 61.906 8.602 1 97.56 461 ILE B N 1
ATOM 7431 C CA . ILE B 1 461 ? -6.336 61.25 8.164 1 97.56 461 ILE B CA 1
ATOM 7432 C C . ILE B 1 461 ? -5.16 62.219 8.297 1 97.56 461 ILE B C 1
ATOM 7434 O O . ILE B 1 461 ? -5.176 63.281 7.707 1 97.56 461 ILE B O 1
ATOM 7438 N N . LEU B 1 462 ? -4.184 61.781 9.016 1 97.62 462 LEU B N 1
ATOM 7439 C CA . LEU B 1 462 ? -2.957 62.562 9.148 1 97.62 462 LEU B CA 1
ATOM 7440 C C . LEU B 1 462 ? -1.745 61.719 8.719 1 97.62 462 LEU B C 1
ATOM 7442 O O . LEU B 1 462 ? -1.659 60.531 9.023 1 97.62 462 LEU B O 1
ATOM 7446 N N . ILE B 1 463 ? -0.835 62.344 8.031 1 97.25 463 ILE B N 1
ATOM 7447 C CA . ILE B 1 463 ? 0.385 61.688 7.598 1 97.25 463 ILE B CA 1
ATOM 7448 C C . ILE B 1 463 ? 1.597 62.562 7.91 1 97.25 463 ILE B C 1
ATOM 7450 O O . ILE B 1 463 ? 1.466 63.781 8.078 1 97.25 463 ILE B O 1
ATOM 7454 N N . THR B 1 464 ? 2.676 61.938 7.988 1 96.12 464 THR B N 1
ATOM 7455 C CA . THR B 1 464 ? 3.898 62.656 8.281 1 96.12 464 THR B CA 1
ATOM 7456 C C . THR B 1 464 ? 4.625 63.062 7 1 96.12 464 THR B C 1
ATOM 7458 O O . THR B 1 464 ? 4.297 62.562 5.922 1 96.12 464 THR B O 1
ATOM 7461 N N . GLU B 1 465 ? 5.641 63.875 7.223 1 94.62 465 GLU B N 1
ATOM 7462 C CA . GLU B 1 465 ? 6.461 64.312 6.102 1 94.62 465 GLU B CA 1
ATOM 7463 C C . GLU B 1 465 ? 7.176 63.156 5.43 1 94.62 465 GLU B C 1
ATOM 7465 O O . GLU B 1 465 ? 7.352 63.156 4.211 1 94.62 465 GLU B O 1
ATOM 7470 N N . SER B 1 466 ? 7.559 62.219 6.227 1 94.38 466 SER B N 1
ATOM 7471 C CA . SER B 1 466 ? 8.258 61.062 5.699 1 94.38 466 SER B CA 1
ATOM 7472 C C . SER B 1 466 ? 7.398 60.312 4.684 1 94.38 466 SER B C 1
ATOM 7474 O O . SER B 1 466 ? 7.918 59.75 3.715 1 94.38 466 SER B O 1
ATOM 7476 N N . VAL B 1 467 ? 6.121 60.312 4.871 1 96.94 467 VAL B N 1
ATOM 7477 C CA . VAL B 1 467 ? 5.191 59.656 3.951 1 96.94 467 VAL B CA 1
ATOM 7478 C C . VAL B 1 467 ? 5.07 60.469 2.67 1 96.94 467 VAL B C 1
ATOM 7480 O O . VAL B 1 467 ? 5.152 59.938 1.566 1 96.94 467 VAL B O 1
ATOM 7483 N N . VAL B 1 468 ? 4.965 61.75 2.809 1 95.38 468 VAL B N 1
ATOM 7484 C CA . VAL B 1 468 ? 4.777 62.656 1.673 1 95.38 468 VAL B CA 1
ATOM 7485 C C . VAL B 1 468 ? 5.988 62.594 0.746 1 95.38 468 VAL B C 1
ATOM 7487 O O . VAL B 1 468 ? 5.84 62.562 -0.478 1 95.38 468 VAL B O 1
ATOM 7490 N N . ARG B 1 469 ? 7.113 62.5 1.324 1 94 469 ARG B N 1
ATOM 7491 C CA . ARG B 1 469 ? 8.359 62.5 0.561 1 94 469 ARG B CA 1
ATOM 7492 C C . ARG B 1 469 ? 8.531 61.219 -0.21 1 94 469 ARG B C 1
ATOM 7494 O O . ARG B 1 469 ? 9.289 61.156 -1.177 1 94 469 ARG B O 1
ATOM 7501 N N . ASN B 1 470 ? 7.801 60.219 0.169 1 95.25 470 ASN B N 1
ATOM 7502 C CA . ASN B 1 470 ? 8.016 58.906 -0.424 1 95.25 470 ASN B CA 1
ATOM 7503 C C . ASN B 1 470 ? 6.805 58.438 -1.237 1 95.25 470 ASN B C 1
ATOM 7505 O O . ASN B 1 470 ? 6.66 57.25 -1.538 1 95.25 470 ASN B O 1
ATOM 7509 N N . LEU B 1 471 ? 5.957 59.344 -1.589 1 95.31 471 LEU B N 1
ATOM 7510 C CA . LEU B 1 471 ? 4.832 59.031 -2.467 1 95.31 471 LEU B CA 1
ATOM 7511 C C . LEU B 1 471 ? 5.281 58.969 -3.924 1 95.31 471 LEU B C 1
ATOM 7513 O O . LEU B 1 471 ? 6.078 59.812 -4.367 1 95.31 471 LEU B O 1
ATOM 7517 N N . SER B 1 472 ? 4.863 58.031 -4.602 1 93.94 472 SER B N 1
ATOM 7518 C CA . SER B 1 472 ? 5.168 57.938 -6.023 1 93.94 472 SER B CA 1
ATOM 7519 C C . SER B 1 472 ? 4.344 58.906 -6.852 1 93.94 472 SER B C 1
ATOM 7521 O O . SER B 1 472 ? 4.828 59.469 -7.844 1 93.94 472 SER B O 1
ATOM 7523 N N . CYS B 1 473 ? 3.074 59.062 -6.48 1 92.44 473 CYS B N 1
ATOM 7524 C CA . CYS B 1 473 ? 2.176 59.969 -7.184 1 92.44 473 CYS B CA 1
ATOM 7525 C C . CYS B 1 473 ? 1.49 60.938 -6.207 1 92.44 473 CYS B C 1
ATOM 7527 O O . CYS B 1 473 ? 0.281 60.844 -5.988 1 92.44 473 CYS B O 1
ATOM 7529 N N . PRO B 1 474 ? 2.143 61.906 -5.758 1 91.25 474 PRO B N 1
ATOM 7530 C CA . PRO B 1 474 ? 1.571 62.812 -4.766 1 91.25 474 PRO B CA 1
ATOM 7531 C C . PRO B 1 474 ? 0.372 63.594 -5.301 1 91.25 474 PRO B C 1
ATOM 7533 O O . PRO B 1 474 ? -0.521 63.969 -4.535 1 91.25 474 PRO B O 1
ATOM 7536 N N . GLU B 1 475 ? 0.266 63.75 -6.59 1 91.06 475 GLU B N 1
ATOM 7537 C CA . GLU B 1 475 ? -0.797 64.562 -7.203 1 91.06 475 GLU B CA 1
ATOM 7538 C C . GLU B 1 475 ? -2.135 63.812 -7.141 1 91.06 475 GLU B C 1
ATOM 7540 O O . GLU B 1 475 ? -3.193 64.438 -7.27 1 91.06 475 GLU B O 1
ATOM 7545 N N . SER B 1 476 ? -2.043 62.594 -6.938 1 91.94 476 SER B N 1
ATOM 7546 C CA . SER B 1 476 ? -3.262 61.812 -6.895 1 91.94 476 SER B CA 1
ATOM 7547 C C . SER B 1 476 ? -4 62 -5.574 1 91.94 476 SER B C 1
ATOM 7549 O O . SER B 1 476 ? -5.152 61.562 -5.438 1 91.94 476 SER B O 1
ATOM 7551 N N . PHE B 1 477 ? -3.309 62.656 -4.645 1 94.31 477 PHE B N 1
ATOM 7552 C CA . PHE B 1 477 ? -3.9 62.844 -3.324 1 94.31 477 PHE B CA 1
ATOM 7553 C C . PHE B 1 477 ? -4.016 64.312 -2.988 1 94.31 477 PHE B C 1
ATOM 7555 O O . PHE B 1 477 ? -3.182 65.125 -3.406 1 94.31 477 PHE B O 1
ATOM 7562 N N . SER B 1 478 ? -5.098 64.688 -2.311 1 94.62 478 SER B N 1
ATOM 7563 C CA . SER B 1 478 ? -5.27 66 -1.818 1 94.62 478 SER B CA 1
ATOM 7564 C C . SER B 1 478 ? -4.613 66.188 -0.454 1 94.62 478 SER B C 1
ATOM 7566 O O . SER B 1 478 ? -5.164 65.812 0.567 1 94.62 478 SER B O 1
ATOM 7568 N N . LEU B 1 479 ? -3.453 66.938 -0.411 1 94.69 479 LEU B N 1
ATOM 7569 C CA . LEU B 1 479 ? -2.67 67.062 0.81 1 94.69 479 LEU B CA 1
ATOM 7570 C C . LEU B 1 479 ? -2.697 68.5 1.29 1 94.69 479 LEU B C 1
ATOM 7572 O O . LEU B 1 479 ? -2.588 69.438 0.485 1 94.69 479 LEU B O 1
ATOM 7576 N N . ARG B 1 480 ? -2.932 68.688 2.568 1 94.94 480 ARG B N 1
ATOM 7577 C CA . ARG B 1 480 ? -2.916 70 3.191 1 94.94 480 ARG B CA 1
ATOM 7578 C C . ARG B 1 480 ? -2.008 70 4.418 1 94.94 480 ARG B C 1
ATOM 7580 O O . ARG B 1 480 ? -2.17 69.188 5.324 1 94.94 480 ARG B O 1
ATOM 7587 N N . LEU B 1 481 ? -1.092 71 4.48 1 94.44 481 LEU B N 1
ATOM 7588 C CA . LEU B 1 481 ? -0.215 71.125 5.637 1 94.44 481 LEU B CA 1
ATOM 7589 C C . LEU B 1 481 ? -0.988 71.625 6.848 1 94.44 481 LEU B C 1
ATOM 7591 O O . LEU B 1 481 ? -1.647 72.688 6.773 1 94.44 481 LEU B O 1
ATOM 7595 N N . ILE B 1 482 ? -0.982 70.875 7.926 1 93 482 ILE B N 1
ATOM 7596 C CA . ILE B 1 482 ? -1.74 71.25 9.117 1 93 482 ILE B CA 1
ATOM 7597 C C . ILE B 1 482 ? -0.817 71.938 10.141 1 93 482 ILE B C 1
ATOM 7599 O O . ILE B 1 482 ? -1.169 72.938 10.742 1 93 482 ILE B O 1
ATOM 7603 N N . ASP B 1 483 ? 0.341 71.25 10.352 1 92.12 483 ASP B N 1
ATOM 7604 C CA . ASP B 1 483 ? 1.309 71.75 11.328 1 92.12 483 ASP B CA 1
ATOM 7605 C C . ASP B 1 483 ? 2.736 71.375 10.898 1 92.12 483 ASP B C 1
ATOM 7607 O O . ASP B 1 483 ? 3.045 70.25 10.602 1 92.12 483 ASP B O 1
ATOM 7611 N N . LYS B 1 484 ? 3.598 72.375 10.945 1 87 484 LYS B N 1
ATOM 7612 C CA . LYS B 1 484 ? 4.957 72.25 10.445 1 87 484 LYS B CA 1
ATOM 7613 C C . LYS B 1 484 ? 5.859 71.562 11.492 1 87 484 LYS B C 1
ATOM 7615 O O . LYS B 1 484 ? 6.902 71 11.164 1 87 484 LYS B O 1
ATOM 7620 N N . SER B 1 485 ? 5.477 71.75 12.703 1 86.94 485 SER B N 1
ATOM 7621 C CA . SER B 1 485 ? 6.371 71.25 13.75 1 86.94 485 SER B CA 1
ATOM 7622 C C . SER B 1 485 ? 5.586 70.75 14.969 1 86.94 485 SER B C 1
ATOM 7624 O O . SER B 1 485 ? 5.246 71.562 15.844 1 86.94 485 SER B O 1
ATOM 7626 N N . VAL B 1 486 ? 5.285 69.5 14.953 1 86.12 486 VAL B N 1
ATOM 7627 C CA . VAL B 1 486 ? 4.559 68.938 16.078 1 86.12 486 VAL B CA 1
ATOM 7628 C C . VAL B 1 486 ? 5.496 68.062 16.906 1 86.12 486 VAL B C 1
ATOM 7630 O O . VAL B 1 486 ? 6.258 67.25 16.344 1 86.12 486 VAL B O 1
ATOM 7633 N N . LYS B 1 487 ? 5.484 68.375 18.172 1 79.25 487 LYS B N 1
ATOM 7634 C CA . LYS B 1 487 ? 6.27 67.562 19.078 1 79.25 487 LYS B CA 1
ATOM 7635 C C . LYS B 1 487 ? 5.473 66.312 19.531 1 79.25 487 LYS B C 1
ATOM 7637 O O . LYS B 1 487 ? 4.391 66.438 20.109 1 79.25 487 LYS B O 1
ATOM 7642 N N . VAL B 1 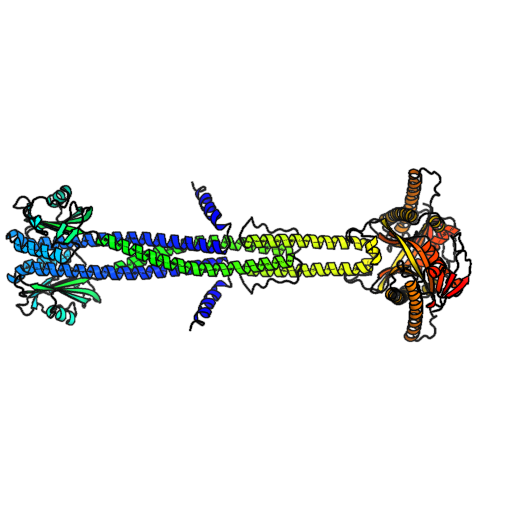488 ? 5.855 65.312 19.094 1 70.88 488 VAL B N 1
ATOM 7643 C CA . VAL B 1 488 ? 5.23 64.062 19.516 1 70.88 488 VAL B CA 1
ATOM 7644 C C . VAL B 1 488 ? 5.887 63.562 20.797 1 70.88 488 VAL B C 1
ATOM 7646 O O . VAL B 1 488 ? 7.094 63.719 20.984 1 70.88 488 VAL B O 1
ATOM 7649 N N . LYS B 1 489 ? 5.062 63.125 21.688 1 63 489 LYS B N 1
ATOM 7650 C CA . LYS B 1 489 ? 5.574 62.688 22.984 1 63 489 LYS B CA 1
ATOM 7651 C C . LYS B 1 489 ? 6.672 61.656 22.812 1 63 489 LYS B C 1
ATOM 7653 O O . LYS B 1 489 ? 6.492 60.656 22.109 1 63 489 LYS B O 1
ATOM 7658 N N . GLY B 1 490 ? 7.871 61.906 23.375 1 58.53 490 GLY B N 1
ATOM 7659 C CA . GLY B 1 490 ? 8.992 61 23.406 1 58.53 490 GLY B CA 1
ATOM 7660 C C . GLY B 1 490 ? 10 61.25 22.297 1 58.53 490 GLY B C 1
ATOM 7661 O O . GLY B 1 490 ? 11.07 60.625 22.281 1 58.53 490 GLY B O 1
ATOM 7662 N N . LYS B 1 491 ? 9.492 62.125 21.328 1 65.62 491 LYS B N 1
ATOM 7663 C CA . LYS B 1 491 ? 10.414 62.406 20.234 1 65.62 491 LYS B CA 1
ATOM 7664 C C . LYS B 1 491 ? 10.992 63.812 20.359 1 65.62 491 LYS B C 1
ATOM 7666 O O . LYS B 1 491 ? 10.273 64.75 20.656 1 65.62 491 LYS B O 1
ATOM 7671 N N . ASP B 1 492 ? 12.211 63.875 20.188 1 62.03 492 ASP B N 1
ATOM 7672 C CA . ASP B 1 492 ? 12.883 65.188 20.281 1 62.03 492 ASP B CA 1
ATOM 7673 C C . ASP B 1 492 ? 12.695 66 19.016 1 62.03 492 ASP B C 1
ATOM 7675 O O . ASP B 1 492 ? 12.516 67.188 19.062 1 62.03 492 ASP B O 1
ATOM 7679 N N . GLU B 1 493 ? 12.633 65.25 17.938 1 72.25 493 GLU B N 1
ATOM 7680 C CA . GLU B 1 493 ? 12.57 66 16.688 1 72.25 493 GLU B CA 1
ATOM 7681 C C . GLU B 1 493 ? 11.133 66.25 16.281 1 72.25 493 GLU B C 1
ATOM 7683 O O . GLU B 1 493 ? 10.266 65.375 16.391 1 72.25 493 GLU B O 1
ATOM 7688 N N . ALA B 1 494 ? 10.867 67.5 15.961 1 83.75 494 ALA B N 1
ATOM 7689 C CA . ALA B 1 494 ? 9.547 67.875 15.5 1 83.75 494 ALA B CA 1
ATOM 7690 C C . ALA B 1 494 ? 9.258 67.312 14.102 1 83.75 494 ALA B C 1
ATOM 7692 O O . ALA B 1 494 ? 10.164 67.188 13.281 1 83.75 494 ALA B O 1
ATOM 7693 N N . ILE B 1 495 ? 8.008 66.938 13.875 1 88.31 495 ILE B N 1
ATOM 7694 C CA . ILE B 1 495 ? 7.605 66.312 12.609 1 88.31 495 ILE B CA 1
ATOM 7695 C C . ILE B 1 495 ? 6.469 67.125 11.984 1 88.31 495 ILE B C 1
ATOM 7697 O O . ILE B 1 495 ? 5.59 67.625 12.695 1 88.31 495 ILE B O 1
ATOM 7701 N N . SER B 1 496 ? 6.594 67.375 10.656 1 93.19 496 SER B N 1
ATOM 7702 C CA . SER B 1 496 ? 5.5 68 9.945 1 93.19 496 SER B CA 1
ATOM 7703 C C . SER B 1 496 ? 4.367 67.062 9.656 1 93.19 496 SER B C 1
ATOM 7705 O O . SER B 1 496 ? 4.621 65.875 9.336 1 93.19 496 SER B O 1
ATOM 7707 N N . ILE B 1 497 ? 3.141 67.5 9.805 1 95.44 497 ILE B N 1
ATOM 7708 C CA . ILE B 1 497 ? 1.996 66.625 9.586 1 95.44 497 ILE B CA 1
ATOM 7709 C C . ILE B 1 497 ? 1.085 67.25 8.516 1 95.44 497 ILE B C 1
ATOM 7711 O O . ILE B 1 497 ? 0.947 68.438 8.422 1 95.44 497 ILE B O 1
ATOM 7715 N N . TYR B 1 498 ? 0.55 66.375 7.734 1 96.56 498 TYR B N 1
ATOM 7716 C CA . TYR B 1 498 ? -0.336 66.75 6.629 1 96.56 498 TYR B CA 1
ATOM 7717 C C . TYR B 1 498 ? -1.675 66 6.758 1 96.56 498 TYR B C 1
ATOM 7719 O O . TYR B 1 498 ? -1.739 64.875 7.254 1 96.56 498 TYR B O 1
ATOM 7727 N N . GLU B 1 499 ? -2.74 66.688 6.344 1 96.94 499 GLU B N 1
ATOM 7728 C CA . GLU B 1 499 ? -4.059 66.062 6.254 1 96.94 499 GLU B CA 1
ATOM 7729 C C . GLU B 1 499 ? -4.34 65.562 4.84 1 96.94 499 GLU B C 1
ATOM 7731 O O . GLU B 1 499 ? -3.992 66.188 3.859 1 96.94 499 GLU B O 1
ATOM 7736 N N . VAL B 1 500 ? -4.945 64.375 4.762 1 95.31 500 VAL B N 1
ATOM 7737 C CA . VAL B 1 500 ? -5.395 63.844 3.484 1 95.31 500 VAL B CA 1
ATOM 7738 C C . VAL B 1 500 ? -6.914 63.969 3.385 1 95.31 500 VAL B C 1
ATOM 7740 O O . VAL B 1 500 ? -7.637 63.5 4.266 1 95.31 500 VAL B O 1
ATOM 7743 N N . LYS B 1 501 ? -7.402 64.562 2.418 1 88.56 501 LYS B N 1
ATOM 7744 C CA . LYS B 1 501 ? -8.844 64.688 2.227 1 88.56 501 LYS B CA 1
ATOM 7745 C C . LYS B 1 501 ? -9.383 63.5 1.399 1 88.56 501 LYS B C 1
ATOM 7747 O O . LYS B 1 501 ? -8.82 63.156 0.36 1 88.56 501 LYS B O 1
ATOM 7752 N N . ALA B 1 502 ? -10.25 62.75 1.993 1 75.88 502 ALA B N 1
ATOM 7753 C CA . ALA B 1 502 ? -10.883 61.625 1.35 1 75.88 502 ALA B CA 1
ATOM 7754 C C . ALA B 1 502 ? -11.906 62.062 0.312 1 75.88 502 ALA B C 1
ATOM 7756 O O . ALA B 1 502 ? -12.508 63.125 0.443 1 75.88 502 ALA B O 1
#

Secondary structure (DSSP, 8-state):
--SHHHHHHHHHHHHHHTTS-HHHHHHHHHHHHHHHHHHHHHHHHHHHHHHHHHHHHHHHHHHHHHHHHHHTHHHHHTT-HHHHHHHHHHHHHH-TTEEEEEEEEGGGTTEEEEEESGGGTT-SS-TTS-HHHHHHHHH-SSSEEEEEEE-SS-EEETTEEEE-TT-EEEEEEEEEE-TT--EEEEEEEEEE-HHHHHHHHHHHHHHHHHHHHHHHHHHHHHHHHHHHHHHHHHHHHHHHHHHHTT-TT---------SHHHHHHHHHHHHHHHHHHHHHHHHHHHHHHHTTS-HHHHHHH-TT-TT-PPTT-EEEEEEEEEEEEETTHHHHHHHS-HHHHHHHHHHHHHHHHHHHHHTT-EEEEEETTEEEEEE-TT-HHHHHHHHHHHHHHHHHHHHHHHHHH--TTSPPP-EEEEEEEEEEEEEEEEETTEEEEEEESHHHHHHHHHHHHHHHHT-SEEEEHHHHHT-S-GGGSEEEEEEEEE--TT-SS-EEEEEEE-/--SHHHHHHHHHHHHHHTTS-HHHHHHHHHHHHHHHHHHHHHHHHHHHHHHHHHHHHHHHHHHHHHHHHHHTHHHHHTT-HHHHHHHHHHHHHH-TTEEEEEEEEGGGTTEEEEEESGGGTT-SS-TTS-HHHHHHHHH--SSEEEEEEE-SS-EEETTEEEE-TT-EEEEEEEEEE-TT--EEEEEEEEEE-HHHHHHHHHHHHHHHHHHHHHHHHHHHHHHHHHHHHHHHHHHHHHHHHHHHTT-TT---------SHHHHHHHHHHHHHHHHHHHHHHHHHHHHHHHTTS-HHHHHHH-TT-TT-PPTT-EEEEEEEEEEEEETTHHHHHHHS-HHHHHHHHHHHHHHHHHHHHHTT-EEEEEETTEEEEEE-TT-HHHHHHHHHHHHHHHHHHHHHHHHHH--TTSPPP-EEEEEEEEEEEEEEEEETTEEEEEEESHHHHHHHHHHHHHHHHT-SEEEEHHHHTT-S-GGGSEEEEEEEEE--TT-SS-EEEEEEE-

Sequence (1004 aa):
MGDFCRRVDCKAMKFFALRSSIRTQIMASTTLLILALIGAIVTVWAKSESTLYHQEKLNDAKILSKVLSSTYANEVSEENWSQIRLNIDLLLRENEDFLYALVSDSNQKNQIAASSPDEFQNNYIPDIVSLSVTNAAINSSEKTHVVETFILRDIYFADKLRAKRGEKVMEVSSDIQTLSGRKLGKLRIGISLRKVNLAVTNAVNQALVVGFAGLNIGWICAYFLAQHLSDPVRRLQISVAKIAGGDLQHRADIHSRADEIGALATSVNEMSAALQISFNKLKKTLDSFERFVPNKFISVIAPQGIENIEVGAASTRRMTILFCDIRGYTSMSEAMEPIEIFRFLNDYLACMGKAIDEAGGFIDKYIGDAIMALFDDGNTDCALHAAILMQQALDKFNDERSMQTGKTGLPRISVGIGIHRGTVVMGTVGFTSRIDSTVIGDAVNVASRIEGLTKQYGCNILITESVVRNLSCPESFSLRLIDKSVKVKGKDEAISIYEVKAMGDFCRRVDCKAMKFFALRSSIRTQIMASTTLLILALIGAIVTVWAKSESTLYHQEKLNDAKILSKVLSSTYANEVSEENWSQIRLNIDLLLRENEDFLYALVSDSNQKNQIAASSPDEFQNNYIPDIVSLSVTNAAINSSEKTHVVETFILRDIYFADKLRAKRGEKVMEVSSDIQTLSGRKLGKLRIGISLRKVNLAVTNAVNQALVVGFAGLNIGWICAYFLAQHLSDPVRRLQISVAKIAGGDLQHRADIHSRADEIGALATSVNEMSAALQISFNKLKKTLDSFERFVPNKFISVIAPQGIENIEVGAASTRRMTILFCDIRGYTSMSEAMEPIEIFRFLNDYLACMGKAIDEAGGFIDKYIGDAIMALFDDGNTDCALHAAILMQQALDKFNDERSMQTGKTGLPRISVGIGIHRGTVVMGTVGFTSRIDSTVIGDAVNVASRIEGLTKQYGCNILITESVVRNLSCPESFSLRLIDKSVKVKGKDEAISIYEVKA

Radius of gyration: 60.42 Å; Cα contacts (8 Å, |Δi|>4): 1821; chains: 2; bounding box: 65×168×109 Å

Foldseek 3Di:
DVVVVVPPVVVVLCVVQVPDALLVNLLVVLLVVLVVVLVVVLVVQLVVLLVVVVVVVVVVVQVVQAVLLAVCLVVLVVVVQVVNQVVQLVVCVVDLFWQKKFKFFVVVVGAGCHMVVRVRHRHRDDQQWDPVVSCCQVVPPDQKDKDKGFTQAFGDHPNDTSDHGGFIKMKMKGFRADPVGDTGIMMIIIGGCVVSVVSSVVSSVVSVVVSVVSSVVSNVVSNVVSCVPRVLVVQLVVQLVVLVVPPLVGARPDPCDPDPSNVVSVVSNVVSVVVVVVVVVVVVVVVVVVVVPDPVLCCQQPVVDPVDGDAPGKDKFKKKKKKKAKPPLVVVCVVDDVVVSVVVLVVLCVLLQVLLVVLPWAWQDDDRSMTMIIGHDLSLVSNVSSLVSSVVSLVVVQVVVCVVVVPVDDDRMAMFMFMEIDMWMWYWHDDPVDIGTDIGDPRNVVRVQRSVCCVVQVARYKYWPRSCVSDPCNVVWDKDWRACFDDGPPDPGTITMIGTDD/DPPVVVPPVCVVLCVVQVPDALLVNLLVVLLVVLVVVLVVVLVVQLVVLLVVVVVVVVVVVQVVQAVLLQVCLVVLVVVVQVVNQVVQLVVCVVDLFWQKKFKFFVVVVGAGCHMPVRVRHRHRDDQFWDPVVSCCQVPPPDQKDKDKGFTQAFGDHPNHTSDHGGFIKMKMKGFRADPVGDTGIMMIIIGGCVVSVVSSVVSSVVSVVVSVVSSVVSNVVSNVVSCVPRVLVVQLVVQLVVLVVPPLVGARPDPCDPDPSNVVSVVSNVVSVVVVVVVVVVVVVVVVVVVVPDPVLCCQQPVVDNVDGDAPGKDKFKKKKKKKAKPCLVVVCVVDDVVVSVVVLVVLCVLLQVLLVVLPWDWQDDDRSMTMIIGHDLSLVSNVSSLVSSVVSLVVVQVVVCVVVVPVDDDRMAMFMFMEIDMWMWYWHDDPVDIGTDIDDPRNVVRVQRSVCCVVQVARYKYWPRSCVSDPCNVVWDKAWDACFDDGPPDPGTITMIGTDD

Organism: Anabaena cylindrica (NCBI:txid1165)

InterPro domains:
  IPR001054 Adenylyl cyclase class-3/4/guanylyl cyclase [PF00211] (314-494)
  IPR001054 Adenylyl cyclase class-3/4/guanylyl cyclase [PS50125] (320-451)
  IPR001054 Adenylyl cyclase class-3/4/guanylyl cyclase [SM00044] (284-481)
  IPR001054 Adenylyl cyclase class-3/4/guanylyl cyclase [cd07302] (318-500)
  IPR003660 HAMP domain [PF00672] (224-276)
  IPR003660 HAMP domain [PS50885] (227-280)
  IPR003660 HAMP domain [SM00304] (227-280)
  IPR029787 Nucleotide cyclase [G3DSA:3.30.70.1230] (309-502)
  IPR029787 Nucleotide cyclase [SSF55073] (314-500)
  IPR050697 Adenylyl/Guanylyl Cyclase Class-3/4 [PTHR43081] (141-501)

Solvent-accessible surface area (backbone atoms only — not comparable to full-atom values): 50934 Å² total; per-residue (Å²): 128,77,73,59,64,57,54,54,61,52,44,58,58,41,64,73,40,48,66,33,44,57,43,54,32,41,40,50,52,50,49,53,51,47,52,52,46,40,53,53,49,40,52,53,48,38,53,52,49,42,53,50,47,49,52,50,51,50,53,51,47,48,45,50,41,48,42,50,17,51,63,40,26,64,38,60,74,67,63,40,46,68,60,51,31,51,45,48,40,47,45,38,71,71,32,78,46,40,67,36,36,38,31,23,27,50,85,59,81,39,25,17,67,25,25,26,49,62,86,42,40,78,31,71,69,62,80,39,47,57,68,68,57,54,51,49,55,70,67,44,88,56,58,64,46,77,48,78,49,47,28,66,37,70,37,62,52,95,91,32,82,66,44,51,60,65,39,54,28,40,37,33,24,13,51,14,35,44,98,88,64,50,74,51,25,37,33,35,37,30,33,52,46,61,65,47,55,49,52,32,52,51,48,49,52,52,40,50,51,51,36,51,53,43,46,52,52,47,47,56,51,28,50,52,52,20,50,67,58,43,49,59,44,48,52,44,30,54,40,38,43,40,38,38,71,66,40,39,84,60,64,50,89,65,70,96,38,58,22,54,65,27,52,29,38,51,30,49,33,51,20,25,50,44,48,40,53,54,49,50,50,52,51,41,29,44,58,44,50,49,24,61,47,56,71,78,48,44,64,55,29,15,75,85,29,67,56,51,61,42,83,62,30,64,46,79,45,55,33,28,35,36,23,35,36,54,62,65,47,64,52,50,43,61,73,40,54,48,66,58,43,46,55,50,48,29,55,49,39,24,52,43,45,49,28,30,45,76,38,66,33,47,65,73,49,73,58,83,74,28,40,36,32,38,21,56,70,88,34,46,51,32,50,53,50,17,52,40,42,30,52,53,48,47,53,52,50,44,53,50,53,38,62,73,68,68,45,87,71,67,81,76,80,48,54,20,29,4,33,24,45,34,59,32,25,38,27,29,34,41,30,97,78,44,37,42,78,46,74,42,34,54,35,56,54,49,10,49,49,40,17,58,44,16,68,77,71,73,37,52,30,32,32,30,52,59,39,63,74,55,38,85,60,61,83,82,49,55,74,42,84,74,42,76,66,42,72,46,91,70,45,87,65,58,44,32,34,30,35,53,63,116,128,75,73,60,64,55,52,54,61,52,44,57,59,42,62,70,41,46,66,32,42,56,41,54,36,41,40,50,52,49,50,52,50,47,52,52,46,40,50,53,49,40,53,54,50,39,52,52,50,42,53,51,47,49,51,51,51,50,54,52,48,48,44,51,40,47,43,49,17,51,63,39,25,63,39,59,75,68,63,40,46,70,60,52,30,51,44,48,41,48,44,39,73,70,31,79,46,40,66,37,35,38,32,23,28,50,87,59,82,38,27,18,66,26,26,28,49,61,86,43,40,78,31,70,70,61,79,42,48,57,68,69,57,53,49,48,55,74,68,43,88,57,60,66,46,77,46,78,50,48,29,66,37,70,38,62,52,95,92,32,83,68,44,51,59,63,40,53,29,38,36,31,26,13,52,14,34,44,97,88,64,50,72,51,26,37,33,35,35,32,33,54,48,60,66,47,53,50,53,32,53,51,47,49,50,51,41,50,51,51,37,52,53,45,46,53,54,48,47,55,52,28,50,51,50,21,50,66,58,43,48,60,45,47,51,44,30,53,39,38,42,42,38,37,72,65,40,40,86,58,63,51,89,64,70,97,39,58,20,55,65,28,52,28,39,52,29,49,32,51,20,26,50,44,49,41,53,53,49,49,50,52,49,41,30,44,58,44,49,49,25,61,46,54,71,78,49,44,64,56,28,14,75,86,30,64,57,52,60,41,84,63,28,63,45,78,43,57,35,31,36,37,23,35,36,54,62,64,47,63,52,50,41,62,74,39,54,48,67,57,44,47,55,50,48,30,54,49,38,25,53,44,45,50,28,30,45,74,38,68,34,45,65,74,53,74,58,84,74,29,40,37,32,40,20,55,71,88,33,44,52,32,51,53,50,16,53,39,42,30,52,54,47,47,51,52,49,45,53,50,55,38,62,72,70,68,45,89,71,66,81,76,79,49,54,20,28,3,35,24,47,34,59,31,25,38,27,28,35,42,30,96,77,43,37,41,78,46,75,41,33,53,36,56,54,51,10,49,49,40,16,58,44,15,69,77,69,72,38,53,29,32,33,30,51,59,39,65,74,55,38,85,60,61,82,81,50,54,77,41,83,75,41,75,64,41,74,45,92,68,45,88,66,59,43,31,34,29,34,51,67,117

=== Feature glossary ===
The record interleaves many kinds of information about one protein. Here is each kind framed as the question it answers.

Q: What are the backbone torsion angles?
A: φ (phi) and ψ (psi) are the two rotatable backbone dihedrals per residue: φ is the C(i-1)–N–Cα–C torsion, ψ is the N–Cα–C–N(i+1) torsion, both in degrees on (−180°, 180°]. α-helical residues cluster near (−60°, −45°); β-strand residues near (−120°, +130°). A Ramachandran plot is simply a scatter of (φ, ψ) for every residue.

Q: What is the amino-acid chain?
A: This is the polypeptide sequence — one letter per residue, N-terminus first. Length ranges from a few dozen residues for small domains to over a thousand for large multi-domain proteins.

Q: How mobile is each atom in the crystal?
A: For experimental (PDB) structures, the B-factor (temperature factor) quantifies the positional spread of each atom in the crystal — a combination of thermal vibration and static disorder — in units of Å². High B-factors mark flexible loops or poorly resolved regions; low B-factors mark the rigid, well-ordered core.

Q: Are the domains correctly placed relative to each other?
A: Predicted Aligned Error (PAE) is an AlphaFold confidence matrix: entry (i, j) is the expected error in the position of residue j, in ångströms, when the prediction is superimposed on the true structure at residue i. Low PAE within a block of residues means that block is internally rigid and well-predicted; high PAE between two blocks means their relative placement is uncertain even if each block individually is confident.

Q: How confident is the AlphaFold model at each residue?
A: pLDDT is the predicted lDDT-Cα score: AlphaFold's confidence that the local environment of each residue (all inter-atomic distances within 15 Å) is correctly placed. It is a per-residue number between 0 and 100, with higher meaning more reliable.

Q: What family and function is it annotated with?
A: Functional annotations link the protein to curated databases. InterPro entries identify conserved domains and families by matching the sequence against member-database signatures (Pfam, PROSITE, CDD, …). Gene Ontology (GO) terms describe molecular function, biological process, and cellular component in a controlled vocabulary. CATH places the structure in a hierarchical fold classification (Class/Architecture/Topology/Homologous-superfamily). The organism is the source species.

Q: How big and how compact is the whole molecule?
A: Three whole-structure scalars: the radius of gyration (RMS distance of Cα from centroid, in Å), the count of Cα–Cα contacts (pairs closer than 8 Å and separated by more than four residues in sequence — i.e. tertiary, not local, contacts), and the bounding-box dimensions. Together they distinguish compact globular folds from extended fibres or disordered chains.

Q: What known structures does this most resemble?
A: The Foldseek neighbor list gives the closest experimentally determined structures in the PDB, ranked by structural alignment. TM-score near 1 means near-identical fold; near 0.3 means only rough topology match. This is how one finds what a novel AlphaFold prediction most resembles in the solved-structure universe.

Q: Which residues are buried vs exposed?
A: SASA measures how much of the protein is reachable by solvent. It is computed by rolling a water-sized probe over the atomic surface and summing the exposed area (Å²). Per-residue SASA distinguishes core (buried, low SASA) from surface (exposed, high SASA) residues; total SASA is a whole-molecule size measure.

Q: Which residues are in helices, strands, or loops?
A: Eight-state secondary structure (DSSP): H is the canonical α-helix, G the tighter 3₁₀-helix, I the wider π-helix; E/B are β-structure, T and S are turns and bends, and '-' is everything else. DSSP derives these from the pattern of main-chain N–H···O=C hydrogen bonds, not from the sequence.

Q: Where is each backbone atom in 3D?
A: Structure coordinates are given as an mmCIF _atom_site loop: one row per atom with element, residue name, chain id, sequence number, and x/y/z position in Å. Only the four main-chain atoms per residue are included here; side chains are omitted to keep the record compact.

Q: What if only a Cα trace is available?
A: Three-state secondary structure (P-SEA) collapses the eight DSSP classes into helix (a), strand (b), and coil (c). P-SEA assigns these from Cα geometry alone — distances and angles — without requiring backbone oxygens, so it works on any Cα trace.

Q: What do the rendered images show?
A: The six renders are orthographic views along the three Cartesian axes in both directions. Representation (cartoon, sticks, or surface) and color scheme (sequence-rainbow or by-chain) vary across proteins so the training set covers all the common visualization conventions.

Q: What does the local fold look like, residue by residue?
A: Foldseek's 3Di representation compresses backbone geometry into a per-residue letter drawn from a learned twenty-state alphabet. It captures the tertiary interaction pattern around each residue — which residues are packed against it in space, regardless of where they are in sequence.

Q: What do the diagnostic plots show?
A: The contact map is a binary N×N matrix image: pixel (i, j) is dark where Cα_i and Cα_j are within 8 Å and |i−j|>4. Because the |i−j|>4 filter removes local helical contacts, off-diagonal stripes parallel to the main diagonal indicate parallel β-sheets; stripes perpendicular to it indicate antiparallel β-sheets. The Ramachandran plot scatters every residue's (φ, ψ) pair against the sterically allowed regions. The PAE heatmap renders the predicted-aligned-error matrix.